Protein AF-0000000084555888 (afdb_homodimer)

Solvent-accessible surface area (backbone atoms only — not comparable to full-atom values): 38178 Å² total; per-residue (Å²): 131,58,67,51,56,47,34,50,51,24,46,54,48,18,47,55,52,11,61,70,43,24,68,82,37,37,65,60,33,55,64,67,35,32,46,52,11,50,36,43,52,18,56,45,27,31,39,35,52,58,37,50,40,25,27,26,23,37,15,44,48,68,60,73,43,70,67,58,49,53,52,51,50,52,51,48,53,52,50,43,54,51,50,20,42,51,25,16,49,45,11,38,53,44,27,65,72,70,41,27,40,60,88,46,86,73,80,77,51,69,63,66,90,68,68,81,79,62,54,67,67,52,45,59,54,58,31,56,56,92,45,62,67,59,32,42,36,67,59,36,61,58,22,37,50,50,52,22,49,53,50,15,52,50,38,56,69,65,37,68,69,67,24,50,53,50,50,51,50,30,44,32,50,25,51,22,42,49,44,34,51,51,59,56,53,71,46,37,32,60,22,44,22,26,43,36,20,50,54,34,13,70,55,38,67,84,66,42,58,86,47,37,57,50,50,48,37,43,49,51,33,42,48,47,44,45,58,54,50,39,27,43,40,21,39,75,51,24,75,30,55,48,66,57,47,49,61,39,41,40,54,36,32,52,44,6,33,50,66,43,29,39,56,50,20,39,50,52,41,46,44,29,39,35,76,58,63,63,26,48,59,43,47,34,35,48,44,35,59,49,22,37,34,38,38,37,27,22,46,27,16,40,41,26,29,50,50,48,22,40,25,37,45,69,66,44,87,77,48,71,68,46,52,51,46,38,40,54,50,40,46,55,44,30,58,44,50,43,66,44,83,66,34,58,60,39,51,40,51,52,42,33,54,74,64,69,45,69,59,28,46,48,40,65,50,58,75,49,37,72,65,51,35,18,50,16,26,20,36,18,50,48,46,27,52,29,50,33,35,24,52,39,42,66,49,58,90,107,131,57,67,53,55,49,32,50,50,24,47,54,48,18,48,55,52,11,61,70,43,23,68,84,38,38,67,60,34,56,69,67,36,33,54,52,11,52,51,41,50,48,60,44,42,69,39,36,53,58,38,50,38,25,28,25,23,38,15,44,49,67,60,72,41,71,65,57,50,52,52,52,49,53,51,50,52,51,50,42,53,51,50,21,43,50,26,18,50,45,12,36,51,44,27,66,72,71,40,27,39,59,90,46,86,75,80,76,49,69,62,67,88,67,68,80,78,62,54,67,61,54,44,60,36,59,32,42,34,46,37,54,55,34,31,45,73,67,59,36,61,59,22,38,48,48,52,21,50,44,50,14,52,10,32,56,69,62,34,68,70,47,24,51,53,50,50,53,50,30,45,53,49,25,51,50,42,50,50,52,51,53,59,55,54,70,46,38,33,60,23,44,22,26,42,36,21,50,54,34,11,71,54,38,68,83,67,41,56,89,47,37,55,52,49,49,38,45,47,51,34,40,48,46,44,46,58,54,50,38,26,45,39,19,38,76,49,24,74,29,55,47,68,58,48,50,61,40,41,41,53,36,31,53,44,7,33,50,65,44,28,39,59,51,20,40,51,52,40,47,46,30,39,35,75,58,64,62,28,48,59,45,46,34,34,47,43,35,59,50,22,39,33,39,38,39,29,22,47,27,16,40,41,26,29,51,50,48,22,40,26,37,46,71,66,44,86,76,48,71,68,47,51,50,46,39,40,53,50,42,47,56,43,31,58,45,50,43,70,46,84,64,34,57,59,42,51,41,52,52,43,33,54,74,63,68,44,72,57,27,47,50,41,64,49,58,76,49,38,71,64,53,34,18,51,17,25,20,37,19,49,48,46,26,52,28,49,32,35,24,51,38,41,67,48,59,90,107

pLDDT: mean 88.62, std 9.3, range [52.88, 97.88]

InterPro domains:
  IPR001991 Sodium:dicarboxylate symporter [PF00375] (3-393)
  IPR001991 Sodium:dicarboxylate symporter [PTHR42865] (2-395)
  IPR036458 Sodium:dicarboxylate symporter superfamily [G3DSA:1.10.3860.10] (1-397)
  IPR036458 Sodium:dicarboxylate symporter superfamily [SSF118215] (3-394)

Nearest PDB structures (foldseek):
  4ky0-assembly1_B  TM=9.168E-01  e=1.836E-24  Thermococcus kodakarensis KOD1
  8qrp-assembly1_B  TM=8.808E-01  e=3.502E-20  Homo sapiens
  8qrq-assembly1_B  TM=8.806E-01  e=8.377E-20  Homo sapiens
  8cuj-assembly1_A  TM=8.809E-01  e=2.696E-20  Homo sapiens
  8ctd-assembly1_A  TM=8.476E-01  e=1.319E-17  Homo sapiens

Foldseek 3Di:
DDLLVLQVVLLVVLLVVLQVCAPVCLVVLVVPQLVLLVVLLVLLLVLLLQLLLLLQLLLLLVVLDVVVVVVLVVLLLVVLLVLLLVLLVLLQVLCVVLVAQAPDADDLDDQDDFDDFDDPVVLVVVLDDPDLVVCSVVVPLSVSSVVSNVNSNVLSVVDDPSSVVVSVVSVVSNVVSLVSSVVSSVCSSSSLSSQCNSVSNHCDCVLCVSRVSLLVSLQVSLVCSLCPVLQCLCVVQLVDHSVLLCVLLSSLLSVCLRVLFLSSSLSVLLNSLCVRVNFDSSLSSNLSSLLQFQRQSSLSSSLSNLLSNLCNNVVNDDDPVLSVQLSVLSSSSSNRLTTDVVSSLSSNQVSCVRSVGDSSSSVSCVSCVSNSSSSRRSSSSSVSSSSSSSSRSVPVPD/DDLLVLQVVLLVVLLVVLQVCAPVCLVVLVVPQLVLLVVLLVLLLVLLLQLLLLLQLLLLLVVLDVVVVVVLVVLLLVVLLVLLLVLLVLLQVLCVVLVAQAPDADDQDDQDPFDDFDDPVVLVVVLDDPDLVVCSVVSPLSNSNVVSNVVSNVLSVVDDPSSVVVSVVSVVSNVVSLVSSVVSSVCSSSSLSSLCNSVSNHCDCVLCVSRVSLLVSLQVSLVCSLCPVLQCLCVVQLVDHSVLLCVLCSSLLSVCLRVLFLSSSLSVLLNSLCVRVNFDSSLSSNLSSLLQFQRQSSLSSSLSNLLSNLCNNVVNDDDPVLSVVLSVQLSSSSNRLTGDVVSSLSSNQVSCVRSVGDSSSSVSCVSCVSNSSSSRSSSSSSVSSSSSSSSRRVPVPD

Radius of gyration: 30.3 Å; Cα contacts (8 Å, |Δi|>4): 1364; chains: 2; bounding box: 68×84×68 Å

Sequence (796 aa):
MNLSVKIFISLVLSVVVGLIAGEAGLPFIKWWIAPIGTMFINLIKMMIVPVVFFSLVVGITSLGDTKKLGRIGLKTVGIYLFTTAIAITIGFVIAGIIGPGVGADFVAGAQPKVKEAPYIMQVLLDMIPSNPIDSMAKAAILPTIVFALFIGVGIVKVGGERAELLIKFFDAGAEVCYKVIAIVMDLAPIGVFCLLLPVVAANGPKVLLPLLTVIVCVAVGCIIHAVGVYSTMARVFGNHSPIDFFRGMSEQMMIAFTTCSSAAALPVNMKNCQEKLGVKREIASFVLPLGATLNMDGTALYMGVCTLFVANVYGVPLGFEQMMMVVLTGTLASIGTAGVPGAGLIMLAMVLQSVGLPLEGLALVAGIDRVLDMFRTCVNITGDGAVAVVVNASEEGKMNLSVKIFISLVLSVVVGLIAGEAGLPFIKWWIAPIGTMFINLIKMMIVPVVFFSLVVGITSLGDTKKLGRIGLKTVGIYLFTTAIAITIGFVIAGIIGPGVGADFVAGAQPKVKEAPYIMQVLLDMIPSNPIDSMAKAAILPTIVFALFIGVGIVKVGGERAELLIKFFDAGAEVCYKVIAIVMDLAPIGVFCLLLPVVAANGPKVLLPLLTVIVCVAVGCIIHAVGVYSTMARVFGNHSPIDFFRGMSEQMMIAFTTCSSAAALPVNMKNCQEKLGVKREIASFVLPLGATLNMDGTALYMGVCTLFVANVYGVPLGFEQMMMVVLTGTLASIGTAGVPGAGLIMLAMVLQSVGLPLEGLALVAGIDRVLDMFRTCVNITGDGAVAVVVNASEEGK

Secondary structure (DSSP, 8-state):
--HHHHHHHHHHHHHHHHHHHTGGGHHHIIIIIHHHHHHHHHHHHTTHHHHHHHHHHHHHHHH--HHHHHHHHHHHHHHHHHHHHHHHHHHHHHHHHH-TTTT----------PPPPPPHHHHHHHHS-S-HHHHHHTT-HHHHHHHHHHHHHHHHHH-HHHHHHHHHHHHHHHHHHHHHHHHHHTTHHHHHHHHHHHHHHHS-HHHHGGGHHHHHHHHHHHHHIIIIIIHHIIIIIS---HHHHHHHHHHHHHHHHHH--HHHHHHHHHHHHHHTT---HHHHHHHHHHHHHH--HHHHHHHHHHHHHHHHHTT-PPPHHHHHHHHHHHHHHHHHSTT-TTHHHHHHHHHHHHTT--THHHHHHHTTHHHHHHHHHHHHHHHHHHHHHHHHHHHTT-/--HHHHHHHHHHHHHHHHHHHTGGGHHHIIIIIHHHHHHHHHHHHTTHHHHHHHHHHHHHHHH--HHHHHHHHHHHHHHHHHHHHHHHHHHHHHHHHH-TTTT----------PPPPPPHHHHHHHHS-S-HHHHHHTT-HHHHHHHHHHHHHHHHHH-HHHHHHHHHHHHHHHHHHHHHHHHHHTTHHHHHHHHHHHHHHHS-HHHHGGGHHHHHHHHHHHHHIIIIIIHHIIIIIS---HHHHHHHHHHHHHHHHHH--HHHHHHHHHHHHHHTT---HHHHHHHHHHHHHH--HHHHHHHHHHHHHHHHHTT-PPPHHHHHHHHHHHHHHHHHSTT-TTHHHHHHHHHHHHTT--THHHHHHHTTHHHHHHHHHHHHHHHHHHHHHHHHHHHTT-

Structure (mmCIF, N/CA/C/O backbone):
data_AF-0000000084555888-model_v1
#
loop_
_entity.id
_entity.type
_entity.pdbx_description
1 polymer 'Sodium:dicarboxylate symporter'
#
loop_
_atom_site.group_PDB
_atom_site.id
_atom_site.type_symbol
_atom_site.label_atom_id
_atom_site.label_alt_id
_atom_site.label_comp_id
_atom_site.label_asym_id
_atom_site.label_entity_id
_atom_site.label_seq_id
_atom_site.pdbx_PDB_ins_code
_atom_site.Cartn_x
_atom_site.Cartn_y
_atom_site.Cartn_z
_atom_site.occupancy
_atom_site.B_iso_or_equiv
_atom_site.auth_seq_id
_atom_site.auth_comp_id
_atom_site.auth_asym_id
_atom_site.auth_atom_id
_atom_site.pdbx_PDB_model_num
ATOM 1 N N . MET A 1 1 ? 4.289 27.125 -14.703 1 72.19 1 MET A N 1
ATOM 2 C CA . MET A 1 1 ? 3.471 27.5 -13.555 1 72.19 1 MET A CA 1
ATOM 3 C C . MET A 1 1 ? 3.914 26.734 -12.305 1 72.19 1 MET A C 1
ATOM 5 O O . MET A 1 1 ? 4.277 25.562 -12.391 1 72.19 1 MET A O 1
ATOM 9 N N . ASN A 1 2 ? 3.963 27.422 -11.195 1 88.56 2 ASN A N 1
ATOM 10 C CA . ASN A 1 2 ? 4.332 26.844 -9.906 1 88.56 2 ASN A CA 1
ATOM 11 C C . ASN A 1 2 ? 3.314 25.812 -9.438 1 88.56 2 ASN A C 1
ATOM 13 O O . ASN A 1 2 ? 2.119 25.953 -9.703 1 88.56 2 ASN A O 1
ATOM 17 N N . LEU A 1 3 ? 3.844 24.719 -8.93 1 89 3 LEU A N 1
ATOM 18 C CA . LEU A 1 3 ? 3.002 23.609 -8.5 1 89 3 LEU A CA 1
ATOM 19 C C . LEU A 1 3 ? 1.915 24.078 -7.543 1 89 3 LEU A C 1
ATOM 21 O O . LEU A 1 3 ? 0.767 23.641 -7.629 1 89 3 LEU A O 1
ATOM 25 N N . SER A 1 4 ? 2.254 24.984 -6.695 1 88.5 4 SER A N 1
ATOM 26 C CA . SER A 1 4 ? 1.291 25.516 -5.734 1 88.5 4 SER A CA 1
ATOM 27 C C . SER A 1 4 ? 0.117 26.188 -6.445 1 88.5 4 SER A C 1
ATOM 29 O O . SER A 1 4 ? -1.034 26.031 -6.035 1 88.5 4 SER A O 1
ATOM 31 N N . VAL A 1 5 ? 0.346 26.891 -7.426 1 89.94 5 VAL A N 1
ATOM 32 C CA . VAL A 1 5 ? -0.693 27.594 -8.18 1 89.94 5 VAL A CA 1
ATOM 33 C C . VAL A 1 5 ? -1.584 26.578 -8.891 1 89.94 5 VAL A C 1
ATOM 35 O O . VAL A 1 5 ? -2.809 26.719 -8.898 1 89.94 5 VAL A O 1
ATOM 38 N N . LYS A 1 6 ? -0.956 25.594 -9.461 1 93.12 6 LYS A N 1
ATOM 39 C CA . LYS A 1 6 ? -1.717 24.547 -10.133 1 93.12 6 LYS A CA 1
ATOM 40 C C . LYS A 1 6 ? -2.674 23.859 -9.172 1 93.12 6 LYS A C 1
ATOM 42 O O . LYS A 1 6 ? -3.822 23.578 -9.516 1 93.12 6 LYS A O 1
ATOM 47 N N . ILE A 1 7 ? -2.137 23.578 -8.016 1 92.06 7 ILE A N 1
ATOM 48 C CA . ILE A 1 7 ? -2.961 22.906 -7.012 1 92.06 7 ILE A CA 1
ATOM 49 C C . ILE A 1 7 ? -4.109 23.828 -6.59 1 92.06 7 ILE A C 1
ATOM 51 O O . ILE A 1 7 ? -5.246 23.375 -6.434 1 92.06 7 ILE A O 1
ATOM 55 N N . PHE A 1 8 ? -3.818 25.062 -6.422 1 90.25 8 PHE A N 1
ATOM 56 C CA . PHE A 1 8 ? -4.84 26.031 -6.027 1 90.25 8 PHE A CA 1
ATOM 57 C C . PHE A 1 8 ? -5.934 26.125 -7.082 1 90.25 8 PHE A C 1
ATOM 59 O O . PHE A 1 8 ? -7.121 26.156 -6.754 1 90.25 8 PHE A O 1
ATOM 66 N N . ILE A 1 9 ? -5.555 26.188 -8.297 1 92.31 9 ILE A N 1
ATOM 67 C CA . ILE A 1 9 ? -6.508 26.234 -9.406 1 92.31 9 ILE A CA 1
ATOM 68 C C . ILE A 1 9 ? -7.383 24.984 -9.383 1 92.31 9 ILE A C 1
ATOM 70 O O . ILE A 1 9 ? -8.594 25.062 -9.57 1 92.31 9 ILE A O 1
ATOM 74 N N . SER A 1 10 ? -6.742 23.875 -9.156 1 93.12 10 SER A N 1
ATOM 75 C CA . SER A 1 10 ? -7.477 22.609 -9.078 1 93.12 10 SER A CA 1
ATOM 76 C C . SER A 1 10 ? -8.5 22.641 -7.949 1 93.12 10 SER A C 1
ATOM 78 O O . SER A 1 10 ? -9.609 22.109 -8.094 1 93.12 10 SER A O 1
ATOM 80 N N . LEU A 1 11 ? -8.102 23.203 -6.855 1 90.12 11 LEU A N 1
ATOM 81 C CA . LEU A 1 11 ? -9 23.344 -5.715 1 90.12 11 LEU A CA 1
ATOM 82 C C . LEU A 1 11 ? -10.227 24.172 -6.086 1 90.12 11 LEU A C 1
ATOM 84 O O . LEU A 1 11 ? -11.359 23.75 -5.832 1 90.12 11 LEU A O 1
ATOM 88 N N . VAL A 1 12 ? -9.984 25.281 -6.676 1 91.62 12 VAL A N 1
ATOM 89 C CA . VAL A 1 12 ? -11.07 26.188 -7.059 1 91.62 12 VAL A CA 1
ATOM 90 C C . VAL A 1 12 ? -11.961 25.5 -8.094 1 91.62 12 VAL A C 1
ATOM 92 O O . VAL A 1 12 ? -13.195 25.547 -7.984 1 91.62 12 VAL A O 1
ATOM 95 N N . LEU A 1 13 ? -11.367 24.844 -9.031 1 94 13 LEU A N 1
ATOM 96 C CA . LEU A 1 13 ? -12.109 24.141 -10.07 1 94 13 LEU A CA 1
ATOM 97 C C . LEU A 1 13 ? -12.969 23.047 -9.469 1 94 13 LEU A C 1
ATOM 99 O O . LEU A 1 13 ? -14.094 22.812 -9.914 1 94 13 LEU A O 1
ATOM 103 N N . SER A 1 14 ? -12.406 22.312 -8.539 1 92.94 14 SER A N 1
ATOM 104 C CA . SER A 1 14 ? -13.164 21.234 -7.895 1 92.94 14 SER A CA 1
ATOM 105 C C . SER A 1 14 ? -14.406 21.781 -7.195 1 92.94 14 SER A C 1
ATOM 107 O O . SER A 1 14 ? -15.461 21.156 -7.219 1 92.94 14 SER A O 1
ATOM 109 N N . VAL A 1 15 ? -14.281 22.922 -6.543 1 90.12 15 VAL A N 1
ATOM 110 C CA . VAL A 1 15 ? -15.406 23.547 -5.852 1 90.12 15 VAL A CA 1
ATOM 111 C C . VAL A 1 15 ? -16.469 23.969 -6.867 1 90.12 15 VAL A C 1
ATOM 113 O O . VAL A 1 15 ? -17.656 23.672 -6.688 1 90.12 15 VAL A O 1
ATOM 116 N N . VAL A 1 16 ? -16.078 24.594 -7.957 1 93.25 16 VAL A N 1
ATOM 117 C CA . VAL A 1 16 ? -17 25.078 -8.977 1 93.25 16 VAL A CA 1
ATOM 118 C C . VAL A 1 16 ? -17.719 23.891 -9.625 1 93.25 16 VAL A C 1
ATOM 120 O O . VAL A 1 16 ? -18.953 23.875 -9.695 1 93.25 16 VAL A O 1
ATOM 123 N N . VAL A 1 17 ? -17 22.891 -10.055 1 94.19 17 VAL A N 1
ATOM 124 C CA . VAL A 1 17 ? -17.578 21.734 -10.734 1 94.19 17 VAL A CA 1
ATOM 125 C C . VAL A 1 17 ? -18.453 20.953 -9.758 1 94.19 17 VAL A C 1
ATOM 127 O O . VAL A 1 17 ? -19.516 20.438 -10.141 1 94.19 17 VAL A O 1
ATOM 130 N N . GLY A 1 18 ? -17.984 20.797 -8.531 1 92.81 18 GLY A N 1
ATOM 131 C CA . GLY A 1 18 ? -18.766 20.094 -7.531 1 92.81 18 GLY A CA 1
ATOM 132 C C . GLY A 1 18 ? -20.125 20.734 -7.258 1 92.81 18 GLY A C 1
ATOM 133 O O . GLY A 1 18 ? -21.125 20.031 -7.109 1 92.81 18 GLY A O 1
ATOM 134 N N . LEU A 1 19 ? -20.109 22.094 -7.176 1 90.19 19 LEU A N 1
ATOM 135 C CA . LEU A 1 19 ? -21.344 22.812 -6.934 1 90.19 19 LEU A CA 1
ATOM 136 C C . LEU A 1 19 ? -22.297 22.688 -8.117 1 90.19 19 LEU A C 1
ATOM 138 O O . LEU A 1 19 ? -23.516 22.594 -7.938 1 90.19 19 LEU A O 1
ATOM 142 N N . ILE A 1 20 ? -21.766 22.656 -9.305 1 92.69 20 ILE A N 1
ATOM 143 C CA . ILE A 1 20 ? -22.578 22.516 -10.516 1 92.69 20 ILE A CA 1
ATOM 144 C C . ILE A 1 20 ? -23.125 21.094 -10.602 1 92.69 20 ILE A C 1
ATOM 146 O O . ILE A 1 20 ? -24.312 20.906 -10.906 1 92.69 20 ILE A O 1
ATOM 150 N N . ALA A 1 21 ? -22.328 20.094 -10.367 1 92.38 21 ALA A N 1
ATOM 151 C CA . ALA A 1 21 ? -22.766 18.688 -10.453 1 92.38 21 ALA A CA 1
ATOM 152 C C . ALA A 1 21 ? -23.766 18.359 -9.359 1 92.38 21 ALA A C 1
ATOM 154 O O . ALA A 1 21 ? -24.766 17.672 -9.602 1 92.38 21 ALA A O 1
ATOM 155 N N . GLY A 1 22 ? -23.516 18.797 -8.188 1 89 22 GLY A N 1
ATOM 156 C CA . GLY A 1 22 ? -24.391 18.562 -7.047 1 89 22 GLY A CA 1
ATOM 157 C C . GLY A 1 22 ? -24.656 17.094 -6.801 1 89 22 GLY A C 1
ATOM 158 O O . GLY A 1 22 ? -23.844 16.234 -7.152 1 89 22 GLY A O 1
ATOM 159 N N . GLU A 1 23 ? -25.719 16.812 -6.164 1 87.5 23 GLU A N 1
ATOM 160 C CA . GLU A 1 23 ? -26.109 15.469 -5.77 1 87.5 23 GLU A CA 1
ATOM 161 C C . GLU A 1 23 ? -26.406 14.594 -6.988 1 87.5 23 GLU A C 1
ATOM 163 O O . GLU A 1 23 ? -26.172 13.383 -6.961 1 87.5 23 GLU A O 1
ATOM 168 N N . ALA A 1 24 ? -26.828 15.18 -8.039 1 89.62 24 ALA A N 1
ATOM 169 C CA . ALA A 1 24 ? -27.172 14.445 -9.258 1 89.62 24 ALA A CA 1
ATOM 170 C C . ALA A 1 24 ? -25.953 13.789 -9.875 1 89.62 24 ALA A C 1
ATOM 172 O O . ALA A 1 24 ? -26.047 12.727 -10.492 1 89.62 24 ALA A O 1
ATOM 173 N N . GLY A 1 25 ? -24.844 14.383 -9.734 1 92.06 25 GLY A N 1
ATOM 174 C CA . GLY A 1 25 ? -23.609 13.875 -10.32 1 92.06 25 GLY A CA 1
ATOM 175 C C . GLY A 1 25 ? -22.844 12.945 -9.398 1 92.06 25 GLY A C 1
ATOM 176 O O . GLY A 1 25 ? -21.828 12.367 -9.789 1 92.06 25 GLY A O 1
ATOM 177 N N . LEU A 1 26 ? -23.297 12.742 -8.258 1 90.88 26 LEU A N 1
ATOM 178 C CA . LEU A 1 26 ? -22.562 12.078 -7.191 1 90.88 26 LEU A CA 1
ATOM 179 C C . LEU A 1 26 ? -22.297 10.617 -7.539 1 90.88 26 LEU A C 1
ATOM 181 O O . LEU A 1 26 ? -21.203 10.102 -7.309 1 90.88 26 LEU A O 1
ATOM 185 N N . PRO A 1 27 ? -23.297 9.938 -8.141 1 91.44 27 PRO A N 1
ATOM 186 C CA . PRO A 1 27 ? -23 8.539 -8.461 1 91.44 27 PRO A CA 1
ATOM 187 C C . PRO A 1 27 ? -21.828 8.375 -9.43 1 91.44 27 PRO A C 1
ATOM 189 O O . PRO A 1 27 ? -20.953 7.543 -9.203 1 91.44 27 PRO A O 1
ATOM 192 N N . PHE A 1 28 ? -21.797 9.156 -10.43 1 92.25 28 PHE A N 1
ATOM 193 C CA . PHE A 1 28 ? -20.688 9.125 -11.383 1 92.25 28 PHE A CA 1
ATOM 194 C C . PHE A 1 28 ? -19.391 9.516 -10.711 1 92.25 28 PHE A C 1
ATOM 196 O O . PHE A 1 28 ? -18.359 8.883 -10.93 1 92.25 28 PHE A O 1
ATOM 203 N N . ILE A 1 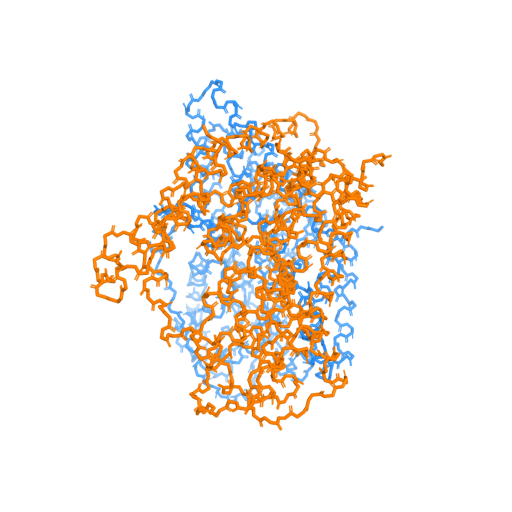29 ? -19.438 10.555 -9.945 1 93.19 29 ILE A N 1
ATOM 204 C CA . ILE A 1 29 ? -18.25 11.094 -9.281 1 93.19 29 ILE A CA 1
ATOM 205 C C . ILE A 1 29 ? -17.688 10.055 -8.305 1 93.19 29 ILE A C 1
ATOM 207 O O . ILE A 1 29 ? -16.484 9.828 -8.266 1 93.19 29 ILE A O 1
ATOM 211 N N . LYS A 1 30 ? -18.531 9.445 -7.578 1 90.75 30 LYS A N 1
ATOM 212 C CA . LYS A 1 30 ? -18.125 8.477 -6.574 1 90.75 30 LYS A CA 1
ATOM 213 C C . LYS A 1 30 ? -17.531 7.227 -7.227 1 90.75 30 LYS A C 1
ATOM 215 O O . LYS A 1 30 ? -16.578 6.641 -6.715 1 90.75 30 LYS A O 1
ATOM 220 N N . TRP A 1 31 ? -18.031 6.918 -8.367 1 89.06 31 TRP A N 1
ATOM 221 C CA . TRP A 1 31 ? -17.625 5.668 -9 1 89.06 31 TRP A CA 1
ATOM 222 C C . TRP A 1 31 ? -16.359 5.859 -9.828 1 89.06 31 TRP A C 1
ATOM 224 O O . TRP A 1 31 ? -15.461 5.012 -9.805 1 89.06 31 TRP A O 1
ATOM 234 N N . TRP A 1 32 ? -16.219 7.012 -10.477 1 90.25 32 TRP A N 1
ATOM 235 C CA . TRP A 1 32 ? -15.164 7.129 -11.477 1 90.25 32 TRP A CA 1
ATOM 236 C C . TRP A 1 32 ? -14.102 8.117 -11.023 1 90.25 32 TRP A C 1
ATOM 238 O O . TRP A 1 32 ? -12.93 8.008 -11.414 1 90.25 32 TRP A O 1
ATOM 248 N N . ILE A 1 33 ? -14.461 9.07 -10.25 1 92.88 33 ILE A N 1
ATOM 249 C CA . ILE A 1 33 ? -13.547 10.172 -9.961 1 92.88 33 ILE A CA 1
ATOM 250 C C . ILE A 1 33 ? -12.961 10 -8.555 1 92.88 33 ILE A C 1
ATOM 252 O O . ILE A 1 33 ? -11.742 10.094 -8.367 1 92.88 33 ILE A O 1
ATOM 256 N N . ALA A 1 34 ? -13.789 9.641 -7.594 1 91.62 34 ALA A N 1
ATOM 257 C CA . ALA A 1 34 ? -13.383 9.523 -6.195 1 91.62 34 ALA A CA 1
ATOM 258 C C . ALA A 1 34 ? -12.227 8.531 -6.043 1 91.62 34 ALA A C 1
ATOM 260 O O . ALA A 1 34 ? -11.273 8.789 -5.309 1 91.62 34 ALA A O 1
ATOM 261 N N . PRO A 1 35 ? -12.258 7.438 -6.785 1 91.19 35 PRO A N 1
ATOM 262 C CA . PRO A 1 35 ? -11.148 6.492 -6.645 1 91.19 35 PRO A CA 1
ATOM 263 C C . PRO A 1 35 ? -9.812 7.086 -7.082 1 91.19 35 PRO A C 1
ATOM 265 O O . PRO A 1 35 ? -8.766 6.738 -6.527 1 91.19 35 PRO A O 1
ATOM 268 N N . ILE A 1 36 ? -9.82 7.93 -7.988 1 92.38 36 ILE A N 1
ATOM 269 C CA . ILE A 1 36 ? -8.586 8.578 -8.438 1 92.38 36 ILE A CA 1
ATOM 270 C C . ILE A 1 36 ? -8.016 9.43 -7.309 1 92.38 36 ILE A C 1
ATOM 272 O O . ILE A 1 36 ? -6.801 9.453 -7.098 1 92.38 36 ILE A O 1
ATOM 276 N N . GLY A 1 37 ? -8.891 10.164 -6.625 1 92.31 37 GLY A N 1
ATOM 277 C CA . GLY A 1 37 ? -8.445 10.898 -5.449 1 92.31 37 GLY A CA 1
ATOM 278 C C . GLY A 1 37 ? -7.855 10.008 -4.375 1 92.31 37 GLY A C 1
ATOM 279 O O . GLY A 1 37 ? -6.824 10.336 -3.789 1 92.31 37 GLY A O 1
ATOM 280 N N . THR A 1 38 ? -8.477 8.922 -4.191 1 90.69 38 THR A N 1
ATOM 281 C CA . THR A 1 38 ? -8 7.973 -3.191 1 90.69 38 THR A CA 1
ATOM 282 C C . THR A 1 38 ? -6.648 7.391 -3.596 1 90.69 38 THR A C 1
ATOM 284 O O . THR A 1 38 ? -5.785 7.168 -2.746 1 90.69 38 THR A O 1
ATOM 287 N N . MET A 1 39 ? -6.539 7.113 -4.832 1 92.56 39 MET A N 1
ATOM 288 C CA . MET A 1 39 ? -5.246 6.641 -5.324 1 92.56 39 MET A CA 1
ATOM 289 C C . MET A 1 39 ? -4.145 7.652 -5.023 1 92.56 39 MET A C 1
ATOM 291 O O . MET A 1 39 ? -3.047 7.277 -4.613 1 92.56 39 MET A O 1
ATOM 295 N N . PHE A 1 40 ? -4.406 8.891 -5.246 1 92.12 40 PHE A N 1
ATOM 296 C CA . PHE A 1 40 ? -3.441 9.945 -4.98 1 92.12 40 PHE A CA 1
ATOM 297 C C . PHE A 1 40 ? -3.064 9.984 -3.504 1 92.12 40 PHE A C 1
ATOM 299 O O . PHE A 1 40 ? -1.881 10.031 -3.162 1 92.12 40 PHE A O 1
ATOM 306 N N . ILE A 1 41 ? -4.047 9.953 -2.646 1 89.81 41 ILE A N 1
ATOM 307 C CA . ILE A 1 41 ? -3.777 10 -1.214 1 89.81 41 ILE A CA 1
ATOM 308 C C . ILE A 1 41 ? -2.951 8.781 -0.807 1 89.81 41 ILE A C 1
ATOM 310 O O . ILE A 1 41 ? -2.066 8.875 0.046 1 89.81 41 ILE A O 1
ATOM 314 N N . ASN A 1 42 ? -3.242 7.633 -1.373 1 91.81 42 ASN A N 1
ATOM 315 C CA . ASN A 1 42 ? -2.492 6.418 -1.062 1 91.81 42 ASN A CA 1
ATOM 316 C C . ASN A 1 42 ? -1.032 6.535 -1.488 1 91.81 42 ASN A C 1
ATOM 318 O O . ASN A 1 42 ? -0.138 6.043 -0.798 1 91.81 42 ASN A O 1
ATOM 322 N N . LEU A 1 43 ? -0.82 7.156 -2.572 1 92.94 43 LEU A N 1
ATOM 323 C CA . LEU A 1 43 ? 0.544 7.363 -3.047 1 92.94 43 LEU A CA 1
ATOM 324 C C . LEU A 1 43 ? 1.343 8.203 -2.057 1 92.94 43 LEU A C 1
ATOM 326 O O . LEU A 1 43 ? 2.518 7.922 -1.804 1 92.94 43 LEU A O 1
ATOM 330 N N . ILE A 1 44 ? 0.72 9.211 -1.513 1 88.81 44 ILE A N 1
ATOM 331 C CA . ILE A 1 44 ? 1.403 10.055 -0.541 1 88.81 44 ILE A CA 1
ATOM 332 C C . ILE A 1 44 ? 1.623 9.273 0.755 1 88.81 44 ILE A C 1
ATOM 334 O O . ILE A 1 44 ? 2.715 9.312 1.329 1 88.81 44 ILE A O 1
ATOM 338 N N . LYS A 1 45 ? 0.563 8.609 1.162 1 90.44 45 LYS A N 1
ATOM 339 C CA . LYS A 1 45 ? 0.61 7.859 2.416 1 90.44 45 LYS A CA 1
ATOM 340 C C . LYS A 1 45 ? 1.674 6.77 2.365 1 90.44 45 LYS A C 1
ATOM 342 O O . LYS A 1 45 ? 2.293 6.449 3.383 1 90.44 45 LYS A O 1
ATOM 347 N N . MET A 1 46 ? 1.824 6.219 1.197 1 92.81 46 MET A N 1
ATOM 348 C CA . MET A 1 46 ? 2.787 5.133 1.029 1 92.81 46 MET A CA 1
ATOM 349 C C . MET A 1 46 ? 4.18 5.57 1.469 1 92.81 46 MET A C 1
ATOM 351 O O . MET A 1 46 ? 5.008 4.738 1.841 1 92.81 46 MET A O 1
ATOM 355 N N . MET A 1 47 ? 4.402 6.891 1.498 1 92.69 47 MET A N 1
ATOM 356 C CA . MET A 1 47 ? 5.742 7.406 1.77 1 92.69 47 MET A CA 1
ATOM 357 C C . MET A 1 47 ? 5.887 7.805 3.234 1 92.69 47 MET A C 1
ATOM 359 O O . MET A 1 47 ? 6.984 8.125 3.689 1 92.69 47 MET A O 1
ATOM 363 N N . ILE A 1 48 ? 4.863 7.711 4.047 1 89.25 48 ILE A N 1
ATOM 364 C CA . ILE A 1 48 ? 4.879 8.172 5.43 1 89.25 48 ILE A CA 1
ATOM 365 C C . ILE A 1 48 ? 5.922 7.383 6.219 1 89.25 48 ILE A C 1
ATOM 367 O O . ILE A 1 48 ? 6.867 7.965 6.766 1 89.25 48 ILE A O 1
ATOM 371 N N . VAL A 1 49 ? 5.836 6.043 6.203 1 91.44 49 VAL A N 1
ATOM 372 C CA . VAL A 1 49 ? 6.664 5.195 7.059 1 91.44 49 VAL A CA 1
ATOM 373 C C . VAL A 1 49 ? 8.117 5.262 6.602 1 91.44 49 VAL A C 1
ATOM 375 O O . VAL A 1 49 ? 9.016 5.531 7.402 1 91.44 49 VAL A O 1
ATOM 378 N N . PRO A 1 50 ? 8.375 5.16 5.293 1 93.62 50 PRO A N 1
ATOM 379 C CA . PRO A 1 50 ? 9.773 5.211 4.859 1 93.62 50 PRO A CA 1
ATOM 380 C C . PRO A 1 50 ? 10.422 6.562 5.137 1 93.62 50 PRO A C 1
ATOM 382 O O . PRO A 1 50 ? 11.562 6.617 5.621 1 93.62 50 PRO A O 1
ATOM 385 N N . VAL A 1 51 ? 9.758 7.629 4.863 1 93.25 51 VAL A N 1
ATOM 386 C CA . VAL A 1 51 ? 10.383 8.938 4.98 1 93.25 51 VAL A CA 1
ATOM 387 C C . VAL A 1 51 ? 10.633 9.266 6.449 1 93.25 51 VAL A C 1
ATOM 389 O O . VAL A 1 51 ? 11.672 9.836 6.801 1 93.25 51 VAL A O 1
ATOM 392 N N . VAL A 1 52 ? 9.695 8.922 7.324 1 91.75 52 VAL A N 1
ATOM 393 C CA . VAL A 1 52 ? 9.859 9.18 8.75 1 91.75 52 VAL A CA 1
ATOM 394 C C . VAL A 1 52 ? 11.023 8.359 9.297 1 91.75 52 VAL A C 1
ATOM 396 O O . VAL A 1 52 ? 11.891 8.883 9.992 1 91.75 52 VAL A O 1
ATOM 399 N N . PHE A 1 53 ? 11.086 7.059 8.938 1 94 53 PHE A N 1
ATOM 400 C CA . PHE A 1 53 ? 12.102 6.16 9.461 1 94 53 PHE A CA 1
ATOM 401 C C . PHE A 1 53 ? 13.484 6.547 8.953 1 94 53 PHE A C 1
ATOM 403 O O . PHE A 1 53 ? 14.414 6.742 9.75 1 94 53 PHE A O 1
ATOM 410 N N . PHE A 1 54 ? 13.656 6.754 7.684 1 94.81 54 PHE A N 1
ATOM 411 C CA . PHE A 1 54 ? 14.953 7.055 7.094 1 94.81 54 PHE A CA 1
ATOM 412 C C . PHE A 1 54 ? 15.414 8.453 7.48 1 94.81 54 PHE A C 1
ATOM 414 O O . PHE A 1 54 ? 16.562 8.648 7.867 1 94.81 54 PHE A O 1
ATOM 421 N N . SER A 1 55 ? 14.547 9.406 7.418 1 91.88 55 SER A N 1
ATOM 422 C CA . SER A 1 55 ? 14.914 10.789 7.68 1 91.88 55 SER A CA 1
ATOM 423 C C . SER A 1 55 ? 15.273 11.008 9.148 1 91.88 55 SER A C 1
ATOM 425 O O . SER A 1 55 ? 16.188 11.758 9.461 1 91.88 55 SER A O 1
ATOM 427 N N . LEU A 1 56 ? 14.539 10.383 10 1 91.69 56 LEU A N 1
ATOM 428 C CA . LEU A 1 56 ? 14.805 10.562 11.43 1 91.69 56 LEU A CA 1
ATOM 429 C C . LEU A 1 56 ? 16.156 9.953 11.805 1 91.69 56 LEU A C 1
ATOM 431 O O . LEU A 1 56 ? 16.891 10.531 12.594 1 91.69 56 LEU A O 1
ATOM 435 N N . VAL A 1 57 ? 16.406 8.797 11.281 1 93.75 57 VAL A N 1
ATOM 436 C CA . VAL A 1 57 ? 17.703 8.18 11.547 1 93.75 57 VAL A CA 1
ATOM 437 C C . VAL A 1 57 ? 18.828 9.102 11.055 1 93.75 57 VAL A C 1
ATOM 439 O O . VAL A 1 57 ? 19.812 9.328 11.773 1 93.75 57 VAL A O 1
ATOM 442 N N . VAL A 1 58 ? 18.672 9.641 9.891 1 93.12 58 VAL A N 1
ATOM 443 C CA . VAL A 1 58 ? 19.656 10.57 9.352 1 93.12 58 VAL A CA 1
ATOM 444 C C . VAL A 1 58 ? 19.75 11.805 10.242 1 93.12 58 VAL A C 1
ATOM 446 O O . VAL A 1 58 ? 20.844 12.305 10.508 1 93.12 58 VAL A O 1
ATOM 449 N N . GLY A 1 59 ? 18.609 12.297 10.625 1 89.25 59 GLY A N 1
ATOM 450 C CA . GLY A 1 59 ? 18.594 13.461 11.5 1 89.25 59 GLY A CA 1
ATOM 451 C C . GLY A 1 59 ? 19.359 13.25 12.797 1 89.25 59 GLY A C 1
ATOM 452 O O . GLY A 1 59 ? 20.156 14.102 13.195 1 89.25 59 GLY A O 1
ATOM 453 N N . ILE A 1 60 ? 19.188 12.156 13.398 1 89.44 60 ILE A N 1
ATOM 454 C CA . ILE A 1 60 ? 19.828 11.852 14.672 1 89.44 60 ILE A CA 1
ATOM 455 C C . ILE A 1 60 ? 21.328 11.664 14.461 1 89.44 60 ILE A C 1
ATOM 457 O O . ILE A 1 60 ? 22.141 12.148 15.258 1 89.44 60 ILE A O 1
ATOM 461 N N . THR A 1 61 ? 21.672 10.922 13.461 1 90.94 61 THR A N 1
ATOM 462 C CA . THR A 1 61 ? 23.078 10.648 13.211 1 90.94 61 THR A CA 1
ATOM 463 C C . THR A 1 61 ? 23.812 11.93 12.812 1 90.94 61 THR A C 1
ATOM 465 O O . THR A 1 61 ? 25.016 12.047 13.039 1 90.94 61 THR A O 1
ATOM 468 N N . SER A 1 62 ? 23.078 12.836 12.289 1 88.25 62 SER A N 1
ATOM 469 C CA . SER A 1 62 ? 23.672 14.117 11.938 1 88.25 62 SER A CA 1
ATOM 470 C C . SER A 1 62 ? 23.859 15 13.164 1 88.25 62 SER A C 1
ATOM 472 O O . SER A 1 62 ? 24.766 15.844 13.188 1 88.25 62 SER A O 1
ATOM 474 N N . LEU A 1 63 ? 23 14.914 14.07 1 83.25 63 LEU A N 1
ATOM 475 C CA . LEU A 1 63 ? 23.078 15.695 15.289 1 83.25 63 LEU A CA 1
ATOM 476 C C . LEU A 1 63 ? 24.219 15.211 16.172 1 83.25 63 LEU A C 1
ATOM 478 O O . LEU A 1 63 ? 24.938 16.016 16.781 1 83.25 63 LEU A O 1
ATOM 482 N N . GLY A 1 64 ? 24.516 13.938 16.234 1 74.88 64 GLY A N 1
ATOM 483 C CA . GLY A 1 64 ? 25.641 13.336 16.922 1 74.88 64 GLY A CA 1
ATOM 484 C C . GLY A 1 64 ? 25.531 13.438 18.438 1 74.88 64 GLY A C 1
ATOM 485 O O . GLY A 1 64 ? 26.281 12.789 19.172 1 74.88 64 GLY A O 1
ATOM 486 N N . ASP A 1 65 ? 24.688 14.422 18.922 1 79.31 65 ASP A N 1
ATOM 487 C CA . ASP A 1 65 ? 24.594 14.664 20.359 1 79.31 65 ASP A CA 1
ATOM 488 C C . ASP A 1 65 ? 23.172 14.414 20.875 1 79.31 65 ASP A C 1
ATOM 490 O O . ASP A 1 65 ? 22.25 15.148 20.531 1 79.31 65 ASP A O 1
ATOM 494 N N . THR A 1 66 ? 23 13.391 21.734 1 79.88 66 THR A N 1
ATOM 495 C CA . THR A 1 66 ? 21.703 13.023 22.297 1 79.88 66 THR A CA 1
ATOM 496 C C . THR A 1 66 ? 21.141 14.141 23.156 1 79.88 66 THR A C 1
ATOM 498 O O . THR A 1 66 ? 19.938 14.289 23.281 1 79.88 66 THR A O 1
ATOM 501 N N . LYS A 1 67 ? 21.953 14.922 23.766 1 83.75 67 LYS A N 1
ATOM 502 C CA . LYS A 1 67 ? 21.5 16.031 24.594 1 83.75 67 LYS A CA 1
ATOM 503 C C . LYS A 1 67 ? 20.797 17.094 23.734 1 83.75 67 LYS A C 1
ATOM 505 O O . LYS A 1 67 ? 19.797 17.688 24.172 1 83.75 67 LYS A O 1
ATOM 510 N N . LYS A 1 68 ? 21.312 17.281 22.641 1 87 68 LYS A N 1
ATOM 511 C CA . LYS A 1 68 ? 20.703 18.219 21.703 1 87 68 LYS A CA 1
ATOM 512 C C . LYS A 1 68 ? 19.312 17.75 21.281 1 87 68 LYS A C 1
ATOM 514 O O . LYS A 1 68 ? 18.391 18.562 21.172 1 87 68 LYS A O 1
ATOM 519 N N . LEU A 1 69 ? 19.188 16.547 21.141 1 84.31 69 LEU A N 1
ATOM 520 C CA . LEU A 1 69 ? 17.906 15.969 20.75 1 84.31 69 LEU A CA 1
ATOM 521 C C . LEU A 1 69 ? 16.859 16.172 21.844 1 84.31 69 LEU A C 1
ATOM 523 O O . LEU A 1 69 ? 15.695 16.484 21.547 1 84.31 69 LEU A O 1
ATOM 527 N N . GLY A 1 70 ? 17.219 15.852 23.031 1 87 70 GLY A N 1
ATOM 528 C CA . GLY A 1 70 ? 16.328 16.062 24.156 1 87 70 GLY A CA 1
ATOM 529 C C . GLY A 1 70 ? 15.852 17.516 24.266 1 87 70 GLY A C 1
ATOM 530 O O . GLY A 1 70 ? 14.672 17.766 24.516 1 87 70 GLY A O 1
ATOM 531 N N . ARG A 1 71 ? 16.719 18.422 24.078 1 90.62 71 ARG A N 1
ATOM 532 C CA . ARG A 1 71 ? 16.391 19.828 24.125 1 90.62 71 ARG A CA 1
ATOM 533 C C . ARG A 1 71 ? 15.422 20.219 23 1 90.62 71 ARG A C 1
ATOM 535 O O . ARG A 1 71 ? 14.43 20.922 23.234 1 90.62 71 ARG A O 1
ATOM 542 N N . ILE A 1 72 ? 15.703 19.719 21.859 1 91 72 ILE A N 1
ATOM 543 C CA . ILE A 1 72 ? 14.859 20 20.703 1 91 72 ILE A CA 1
ATOM 544 C C . ILE A 1 72 ? 13.461 19.422 20.953 1 91 72 ILE A C 1
ATOM 546 O O . ILE A 1 72 ? 12.453 20.094 20.656 1 91 72 ILE A O 1
ATOM 550 N N . GLY A 1 73 ? 13.422 18.219 21.438 1 90.31 73 GLY A N 1
ATOM 551 C CA . GLY A 1 73 ? 12.148 17.578 21.719 1 90.31 73 GLY A CA 1
ATOM 552 C C . GLY A 1 73 ? 11.312 18.344 22.734 1 90.31 73 GLY A C 1
ATOM 553 O O . GLY A 1 73 ? 10.125 18.578 22.516 1 90.31 73 GLY A O 1
ATOM 554 N N . LEU A 1 74 ? 11.898 18.672 23.797 1 91.19 74 LEU A N 1
ATOM 555 C CA . LEU A 1 74 ? 11.195 19.375 24.859 1 91.19 74 LEU A CA 1
ATOM 556 C C . LEU A 1 74 ? 10.727 20.75 24.375 1 91.19 74 LEU A C 1
ATOM 558 O O . LEU A 1 74 ? 9.617 21.188 24.703 1 91.19 74 LEU A O 1
ATOM 562 N N . LYS A 1 75 ? 11.57 21.406 23.688 1 93.94 75 LYS A N 1
ATOM 563 C CA . LYS A 1 75 ? 11.203 22.688 23.109 1 93.94 75 LYS A CA 1
ATOM 564 C C . LYS A 1 75 ? 10.016 22.547 22.156 1 93.94 75 LYS A C 1
ATOM 566 O O . LYS A 1 75 ? 9.086 23.359 22.203 1 93.94 75 LYS A O 1
ATOM 571 N N . THR A 1 76 ? 10.07 21.578 21.359 1 94.25 76 THR A N 1
ATOM 572 C CA . THR A 1 76 ? 9.023 21.328 20.375 1 94.25 76 THR A CA 1
ATOM 573 C C . THR A 1 76 ? 7.688 21.062 21.047 1 94.25 76 THR A C 1
ATOM 575 O O . THR A 1 76 ? 6.676 21.672 20.719 1 94.25 76 THR A O 1
ATOM 578 N N . VAL A 1 77 ? 7.66 20.172 22 1 90.88 77 VAL A N 1
ATOM 579 C CA . VAL A 1 77 ? 6.441 19.828 22.719 1 90.88 77 VAL A CA 1
ATOM 580 C C . VAL A 1 77 ? 5.895 21.047 23.453 1 90.88 77 VAL A C 1
ATOM 582 O O . VAL A 1 77 ? 4.688 21.297 23.438 1 90.88 77 VAL A O 1
ATOM 585 N N . GLY A 1 78 ? 6.77 21.734 24.062 1 92.94 78 GLY A N 1
ATOM 586 C CA . GLY A 1 78 ? 6.363 22.938 24.766 1 92.94 78 GLY A CA 1
ATOM 587 C C . GLY A 1 78 ? 5.684 23.953 23.859 1 92.94 78 GLY A C 1
ATOM 588 O O . GLY A 1 78 ? 4.648 24.516 24.219 1 92.94 78 GLY A O 1
ATOM 589 N N . ILE A 1 79 ? 6.234 24.188 22.719 1 94.69 79 ILE A N 1
ATOM 590 C CA . ILE A 1 79 ? 5.672 25.172 21.797 1 94.69 79 ILE A CA 1
ATOM 591 C C . ILE A 1 79 ? 4.316 24.688 21.297 1 94.69 79 ILE A C 1
ATOM 593 O O . ILE A 1 79 ? 3.361 25.453 21.188 1 94.69 79 ILE A O 1
ATOM 597 N N . TYR A 1 80 ? 4.227 23.406 20.953 1 92.94 80 TYR A N 1
ATOM 598 C CA . TYR A 1 80 ? 2.963 22.859 20.484 1 92.94 80 TYR A CA 1
ATOM 599 C C . TYR A 1 80 ? 1.867 23.031 21.531 1 92.94 80 TYR A C 1
ATOM 601 O O . TYR A 1 80 ? 0.748 23.438 21.203 1 92.94 80 TYR A O 1
ATOM 609 N N . LEU A 1 81 ? 2.17 22.703 22.766 1 89.94 81 LEU A N 1
ATOM 610 C CA . LEU A 1 81 ? 1.184 22.828 23.828 1 89.94 81 LEU A CA 1
ATOM 611 C C . LEU A 1 81 ? 0.769 24.281 24.016 1 89.94 81 LEU A C 1
ATOM 613 O O . LEU A 1 81 ? -0.408 24.578 24.234 1 89.94 81 LEU A O 1
ATOM 617 N N . PHE A 1 82 ? 1.704 25.125 23.922 1 93.5 82 PHE A N 1
ATOM 618 C CA . PHE A 1 82 ? 1.438 26.547 24.078 1 93.5 82 PHE A CA 1
ATOM 619 C C . PHE A 1 82 ? 0.54 27.047 22.953 1 93.5 82 PHE A C 1
ATOM 621 O O . PHE A 1 82 ? -0.442 27.75 23.203 1 93.5 82 PHE A O 1
ATOM 628 N N . THR A 1 83 ? 0.874 26.734 21.75 1 94.94 83 THR A N 1
ATOM 629 C CA . THR A 1 83 ? 0.079 27.203 20.625 1 94.94 83 THR A CA 1
ATOM 630 C C . THR A 1 83 ? -1.315 26.578 20.656 1 94.94 83 THR A C 1
ATOM 632 O O . THR A 1 83 ? -2.287 27.203 20.219 1 94.94 83 THR A O 1
ATOM 635 N N . THR A 1 84 ? -1.409 25.344 21.109 1 92.31 84 THR A N 1
ATOM 636 C CA . THR A 1 84 ? -2.705 24.672 21.234 1 92.31 84 THR A CA 1
ATOM 637 C C . THR A 1 84 ? -3.605 25.438 22.203 1 92.31 84 THR A C 1
ATOM 639 O O . THR A 1 84 ? -4.789 25.641 21.938 1 92.31 84 THR A O 1
ATOM 642 N N . ALA A 1 85 ? -3.076 25.812 23.312 1 91.81 85 ALA A N 1
ATOM 643 C CA . ALA A 1 85 ? -3.834 26.594 24.281 1 91.81 85 ALA A CA 1
ATOM 644 C C . ALA A 1 85 ? -4.32 27.906 23.688 1 91.81 85 ALA A C 1
ATOM 646 O O . ALA A 1 85 ? -5.465 28.312 23.906 1 91.81 85 ALA A O 1
ATOM 647 N N . ILE A 1 86 ? -3.477 28.531 22.969 1 95 86 ILE A N 1
ATOM 648 C CA . ILE A 1 86 ? -3.836 29.781 22.297 1 95 86 ILE A CA 1
ATOM 649 C C . ILE A 1 86 ? -4.953 29.516 21.297 1 95 86 ILE A C 1
ATOM 651 O O . ILE A 1 86 ? -5.883 30.328 21.172 1 95 86 ILE A O 1
ATOM 655 N N . ALA A 1 87 ? -4.863 28.469 20.609 1 96 87 ALA A N 1
ATOM 656 C CA . ALA A 1 87 ? -5.84 28.125 19.578 1 96 87 ALA A CA 1
ATOM 657 C C . ALA A 1 87 ? -7.234 27.953 20.172 1 96 87 ALA A C 1
ATOM 659 O O . ALA A 1 87 ? -8.219 28.469 19.625 1 96 87 ALA A O 1
ATOM 660 N N . ILE A 1 88 ? -7.34 27.203 21.219 1 93.31 88 ILE A N 1
ATOM 661 C CA . ILE A 1 88 ? -8.633 27 21.859 1 93.31 88 ILE A CA 1
ATOM 662 C C . ILE A 1 88 ? -9.203 28.344 22.312 1 93.31 88 ILE A C 1
ATOM 664 O O . ILE A 1 88 ? -10.406 28.594 22.172 1 93.31 88 ILE A O 1
ATOM 668 N N . THR A 1 89 ? -8.344 29.141 22.859 1 94.25 89 THR A N 1
ATOM 669 C CA . THR A 1 89 ? -8.758 30.469 23.328 1 94.25 89 THR A CA 1
ATOM 670 C C . THR A 1 89 ? -9.289 31.297 22.172 1 94.25 89 THR A C 1
ATOM 672 O O . THR A 1 89 ? -10.32 31.969 22.297 1 94.25 89 THR A O 1
ATOM 675 N N . ILE A 1 90 ? -8.594 31.297 21.078 1 96.12 90 ILE A N 1
ATOM 676 C CA . ILE A 1 90 ? -9.062 32 19.891 1 96.12 90 ILE A CA 1
ATOM 677 C C . ILE A 1 90 ? -10.422 31.453 19.469 1 96.12 90 ILE A C 1
ATOM 679 O O . ILE A 1 90 ? -11.312 32.219 19.078 1 96.12 90 ILE A O 1
ATOM 683 N N . GLY A 1 91 ? -10.602 30.141 19.531 1 95.81 91 GLY A N 1
ATOM 684 C CA . GLY A 1 91 ? -11.891 29.531 19.234 1 95.81 91 GLY A CA 1
ATOM 685 C C . GLY A 1 91 ? -13.023 30.078 20.094 1 95.81 91 GLY A C 1
ATOM 686 O O . GLY A 1 91 ? -14.078 30.438 19.578 1 95.81 91 GLY A O 1
ATOM 687 N N . PHE A 1 92 ? -12.758 30.219 21.359 1 94.94 92 PHE A N 1
ATOM 688 C CA . PHE A 1 92 ? -13.75 30.734 22.281 1 94.94 92 PHE A CA 1
ATOM 689 C C . PHE A 1 92 ? -14.062 32.188 21.984 1 94.94 92 PHE A C 1
ATOM 691 O O . PHE A 1 92 ? -15.227 32.625 22.016 1 94.94 92 PHE A O 1
ATOM 698 N N . VAL A 1 93 ? -13.039 32.938 21.734 1 95.69 93 VAL A N 1
ATOM 699 C CA . VAL A 1 93 ? -13.211 34.375 21.5 1 95.69 93 VAL A CA 1
ATOM 700 C C . VAL A 1 93 ? -14.055 34.594 20.25 1 95.69 93 VAL A C 1
ATOM 702 O O . VAL A 1 93 ? -15.016 35.375 20.266 1 95.69 93 VAL A O 1
ATOM 705 N N . ILE A 1 94 ? -13.719 33.938 19.188 1 96.06 94 ILE A N 1
ATOM 706 C CA . ILE A 1 94 ? -14.438 34.094 17.938 1 96.06 94 ILE A CA 1
ATOM 707 C C . ILE A 1 94 ? -15.883 33.625 18.094 1 96.06 94 ILE A C 1
ATOM 709 O O . ILE A 1 94 ? -16.812 34.281 17.625 1 96.06 94 ILE A O 1
ATOM 713 N N . ALA A 1 95 ? -16.047 32.438 18.703 1 94.94 95 ALA A N 1
ATOM 714 C CA . ALA A 1 95 ? -17.391 31.922 18.938 1 94.94 95 ALA A CA 1
ATOM 715 C C . ALA A 1 95 ? -18.203 32.844 19.844 1 94.94 95 ALA A C 1
ATOM 717 O O . ALA A 1 95 ? -19.422 32.969 19.688 1 94.94 95 ALA A O 1
ATOM 718 N N . GLY A 1 96 ? -17.547 33.438 20.781 1 93.25 96 GLY A N 1
ATOM 719 C CA . GLY A 1 96 ? -18.203 34.406 21.656 1 93.25 96 GLY A CA 1
ATOM 720 C C . GLY A 1 96 ? -18.688 35.625 20.938 1 93.25 96 GLY A C 1
ATOM 721 O O . GLY A 1 96 ? -19.734 36.188 21.266 1 93.25 96 GLY A O 1
ATOM 722 N N . ILE A 1 97 ? -17.969 36.031 19.938 1 94.5 97 ILE A N 1
ATOM 723 C CA . ILE A 1 97 ? -18.297 37.25 19.188 1 94.5 97 ILE A CA 1
ATOM 724 C C . ILE A 1 97 ? -19.406 36.938 18.188 1 94.5 97 ILE A C 1
ATOM 726 O O . ILE A 1 97 ? -20.406 37.656 18.094 1 94.5 97 ILE A O 1
ATOM 730 N N . ILE A 1 98 ? -19.344 35.781 17.516 1 93 98 ILE A N 1
ATOM 731 C CA . ILE A 1 98 ? -20.266 35.469 16.422 1 93 98 ILE A CA 1
ATOM 732 C C . ILE A 1 98 ? -21.5 34.781 17 1 93 98 ILE A C 1
ATOM 734 O O . ILE A 1 98 ? -22.609 35 16.5 1 93 98 ILE A O 1
ATOM 738 N N . GLY A 1 99 ? -21.328 34.031 18.016 1 91.12 99 GLY A N 1
ATOM 739 C CA . GLY A 1 99 ? -22.453 33.406 18.703 1 91.12 99 GLY A CA 1
ATOM 740 C C . GLY A 1 99 ? -23.078 32.281 17.891 1 91.12 99 GLY A C 1
ATOM 741 O O . GLY A 1 99 ? -24.297 32.281 17.672 1 91.12 99 GLY A O 1
ATOM 742 N N . PRO A 1 100 ? -22.297 31.328 17.438 1 91.62 100 PRO A N 1
ATOM 743 C CA . PRO A 1 100 ? -22.891 30.203 16.719 1 91.62 100 PRO A CA 1
ATOM 744 C C . PRO A 1 100 ? -23.906 29.438 17.562 1 91.62 100 PRO A C 1
ATOM 746 O O . PRO A 1 100 ? -23.672 29.219 18.75 1 91.62 100 PRO A O 1
ATOM 749 N N . GLY A 1 101 ? -25.062 29.062 16.891 1 85.69 101 GLY A N 1
ATOM 750 C CA . GLY A 1 101 ? -26.062 28.266 17.562 1 85.69 101 GLY A CA 1
ATOM 751 C C . GLY A 1 101 ? -27.094 29.109 18.297 1 85.69 101 GLY A C 1
ATOM 752 O O . GLY A 1 101 ? -28.125 28.594 18.75 1 85.69 101 GLY A O 1
ATOM 753 N N . VAL A 1 102 ? -26.812 30.344 18.469 1 85.12 102 VAL A N 1
ATOM 754 C CA . VAL A 1 102 ? -27.75 31.203 19.172 1 85.12 102 VAL A CA 1
ATOM 755 C C . VAL A 1 102 ? -29.062 31.297 18.375 1 85.12 102 VAL A C 1
ATOM 757 O O . VAL A 1 102 ? -29.047 31.594 17.172 1 85.12 102 VAL A O 1
ATOM 760 N N . GLY A 1 103 ? -30.094 31 19.031 1 75.12 103 GLY A N 1
ATOM 761 C CA . GLY A 1 103 ? -31.422 31.125 18.422 1 75.12 103 GLY A CA 1
ATOM 762 C C . GLY A 1 103 ? -31.797 29.922 17.562 1 75.12 103 GLY A C 1
ATOM 763 O O . GLY A 1 103 ? -32.875 29.906 16.969 1 75.12 103 GLY A O 1
ATOM 764 N N . ALA A 1 104 ? -30.938 28.953 17.422 1 72 104 ALA A N 1
ATOM 765 C CA . ALA A 1 104 ? -31.203 27.797 16.578 1 72 104 ALA A CA 1
ATOM 766 C C . ALA A 1 104 ? -32 26.734 17.328 1 72 104 ALA A C 1
ATOM 768 O O . ALA A 1 104 ? -31.828 26.547 18.531 1 72 104 ALA A O 1
ATOM 769 N N . ASP A 1 105 ? -33.031 26.328 16.672 1 67.62 105 ASP A N 1
ATOM 770 C CA . ASP A 1 105 ? -33.812 25.219 17.188 1 67.62 105 ASP A CA 1
ATOM 771 C C . ASP A 1 105 ? -33.469 23.906 16.484 1 67.62 105 ASP A C 1
ATOM 773 O O . ASP A 1 105 ? -33.938 23.641 15.383 1 67.62 105 ASP A O 1
ATOM 777 N N . PHE A 1 106 ? -32.406 23.297 17.031 1 67.38 106 PHE A N 1
ATOM 778 C CA . PHE A 1 106 ? -32.062 22.016 16.422 1 67.38 106 PHE A CA 1
ATOM 779 C C . PHE A 1 106 ? -32.688 20.859 17.172 1 67.38 106 PHE A C 1
ATOM 781 O O . PHE A 1 106 ? -32.844 20.906 18.391 1 67.38 106 PHE A O 1
ATOM 788 N N . VAL A 1 107 ? -33.25 19.953 16.484 1 57.28 107 VAL A N 1
ATOM 789 C CA . VAL A 1 107 ? -33.719 18.703 17.078 1 57.28 107 VAL A CA 1
ATOM 790 C C . VAL A 1 107 ? -32.531 17.797 17.391 1 57.28 107 VAL A C 1
ATOM 792 O O . VAL A 1 107 ? -31.625 17.625 16.562 1 57.28 107 VAL A O 1
ATOM 795 N N . ALA A 1 108 ? -32.469 17.531 18.703 1 54.44 108 ALA A N 1
ATOM 796 C CA . ALA A 1 108 ? -31.406 16.672 19.219 1 54.44 108 ALA A CA 1
ATOM 797 C C . ALA A 1 108 ? -31.375 15.336 18.469 1 54.44 108 ALA A C 1
ATOM 799 O O . ALA A 1 108 ? -32.406 14.688 18.297 1 54.44 108 ALA A O 1
ATOM 800 N N . GLY A 1 109 ? -30.438 15.039 17.594 1 55.34 109 GLY A N 1
ATOM 801 C CA . GLY A 1 109 ? -30.312 13.719 17 1 55.34 109 GLY A CA 1
ATOM 802 C C . GLY A 1 109 ? -29.719 12.695 17.953 1 55.34 109 GLY A C 1
ATOM 803 O O . GLY A 1 109 ? -29.562 12.961 19.141 1 55.34 109 GLY A O 1
ATOM 804 N N . ALA A 1 110 ? -29.484 11.414 17.453 1 56.03 110 ALA A N 1
ATOM 805 C CA . ALA A 1 110 ? -28.969 10.289 18.219 1 56.03 110 ALA A CA 1
ATOM 806 C C . ALA A 1 110 ? -27.547 10.562 18.703 1 56.03 110 ALA A C 1
ATOM 808 O O . ALA A 1 110 ? -26.766 11.211 18 1 56.03 110 ALA A O 1
ATOM 809 N N . GLN A 1 111 ? -27.312 10.18 19.984 1 59.53 111 GLN A N 1
ATOM 810 C CA . GLN A 1 111 ? -25.984 10.297 20.594 1 59.53 111 GLN A CA 1
ATOM 811 C C .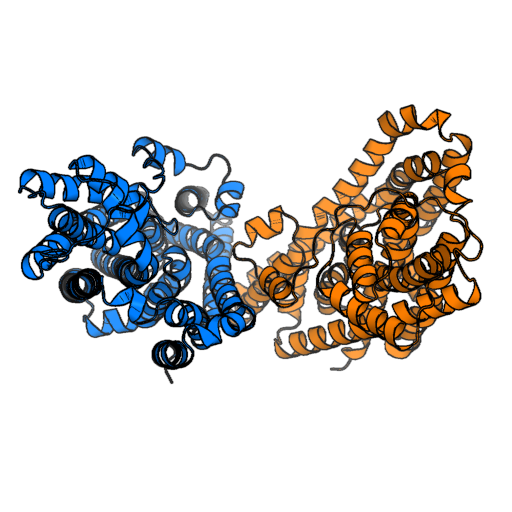 GLN A 1 111 ? -24.984 9.398 19.891 1 59.53 111 GLN A C 1
ATOM 813 O O . GLN A 1 111 ? -25.188 8.188 19.781 1 59.53 111 GLN A O 1
ATOM 818 N N . PRO A 1 112 ? -24.062 10.031 19.312 1 59.75 112 PRO A N 1
ATOM 819 C CA . PRO A 1 112 ? -23.047 9.164 18.688 1 59.75 112 PRO A CA 1
ATOM 820 C C . PRO A 1 112 ? -22.219 8.398 19.703 1 59.75 112 PRO A C 1
ATOM 822 O O . PRO A 1 112 ? -22.047 8.859 20.844 1 59.75 112 PRO A O 1
ATOM 825 N N . LYS A 1 113 ? -21.953 7.141 19.391 1 57.09 113 LYS A N 1
ATOM 826 C CA . LYS A 1 113 ? -21.062 6.336 20.219 1 57.09 113 LYS A CA 1
ATOM 827 C C . LYS A 1 113 ? -19.641 6.879 20.188 1 57.09 113 LYS A C 1
ATOM 829 O O . LYS A 1 113 ? -19.031 7 19.125 1 57.09 113 LYS A O 1
ATOM 834 N N . VAL A 1 114 ? -19.266 7.492 21.328 1 56 114 VAL A N 1
ATOM 835 C CA . VAL A 1 114 ? -17.938 8.117 21.375 1 56 114 VAL A CA 1
ATOM 836 C C . VAL A 1 114 ? -16.938 7.172 22.031 1 56 114 VAL A C 1
ATOM 838 O O . VAL A 1 114 ? -17.25 6.574 23.078 1 56 114 VAL A O 1
ATOM 841 N N . LYS A 1 115 ? -15.906 6.875 21.297 1 57.84 115 LYS A N 1
ATOM 842 C CA . LYS A 1 115 ? -14.82 6.105 21.922 1 57.84 115 LYS A CA 1
ATOM 843 C C . LYS A 1 115 ? -14.078 6.941 22.953 1 57.84 115 LYS A C 1
ATOM 845 O O . LYS A 1 115 ? -13.906 8.148 22.781 1 57.84 115 LYS A O 1
ATOM 850 N N . GLU A 1 116 ? -13.781 6.316 24.219 1 59.12 116 GLU A N 1
ATOM 851 C CA . GLU A 1 116 ? -13.047 7.008 25.281 1 59.12 116 GLU A CA 1
ATOM 852 C C . GLU A 1 116 ? -11.617 7.316 24.844 1 59.12 116 GLU A C 1
ATOM 854 O O . GLU A 1 116 ? -11 6.539 24.109 1 59.12 116 GLU A O 1
ATOM 859 N N . ALA A 1 117 ? -11.211 8.641 25.203 1 61.34 117 ALA A N 1
ATOM 860 C CA . ALA A 1 117 ? -9.812 9.008 24.984 1 61.34 117 ALA A CA 1
ATOM 861 C C . ALA A 1 117 ? -8.875 8.172 25.844 1 61.34 117 ALA A C 1
ATOM 863 O O . ALA A 1 117 ? -9.203 7.848 26.984 1 61.34 117 ALA A O 1
ATOM 864 N N . PRO A 1 118 ? -7.781 7.73 25.219 1 63.91 118 PRO A N 1
ATOM 865 C CA . PRO A 1 118 ? -6.816 7.02 26.062 1 63.91 118 PRO A CA 1
ATOM 866 C C . PRO A 1 118 ? -6.203 7.91 27.125 1 63.91 118 PRO A C 1
ATOM 868 O O . PRO A 1 118 ? -6.125 9.133 26.953 1 63.91 118 PRO A O 1
ATOM 871 N N . TYR A 1 119 ? -5.93 7.277 28.312 1 67.75 119 TYR A N 1
ATOM 872 C CA . TYR A 1 119 ? -5.18 7.945 29.359 1 67.75 119 TYR A CA 1
ATOM 873 C C . TYR A 1 119 ? -3.764 8.273 28.906 1 67.75 119 TYR A C 1
ATOM 875 O O . TYR A 1 119 ? -3.225 7.617 28.016 1 67.75 119 TYR A O 1
ATOM 883 N N . ILE A 1 120 ? -3.279 9.43 29.391 1 72.5 120 ILE A N 1
ATOM 884 C CA . ILE A 1 120 ? -1.965 9.93 29 1 72.5 120 ILE A CA 1
ATOM 885 C C . ILE A 1 120 ? -0.929 8.812 29.125 1 72.5 120 ILE A C 1
ATOM 887 O O . ILE A 1 120 ? -0.039 8.688 28.281 1 72.5 120 ILE A O 1
ATOM 891 N N . MET A 1 121 ? -1.006 8.031 30.219 1 77.38 121 MET A N 1
ATOM 892 C CA . MET A 1 121 ? -0.038 6.953 30.406 1 77.38 121 MET A CA 1
ATOM 893 C C . MET A 1 121 ? -0.135 5.93 29.281 1 77.38 121 MET A C 1
ATOM 895 O O . MET A 1 121 ? 0.868 5.324 28.891 1 77.38 121 MET A O 1
ATOM 899 N N . GLN A 1 122 ? -1.256 5.754 28.844 1 76.19 122 GLN A N 1
ATOM 900 C CA . GLN A 1 122 ? -1.431 4.82 27.734 1 76.19 122 GLN A CA 1
ATOM 901 C C . GLN A 1 122 ? -0.764 5.344 26.469 1 76.19 122 GLN A C 1
ATOM 903 O O . GLN A 1 122 ? -0.214 4.566 25.688 1 76.19 122 GLN A O 1
ATOM 908 N N . VAL A 1 123 ? -0.9 6.633 26.328 1 73.38 123 VAL A N 1
ATOM 909 C CA . VAL A 1 123 ? -0.244 7.242 25.172 1 73.38 123 VAL A CA 1
ATOM 910 C C . VAL A 1 123 ? 1.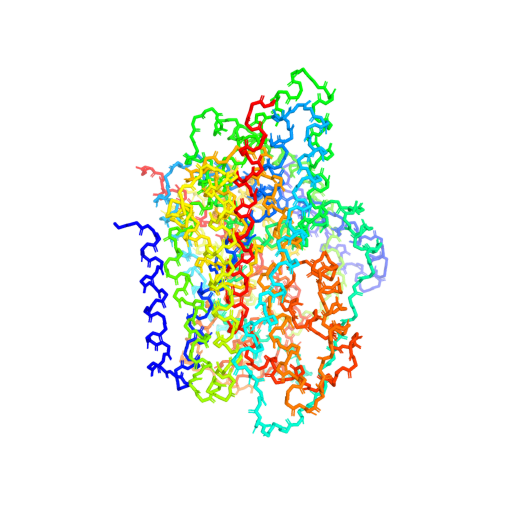264 7.016 25.266 1 73.38 123 VAL A C 1
ATOM 912 O O . VAL A 1 123 ? 1.896 6.641 24.266 1 73.38 123 VAL A O 1
ATOM 915 N N . LEU A 1 124 ? 1.771 7.211 26.391 1 80.69 124 LEU A N 1
ATOM 916 C CA . LEU A 1 124 ? 3.199 7.004 26.594 1 80.69 124 LEU A CA 1
ATOM 917 C C . LEU A 1 124 ? 3.572 5.539 26.391 1 80.69 124 LEU A C 1
ATOM 919 O O . LEU A 1 124 ? 4.617 5.238 25.812 1 80.69 124 LEU A O 1
ATOM 923 N N . LEU A 1 125 ? 2.832 4.641 26.875 1 81.44 125 LEU A N 1
ATOM 924 C CA . LEU A 1 125 ? 3.066 3.213 26.688 1 81.44 125 LEU A CA 1
ATOM 925 C C . LEU A 1 125 ? 3.025 2.84 25.219 1 81.44 125 LEU A C 1
ATOM 927 O O . LEU A 1 125 ? 3.84 2.041 24.75 1 81.44 125 LEU A O 1
ATOM 931 N N . ASP A 1 126 ? 2.146 3.449 24.562 1 81 126 ASP A N 1
ATOM 932 C CA . ASP A 1 126 ? 1.919 3.098 23.172 1 81 126 ASP A CA 1
ATOM 933 C C . ASP A 1 126 ? 3.025 3.654 22.281 1 81 126 ASP A C 1
ATOM 935 O O . ASP A 1 126 ? 3.186 3.221 21.141 1 81 126 ASP A O 1
ATOM 939 N N . MET A 1 127 ? 3.689 4.609 22.781 1 84.81 127 MET A N 1
ATOM 940 C CA . MET A 1 127 ? 4.766 5.211 22 1 84.81 127 MET A CA 1
ATOM 941 C C . MET A 1 127 ? 5.941 4.25 21.859 1 84.81 127 MET A C 1
ATOM 943 O O . MET A 1 127 ? 6.754 4.383 20.938 1 84.81 127 MET A O 1
ATOM 947 N N . ILE A 1 128 ? 6.027 3.264 22.812 1 86.88 128 ILE A N 1
ATOM 948 C CA . ILE A 1 128 ? 7.125 2.303 22.781 1 86.88 128 ILE A CA 1
ATOM 949 C C . ILE A 1 128 ? 6.691 1.044 22.031 1 86.88 128 ILE A C 1
ATOM 951 O O . ILE A 1 128 ? 5.891 0.258 22.547 1 86.88 128 ILE A O 1
ATOM 955 N N . PRO A 1 129 ? 7.234 0.785 20.938 1 86.94 129 PRO A N 1
ATOM 956 C CA . PRO A 1 129 ? 6.781 -0.379 20.172 1 86.94 129 PRO A CA 1
ATOM 957 C C . PRO A 1 129 ? 7.336 -1.694 20.703 1 86.94 129 PRO A C 1
ATOM 959 O O . PRO A 1 129 ? 8.531 -1.79 21 1 86.94 129 PRO A O 1
ATOM 962 N N . SER A 1 130 ? 6.535 -2.672 20.891 1 85.56 130 SER A N 1
ATOM 963 C CA . SER A 1 130 ? 6.984 -4.023 21.203 1 85.56 130 SER A CA 1
ATOM 964 C C . SER A 1 130 ? 7.527 -4.73 19.969 1 85.56 130 SER A C 1
ATOM 966 O O . SER A 1 130 ? 8.336 -5.652 20.078 1 85.56 130 SER A O 1
ATOM 968 N N . ASN A 1 131 ? 7.07 -4.352 18.828 1 88.81 131 ASN A N 1
ATOM 969 C CA . ASN A 1 131 ? 7.488 -4.828 17.516 1 88.81 131 ASN A CA 1
ATOM 970 C C . ASN A 1 131 ? 7.52 -3.697 16.5 1 88.81 131 ASN A C 1
ATOM 972 O O . ASN A 1 131 ? 6.477 -3.279 15.992 1 88.81 131 ASN A O 1
ATOM 976 N N . PRO A 1 132 ? 8.633 -3.23 16.203 1 89.94 132 PRO A N 1
ATOM 977 C CA . PRO A 1 132 ? 8.742 -2.07 15.32 1 89.94 132 PRO A CA 1
ATOM 978 C C . PRO A 1 132 ? 8.195 -2.338 13.922 1 89.94 132 PRO A C 1
ATOM 980 O O . PRO A 1 132 ? 7.656 -1.432 13.281 1 89.94 132 PRO A O 1
ATOM 983 N N . ILE A 1 133 ? 8.305 -3.494 13.453 1 89.69 133 ILE A N 1
ATOM 984 C CA . ILE A 1 133 ? 7.801 -3.83 12.125 1 89.69 133 ILE A CA 1
ATOM 985 C C . ILE A 1 133 ? 6.277 -3.756 12.117 1 89.69 133 ILE A C 1
ATOM 987 O O . ILE A 1 133 ? 5.68 -3.234 11.172 1 89.69 133 ILE A O 1
ATOM 991 N N . ASP A 1 134 ? 5.738 -4.289 13.125 1 90.38 134 ASP A N 1
ATOM 992 C CA . ASP A 1 134 ? 4.285 -4.207 13.258 1 90.38 134 ASP A CA 1
ATOM 993 C C . ASP A 1 134 ? 3.822 -2.756 13.352 1 90.38 134 ASP A C 1
ATOM 995 O O . ASP A 1 134 ? 2.809 -2.381 12.758 1 90.38 134 ASP A O 1
ATOM 999 N N . SER A 1 135 ? 4.477 -1.943 14.109 1 87.94 135 SER A N 1
ATOM 1000 C CA . SER A 1 135 ? 4.152 -0.525 14.219 1 87.94 135 SER A CA 1
ATOM 1001 C C . SER A 1 135 ? 4.234 0.167 12.859 1 87.94 135 SER A C 1
ATOM 1003 O O . SER A 1 135 ? 3.373 0.982 12.523 1 87.94 135 SER A O 1
ATOM 1005 N N . MET A 1 136 ? 5.203 -0.131 12.133 1 91.69 136 MET A N 1
ATOM 1006 C CA . MET A 1 136 ? 5.371 0.457 10.805 1 91.69 136 MET A CA 1
ATOM 1007 C C . MET A 1 136 ? 4.285 -0.029 9.852 1 91.69 136 MET A C 1
ATOM 1009 O O . MET A 1 136 ? 3.773 0.746 9.047 1 91.69 136 MET A O 1
ATOM 1013 N N . ALA A 1 137 ? 3.947 -1.269 9.977 1 91.44 137 ALA A N 1
ATOM 1014 C CA . ALA A 1 137 ? 2.891 -1.82 9.133 1 91.44 137 ALA A CA 1
ATOM 1015 C C . ALA A 1 137 ? 1.551 -1.154 9.422 1 91.44 137 ALA A C 1
ATOM 1017 O O . ALA A 1 137 ? 0.699 -1.041 8.539 1 91.44 137 ALA A O 1
ATOM 1018 N N . LYS A 1 138 ? 1.438 -0.706 10.609 1 89.19 138 LYS A N 1
ATOM 1019 C CA . LYS A 1 138 ? 0.209 -0.025 11.008 1 89.19 138 LYS A CA 1
ATOM 1020 C C . LYS A 1 138 ? 0.33 1.484 10.812 1 89.19 138 LYS A C 1
ATOM 1022 O O . LYS A 1 138 ? -0.584 2.234 11.156 1 89.19 138 LYS A O 1
ATOM 1027 N N . ALA A 1 139 ? 1.467 1.911 10.297 1 86.56 139 ALA A N 1
ATOM 1028 C CA . ALA A 1 139 ? 1.766 3.32 10.055 1 86.56 139 ALA A CA 1
ATOM 1029 C C . ALA A 1 139 ? 1.624 4.141 11.336 1 86.56 139 ALA A C 1
ATOM 1031 O O . ALA A 1 139 ? 1.123 5.266 11.305 1 86.56 139 ALA A O 1
ATOM 1032 N N . ALA A 1 140 ? 1.96 3.496 12.453 1 85.31 140 ALA A N 1
ATOM 1033 C CA . ALA A 1 140 ? 2.006 4.227 13.719 1 85.31 140 ALA A CA 1
ATOM 1034 C C . ALA A 1 140 ? 3.232 5.129 13.781 1 85.31 140 ALA A C 1
ATOM 1036 O O . ALA A 1 140 ? 4.352 4.652 14 1 85.31 140 ALA A O 1
ATOM 1037 N N . ILE A 1 141 ? 3.014 6.41 13.758 1 84.31 141 ILE A N 1
ATOM 1038 C CA . ILE A 1 141 ? 4.086 7.375 13.555 1 84.31 141 ILE A CA 1
ATOM 1039 C C . ILE A 1 141 ? 4.945 7.477 14.812 1 84.31 141 ILE A C 1
ATOM 1041 O O . ILE A 1 141 ? 6.172 7.383 14.742 1 84.31 141 ILE A O 1
ATOM 1045 N N . LEU A 1 142 ? 4.301 7.555 15.961 1 84.88 142 LEU A N 1
ATOM 1046 C CA . LEU A 1 142 ? 5.051 7.785 17.188 1 84.88 142 LEU A CA 1
ATOM 1047 C C . LEU A 1 142 ? 5.949 6.594 17.5 1 84.88 142 LEU A C 1
ATOM 1049 O O . LEU A 1 142 ? 7.156 6.762 17.719 1 84.88 142 LEU A O 1
ATOM 1053 N N . PRO A 1 143 ? 5.402 5.355 17.547 1 88.06 143 PRO A N 1
ATOM 1054 C CA . PRO A 1 143 ? 6.289 4.211 17.75 1 88.06 143 PRO A CA 1
ATOM 1055 C C . PRO A 1 143 ? 7.414 4.141 16.719 1 88.06 143 PRO A C 1
ATOM 1057 O O . PRO A 1 143 ? 8.531 3.73 17.047 1 88.06 143 PRO A O 1
ATOM 1060 N N . THR A 1 144 ? 7.16 4.496 15.531 1 90.44 144 THR A N 1
ATOM 1061 C CA . THR A 1 144 ? 8.18 4.516 14.484 1 90.44 144 THR A CA 1
ATOM 1062 C C . THR A 1 144 ? 9.273 5.527 14.82 1 90.44 144 THR A C 1
ATOM 1064 O O . THR A 1 144 ? 10.461 5.258 14.609 1 90.44 144 THR A O 1
ATOM 1067 N N . ILE A 1 145 ? 8.875 6.664 15.336 1 88.38 145 ILE A N 1
ATOM 1068 C CA . ILE A 1 145 ? 9.812 7.707 15.742 1 88.38 145 ILE A CA 1
ATOM 1069 C C . ILE A 1 145 ? 10.727 7.18 16.844 1 88.38 145 ILE A C 1
ATOM 1071 O O . ILE A 1 145 ? 11.945 7.316 16.766 1 88.38 145 ILE A O 1
ATOM 1075 N N . VAL A 1 146 ? 10.117 6.555 17.844 1 89 146 VAL A N 1
ATOM 1076 C CA . VAL A 1 146 ? 10.883 6.055 18.969 1 89 146 VAL A CA 1
ATOM 1077 C C . VAL A 1 146 ? 11.898 5.02 18.5 1 89 146 VAL A C 1
ATOM 1079 O O . VAL A 1 146 ? 13.07 5.062 18.875 1 89 146 VAL A O 1
ATOM 1082 N N . PHE A 1 147 ? 11.492 4.105 17.703 1 92.12 147 PHE A N 1
ATOM 1083 C CA . PHE A 1 147 ? 12.391 3.092 17.156 1 92.12 147 PHE A CA 1
ATOM 1084 C C . PHE A 1 147 ? 13.508 3.738 16.359 1 92.12 147 PHE A C 1
ATOM 1086 O O . PHE A 1 147 ? 14.68 3.369 16.5 1 92.12 147 PHE A O 1
ATOM 1093 N N . ALA A 1 148 ? 13.172 4.676 15.484 1 92.38 148 ALA A N 1
ATOM 1094 C CA . ALA A 1 148 ? 14.156 5.371 14.664 1 92.38 148 ALA A CA 1
ATOM 1095 C C . ALA A 1 148 ? 15.188 6.094 15.531 1 92.38 148 ALA A C 1
ATOM 1097 O O . ALA A 1 148 ? 16.375 6.113 15.203 1 92.38 148 ALA A O 1
ATOM 1098 N N . LEU A 1 149 ? 14.695 6.695 16.578 1 90.12 149 LEU A N 1
ATOM 1099 C CA . LEU A 1 149 ? 15.578 7.387 17.516 1 90.12 149 LEU A CA 1
ATOM 1100 C C . LEU A 1 149 ? 16.609 6.43 18.078 1 90.12 149 LEU A C 1
ATOM 1102 O O . LEU A 1 149 ? 17.812 6.742 18.109 1 90.12 149 LEU A O 1
ATOM 1106 N N . PHE A 1 150 ? 16.203 5.246 18.547 1 92.5 150 PHE A N 1
ATOM 1107 C CA . PHE A 1 150 ? 17.109 4.273 19.141 1 92.5 150 PHE A CA 1
ATOM 1108 C C . PHE A 1 150 ? 18.094 3.727 18.109 1 92.5 150 PHE A C 1
ATOM 1110 O O . PHE A 1 150 ? 19.266 3.51 18.406 1 92.5 150 PHE A O 1
ATOM 1117 N N . ILE A 1 151 ? 17.609 3.514 16.875 1 93.94 151 ILE A N 1
ATOM 1118 C CA . ILE A 1 151 ? 18.484 3.061 15.805 1 93.94 151 ILE A CA 1
ATOM 1119 C C . ILE A 1 151 ? 19.547 4.125 15.523 1 93.94 151 ILE A C 1
ATOM 1121 O O . ILE A 1 151 ? 20.734 3.816 15.391 1 93.94 151 ILE A O 1
ATOM 1125 N N . GLY A 1 152 ? 19.094 5.434 15.359 1 93.12 152 GLY A N 1
ATOM 1126 C CA . GLY A 1 152 ? 20.031 6.523 15.133 1 93.12 152 GLY A CA 1
ATOM 1127 C C . GLY A 1 152 ? 21.094 6.637 16.219 1 93.12 152 GLY A C 1
ATOM 1128 O O . GLY A 1 152 ? 22.281 6.742 15.906 1 93.12 152 GLY A O 1
ATOM 1129 N N . VAL A 1 153 ? 20.672 6.555 17.469 1 90.81 153 VAL A N 1
ATOM 1130 C CA . VAL A 1 153 ? 21.594 6.629 18.594 1 90.81 153 VAL A CA 1
ATOM 1131 C C . VAL A 1 153 ? 22.547 5.43 18.578 1 90.81 153 VAL A C 1
ATOM 1133 O O . VAL A 1 153 ? 23.734 5.57 18.844 1 90.81 153 VAL A O 1
ATOM 1136 N N . GLY A 1 154 ? 22.016 4.223 18.328 1 93.94 154 GLY A N 1
ATOM 1137 C CA . GLY A 1 154 ? 22.828 3.031 18.203 1 93.94 154 GLY A CA 1
ATOM 1138 C C . GLY A 1 154 ? 23.922 3.158 17.156 1 93.94 154 GLY A C 1
ATOM 1139 O O . GLY A 1 154 ? 25.062 2.736 17.375 1 93.94 154 GLY A O 1
ATOM 1140 N N . ILE A 1 155 ? 23.609 3.699 16 1 94.62 155 ILE A N 1
ATOM 1141 C CA . ILE A 1 155 ? 24.562 3.898 14.922 1 94.62 155 ILE A CA 1
ATOM 1142 C C . ILE A 1 155 ? 25.672 4.832 15.383 1 94.62 155 ILE A C 1
ATOM 1144 O O . ILE A 1 155 ? 26.859 4.562 15.156 1 94.62 155 ILE A O 1
ATOM 1148 N N . VAL A 1 156 ? 25.312 5.949 16.062 1 90.88 156 VAL A N 1
ATOM 1149 C CA . VAL A 1 156 ? 26.297 6.914 16.547 1 90.88 156 VAL A CA 1
ATOM 1150 C C . VAL A 1 156 ? 27.219 6.242 17.547 1 90.88 156 VAL A C 1
ATOM 1152 O O . VAL A 1 156 ? 28.438 6.465 17.531 1 90.88 156 VAL A O 1
ATOM 1155 N N . LYS A 1 157 ? 26.656 5.383 18.375 1 90.94 157 LYS A N 1
ATOM 1156 C CA . LYS A 1 157 ? 27.438 4.734 19.422 1 90.94 157 LYS A CA 1
ATOM 1157 C C . LYS A 1 157 ? 28.391 3.697 18.844 1 90.94 157 LYS A C 1
ATOM 1159 O O . LYS A 1 157 ? 29.484 3.475 19.391 1 90.94 157 LYS A O 1
ATOM 1164 N N . VAL A 1 158 ? 27.969 2.977 17.828 1 93.06 158 VAL A N 1
ATOM 1165 C CA . VAL A 1 158 ? 28.844 2.016 17.172 1 93.06 158 VAL A CA 1
ATOM 1166 C C . VAL A 1 158 ? 30.094 2.729 16.625 1 93.06 158 VAL A C 1
ATOM 1168 O O . VAL A 1 158 ? 31.219 2.258 16.828 1 93.06 158 VAL A O 1
ATOM 1171 N N . GLY A 1 159 ? 30.016 3.836 15.984 1 90.56 159 GLY A N 1
ATOM 1172 C CA . GLY A 1 159 ? 31.109 4.633 15.477 1 90.56 159 GLY A CA 1
ATOM 1173 C C . GLY A 1 159 ? 31.906 3.928 14.391 1 90.56 159 GLY A C 1
ATOM 1174 O O . GLY A 1 159 ? 31.594 2.795 14.023 1 90.56 159 GLY A O 1
ATOM 1175 N N . GLY A 1 160 ? 32.844 4.59 13.734 1 93.56 160 GLY A N 1
ATOM 1176 C CA . GLY A 1 160 ? 33.781 4.016 12.789 1 93.56 160 GLY A CA 1
ATOM 1177 C C . GLY A 1 160 ? 33.188 3.742 11.422 1 93.56 160 GLY A C 1
ATOM 1178 O O . GLY A 1 160 ? 32.312 4.473 10.977 1 93.56 160 GLY A O 1
ATOM 1179 N N . GLU A 1 161 ? 33.719 2.727 10.797 1 94.75 161 GLU A N 1
ATOM 1180 C CA . GLU A 1 161 ? 33.344 2.418 9.422 1 94.75 161 GLU A CA 1
ATOM 1181 C C . GLU A 1 161 ? 31.938 1.849 9.328 1 94.75 161 GLU A C 1
ATOM 1183 O O . GLU A 1 161 ? 31.219 2.1 8.359 1 94.75 161 GLU A O 1
ATOM 1188 N N . ARG A 1 162 ? 31.672 1.132 10.375 1 94.69 162 ARG A N 1
ATOM 1189 C CA . ARG A 1 162 ? 30.328 0.54 10.398 1 94.69 162 ARG A CA 1
ATOM 1190 C C . ARG A 1 162 ? 29.266 1.617 10.469 1 94.69 162 ARG A C 1
ATOM 1192 O O . ARG A 1 162 ? 28.234 1.531 9.781 1 94.69 162 ARG A O 1
ATOM 1199 N N . ALA A 1 163 ? 29.422 2.607 11.258 1 94.38 163 ALA A N 1
ATOM 1200 C CA . ALA A 1 163 ? 28.484 3.719 11.383 1 94.38 163 ALA A CA 1
ATOM 1201 C C . ALA A 1 163 ? 28.422 4.52 10.078 1 94.38 163 ALA A C 1
ATOM 1203 O O . ALA A 1 163 ? 27.344 4.918 9.648 1 94.38 163 ALA A O 1
ATOM 1204 N N . GLU A 1 164 ? 29.547 4.711 9.508 1 95.38 164 GLU A N 1
ATOM 1205 C CA . GLU A 1 164 ? 29.609 5.48 8.266 1 95.38 164 GLU A CA 1
ATOM 1206 C C . GLU A 1 164 ? 28.812 4.801 7.156 1 95.38 164 GLU A C 1
ATOM 1208 O O . GLU A 1 164 ? 28.125 5.469 6.387 1 95.38 164 GLU A O 1
ATOM 1213 N N . LEU A 1 165 ? 28.984 3.555 7.09 1 94.62 165 LEU A N 1
ATOM 1214 C CA . LEU A 1 165 ? 28.25 2.777 6.094 1 94.62 165 LEU A CA 1
ATOM 1215 C C . LEU A 1 165 ? 26.75 2.963 6.258 1 94.62 165 LEU A C 1
ATOM 1217 O O . LEU A 1 165 ? 26.031 3.23 5.285 1 94.62 165 LEU A O 1
ATOM 1221 N N . LEU A 1 166 ? 26.297 2.887 7.457 1 95.69 166 LEU A N 1
ATOM 1222 C CA . LEU A 1 166 ? 24.859 2.982 7.734 1 95.69 166 LEU A CA 1
ATOM 1223 C C . LEU A 1 166 ? 24.359 4.41 7.535 1 95.69 166 LEU A C 1
ATOM 1225 O O . LEU A 1 166 ? 23.25 4.621 7.051 1 95.69 166 LEU A O 1
ATOM 1229 N N . ILE A 1 167 ? 25.156 5.336 7.922 1 95.38 167 ILE A N 1
ATOM 1230 C CA . ILE A 1 167 ? 24.781 6.734 7.734 1 95.38 167 ILE A CA 1
ATOM 1231 C C . ILE A 1 167 ? 24.594 7.023 6.246 1 95.38 167 ILE A C 1
ATOM 1233 O O . ILE A 1 167 ? 23.609 7.648 5.852 1 95.38 167 ILE A O 1
ATOM 1237 N N . LYS A 1 168 ? 25.484 6.52 5.43 1 95.88 168 LYS A N 1
ATOM 1238 C CA . LYS A 1 168 ? 25.375 6.715 3.984 1 95.88 168 LYS A CA 1
ATOM 1239 C C . LYS A 1 168 ? 24.141 6.023 3.424 1 95.88 168 LYS A C 1
ATOM 1241 O O . LYS A 1 168 ? 23.469 6.551 2.529 1 95.88 168 LYS A O 1
ATOM 1246 N N . PHE A 1 169 ? 23.891 4.902 3.936 1 96.06 169 PHE A N 1
ATOM 1247 C CA . PHE A 1 169 ? 22.734 4.137 3.488 1 96.06 169 PHE A CA 1
ATOM 1248 C C . PHE A 1 169 ? 21.438 4.871 3.811 1 96.06 169 PHE A C 1
ATOM 1250 O O . PHE A 1 169 ? 20.578 5.027 2.943 1 96.06 169 PHE A O 1
ATOM 1257 N N . PHE A 1 170 ? 21.266 5.297 5.055 1 96.38 170 PHE A N 1
ATOM 1258 C CA . PHE A 1 170 ? 20.047 5.977 5.48 1 96.38 170 PHE A CA 1
ATOM 1259 C C . PHE A 1 170 ? 19.922 7.332 4.797 1 96.38 170 PHE A C 1
ATOM 1261 O O . PHE A 1 170 ? 18.812 7.766 4.473 1 96.38 170 PHE A O 1
ATOM 1268 N N . ASP A 1 171 ? 21.031 7.984 4.605 1 95.75 171 ASP A N 1
ATOM 1269 C CA . ASP A 1 171 ? 21.031 9.258 3.891 1 95.75 171 ASP A CA 1
ATOM 1270 C C . ASP A 1 171 ? 20.531 9.078 2.455 1 95.75 171 ASP A C 1
ATOM 1272 O O . ASP A 1 171 ? 19.703 9.844 1.979 1 95.75 171 ASP A O 1
ATOM 1276 N N . ALA A 1 172 ? 21.062 8.102 1.775 1 96.38 172 ALA A N 1
ATOM 1277 C CA . ALA A 1 172 ? 20.641 7.801 0.412 1 96.38 172 ALA A CA 1
ATOM 1278 C C . ALA A 1 172 ? 19.156 7.43 0.371 1 96.38 172 ALA A C 1
ATOM 1280 O O . ALA A 1 172 ? 18.438 7.871 -0.521 1 96.38 172 ALA A O 1
ATOM 1281 N N . GLY A 1 173 ? 18.781 6.656 1.31 1 96.56 173 GLY A N 1
ATOM 1282 C CA . GLY A 1 173 ? 17.391 6.266 1.396 1 96.56 173 GLY A CA 1
ATOM 1283 C C . GLY A 1 173 ? 16.453 7.441 1.6 1 96.56 173 GLY A C 1
ATOM 1284 O O . GLY A 1 173 ? 15.383 7.508 0.978 1 96.56 173 GLY A O 1
ATOM 1285 N N . ALA A 1 174 ? 16.797 8.312 2.488 1 94.75 174 ALA A N 1
ATOM 1286 C CA . ALA A 1 174 ? 15.984 9.508 2.736 1 94.75 174 ALA A CA 1
ATOM 1287 C C . ALA A 1 174 ? 15.844 10.344 1.472 1 94.75 174 ALA A C 1
ATOM 1289 O O . ALA A 1 174 ? 14.758 10.828 1.158 1 94.75 174 ALA A O 1
ATOM 1290 N N . GLU A 1 175 ? 16.922 10.508 0.78 1 95.19 175 GLU A N 1
ATOM 1291 C CA . GLU A 1 175 ? 16.891 11.289 -0.451 1 95.19 175 GLU A CA 1
ATOM 1292 C C . GLU A 1 175 ? 15.977 10.656 -1.491 1 95.19 175 GLU A C 1
ATOM 1294 O O . GLU A 1 175 ? 15.281 11.359 -2.225 1 95.19 175 GLU A O 1
ATOM 1299 N N . VAL A 1 176 ? 16.062 9.367 -1.605 1 96 176 VAL A N 1
ATOM 1300 C CA . VAL A 1 176 ? 15.172 8.656 -2.516 1 96 176 VAL A CA 1
ATOM 1301 C C . VAL A 1 176 ? 13.719 8.93 -2.141 1 96 176 VAL A C 1
ATOM 1303 O O . VAL A 1 176 ? 12.875 9.156 -3.014 1 96 176 VAL A O 1
ATOM 1306 N N . CYS A 1 177 ? 13.383 8.859 -0.85 1 95.31 177 CYS A N 1
ATOM 1307 C CA . CYS A 1 177 ? 12.023 9.141 -0.395 1 95.31 177 CYS A CA 1
ATOM 1308 C C . CYS A 1 177 ? 11.562 10.516 -0.849 1 95.31 177 CYS A C 1
ATOM 1310 O O . CYS A 1 177 ? 10.453 10.672 -1.349 1 95.31 177 CYS A O 1
ATOM 1312 N N . TYR A 1 178 ? 12.406 11.484 -0.727 1 93 178 TYR A N 1
ATOM 1313 C CA . TYR A 1 178 ? 12.031 12.844 -1.086 1 93 178 TYR A CA 1
ATOM 1314 C C . TYR A 1 178 ? 11.82 12.977 -2.59 1 93 178 TYR A C 1
ATOM 1316 O O . TYR A 1 178 ? 10.945 13.711 -3.039 1 93 178 TYR A O 1
ATOM 1324 N N . LYS A 1 179 ? 12.609 12.281 -3.352 1 94.69 179 LYS A N 1
ATOM 1325 C CA . LYS A 1 179 ? 12.406 12.289 -4.797 1 94.69 179 LYS A CA 1
ATOM 1326 C C . LYS A 1 179 ? 11.07 11.648 -5.168 1 94.69 179 LYS A C 1
ATOM 1328 O O . LYS A 1 179 ? 10.367 12.141 -6.062 1 94.69 179 LYS A O 1
ATOM 1333 N N . VAL A 1 180 ? 10.828 10.562 -4.559 1 95.25 180 VAL A N 1
ATOM 1334 C CA . VAL A 1 180 ? 9.562 9.891 -4.824 1 95.25 180 VAL A CA 1
ATOM 1335 C C . VAL A 1 180 ? 8.398 10.812 -4.465 1 95.25 180 VAL A C 1
ATOM 1337 O O . VAL A 1 180 ? 7.426 10.914 -5.211 1 95.25 180 VAL A O 1
ATOM 1340 N N . ILE A 1 181 ? 8.477 11.445 -3.334 1 92.94 181 ILE A N 1
ATOM 1341 C CA . ILE A 1 181 ? 7.441 12.391 -2.922 1 92.94 181 ILE A CA 1
ATOM 1342 C C . ILE A 1 181 ? 7.277 13.477 -3.984 1 92.94 181 ILE A C 1
ATOM 1344 O O . ILE A 1 181 ? 6.156 13.859 -4.32 1 92.94 181 ILE A O 1
ATOM 1348 N N . ALA A 1 182 ? 8.336 13.93 -4.512 1 92.94 182 ALA A N 1
ATOM 1349 C CA . ALA A 1 182 ? 8.289 14.945 -5.555 1 92.94 182 ALA A CA 1
ATOM 1350 C C . ALA A 1 182 ? 7.547 14.438 -6.789 1 92.94 182 ALA A C 1
ATOM 1352 O O . ALA A 1 182 ? 6.746 15.164 -7.383 1 92.94 182 ALA A O 1
ATOM 1353 N N . ILE A 1 183 ? 7.781 13.242 -7.164 1 92.81 183 ILE A N 1
ATOM 1354 C CA . ILE A 1 183 ? 7.105 12.633 -8.305 1 92.81 183 ILE A CA 1
ATOM 1355 C C . ILE A 1 183 ? 5.602 12.562 -8.039 1 92.81 183 ILE A C 1
ATOM 1357 O O . ILE A 1 183 ? 4.797 12.914 -8.906 1 92.81 183 ILE A O 1
ATOM 1361 N N . VAL A 1 184 ? 5.273 12.125 -6.883 1 93.31 184 VAL A N 1
ATOM 1362 C CA . VAL A 1 184 ? 3.867 11.992 -6.52 1 93.31 184 VAL A CA 1
ATOM 1363 C C . VAL A 1 184 ? 3.195 13.367 -6.535 1 93.31 184 VAL A C 1
ATOM 1365 O O . VAL A 1 184 ? 2.053 13.5 -6.98 1 93.31 184 VAL A O 1
ATOM 1368 N N . MET A 1 185 ? 3.9 14.391 -6.094 1 91.44 185 MET A N 1
ATOM 1369 C CA . MET A 1 185 ? 3.334 15.727 -5.98 1 91.44 185 MET A CA 1
ATOM 1370 C C . MET A 1 185 ? 3.055 16.328 -7.359 1 91.44 185 MET A C 1
ATOM 1372 O O . MET A 1 185 ? 2.244 17.234 -7.492 1 91.44 185 MET A O 1
ATOM 1376 N N . ASP A 1 186 ? 3.695 15.82 -8.367 1 92.81 186 ASP A N 1
ATOM 1377 C CA . ASP A 1 186 ? 3.391 16.25 -9.727 1 92.81 186 ASP A CA 1
ATOM 1378 C C . ASP A 1 186 ? 1.956 15.898 -10.109 1 92.81 186 ASP A C 1
ATOM 1380 O O . ASP A 1 186 ? 1.37 16.531 -11 1 92.81 186 ASP A O 1
ATOM 1384 N N . LEU A 1 187 ? 1.422 14.953 -9.438 1 93.44 187 LEU A N 1
ATOM 1385 C CA . LEU A 1 187 ? 0.056 14.508 -9.695 1 93.44 187 LEU A CA 1
ATOM 1386 C C . LEU A 1 187 ? -0.93 15.227 -8.781 1 93.44 187 LEU A C 1
ATOM 1388 O O . LEU A 1 187 ? -2.143 15.031 -8.891 1 93.44 187 LEU A O 1
ATOM 1392 N N . ALA A 1 188 ? -0.442 16.094 -7.902 1 91.5 188 ALA A N 1
ATOM 1393 C CA . ALA A 1 188 ? -1.238 16.703 -6.836 1 91.5 188 ALA A CA 1
ATOM 1394 C C . ALA A 1 188 ? -2.418 17.484 -7.402 1 91.5 188 ALA A C 1
ATOM 1396 O O . ALA A 1 188 ? -3.533 17.406 -6.883 1 91.5 188 ALA A O 1
ATOM 1397 N N . PRO A 1 189 ? -2.229 18.25 -8.539 1 93.56 189 PRO A N 1
ATOM 1398 C CA . PRO A 1 189 ? -3.371 19 -9.047 1 93.56 189 PRO A CA 1
ATOM 1399 C C . PRO A 1 189 ? -4.555 18.109 -9.422 1 93.56 189 PRO A C 1
ATOM 1401 O O . PRO A 1 189 ? -5.695 18.422 -9.07 1 93.56 189 PRO A O 1
ATOM 1404 N N . ILE A 1 190 ? -4.297 17.016 -9.984 1 94.62 190 ILE A N 1
ATOM 1405 C CA . ILE A 1 190 ? -5.352 16.078 -10.344 1 94.62 190 ILE A CA 1
ATOM 1406 C C . ILE A 1 190 ? -5.902 15.406 -9.086 1 94.62 190 ILE A C 1
ATOM 1408 O O . ILE A 1 190 ? -7.117 15.242 -8.938 1 94.62 190 ILE A O 1
ATOM 1412 N N . GLY A 1 191 ? -5.004 14.969 -8.234 1 93.06 191 GLY A N 1
ATOM 1413 C CA . GLY A 1 191 ? -5.406 14.32 -6.992 1 93.06 191 GLY A CA 1
ATOM 1414 C C . GLY A 1 191 ? -6.309 15.18 -6.133 1 93.06 191 GLY A C 1
ATOM 1415 O O . GLY A 1 191 ? -7.352 14.719 -5.66 1 93.06 191 GLY A O 1
ATOM 1416 N N . VAL A 1 192 ? -5.91 16.406 -5.973 1 90.94 192 VAL A N 1
ATOM 1417 C CA . VAL A 1 192 ? -6.656 17.344 -5.141 1 90.94 192 VAL A CA 1
ATOM 1418 C C . VAL A 1 192 ? -8.039 17.578 -5.742 1 90.94 192 VAL A C 1
ATOM 1420 O O . VAL A 1 192 ? -9.039 17.609 -5.02 1 90.94 192 VAL A O 1
ATOM 1423 N N . PHE A 1 193 ? -8.102 17.719 -7.055 1 93.94 193 PHE A N 1
ATOM 1424 C CA . PHE A 1 193 ? -9.383 17.891 -7.738 1 93.94 193 PHE A CA 1
ATOM 1425 C C . PHE A 1 193 ? -10.305 16.703 -7.453 1 93.94 193 PHE A C 1
ATOM 1427 O O . PHE A 1 193 ? -11.461 16.891 -7.066 1 93.94 193 PHE A O 1
ATOM 1434 N N . CYS A 1 194 ? -9.781 15.547 -7.605 1 93.75 194 CYS A N 1
ATOM 1435 C CA . CYS A 1 194 ? -10.594 14.328 -7.504 1 93.75 194 CYS A CA 1
ATOM 1436 C C . CYS A 1 194 ? -10.961 14.047 -6.055 1 93.75 194 CYS A C 1
ATOM 1438 O O . CYS A 1 194 ? -11.984 13.406 -5.789 1 93.75 194 CYS A O 1
ATOM 1440 N N . LEU A 1 195 ? -10.203 14.484 -5.117 1 89.81 195 LEU A N 1
ATOM 1441 C CA . LEU A 1 195 ? -10.477 14.273 -3.701 1 89.81 195 LEU A CA 1
ATOM 1442 C C . LEU A 1 195 ? -11.57 15.219 -3.211 1 89.81 195 LEU A C 1
ATOM 1444 O O . LEU A 1 195 ? -12.422 14.828 -2.406 1 89.81 195 LEU A O 1
ATOM 1448 N N . LEU A 1 196 ? -11.531 16.406 -3.654 1 89.81 196 LEU A N 1
ATOM 1449 C CA . LEU A 1 196 ? -12.414 17.438 -3.117 1 89.81 196 LEU A CA 1
ATOM 1450 C C . LEU A 1 196 ? -13.766 17.406 -3.822 1 89.81 196 LEU A C 1
ATOM 1452 O O . LEU A 1 196 ? -14.789 17.734 -3.223 1 89.81 196 LEU A O 1
ATOM 1456 N N . LEU A 1 197 ? -13.789 16.969 -5.043 1 91.38 197 LEU A N 1
ATOM 1457 C CA . LEU A 1 197 ? -14.984 17.016 -5.871 1 91.38 197 LEU A CA 1
ATOM 1458 C C . LEU A 1 197 ? -16.141 16.25 -5.207 1 91.38 197 LEU A C 1
ATOM 1460 O O . LEU A 1 197 ? -17.234 16.797 -5.047 1 91.38 197 LEU A O 1
ATOM 1464 N N . PRO A 1 198 ? -15.906 15.047 -4.844 1 91.31 198 PRO A N 1
ATOM 1465 C CA . PRO A 1 198 ? -17.016 14.328 -4.215 1 91.31 198 PRO A CA 1
ATOM 1466 C C . PRO A 1 198 ? -17.484 14.992 -2.92 1 91.31 198 PRO A C 1
ATOM 1468 O O . PRO A 1 198 ? -18.672 14.93 -2.586 1 91.31 198 PRO A O 1
ATOM 1471 N N . VAL A 1 199 ? -16.625 15.586 -2.129 1 86.25 199 VAL A N 1
ATOM 1472 C CA . VAL A 1 199 ? -16.953 16.25 -0.873 1 86.25 199 VAL A CA 1
ATOM 1473 C C . VAL A 1 199 ? -17.875 17.438 -1.146 1 86.25 199 VAL A C 1
ATOM 1475 O O . VAL A 1 199 ? -18.906 17.609 -0.486 1 86.25 199 VAL A O 1
ATOM 1478 N N . VAL A 1 200 ? -17.484 18.25 -2.137 1 86.81 200 VAL A N 1
ATOM 1479 C CA . VAL A 1 200 ? -18.266 19.438 -2.465 1 86.81 200 VAL A CA 1
ATOM 1480 C C . VAL A 1 200 ? -19.625 19.031 -3.021 1 86.81 200 VAL A C 1
ATOM 1482 O O . VAL A 1 200 ? -20.656 19.594 -2.648 1 86.81 200 VAL A O 1
ATOM 1485 N N . ALA A 1 201 ? -19.594 18.047 -3.842 1 89.44 201 ALA A N 1
ATOM 1486 C CA . ALA A 1 201 ? -20.844 17.578 -4.465 1 89.44 201 ALA A CA 1
ATOM 1487 C C . ALA A 1 201 ? -21.797 17.016 -3.424 1 89.44 201 ALA A C 1
ATOM 1489 O O . ALA A 1 201 ? -23.016 17.156 -3.539 1 89.44 201 ALA A O 1
ATOM 1490 N N . ALA A 1 202 ? -21.234 16.344 -2.471 1 86.75 202 ALA A N 1
ATOM 1491 C CA . ALA A 1 202 ? -22.062 15.672 -1.458 1 86.75 202 ALA A CA 1
ATOM 1492 C C . ALA A 1 202 ? -22.547 16.672 -0.41 1 86.75 202 ALA A C 1
ATOM 1494 O O . ALA A 1 202 ? -23.547 16.422 0.271 1 86.75 202 ALA A O 1
ATOM 1495 N N . ASN A 1 203 ? -21.75 17.688 -0.122 1 80.88 203 ASN A N 1
ATOM 1496 C CA . ASN A 1 203 ? -22.062 18.672 0.913 1 80.88 203 ASN A CA 1
ATOM 1497 C C . ASN A 1 203 ? -22.453 20.016 0.309 1 80.88 203 ASN A C 1
ATOM 1499 O O . ASN A 1 203 ? -21.812 21.031 0.579 1 80.88 203 ASN A O 1
ATOM 1503 N N . GLY A 1 204 ? -23.469 20.078 -0.41 1 75 204 GLY A N 1
ATOM 1504 C CA . GLY A 1 204 ? -23.938 21.281 -1.061 1 75 204 GLY A CA 1
ATOM 1505 C C . GLY A 1 204 ? -24.516 22.297 -0.087 1 75 204 GLY A C 1
ATOM 1506 O O . GLY A 1 204 ? -24.453 22.109 1.128 1 75 204 GLY A O 1
ATOM 1507 N N . PRO A 1 205 ? -24.922 23.453 -0.517 1 77 205 PRO A N 1
ATOM 1508 C CA . PRO A 1 205 ? -25.422 24.562 0.297 1 77 205 PRO A CA 1
ATOM 1509 C C . PRO A 1 205 ? -26.547 24.125 1.24 1 77 205 PRO A C 1
ATOM 1511 O O . PRO A 1 205 ? -26.656 24.656 2.352 1 77 205 PRO A O 1
ATOM 1514 N N . LYS A 1 206 ? -27.344 23.219 0.897 1 73.12 206 LYS A N 1
ATOM 1515 C CA . LYS A 1 206 ? -28.453 22.766 1.735 1 73.12 206 LYS A CA 1
ATOM 1516 C C . LYS A 1 206 ? -27.938 22.203 3.057 1 73.12 206 LYS A C 1
ATOM 1518 O O . LYS A 1 206 ? -28.562 22.391 4.102 1 73.12 206 LYS A O 1
ATOM 1523 N N . VAL A 1 207 ? -26.859 21.625 3.043 1 68.88 207 VAL A N 1
ATOM 1524 C CA . VAL A 1 207 ? -26.297 20.984 4.227 1 68.88 207 VAL A CA 1
ATOM 1525 C C . VAL A 1 207 ? -25.516 22 5.055 1 68.88 207 VAL A C 1
ATOM 1527 O O . VAL A 1 207 ? -25.562 21.969 6.289 1 68.88 207 VAL A O 1
ATOM 1530 N N . LEU A 1 208 ? -24.969 22.922 4.383 1 77.12 208 LEU A N 1
ATOM 1531 C CA . LEU A 1 208 ? -24 23.797 5.031 1 77.12 208 LEU A CA 1
ATOM 1532 C C . LEU A 1 208 ? -24.672 25.031 5.594 1 77.12 208 LEU A C 1
ATOM 1534 O O . LEU A 1 208 ? -24.234 25.578 6.605 1 77.12 208 LEU A O 1
ATOM 1538 N N . LEU A 1 209 ? -25.719 25.406 5.109 1 77.19 209 LEU A N 1
ATOM 1539 C CA . LEU A 1 209 ? -26.312 26.688 5.445 1 77.19 209 LEU A CA 1
ATOM 1540 C C . LEU A 1 209 ? -26.797 26.703 6.891 1 77.19 209 LEU A C 1
ATOM 1542 O O . LEU A 1 209 ? -26.562 27.672 7.617 1 77.19 209 LEU A O 1
ATOM 1546 N N . PRO A 1 210 ? -27.422 25.672 7.383 1 73.69 210 PRO A N 1
ATOM 1547 C CA . PRO A 1 210 ? -27.875 25.688 8.773 1 73.69 210 PRO A CA 1
ATOM 1548 C C . PRO A 1 210 ? -26.719 25.797 9.766 1 73.69 210 PRO A C 1
ATOM 1550 O O . PRO A 1 210 ? -26.906 26.266 10.891 1 73.69 210 PRO A O 1
ATOM 1553 N N . LEU A 1 211 ? -25.609 25.359 9.352 1 83.62 211 LEU A N 1
ATOM 1554 C CA . LEU A 1 211 ? -24.453 25.312 10.242 1 83.62 211 LEU A CA 1
ATOM 1555 C C . LEU A 1 211 ? -23.375 26.281 9.773 1 83.62 211 LEU A C 1
ATOM 1557 O O . LEU A 1 211 ? -22.203 26.156 10.164 1 83.62 211 LEU A O 1
ATOM 1561 N N . LEU A 1 212 ? -23.75 27.188 8.969 1 87.44 212 LEU A N 1
ATOM 1562 C CA . LEU A 1 212 ? -22.828 28.109 8.344 1 87.44 212 LEU A CA 1
ATOM 1563 C C . LEU A 1 212 ? -22.078 28.938 9.391 1 87.44 212 LEU A C 1
ATOM 1565 O O . LEU A 1 212 ? -20.906 29.234 9.219 1 87.44 212 LEU A O 1
ATOM 1569 N N . THR A 1 213 ? -22.812 29.312 10.461 1 89.5 213 THR A N 1
ATOM 1570 C CA . THR A 1 213 ? -22.203 30.156 11.477 1 89.5 213 THR A CA 1
ATOM 1571 C C . THR A 1 213 ? -21.031 29.422 12.148 1 89.5 213 THR A C 1
ATOM 1573 O O . THR A 1 213 ? -20 30.031 12.445 1 89.5 213 THR A O 1
ATOM 1576 N N . VAL A 1 214 ? -21.203 28.141 12.391 1 91.44 214 VAL A N 1
ATOM 1577 C CA . VAL A 1 214 ? -20.125 27.359 12.992 1 91.44 214 VAL A CA 1
ATOM 1578 C C . VAL A 1 214 ? -18.969 27.234 12.023 1 91.44 214 VAL A C 1
ATOM 1580 O O . VAL A 1 214 ? -17.797 27.375 12.422 1 91.44 214 VAL A O 1
ATOM 1583 N N . ILE A 1 215 ? -19.266 27.016 10.789 1 92.88 215 ILE A N 1
ATOM 1584 C CA . ILE A 1 215 ? -18.234 26.859 9.766 1 92.88 215 ILE A CA 1
ATOM 1585 C C . ILE A 1 215 ? -17.438 28.156 9.641 1 92.88 215 ILE A C 1
ATOM 1587 O O . ILE A 1 215 ? -16.203 28.125 9.602 1 92.88 215 ILE A O 1
ATOM 1591 N N . VAL A 1 216 ? -18.125 29.219 9.609 1 94 216 VAL A N 1
ATOM 1592 C CA . VAL A 1 216 ? -17.469 30.516 9.492 1 94 216 VAL A CA 1
ATOM 1593 C C . VAL A 1 216 ? -16.609 30.781 10.727 1 94 216 VAL A C 1
ATOM 1595 O O . VAL A 1 216 ? -15.5 31.297 10.609 1 94 216 VAL A O 1
ATOM 1598 N N . CYS A 1 217 ? -17.094 30.469 11.922 1 95.44 217 CYS A N 1
ATOM 1599 C CA . CYS A 1 217 ? -16.328 30.641 13.148 1 95.44 217 CYS A CA 1
ATOM 1600 C C . CYS A 1 217 ? -15.016 29.875 13.086 1 95.44 217 CYS A C 1
ATOM 1602 O O . CYS A 1 217 ? -13.953 30.438 13.398 1 95.44 217 CYS A O 1
ATOM 1604 N N . VAL A 1 218 ? -15.109 28.625 12.68 1 95 218 VAL A N 1
ATOM 1605 C CA . VAL A 1 218 ? -13.914 27.797 12.625 1 95 218 VAL A CA 1
ATOM 1606 C C . VAL A 1 218 ? -12.969 28.328 11.555 1 95 218 VAL A C 1
ATOM 1608 O O . VAL A 1 218 ? -11.766 28.453 11.789 1 95 218 VAL A O 1
ATOM 1611 N N . ALA A 1 219 ? -13.5 28.625 10.383 1 95.81 219 ALA A N 1
ATOM 1612 C CA . ALA A 1 219 ? -12.68 29.125 9.281 1 95.81 219 ALA A CA 1
ATOM 1613 C C . ALA A 1 219 ? -11.961 30.406 9.664 1 95.81 219 ALA A C 1
ATOM 1615 O O . ALA A 1 219 ? -10.75 30.531 9.484 1 95.81 219 ALA A O 1
ATOM 1616 N N . VAL A 1 220 ? -12.719 31.359 10.188 1 96.31 220 VAL A N 1
ATOM 1617 C CA . VAL A 1 220 ? -12.148 32.656 10.578 1 96.31 220 VAL A CA 1
ATOM 1618 C C . VAL A 1 220 ? -11.148 32.438 11.711 1 96.31 220 VAL A C 1
ATOM 1620 O O . VAL A 1 220 ? -10.07 33.062 11.711 1 96.31 220 VAL A O 1
ATOM 1623 N N . GLY A 1 221 ? -11.531 31.656 12.703 1 96.69 221 GLY A N 1
ATOM 1624 C CA . GLY A 1 221 ? -10.594 31.344 13.773 1 96.69 221 GLY A CA 1
ATOM 1625 C C . GLY A 1 221 ? -9.297 30.75 13.273 1 96.69 221 GLY A C 1
ATOM 1626 O O . GLY A 1 221 ? -8.211 31.141 13.719 1 96.69 221 GLY A O 1
ATOM 1627 N N . CYS A 1 222 ? -9.414 29.797 12.406 1 96.56 222 CYS A N 1
ATOM 1628 C CA . CYS A 1 222 ? -8.242 29.156 11.828 1 96.56 222 CYS A CA 1
ATOM 1629 C C . CYS A 1 222 ? -7.367 30.156 11.094 1 96.56 222 CYS A C 1
ATOM 1631 O O . CYS A 1 222 ? -6.141 30.125 11.195 1 96.56 222 CYS A O 1
ATOM 1633 N N . ILE A 1 223 ? -8 31.047 10.336 1 96.38 223 ILE A N 1
ATOM 1634 C CA . ILE A 1 223 ? -7.262 32.062 9.602 1 96.38 223 ILE A CA 1
ATOM 1635 C C . ILE A 1 223 ? -6.547 33 10.578 1 96.38 223 ILE A C 1
ATOM 1637 O O . ILE A 1 223 ? -5.371 33.312 10.391 1 96.38 223 ILE A O 1
ATOM 1641 N N . ILE A 1 224 ? -7.211 33.406 11.586 1 96.38 224 ILE A N 1
ATOM 1642 C CA . ILE A 1 224 ? -6.625 34.281 12.586 1 96.38 224 ILE A CA 1
ATOM 1643 C C . ILE A 1 224 ? -5.445 33.594 13.266 1 96.38 224 ILE A C 1
ATOM 1645 O O . ILE A 1 224 ? -4.395 34.188 13.477 1 96.38 224 ILE A O 1
ATOM 1649 N N . HIS A 1 225 ? -5.625 32.375 13.633 1 96.81 225 HIS A N 1
ATOM 1650 C CA . HIS A 1 225 ? -4.543 31.641 14.266 1 96.81 225 HIS A CA 1
ATOM 1651 C C . HIS A 1 225 ? -3.346 31.5 13.336 1 96.81 225 HIS A C 1
ATOM 1653 O O . HIS A 1 225 ? -2.201 31.688 13.75 1 96.81 225 HIS A O 1
ATOM 1659 N N . ALA A 1 226 ? -3.609 31.156 12.102 1 96 226 ALA A N 1
ATOM 1660 C CA . ALA A 1 226 ? -2.537 30.984 11.125 1 96 226 ALA A CA 1
ATOM 1661 C C . ALA A 1 226 ? -1.814 32.312 10.859 1 96 226 ALA A C 1
ATOM 1663 O O . ALA A 1 226 ? -0.583 32.375 10.898 1 96 226 ALA A O 1
ATOM 1664 N N . VAL A 1 227 ? -2.566 33.344 10.625 1 94.5 227 VAL A N 1
ATOM 1665 C CA . VAL A 1 227 ? -1.984 34.625 10.258 1 94.5 227 VAL A CA 1
ATOM 1666 C C . VAL A 1 227 ? -1.47 35.344 11.508 1 94.5 227 VAL A C 1
ATOM 1668 O O . VAL A 1 227 ? -0.432 36 11.469 1 94.5 227 VAL A O 1
ATOM 1671 N N . GLY A 1 228 ? -2.102 35.281 12.539 1 95.38 228 GLY A N 1
ATOM 1672 C CA . GLY A 1 228 ? -1.711 35.969 13.758 1 95.38 228 GLY A CA 1
ATOM 1673 C C . GLY A 1 228 ? -0.628 35.25 14.531 1 95.38 228 GLY A C 1
ATOM 1674 O O . GLY A 1 228 ? 0.429 35.812 14.812 1 95.38 228 GLY A O 1
ATOM 1675 N N . VAL A 1 229 ? -0.871 34 14.828 1 95.81 229 VAL A N 1
ATOM 1676 C CA . VAL A 1 229 ? 0.025 33.281 15.711 1 95.81 229 VAL A CA 1
ATOM 1677 C C . VAL A 1 229 ? 1.204 32.719 14.914 1 95.81 229 VAL A C 1
ATOM 1679 O O . VAL A 1 229 ? 2.361 33 15.219 1 95.81 229 VAL A O 1
ATOM 1682 N N . TYR A 1 230 ? 0.931 31.984 13.891 1 96.44 230 TYR A N 1
ATOM 1683 C CA . TYR A 1 230 ? 2.012 31.312 13.172 1 96.44 230 TYR A CA 1
ATOM 1684 C C . TYR A 1 230 ? 2.869 32.312 12.422 1 96.44 230 TYR A C 1
ATOM 1686 O O . TYR A 1 230 ? 4.086 32.156 12.305 1 96.44 230 TYR A O 1
ATOM 1694 N N . SER A 1 231 ? 2.258 33.344 11.828 1 95.12 231 SER A N 1
ATOM 1695 C CA . SER A 1 231 ? 3.049 34.406 11.195 1 95.12 231 SER A CA 1
ATOM 1696 C C . SER A 1 231 ? 3.977 35.094 12.203 1 95.12 231 SER A C 1
ATOM 1698 O O . SER A 1 231 ? 5.129 35.375 11.883 1 95.12 231 SER A O 1
ATOM 1700 N N . THR A 1 232 ? 3.424 35.344 13.328 1 95.31 232 THR A N 1
ATOM 1701 C CA . THR A 1 232 ? 4.242 35.969 14.367 1 95.31 232 THR A CA 1
ATOM 1702 C C . THR A 1 232 ? 5.387 35.031 14.766 1 95.31 232 THR A C 1
ATOM 1704 O O . THR A 1 232 ? 6.527 35.469 14.922 1 95.31 232 THR A O 1
ATOM 1707 N N . MET A 1 233 ? 5.098 33.812 14.93 1 95.81 233 MET A N 1
ATOM 1708 C CA . MET A 1 233 ? 6.129 32.844 15.266 1 95.81 233 MET A CA 1
ATOM 1709 C C . MET A 1 233 ? 7.203 32.781 14.18 1 95.81 233 MET A C 1
ATOM 1711 O O . MET A 1 233 ? 8.398 32.812 14.484 1 95.81 233 MET A O 1
ATOM 1715 N N . ALA A 1 234 ? 6.785 32.719 12.977 1 94.12 234 ALA A N 1
ATOM 1716 C CA . ALA A 1 234 ? 7.711 32.594 11.852 1 94.12 234 ALA A CA 1
ATOM 1717 C C . ALA A 1 234 ? 8.578 33.844 11.734 1 94.12 234 ALA A C 1
ATOM 1719 O O . ALA A 1 234 ? 9.781 33.75 11.484 1 94.12 234 ALA A O 1
ATOM 1720 N N . ARG A 1 235 ? 7.938 35 11.945 1 94.5 235 ARG A N 1
ATOM 1721 C CA . ARG A 1 235 ? 8.641 36.281 11.758 1 94.5 235 ARG A CA 1
ATOM 1722 C C . ARG A 1 235 ? 9.531 36.594 12.961 1 94.5 235 ARG A C 1
ATOM 1724 O O . ARG A 1 235 ? 10.703 36.938 12.797 1 94.5 235 ARG A O 1
ATOM 1731 N N . VAL A 1 236 ? 9.055 36.469 14.086 1 94.12 236 VAL A N 1
ATOM 1732 C CA . VAL A 1 236 ? 9.727 36.938 15.289 1 94.12 236 VAL A CA 1
ATOM 1733 C C . VAL A 1 236 ? 10.734 35.875 15.758 1 94.12 236 VAL A C 1
ATOM 1735 O O . VAL A 1 236 ? 11.852 36.219 16.156 1 94.12 236 VAL A O 1
ATOM 1738 N N . PHE A 1 237 ? 10.375 34.656 15.641 1 93.38 237 PHE A N 1
ATOM 1739 C CA . PHE A 1 237 ? 11.227 33.656 16.25 1 93.38 237 PHE A CA 1
ATOM 1740 C C . PHE A 1 237 ? 11.875 32.781 15.18 1 93.38 237 PHE A C 1
ATOM 1742 O O . PHE A 1 237 ? 12.852 32.062 15.445 1 93.38 237 PHE A O 1
ATOM 1749 N N . GLY A 1 238 ? 11.391 32.75 14.008 1 93.38 238 GLY A N 1
ATOM 1750 C CA . GLY A 1 238 ? 11.859 31.828 12.984 1 93.38 238 GLY A CA 1
ATOM 1751 C C . GLY A 1 238 ? 12.656 32.5 11.891 1 93.38 238 GLY A C 1
ATOM 1752 O O . GLY A 1 238 ? 13.195 31.828 11 1 93.38 238 GLY A O 1
ATOM 1753 N N . ASN A 1 239 ? 12.641 33.844 11.859 1 92 239 ASN A N 1
ATOM 1754 C CA . ASN A 1 239 ? 13.406 34.625 10.906 1 92 239 ASN A CA 1
ATOM 1755 C C . ASN A 1 239 ? 12.883 34.438 9.484 1 92 239 ASN A C 1
ATOM 1757 O O . ASN A 1 239 ? 13.664 34.312 8.539 1 92 239 ASN A O 1
ATOM 1761 N N . HIS A 1 240 ? 11.648 34.25 9.312 1 94.25 240 HIS A N 1
ATOM 1762 C CA . HIS A 1 240 ? 10.992 34.188 8.016 1 94.25 240 HIS A CA 1
ATOM 1763 C C . HIS A 1 240 ? 9.914 35.25 7.887 1 94.25 240 HIS A C 1
ATOM 1765 O O . HIS A 1 240 ? 9.211 35.562 8.852 1 94.25 240 HIS A O 1
ATOM 1771 N N . SER A 1 241 ? 9.898 35.906 6.754 1 95.75 241 SER A N 1
ATOM 1772 C CA . SER A 1 241 ? 8.719 36.719 6.504 1 95.75 241 SER A CA 1
ATOM 1773 C C . SER A 1 241 ? 7.461 35.844 6.418 1 95.75 241 SER A C 1
ATOM 1775 O O . SER A 1 241 ? 7.512 34.719 5.961 1 95.75 241 SER A O 1
ATOM 1777 N N . PRO A 1 242 ? 6.367 36.375 6.898 1 95.94 242 PRO A N 1
ATOM 1778 C CA . PRO A 1 242 ? 5.125 35.594 6.82 1 95.94 242 PRO A CA 1
ATOM 1779 C C . PRO A 1 242 ? 4.793 35.156 5.398 1 95.94 242 PRO A C 1
ATOM 1781 O O . PRO A 1 242 ? 4.328 34.031 5.191 1 95.94 242 PRO A O 1
ATOM 1784 N N . ILE A 1 243 ? 5.031 35.938 4.438 1 95.75 243 ILE A N 1
ATOM 1785 C CA . ILE A 1 243 ? 4.727 35.625 3.049 1 95.75 243 ILE A CA 1
ATOM 1786 C C . ILE A 1 243 ? 5.574 34.438 2.594 1 95.75 243 ILE A C 1
ATOM 1788 O O . ILE A 1 243 ? 5.066 33.5 1.958 1 95.75 243 ILE A O 1
ATOM 1792 N N . ASP A 1 244 ? 6.836 34.5 2.93 1 95.56 244 ASP A N 1
ATOM 1793 C CA . ASP A 1 244 ? 7.734 33.406 2.555 1 95.56 244 ASP A CA 1
ATOM 1794 C C . ASP A 1 244 ? 7.352 32.094 3.262 1 95.56 244 ASP A C 1
ATOM 1796 O O . ASP A 1 244 ? 7.438 31.016 2.676 1 95.56 244 ASP A O 1
ATOM 1800 N N . PHE A 1 245 ? 7.023 32.344 4.457 1 97.06 245 PHE A N 1
ATOM 1801 C CA . PHE A 1 245 ? 6.617 31.172 5.23 1 97.06 245 PHE A CA 1
ATOM 1802 C C . PHE A 1 245 ? 5.406 30.484 4.598 1 97.06 245 PHE A C 1
ATOM 1804 O O . PHE A 1 245 ? 5.43 29.281 4.324 1 97.06 245 PHE A O 1
ATOM 1811 N N . PHE A 1 246 ? 4.371 31.234 4.301 1 96.62 246 PHE A N 1
ATOM 1812 C CA . PHE A 1 246 ? 3.145 30.656 3.766 1 96.62 246 PHE A CA 1
ATOM 1813 C C . PHE A 1 246 ? 3.352 30.172 2.336 1 96.62 246 PHE A C 1
ATOM 1815 O O . PHE A 1 246 ? 2.748 29.172 1.916 1 96.62 246 PHE A O 1
ATOM 1822 N N . ARG A 1 247 ? 4.18 30.797 1.602 1 95.12 247 ARG A N 1
ATOM 1823 C CA . ARG A 1 247 ? 4.516 30.328 0.265 1 95.12 247 ARG A CA 1
ATOM 1824 C C . ARG A 1 247 ? 5.195 28.953 0.328 1 95.12 247 ARG A C 1
ATOM 1826 O O . ARG A 1 247 ? 4.914 28.078 -0.489 1 95.12 247 ARG A O 1
ATOM 1833 N N . GLY A 1 248 ? 6.098 28.844 1.263 1 95.62 248 GLY A N 1
ATOM 1834 C CA . GLY A 1 248 ? 6.789 27.578 1.446 1 95.62 248 GLY A CA 1
ATOM 1835 C C . GLY A 1 248 ? 5.875 26.469 1.939 1 95.62 248 GLY A C 1
ATOM 1836 O O . GLY A 1 248 ? 6.113 25.281 1.66 1 95.62 248 GLY A O 1
ATOM 1837 N N . MET A 1 249 ? 4.82 26.906 2.611 1 96.56 249 MET A N 1
ATOM 1838 C CA . MET A 1 249 ? 3.896 25.953 3.215 1 96.56 249 MET A CA 1
ATOM 1839 C C . MET A 1 249 ? 2.717 25.672 2.291 1 96.56 249 MET A C 1
ATOM 1841 O O . MET A 1 249 ? 1.907 24.781 2.557 1 96.56 249 MET A O 1
ATOM 1845 N N . SER A 1 250 ? 2.57 26.297 1.209 1 95.94 250 SER A N 1
ATOM 1846 C CA . SER A 1 250 ? 1.354 26.359 0.406 1 95.94 250 SER A CA 1
ATOM 1847 C C . SER A 1 250 ? 0.952 24.969 -0.084 1 95.94 250 SER A C 1
ATOM 1849 O O . SER A 1 250 ? -0.205 24.562 0.056 1 95.94 250 SER A O 1
ATOM 1851 N N . GLU A 1 251 ? 1.858 24.188 -0.605 1 94.88 251 GLU A N 1
ATOM 1852 C CA . GLU A 1 251 ? 1.529 22.875 -1.173 1 94.88 251 GLU A CA 1
ATOM 1853 C C . GLU A 1 251 ? 0.979 21.938 -0.107 1 94.88 251 GLU A C 1
ATOM 1855 O O . GLU A 1 251 ? -0.088 21.344 -0.285 1 94.88 251 GLU A O 1
ATOM 1860 N N . GLN A 1 252 ? 1.755 21.781 0.973 1 94.88 252 GLN A N 1
ATOM 1861 C CA . GLN A 1 252 ? 1.322 20.844 2.008 1 94.88 252 GLN A CA 1
ATOM 1862 C C . GLN A 1 252 ? 0.056 21.344 2.701 1 94.88 252 GLN A C 1
ATOM 1864 O O . GLN A 1 252 ? -0.748 20.547 3.182 1 94.88 252 GLN A O 1
ATOM 1869 N N . MET A 1 253 ? -0.164 22.641 2.75 1 95.88 253 MET A N 1
ATOM 1870 C CA . MET A 1 253 ? -1.413 23.172 3.285 1 95.88 253 MET A CA 1
ATOM 1871 C C . MET A 1 253 ? -2.602 22.734 2.438 1 95.88 253 MET A C 1
ATOM 1873 O O . MET A 1 253 ? -3.627 22.297 2.975 1 95.88 253 MET A O 1
ATOM 1877 N N . MET A 1 254 ? -2.449 22.812 1.194 1 94.19 254 MET A N 1
ATOM 1878 C CA . MET A 1 254 ? -3.535 22.438 0.295 1 94.19 254 MET A CA 1
ATOM 1879 C C . MET A 1 254 ? -3.773 20.938 0.335 1 94.19 254 MET A C 1
ATOM 1881 O O . MET A 1 254 ? -4.918 20.484 0.263 1 94.19 254 MET A O 1
ATOM 1885 N N . ILE A 1 255 ? -2.709 20.188 0.464 1 92.44 255 ILE A N 1
ATOM 1886 C CA . ILE A 1 255 ? -2.842 18.734 0.608 1 92.44 255 ILE A CA 1
ATOM 1887 C C . ILE A 1 255 ? -3.586 18.422 1.901 1 92.44 255 ILE A C 1
ATOM 1889 O O . ILE A 1 255 ? -4.488 17.578 1.912 1 92.44 255 ILE A O 1
ATOM 1893 N N . ALA A 1 256 ? -3.191 19.078 2.928 1 93.19 256 ALA A N 1
ATOM 1894 C CA . ALA A 1 256 ? -3.85 18.875 4.215 1 93.19 256 ALA A CA 1
ATOM 1895 C C . ALA A 1 256 ? -5.324 19.25 4.145 1 93.19 256 ALA A C 1
ATOM 1897 O O . ALA A 1 256 ? -6.184 18.547 4.668 1 93.19 256 ALA A O 1
ATOM 1898 N N . PHE A 1 257 ? -5.594 20.328 3.484 1 92.5 257 PHE A N 1
ATOM 1899 C CA . PHE A 1 257 ? -6.961 20.812 3.336 1 92.5 257 PHE A CA 1
ATOM 1900 C C . PHE A 1 257 ? -7.82 19.781 2.598 1 92.5 257 PHE A C 1
ATOM 1902 O O . PHE A 1 257 ? -8.969 19.562 2.969 1 92.5 257 PHE A O 1
ATOM 1909 N N . THR A 1 258 ? -7.262 19.203 1.675 1 90.12 258 THR A N 1
ATOM 1910 C CA . THR A 1 258 ? -8.039 18.328 0.795 1 90.12 258 THR A CA 1
ATOM 1911 C C . THR A 1 258 ? -8.109 16.922 1.357 1 90.12 258 THR A C 1
ATOM 1913 O O . THR A 1 258 ? -9.133 16.234 1.219 1 90.12 258 THR A O 1
ATOM 1916 N N . THR A 1 259 ? -7.059 16.484 1.994 1 87.06 259 THR A N 1
ATOM 1917 C CA . THR A 1 259 ? -7.023 15.117 2.484 1 87.06 259 THR A CA 1
ATOM 1918 C C . THR A 1 259 ? -7.57 15.039 3.906 1 87.06 259 THR A C 1
ATOM 1920 O O . THR A 1 259 ? -7.918 13.953 4.383 1 87.06 259 THR A O 1
ATOM 1923 N N . CYS A 1 260 ? -7.496 16.109 4.66 1 88.94 260 CYS A N 1
ATOM 1924 C CA . CYS A 1 260 ? -7.863 16.172 6.07 1 88.94 260 CYS A CA 1
ATOM 1925 C C . CYS A 1 260 ? -7.043 15.18 6.891 1 88.94 260 CYS A C 1
ATOM 1927 O O . CYS A 1 260 ? -7.57 14.516 7.785 1 88.94 260 CYS A O 1
ATOM 1929 N N . SER A 1 261 ? -5.785 15.062 6.547 1 87.25 261 SER A N 1
ATOM 1930 C CA . SER A 1 261 ? -4.863 14.156 7.234 1 87.25 261 SER A CA 1
ATOM 1931 C C . SER A 1 261 ? -3.484 14.789 7.387 1 87.25 261 SER A C 1
ATOM 1933 O O . SER A 1 261 ? -2.787 15.016 6.395 1 87.25 261 SER A O 1
ATOM 1935 N N . SER A 1 262 ? -3.166 14.977 8.664 1 90.56 262 SER A N 1
ATOM 1936 C CA . SER A 1 262 ? -1.823 15.484 8.93 1 90.56 262 SER A CA 1
ATOM 1937 C C . SER A 1 262 ? -0.759 14.469 8.516 1 90.56 262 SER A C 1
ATOM 1939 O O . SER A 1 262 ? 0.308 14.852 8.031 1 90.56 262 SER A O 1
ATOM 1941 N N . ALA A 1 263 ? -1.146 13.25 8.734 1 88.31 263 ALA A N 1
ATOM 1942 C CA . ALA A 1 263 ? -0.218 12.188 8.367 1 88.31 263 ALA A CA 1
ATOM 1943 C C . ALA A 1 263 ? 0.031 12.18 6.859 1 88.31 263 ALA A C 1
ATOM 1945 O O . ALA A 1 263 ? 1.169 12.016 6.414 1 88.31 263 ALA A O 1
ATOM 1946 N N . ALA A 1 264 ? -1.019 12.352 6.125 1 88.5 264 ALA A N 1
ATOM 1947 C CA . ALA A 1 264 ? -0.904 12.328 4.668 1 88.5 264 ALA A CA 1
ATOM 1948 C C . ALA A 1 264 ? -0.09 13.516 4.164 1 88.5 264 ALA A C 1
ATOM 1950 O O . ALA A 1 264 ? 0.596 13.414 3.143 1 88.5 264 ALA A O 1
ATOM 1951 N N . ALA A 1 265 ? -0.07 14.586 4.855 1 93.44 265 ALA A N 1
ATOM 1952 C CA . ALA A 1 265 ? 0.645 15.781 4.422 1 93.44 265 ALA A CA 1
ATOM 1953 C C . ALA A 1 265 ? 2.092 15.766 4.902 1 93.44 265 ALA A C 1
ATOM 1955 O O . ALA A 1 265 ? 2.916 16.562 4.445 1 93.44 265 ALA A O 1
ATOM 1956 N N . LEU A 1 266 ? 2.385 14.859 5.797 1 93.69 266 LEU A N 1
ATOM 1957 C CA . LEU A 1 266 ? 3.654 14.852 6.516 1 93.69 266 LEU A CA 1
ATOM 1958 C C . LEU A 1 266 ? 4.828 14.727 5.551 1 93.69 266 LEU A C 1
ATOM 1960 O O . LEU A 1 266 ? 5.785 15.5 5.621 1 93.69 266 LEU A O 1
ATOM 1964 N N . PRO A 1 267 ? 4.746 13.781 4.582 1 94.44 267 PRO A N 1
ATOM 1965 C CA . PRO A 1 267 ? 5.898 13.633 3.689 1 94.44 267 PRO A CA 1
ATOM 1966 C C . PRO A 1 267 ? 6.203 14.906 2.906 1 94.44 267 PRO A C 1
ATOM 1968 O O . PRO A 1 267 ? 7.367 15.297 2.785 1 94.44 267 PRO A O 1
ATOM 1971 N N . VAL A 1 268 ? 5.203 15.57 2.459 1 95.06 268 VAL A N 1
ATOM 1972 C CA . VAL A 1 268 ? 5.375 16.797 1.689 1 95.06 268 VAL A CA 1
ATOM 1973 C C . VAL A 1 268 ? 5.863 17.922 2.605 1 95.06 268 VAL A C 1
ATOM 1975 O O . VAL A 1 268 ? 6.68 18.75 2.199 1 95.06 268 VAL A O 1
ATOM 1978 N N . ASN A 1 269 ? 5.34 17.906 3.775 1 96.62 269 ASN A N 1
ATOM 1979 C CA . ASN A 1 269 ? 5.777 18.891 4.75 1 96.62 269 ASN A CA 1
ATOM 1980 C C . ASN A 1 269 ? 7.262 18.75 5.074 1 96.62 269 ASN A C 1
ATOM 1982 O O . ASN A 1 269 ? 7.992 19.734 5.125 1 96.62 269 ASN A O 1
ATOM 1986 N N . MET A 1 270 ? 7.664 17.547 5.27 1 95.81 270 MET A N 1
ATOM 1987 C CA . MET A 1 270 ? 9.062 17.281 5.57 1 95.81 270 MET A CA 1
ATOM 1988 C C . MET A 1 270 ? 9.961 17.703 4.414 1 95.81 270 MET A C 1
ATOM 1990 O O . MET A 1 270 ? 11.008 18.312 4.629 1 95.81 270 MET A O 1
ATOM 1994 N N . LYS A 1 271 ? 9.562 17.438 3.271 1 94.62 271 LYS A N 1
ATOM 1995 C CA . LYS A 1 271 ? 10.328 17.812 2.088 1 94.62 271 LYS A CA 1
ATOM 1996 C C . LYS A 1 271 ? 10.383 19.328 1.937 1 94.62 271 LYS A C 1
ATOM 1998 O O . LYS A 1 271 ? 11.469 19.906 1.813 1 94.62 271 LYS A O 1
ATOM 2003 N N . ASN A 1 272 ? 9.281 20 1.974 1 96.31 272 ASN A N 1
ATOM 2004 C CA . ASN A 1 272 ? 9.195 21.422 1.654 1 96.31 272 ASN A CA 1
ATOM 2005 C C . ASN A 1 272 ? 9.805 22.281 2.756 1 96.31 272 ASN A C 1
ATOM 2007 O O . ASN A 1 272 ? 10.375 23.328 2.48 1 96.31 272 ASN A O 1
ATOM 2011 N N . CYS A 1 273 ? 9.672 21.891 4.004 1 96.81 273 CYS A N 1
ATOM 2012 C CA . CYS A 1 273 ? 10.305 22.656 5.074 1 96.81 273 CYS A CA 1
ATOM 2013 C C . CYS A 1 273 ? 11.82 22.672 4.902 1 96.81 273 CYS A C 1
ATOM 2015 O O . CYS A 1 273 ? 12.469 23.688 5.199 1 96.81 273 CYS A O 1
ATOM 2017 N N . GLN A 1 274 ? 12.312 21.578 4.465 1 95.38 274 GLN A N 1
ATOM 2018 C CA . GLN A 1 274 ? 13.75 21.516 4.219 1 95.38 274 GLN A CA 1
ATOM 2019 C C . GLN A 1 274 ? 14.125 22.312 2.967 1 95.38 274 GLN A C 1
ATOM 2021 O O . GLN A 1 274 ? 15.008 23.172 3.008 1 95.38 274 GLN A O 1
ATOM 2026 N N . GLU A 1 275 ? 13.414 22.094 1.907 1 95.38 275 GLU A N 1
ATOM 2027 C CA . GLU A 1 275 ? 13.82 22.594 0.598 1 95.38 275 GLU A CA 1
ATOM 2028 C C . GLU A 1 275 ? 13.367 24.047 0.396 1 95.38 275 GLU A C 1
ATOM 2030 O O . GLU A 1 275 ? 14.055 24.828 -0.265 1 95.38 275 GLU A O 1
ATOM 2035 N N . LYS A 1 276 ? 12.234 24.406 0.952 1 95.88 276 LYS A N 1
ATOM 2036 C CA . LYS A 1 276 ? 11.656 25.703 0.648 1 95.88 276 LYS A CA 1
ATOM 2037 C C . LYS A 1 276 ? 11.812 26.672 1.827 1 95.88 276 LYS A C 1
ATOM 2039 O O . LYS A 1 276 ? 11.844 27.891 1.644 1 95.88 276 LYS A O 1
ATOM 2044 N N . LEU A 1 277 ? 11.953 26.141 3.041 1 96.31 277 LEU A N 1
ATOM 2045 C CA . LEU A 1 277 ? 12 27.016 4.207 1 96.31 277 LEU A CA 1
ATOM 2046 C C . LEU A 1 277 ? 13.359 26.938 4.895 1 96.31 277 LEU A C 1
ATOM 2048 O O . LEU A 1 277 ? 13.617 27.641 5.871 1 96.31 277 LEU A O 1
ATOM 2052 N N . GLY A 1 278 ? 14.156 25.984 4.449 1 95.31 278 GLY A N 1
ATOM 2053 C CA . GLY A 1 278 ? 15.539 25.938 4.906 1 95.31 278 GLY A CA 1
ATOM 2054 C C . GLY A 1 278 ? 15.695 25.312 6.273 1 95.31 278 GLY A C 1
ATOM 2055 O O . GLY A 1 278 ? 16.688 25.547 6.961 1 95.31 278 GLY A O 1
ATOM 2056 N N . VAL A 1 279 ? 14.805 24.578 6.672 1 95.94 279 VAL A N 1
ATOM 2057 C CA . VAL A 1 279 ? 14.914 23.891 7.953 1 95.94 279 VAL A CA 1
ATOM 2058 C C . VAL A 1 279 ? 15.906 22.734 7.836 1 95.94 279 VAL A C 1
ATOM 2060 O O . VAL A 1 279 ? 15.859 21.953 6.875 1 95.94 279 VAL A O 1
ATOM 2063 N N . LYS A 1 280 ? 16.766 22.641 8.781 1 95 280 LYS A N 1
ATOM 2064 C CA . LYS A 1 280 ? 17.766 21.578 8.781 1 95 280 LYS A CA 1
ATOM 2065 C C . LYS A 1 280 ? 17.094 20.203 8.859 1 95 280 LYS A C 1
ATOM 2067 O O . LYS A 1 280 ? 16.062 20.047 9.508 1 95 280 LYS A O 1
ATOM 2072 N N . ARG A 1 281 ? 17.703 19.297 8.273 1 91.56 281 ARG A N 1
ATOM 2073 C CA . ARG A 1 281 ? 17.172 17.938 8.164 1 91.56 281 ARG A CA 1
ATOM 2074 C C . ARG A 1 281 ? 16.906 17.344 9.539 1 91.56 281 ARG A C 1
ATOM 2076 O O . ARG A 1 281 ? 15.891 16.688 9.758 1 91.56 281 ARG A O 1
ATOM 2083 N N . GLU A 1 282 ? 17.812 17.562 10.461 1 91.62 282 GLU A N 1
ATOM 2084 C CA . GLU A 1 282 ? 17.688 16.984 11.789 1 91.62 282 GLU A CA 1
ATOM 2085 C C . GLU A 1 282 ? 16.484 17.531 12.531 1 91.62 282 GLU A C 1
ATOM 2087 O O . GLU A 1 282 ? 15.82 16.812 13.281 1 91.62 282 GLU A O 1
ATOM 2092 N N . ILE A 1 283 ? 16.219 18.766 12.266 1 94.25 283 ILE A N 1
ATOM 2093 C CA . ILE A 1 283 ? 15.094 19.422 12.93 1 94.25 283 ILE A CA 1
ATOM 2094 C C . ILE A 1 283 ? 13.789 19 12.25 1 94.25 283 ILE A C 1
ATOM 2096 O O . ILE A 1 283 ? 12.836 18.594 12.922 1 94.25 283 ILE A O 1
ATOM 2100 N N . ALA A 1 284 ? 13.742 19.062 10.922 1 95.62 284 ALA A N 1
ATOM 2101 C CA . ALA A 1 284 ? 12.547 18.688 10.164 1 95.62 284 ALA A CA 1
ATOM 2102 C C . ALA A 1 284 ? 12.156 17.234 10.43 1 95.62 284 ALA A C 1
ATOM 2104 O O . ALA A 1 284 ? 10.969 16.922 10.562 1 95.62 284 ALA A O 1
ATOM 2105 N N . SER A 1 285 ? 13.102 16.359 10.516 1 92.62 285 SER A N 1
ATOM 2106 C CA . SER A 1 285 ? 12.844 14.93 10.648 1 92.62 285 SER A CA 1
ATOM 2107 C C . SER A 1 285 ? 12.289 14.594 12.023 1 92.62 285 SER A C 1
ATOM 2109 O O . SER A 1 285 ? 11.633 13.562 12.195 1 92.62 285 SER A O 1
ATOM 2111 N N . PHE A 1 286 ? 12.586 15.445 12.961 1 90.81 286 PHE A N 1
ATOM 2112 C CA . PHE A 1 286 ? 12.117 15.172 14.312 1 90.81 286 PHE A CA 1
ATOM 2113 C C . PHE A 1 286 ? 10.859 15.969 14.625 1 90.81 286 PHE A C 1
ATOM 2115 O O . PHE A 1 286 ? 9.859 15.406 15.07 1 90.81 286 PHE A O 1
ATOM 2122 N N . VAL A 1 287 ? 10.852 17.219 14.398 1 94.69 287 VAL A N 1
ATOM 2123 C CA . VAL A 1 287 ? 9.812 18.156 14.812 1 94.69 287 VAL A CA 1
ATOM 2124 C C . VAL A 1 287 ? 8.523 17.875 14.047 1 94.69 287 VAL A C 1
ATOM 2126 O O . VAL A 1 287 ? 7.438 17.844 14.633 1 94.69 287 VAL A O 1
ATOM 2129 N N . LEU A 1 288 ? 8.625 17.641 12.75 1 95.69 288 LEU A N 1
ATOM 2130 C CA . LEU A 1 288 ? 7.445 17.562 11.898 1 95.69 288 LEU A CA 1
ATOM 2131 C C . LEU A 1 288 ? 6.684 16.266 12.133 1 95.69 288 LEU A C 1
ATOM 2133 O O . LEU A 1 288 ? 5.457 16.281 12.281 1 95.69 288 LEU A O 1
ATOM 2137 N N . PRO A 1 289 ? 7.355 15.117 12.25 1 92.12 289 PRO A N 1
ATOM 2138 C CA . PRO A 1 289 ? 6.605 13.914 12.594 1 92.12 289 PRO A CA 1
ATOM 2139 C C . PRO A 1 289 ? 5.961 13.992 13.977 1 92.12 289 PRO A C 1
ATOM 2141 O O . PRO A 1 289 ? 4.832 13.531 14.156 1 92.12 289 PRO A O 1
ATOM 2144 N N . LEU A 1 290 ? 6.656 14.516 14.883 1 89.25 290 LEU A N 1
ATOM 2145 C CA . LEU A 1 290 ? 6.094 14.719 16.203 1 89.25 290 LEU A CA 1
ATOM 2146 C C . LEU A 1 290 ? 4.871 15.633 16.141 1 89.25 290 LEU A C 1
ATOM 2148 O O . LEU A 1 290 ? 3.859 15.359 16.797 1 89.25 290 LEU A O 1
ATOM 2152 N N . GLY A 1 291 ? 4.992 16.641 15.445 1 92.19 291 GLY A N 1
ATOM 2153 C CA . GLY A 1 291 ? 3.881 17.562 15.266 1 92.19 291 GLY A CA 1
ATOM 2154 C C . GLY A 1 291 ? 2.666 16.922 14.625 1 92.19 291 GLY A C 1
ATOM 2155 O O . GLY A 1 291 ? 1.533 17.156 15.047 1 92.19 291 GLY A O 1
ATOM 2156 N N . ALA A 1 292 ? 2.91 16.141 13.602 1 89.94 292 ALA A N 1
ATOM 2157 C CA . ALA A 1 292 ? 1.815 15.484 12.891 1 89.94 292 ALA A CA 1
ATOM 2158 C C . ALA A 1 292 ? 0.998 14.617 13.844 1 89.94 292 ALA A C 1
ATOM 2160 O O . ALA A 1 292 ? -0.17 14.32 13.578 1 89.94 292 ALA A O 1
ATOM 2161 N N . THR A 1 293 ? 1.581 14.312 14.93 1 83.38 293 THR A N 1
ATOM 2162 C CA . THR A 1 293 ? 0.914 13.438 15.891 1 83.38 293 THR A CA 1
ATOM 2163 C C . THR A 1 293 ? 0.382 14.242 17.078 1 83.38 293 THR A C 1
ATOM 2165 O O . THR A 1 293 ? -0.723 13.992 17.562 1 83.38 293 THR A O 1
ATOM 2168 N N . LEU A 1 294 ? 1.082 15.227 17.469 1 84.69 294 LEU A N 1
ATOM 2169 C CA . LEU A 1 294 ? 0.774 15.891 18.734 1 84.69 294 LEU A CA 1
ATOM 2170 C C . LEU A 1 294 ? 0.078 17.219 18.484 1 84.69 294 LEU A C 1
ATOM 2172 O O . LEU A 1 294 ? -0.754 17.656 19.297 1 84.69 294 LEU A O 1
ATOM 2176 N N . ASN A 1 295 ? 0.464 17.875 17.469 1 89.5 295 ASN A N 1
ATOM 2177 C CA . ASN A 1 295 ? -0.057 19.219 17.25 1 89.5 295 ASN A CA 1
ATOM 2178 C C . ASN A 1 295 ? -1.444 19.188 16.609 1 89.5 295 ASN A C 1
ATOM 2180 O O . ASN A 1 295 ? -1.601 18.75 15.469 1 89.5 295 ASN A O 1
ATOM 2184 N N . MET A 1 296 ? -2.373 19.734 17.344 1 89.62 296 MET A N 1
ATOM 2185 C CA . MET A 1 296 ? -3.75 19.797 16.859 1 89.62 296 MET A CA 1
ATOM 2186 C C . MET A 1 296 ? -4.352 21.172 17.109 1 89.62 296 MET A C 1
ATOM 2188 O O . MET A 1 296 ? -5.457 21.281 17.641 1 89.62 296 MET A O 1
ATOM 2192 N N . ASP A 1 297 ? -3.621 22.156 16.734 1 94.06 297 ASP A N 1
ATOM 2193 C CA . ASP A 1 297 ? -4.074 23.516 16.984 1 94.06 297 ASP A CA 1
ATOM 2194 C C . ASP A 1 297 ? -5.426 23.781 16.328 1 94.06 297 ASP A C 1
ATOM 2196 O O . ASP A 1 297 ? -6.32 24.359 16.938 1 94.06 297 ASP A O 1
ATOM 2200 N N . GLY A 1 298 ? -5.516 23.391 15.078 1 93.12 298 GLY A N 1
ATOM 2201 C CA . GLY A 1 298 ? -6.793 23.562 14.406 1 93.12 298 GLY A CA 1
ATOM 2202 C C . GLY A 1 298 ? -7.934 22.828 15.094 1 93.12 298 GLY A C 1
ATOM 2203 O O . GLY A 1 298 ? -9.023 23.391 15.25 1 93.12 298 GLY A O 1
ATOM 2204 N N . THR A 1 299 ? -7.703 21.688 15.461 1 89.88 299 THR A N 1
ATOM 2205 C CA . THR A 1 299 ? -8.711 20.891 16.156 1 89.88 299 THR A CA 1
ATOM 2206 C C . THR A 1 299 ? -9.047 21.484 17.516 1 89.88 299 THR A C 1
ATOM 2208 O O . THR A 1 299 ? -10.203 21.469 17.938 1 89.88 299 THR A O 1
ATOM 2211 N N . ALA A 1 300 ? -8.039 21.953 18.156 1 91 300 ALA A N 1
ATOM 2212 C CA . ALA A 1 300 ? -8.258 22.609 19.438 1 91 300 ALA A CA 1
ATOM 2213 C C . ALA A 1 300 ? -9.141 23.844 19.281 1 91 300 ALA A C 1
ATOM 2215 O O . ALA A 1 300 ? -10.039 24.078 20.094 1 91 300 ALA A O 1
ATOM 2216 N N . LEU A 1 301 ? -8.82 24.609 18.328 1 93.69 301 LEU A N 1
ATOM 2217 C CA . LEU A 1 301 ? -9.641 25.781 18.016 1 93.69 301 LEU A CA 1
ATOM 2218 C C . LEU A 1 301 ? -11.086 25.375 17.766 1 93.69 301 LEU A C 1
ATOM 2220 O O . LEU A 1 301 ? -12.016 26.016 18.266 1 93.69 301 LEU A O 1
ATOM 2224 N N . TYR A 1 302 ? -11.203 24.375 17.016 1 93.12 302 TYR A N 1
ATOM 2225 C CA . TYR A 1 302 ? -12.492 23.766 16.719 1 93.12 302 TYR A CA 1
ATOM 2226 C C . TYR A 1 302 ? -13.227 23.391 18 1 93.12 302 TYR A C 1
ATOM 2228 O O . TYR A 1 302 ? -14.445 23.547 18.094 1 93.12 302 TYR A O 1
ATOM 2236 N N . MET A 1 303 ? -12.602 22.953 18.953 1 91.06 303 MET A N 1
ATOM 2237 C CA . MET A 1 303 ? -13.195 22.578 20.234 1 91.06 303 MET A CA 1
ATOM 2238 C C . MET A 1 303 ? -13.805 23.797 20.922 1 91.06 303 MET A C 1
ATOM 2240 O O . MET A 1 303 ? -14.891 23.719 21.5 1 91.06 303 MET A O 1
ATOM 2244 N N . GLY A 1 304 ? -13.062 24.812 20.891 1 92.19 304 GLY A N 1
ATOM 2245 C CA . GLY A 1 304 ? -13.594 26.031 21.484 1 92.19 304 GLY A CA 1
ATOM 2246 C C . GLY A 1 304 ? -14.867 26.516 20.812 1 92.19 304 GLY A C 1
ATOM 2247 O O . GLY A 1 304 ? -15.844 26.844 21.484 1 92.19 304 GLY A O 1
ATOM 2248 N N . VAL A 1 305 ? -14.883 26.453 19.531 1 94.44 305 VAL A N 1
ATOM 2249 C CA . VAL A 1 305 ? -16.016 26.938 18.766 1 94.44 305 VAL A CA 1
ATOM 2250 C C . VAL A 1 305 ? -17.219 26.016 18.984 1 94.44 305 VAL A C 1
ATOM 2252 O O . VAL A 1 305 ? -18.328 26.469 19.266 1 94.44 305 VAL A O 1
ATOM 2255 N N . CYS A 1 306 ? -17.016 24.75 18.859 1 92.62 306 CYS A N 1
ATOM 2256 C CA . CYS A 1 306 ? -18.109 23.781 18.875 1 92.62 306 CYS A CA 1
ATOM 2257 C C . CYS A 1 306 ? -18.688 23.641 20.281 1 92.62 306 CYS A C 1
ATOM 2259 O O . CYS A 1 306 ? -19.891 23.406 20.453 1 92.62 306 CYS A O 1
ATOM 2261 N N . THR A 1 307 ? -17.844 23.766 21.25 1 92.75 307 THR A N 1
ATOM 2262 C CA . THR A 1 307 ? -18.328 23.719 22.625 1 92.75 307 THR A CA 1
ATOM 2263 C C . THR A 1 307 ? -19.312 24.859 22.891 1 92.75 307 THR A C 1
ATOM 2265 O O . THR A 1 307 ? -20.391 24.656 23.438 1 92.75 307 THR A O 1
ATOM 2268 N N . LEU A 1 308 ? -18.953 26 22.484 1 93.06 308 LEU A N 1
ATOM 2269 C CA . LEU A 1 308 ? -19.844 27.141 22.672 1 93.06 308 LEU A CA 1
ATOM 2270 C C . LEU A 1 308 ? -21.078 27.016 21.812 1 93.06 308 LEU A C 1
ATOM 2272 O O . LEU A 1 308 ? -22.172 27.422 22.219 1 93.06 308 LEU A O 1
ATOM 2276 N N . PHE A 1 309 ? -20.953 26.531 20.641 1 92.75 309 PHE A N 1
ATOM 2277 C CA . PHE A 1 309 ? -22.078 26.266 19.75 1 92.75 309 PHE A CA 1
ATOM 2278 C C . PHE A 1 309 ? -23.094 25.359 20.422 1 92.75 309 PHE A C 1
ATOM 2280 O O . PHE A 1 309 ? -24.281 25.672 20.469 1 92.75 309 PHE A O 1
ATOM 2287 N N . VAL A 1 310 ? -22.594 24.297 20.953 1 89.38 310 VAL A N 1
ATOM 2288 C CA . VAL A 1 310 ? -23.484 23.344 21.609 1 89.38 310 VAL A CA 1
ATOM 2289 C C . VAL A 1 310 ? -24.125 23.969 22.844 1 89.38 310 VAL A C 1
ATOM 2291 O O . VAL A 1 310 ? -25.312 23.797 23.094 1 89.38 310 VAL A O 1
ATOM 2294 N N . ALA A 1 311 ? -23.359 24.656 23.594 1 91 311 ALA A N 1
ATOM 2295 C CA . ALA A 1 311 ? -23.891 25.359 24.75 1 91 311 ALA A CA 1
ATOM 2296 C C . ALA A 1 311 ? -25.016 26.297 24.359 1 91 311 ALA A C 1
ATOM 2298 O O . ALA A 1 311 ? -26.062 26.344 25.016 1 91 311 ALA A O 1
ATOM 2299 N N . ASN A 1 312 ? -24.812 27 23.297 1 90.75 312 ASN A N 1
ATOM 2300 C CA . ASN A 1 312 ? -25.812 27.953 22.812 1 90.75 312 ASN A CA 1
ATOM 2301 C C . ASN A 1 312 ? -27.062 27.25 22.328 1 90.75 312 ASN A C 1
ATOM 2303 O O . ASN A 1 312 ? -28.172 27.703 22.578 1 90.75 312 ASN A O 1
ATOM 2307 N N . VAL A 1 313 ? -26.891 26.219 21.609 1 87.56 313 VAL A N 1
ATOM 2308 C CA . VAL A 1 313 ? -28 25.484 21.047 1 87.56 313 VAL A CA 1
ATOM 2309 C C . VAL A 1 313 ? -28.891 24.938 22.156 1 87.56 313 VAL A C 1
ATOM 2311 O O . VAL A 1 313 ? -30.125 24.938 22.047 1 87.56 313 VAL A O 1
ATOM 2314 N N . TYR A 1 314 ? -28.266 24.531 23.156 1 87.38 314 TYR A N 1
ATOM 2315 C CA . TYR A 1 314 ? -29.016 23.875 24.234 1 87.38 314 TYR A CA 1
ATOM 2316 C C . TYR A 1 314 ? -29.297 24.859 25.359 1 87.38 314 TYR A C 1
ATOM 2318 O O . TYR A 1 314 ? -29.844 24.484 26.391 1 87.38 314 TYR A O 1
ATOM 2326 N N . GLY A 1 315 ? -28.797 25.984 25.25 1 86.94 315 GLY A N 1
ATOM 2327 C CA . GLY A 1 315 ? -29.094 27.031 26.203 1 86.94 315 GLY A CA 1
ATOM 2328 C C . GLY A 1 315 ? -28.375 26.859 27.531 1 86.94 315 GLY A C 1
ATOM 2329 O O . GLY A 1 315 ? -28.922 27.172 28.594 1 86.94 315 GLY A O 1
ATOM 2330 N N . VAL A 1 316 ? -27.281 26.312 27.5 1 88.19 316 VAL A N 1
ATOM 2331 C CA . VAL A 1 316 ? -26.484 26.109 28.703 1 88.19 316 VAL A CA 1
ATOM 2332 C C . VAL A 1 316 ? -25.344 27.109 28.75 1 88.19 316 VAL A C 1
ATOM 2334 O O . VAL A 1 316 ? -24.422 27.047 27.938 1 88.19 316 VAL A O 1
ATOM 2337 N N . PRO A 1 317 ? -25.453 28.016 29.656 1 88.5 317 PRO A N 1
ATOM 2338 C CA . PRO A 1 317 ? -24.359 28.984 29.734 1 88.5 317 PRO A CA 1
ATOM 2339 C C . PRO A 1 317 ? -23.047 28.359 30.188 1 88.5 317 PRO A C 1
ATOM 2341 O O . PRO A 1 317 ? -23.031 27.5 31.078 1 88.5 317 PRO A O 1
ATOM 2344 N N . LEU A 1 318 ? -21.969 28.734 29.547 1 90.31 318 LEU A N 1
ATOM 2345 C CA . LEU A 1 318 ? -20.641 28.281 29.922 1 90.31 318 LEU A CA 1
ATOM 2346 C C . LEU A 1 318 ? -19.891 29.359 30.688 1 90.31 318 LEU A C 1
ATOM 2348 O O . LEU A 1 318 ? -19.641 30.453 30.172 1 90.31 318 LEU A O 1
ATOM 2352 N N . GLY A 1 319 ? -19.531 28.969 31.875 1 90.25 319 GLY A N 1
ATOM 2353 C CA . GLY A 1 319 ? -18.75 29.891 32.688 1 90.25 319 GLY A CA 1
ATOM 2354 C C . GLY A 1 319 ? -17.266 29.859 32.375 1 90.25 319 GLY A C 1
ATOM 2355 O O . GLY A 1 319 ? -16.828 29.062 31.547 1 90.25 319 GLY A O 1
ATOM 2356 N N . PHE A 1 320 ? -16.625 30.844 32.938 1 91.12 320 PHE A N 1
ATOM 2357 C CA . PHE A 1 320 ? -15.18 30.984 32.75 1 91.12 320 PHE A CA 1
ATOM 2358 C C . PHE A 1 320 ? -14.445 29.719 33.188 1 91.12 320 PHE A C 1
ATOM 2360 O O . PHE A 1 320 ? -13.5 29.281 32.531 1 91.12 320 PHE A O 1
ATOM 2367 N N . GLU A 1 321 ? -14.883 29.172 34.25 1 89 321 GLU A N 1
ATOM 2368 C CA . GLU A 1 321 ? -14.258 27.969 34.781 1 89 321 GLU A CA 1
ATOM 2369 C C . GLU A 1 321 ? -14.422 26.797 33.812 1 89 321 GLU A C 1
ATOM 2371 O O . GLU A 1 321 ? -13.484 26.016 33.625 1 89 321 GLU A O 1
ATOM 2376 N N . GLN A 1 322 ? -15.594 26.672 33.312 1 89.5 322 GLN A N 1
ATOM 2377 C CA . GLN A 1 322 ? -15.844 25.609 32.344 1 89.5 322 GLN A CA 1
ATOM 2378 C C . GLN A 1 322 ? -15.023 25.812 31.078 1 89.5 322 GLN A C 1
ATOM 2380 O O . GLN A 1 322 ? -14.508 24.844 30.5 1 89.5 322 GLN A O 1
ATOM 2385 N N . MET A 1 323 ? -14.906 27.016 30.672 1 91.44 323 MET A N 1
ATOM 2386 C CA . MET A 1 323 ? -14.102 27.312 29.484 1 91.44 323 MET A CA 1
ATOM 2387 C C . MET A 1 323 ? -12.633 26.984 29.734 1 91.44 323 MET A C 1
ATOM 2389 O O . MET A 1 323 ? -11.969 26.453 28.844 1 91.44 323 MET A O 1
ATOM 2393 N N . MET A 1 324 ? -12.211 27.297 30.875 1 90.81 324 MET A N 1
ATOM 2394 C CA . MET A 1 324 ? -10.828 26.969 31.234 1 90.81 324 MET A CA 1
ATOM 2395 C C . MET A 1 324 ? -10.625 25.453 31.25 1 90.81 324 MET A C 1
ATOM 2397 O O . MET A 1 324 ? -9.555 24.969 30.906 1 90.81 324 MET A O 1
ATOM 2401 N N . MET A 1 325 ? -11.609 24.812 31.703 1 87.31 325 MET A N 1
ATOM 2402 C CA . MET A 1 325 ? -11.555 23.359 31.719 1 87.31 325 MET A CA 1
ATOM 2403 C C . MET A 1 325 ? -11.469 22.812 30.297 1 87.31 325 MET A C 1
ATOM 2405 O O . MET A 1 325 ? -10.75 21.844 30.047 1 87.31 325 MET A O 1
ATOM 2409 N N . VAL A 1 326 ? -12.172 23.406 29.469 1 88.5 326 VAL A N 1
ATOM 2410 C CA . VAL A 1 326 ? -12.141 23 28.062 1 88.5 326 VAL A CA 1
ATOM 2411 C C . VAL A 1 326 ? -10.742 23.234 27.5 1 88.5 326 VAL A C 1
ATOM 2413 O O . VAL A 1 326 ? -10.211 22.391 26.766 1 88.5 326 VAL A O 1
ATOM 2416 N N . VAL A 1 327 ? -10.164 24.312 27.812 1 89.19 327 VAL A N 1
ATOM 2417 C CA . VAL A 1 327 ? -8.828 24.625 27.328 1 89.19 327 VAL A CA 1
ATOM 2418 C C . VAL A 1 327 ? -7.828 23.609 27.859 1 89.19 327 VAL A C 1
ATOM 2420 O O . VAL A 1 327 ? -7 23.094 27.109 1 89.19 327 VAL A O 1
ATOM 2423 N N . LEU A 1 328 ? -7.949 23.281 29.094 1 84.62 328 LEU A N 1
ATOM 2424 C CA . LEU A 1 328 ? -7.02 22.344 29.719 1 84.62 328 LEU A CA 1
ATOM 2425 C C . LEU A 1 328 ? -7.211 20.938 29.172 1 84.62 328 LEU A C 1
ATOM 2427 O O . LEU A 1 328 ? -6.246 20.297 28.766 1 84.62 328 LEU A O 1
ATOM 2431 N N . THR A 1 329 ? -8.453 20.547 29.156 1 80.75 329 THR A N 1
ATOM 2432 C CA . THR A 1 329 ? -8.75 19.203 28.688 1 80.75 329 THR A CA 1
ATOM 2433 C C . THR A 1 329 ? -8.453 19.062 27.188 1 80.75 329 THR A C 1
ATOM 2435 O O . THR A 1 329 ? -7.961 18.031 26.75 1 80.75 329 THR A O 1
ATOM 2438 N N . GLY A 1 330 ? -8.82 20.094 26.484 1 81.31 330 GLY A N 1
ATOM 2439 C CA . GLY A 1 330 ? -8.539 20.078 25.047 1 81.31 330 GLY A CA 1
ATOM 2440 C C . GLY A 1 330 ? -7.059 20.016 24.734 1 81.31 330 GLY A C 1
ATOM 2441 O O . GLY A 1 330 ? -6.641 19.281 23.828 1 81.31 330 GLY A O 1
ATOM 2442 N N . THR A 1 331 ? -6.289 20.719 25.406 1 82.12 331 THR A N 1
ATOM 2443 C CA . THR A 1 331 ? -4.844 20.75 25.203 1 82.12 331 THR A CA 1
ATOM 2444 C C . THR A 1 331 ? -4.227 19.391 25.531 1 82.12 331 THR A C 1
ATOM 2446 O O . THR A 1 331 ? -3.408 18.875 24.766 1 82.12 331 THR A O 1
ATOM 2449 N N . LEU A 1 332 ? -4.699 18.797 26.547 1 75.56 332 LEU A N 1
ATOM 2450 C CA . LEU A 1 332 ? -4.168 17.5 26.953 1 75.56 332 LEU A CA 1
ATOM 2451 C C . LEU A 1 332 ? -4.66 16.406 26.016 1 75.56 332 LEU A C 1
ATOM 2453 O O . LEU A 1 332 ? -3.912 15.477 25.688 1 75.56 332 LEU A O 1
ATOM 2457 N N . ALA A 1 333 ? -5.902 16.562 25.656 1 72.25 333 ALA A N 1
ATOM 2458 C CA . ALA A 1 333 ? -6.496 15.57 24.75 1 72.25 333 ALA A CA 1
ATOM 2459 C C . ALA A 1 333 ? -5.793 15.555 23.406 1 72.25 333 ALA A C 1
ATOM 2461 O O . ALA A 1 333 ? -5.746 14.523 22.719 1 72.25 333 ALA A O 1
ATOM 2462 N N . SER A 1 334 ? -5.262 16.656 23 1 73.25 334 SER A N 1
ATOM 2463 C CA . SER A 1 334 ? -4.582 16.766 21.719 1 73.25 334 SER A CA 1
ATOM 2464 C C . SER A 1 334 ? -3.354 15.852 21.672 1 73.25 334 SER A C 1
ATOM 2466 O O . SER A 1 334 ? -2.971 15.375 20.594 1 73.25 334 SER A O 1
ATOM 2468 N N . ILE A 1 335 ? -2.775 15.602 22.75 1 69.38 335 ILE A N 1
ATOM 2469 C CA . ILE A 1 335 ? -1.614 14.727 22.828 1 69.38 335 ILE A CA 1
ATOM 2470 C C . ILE A 1 335 ? -2.055 13.273 22.672 1 69.38 335 ILE A C 1
ATOM 2472 O O . ILE A 1 335 ? -1.352 12.469 22.047 1 69.38 335 ILE A O 1
ATOM 2476 N N . GLY A 1 336 ? -3.246 12.984 23.156 1 61.34 336 GLY A N 1
ATOM 2477 C CA . GLY A 1 336 ? -3.691 11.602 23.219 1 61.34 336 GLY A CA 1
ATOM 2478 C C . GLY A 1 336 ? -4.438 11.156 21.969 1 61.34 336 GLY A C 1
ATOM 2479 O O . GLY A 1 336 ? -4.586 9.961 21.719 1 61.34 336 GLY A O 1
ATOM 2480 N N . THR A 1 337 ? -5.062 11.906 21.266 1 58.25 337 THR A N 1
ATOM 2481 C CA . THR A 1 337 ? -5.898 11.516 20.141 1 58.25 337 THR A CA 1
ATOM 2482 C C . THR A 1 337 ? -5.164 11.719 18.812 1 58.25 337 THR A C 1
ATOM 2484 O O . THR A 1 337 ? -5.789 11.812 17.75 1 58.25 337 THR A O 1
ATOM 2487 N N . ALA A 1 338 ? -3.943 11.609 18.766 1 53.66 338 ALA A N 1
ATOM 2488 C CA . ALA A 1 338 ? -3.045 12.055 17.703 1 53.66 338 ALA A CA 1
ATOM 2489 C C . ALA A 1 338 ? -3.191 11.188 16.469 1 53.66 338 ALA A C 1
ATOM 2491 O O . ALA A 1 338 ? -3.168 9.961 16.547 1 53.66 338 ALA A O 1
ATOM 2492 N N . GLY A 1 339 ? -3.549 11.883 15.297 1 53.78 339 GLY A N 1
ATOM 2493 C CA . GLY A 1 339 ? -3.25 11.398 13.961 1 53.78 339 GLY A CA 1
ATOM 2494 C C . GLY A 1 339 ? -4.359 10.555 13.367 1 53.78 339 GLY A C 1
ATOM 2495 O O . GLY A 1 339 ? -4.18 9.922 12.32 1 53.78 339 GLY A O 1
ATOM 2496 N N . VAL A 1 340 ? -5.449 10.297 14.062 1 52.88 340 VAL A N 1
ATOM 2497 C CA . VAL A 1 340 ? -6.449 9.406 13.469 1 52.88 340 VAL A CA 1
ATOM 2498 C C . VAL A 1 340 ? -7.543 10.234 12.805 1 52.88 340 VAL A C 1
ATOM 2500 O O . VAL A 1 340 ? -7.918 11.297 13.297 1 52.88 340 VAL A O 1
ATOM 2503 N N . PRO A 1 341 ? -7.848 9.891 11.531 1 54.88 341 PRO A N 1
ATOM 2504 C CA . PRO A 1 341 ? -9.016 10.555 10.945 1 54.88 341 PRO A CA 1
ATOM 2505 C C . PRO A 1 341 ? -10.227 10.539 11.875 1 54.88 341 PRO A C 1
ATOM 2507 O O . PRO A 1 341 ? -10.508 9.516 12.516 1 54.88 341 PRO A O 1
ATOM 2510 N N . GLY A 1 342 ? -10.883 11.617 12.07 1 62.28 342 GLY A N 1
ATOM 2511 C CA . GLY A 1 342 ? -12.055 11.688 12.922 1 62.28 342 GLY A CA 1
ATOM 2512 C C . GLY A 1 342 ? -11.719 12 14.375 1 62.28 342 GLY A C 1
ATOM 2513 O O . GLY A 1 342 ? -12.594 11.992 15.234 1 62.28 342 GLY A O 1
ATOM 2514 N N . ALA A 1 343 ? -10.445 12.203 14.594 1 70.5 343 ALA A N 1
ATOM 2515 C CA . ALA A 1 343 ? -9.984 12.484 15.953 1 70.5 343 ALA A CA 1
ATOM 2516 C C . ALA A 1 343 ? -10.719 13.695 16.531 1 70.5 343 ALA A C 1
ATOM 2518 O O . ALA A 1 343 ? -10.969 13.75 17.734 1 70.5 343 ALA A O 1
ATOM 2519 N N . GLY A 1 344 ? -11.102 14.484 15.711 1 77.19 344 GLY A N 1
ATOM 2520 C CA . GLY A 1 344 ? -11.75 15.703 16.172 1 77.19 344 GLY A CA 1
ATOM 2521 C C . GLY A 1 344 ? -13.062 15.453 16.891 1 77.19 344 GLY A C 1
ATOM 2522 O O . GLY A 1 344 ? -13.305 16 17.969 1 77.19 344 GLY A O 1
ATOM 2523 N N . LEU A 1 345 ? -13.836 14.562 16.344 1 77.56 345 LEU A N 1
ATOM 2524 C CA . LEU A 1 345 ? -15.133 14.273 16.938 1 77.56 345 LEU A CA 1
ATOM 2525 C C . LEU A 1 345 ? -14.969 13.555 18.266 1 77.56 345 LEU A C 1
ATOM 2527 O O . LEU A 1 345 ? -15.734 13.797 19.219 1 77.56 345 LEU A O 1
ATOM 2531 N N . ILE A 1 346 ? -14.031 12.742 18.281 1 74.75 346 ILE A N 1
ATOM 2532 C CA . ILE A 1 346 ? -13.758 12.016 19.516 1 74.75 346 ILE A CA 1
ATOM 2533 C C . ILE A 1 346 ? -13.328 12.992 20.609 1 74.75 346 ILE A C 1
ATOM 2535 O O . ILE A 1 346 ? -13.812 12.922 21.734 1 74.75 346 ILE A O 1
ATOM 2539 N N . MET A 1 347 ? -12.516 13.867 20.234 1 79.44 347 MET A N 1
ATOM 2540 C CA . MET A 1 347 ? -12.031 14.867 21.172 1 79.44 347 MET A CA 1
ATOM 2541 C C . MET A 1 347 ? -13.164 15.781 21.625 1 79.44 347 MET A C 1
ATOM 2543 O O . MET A 1 347 ? -13.227 16.172 22.797 1 79.44 347 MET A O 1
ATOM 2547 N N . LEU A 1 348 ? -13.953 16.094 20.75 1 85.62 348 LEU A N 1
ATOM 2548 C CA . LEU A 1 348 ? -15.07 16.953 21.094 1 85.62 348 LEU A CA 1
ATOM 2549 C C . LEU A 1 348 ? -16 16.281 22.094 1 85.62 348 LEU A C 1
ATOM 2551 O O . LEU A 1 348 ? -16.484 16.938 23.016 1 85.62 348 LEU A O 1
ATOM 2555 N N . ALA A 1 349 ? -16.234 15.07 21.891 1 82.5 349 ALA A N 1
ATOM 2556 C CA . ALA A 1 349 ? -17.078 14.32 22.828 1 82.5 349 ALA A CA 1
ATOM 2557 C C . ALA A 1 349 ? -16.5 14.383 24.234 1 82.5 349 ALA A C 1
ATOM 2559 O O . ALA A 1 349 ? -17.234 14.578 25.203 1 82.5 349 ALA A O 1
ATOM 2560 N N . MET A 1 350 ? -15.25 14.273 24.328 1 78.5 350 MET A N 1
ATOM 2561 C CA . MET A 1 350 ? -14.578 14.312 25.625 1 78.5 350 MET A CA 1
ATOM 2562 C C . MET A 1 350 ? -14.719 15.688 26.266 1 78.5 350 MET A C 1
ATOM 2564 O O . MET A 1 350 ? -14.977 15.797 27.469 1 78.5 350 MET A O 1
ATOM 2568 N N . VAL A 1 351 ? -14.547 16.656 25.5 1 83.69 351 VAL A N 1
ATOM 2569 C CA . VAL A 1 351 ? -14.586 18.031 26 1 83.69 351 VAL A CA 1
ATOM 2570 C C . VAL A 1 351 ? -16.016 18.375 26.422 1 83.69 351 VAL A C 1
ATOM 2572 O O . VAL A 1 351 ? -16.219 19 27.469 1 83.69 351 VAL A O 1
ATOM 2575 N N . LEU A 1 352 ? -16.984 18 25.641 1 85.94 352 LEU A N 1
ATOM 2576 C CA . LEU A 1 352 ? -18.375 18.266 26 1 85.94 352 LEU A CA 1
ATOM 2577 C C . LEU A 1 352 ? -18.75 17.578 27.312 1 85.94 352 LEU A C 1
ATOM 2579 O O . LEU A 1 352 ? -19.391 18.172 28.172 1 85.94 352 LEU A O 1
ATOM 2583 N N . GLN A 1 353 ? -18.297 16.391 27.375 1 82.12 353 GLN A N 1
ATOM 2584 C CA . GLN A 1 353 ? -18.578 15.625 28.594 1 82.12 353 GLN A CA 1
ATOM 2585 C C . GLN A 1 353 ? -17.922 16.281 29.812 1 82.12 353 GLN A C 1
ATOM 2587 O O . GLN A 1 353 ? -18.5 16.297 30.891 1 82.12 353 GLN A O 1
ATOM 2592 N N . SER A 1 354 ? -16.812 16.781 29.688 1 83.5 354 SER A N 1
ATOM 2593 C CA . SER A 1 354 ? -16.047 17.375 30.781 1 83.5 354 SER A CA 1
ATOM 2594 C C . SER A 1 354 ? -16.75 18.609 31.344 1 83.5 354 SER A C 1
ATOM 2596 O O . SER A 1 354 ? -16.547 18.953 32.5 1 83.5 354 SER A O 1
ATOM 2598 N N . VAL A 1 355 ? -17.5 19.234 30.578 1 88.5 355 VAL A N 1
ATOM 2599 C CA . VAL A 1 355 ? -18.141 20.469 31.062 1 88.5 355 VAL A CA 1
ATOM 2600 C C . VAL A 1 355 ? -19.641 20.266 31.172 1 88.5 355 VAL A C 1
ATOM 2602 O O . VAL A 1 355 ? -20.391 21.219 31.328 1 88.5 355 VAL A O 1
ATOM 2605 N N . GLY A 1 356 ? -20.109 19 30.922 1 83.31 356 GLY A N 1
ATOM 2606 C CA . GLY A 1 356 ? -21.484 18.641 31.188 1 83.31 356 GLY A CA 1
ATOM 2607 C C . GLY A 1 356 ? -22.422 19.047 30.062 1 83.31 356 GLY A C 1
ATOM 2608 O O . GLY A 1 356 ? -23.625 19.266 30.312 1 83.31 356 GLY A O 1
ATOM 2609 N N . LEU A 1 357 ? -21.953 19.281 28.969 1 87.56 357 LEU A N 1
ATOM 2610 C CA . LEU A 1 357 ? -22.812 19.609 27.844 1 87.56 357 LEU A CA 1
ATOM 2611 C C . LEU A 1 357 ? -23.391 18.359 27.203 1 87.56 357 LEU A C 1
ATOM 2613 O O . LEU A 1 357 ? -22.75 17.297 27.219 1 87.56 357 LEU A O 1
ATOM 2617 N N . PRO A 1 358 ? -24.562 18.438 26.672 1 83.88 358 PRO A N 1
ATOM 2618 C CA . PRO A 1 358 ? -25.203 17.266 26.062 1 83.88 358 PRO A CA 1
ATOM 2619 C C . PRO A 1 358 ? -24.422 16.75 24.859 1 83.88 358 PRO A C 1
ATOM 2621 O O . PRO A 1 358 ? -24.047 17.516 23.969 1 83.88 358 PRO A O 1
ATOM 2624 N N . LEU A 1 359 ? -24.328 15.453 24.719 1 84.69 359 LEU A N 1
ATOM 2625 C CA . LEU A 1 359 ? -23.578 14.797 23.641 1 84.69 359 LEU A CA 1
ATOM 2626 C C . LEU A 1 359 ? -24.391 14.758 22.359 1 84.69 359 LEU A C 1
ATOM 2628 O O . LEU A 1 359 ? -23.844 14.508 21.281 1 84.69 359 LEU A O 1
ATOM 2632 N N . GLU A 1 360 ? -25.656 14.984 22.453 1 80 360 GLU A N 1
ATOM 2633 C CA . GLU A 1 360 ? -26.5 15.078 21.266 1 80 360 GLU A CA 1
ATOM 2634 C C . GLU A 1 360 ? -26 16.156 20.312 1 80 360 GLU A C 1
ATOM 2636 O O . GLU A 1 360 ? -26.203 16.062 19.109 1 80 360 GLU A O 1
ATOM 2641 N N . GLY A 1 361 ? -25.406 17.156 20.984 1 82.12 361 GLY A N 1
ATOM 2642 C CA . GLY A 1 361 ? -24.844 18.219 20.172 1 82.12 361 GLY A CA 1
ATOM 2643 C C . GLY A 1 361 ? -23.766 17.734 19.219 1 82.12 361 GLY A C 1
ATOM 2644 O O . GLY A 1 361 ? -23.531 18.359 18.188 1 82.12 361 GLY A O 1
ATOM 2645 N N . LEU A 1 362 ? -23.156 16.656 19.5 1 83.69 362 LEU A N 1
ATOM 2646 C CA . LEU A 1 362 ? -22.109 16.078 18.672 1 83.69 362 LEU A CA 1
ATOM 2647 C C . LEU A 1 362 ? -22.656 15.688 17.297 1 83.69 362 LEU A C 1
ATOM 2649 O O . LEU A 1 362 ? -21.953 15.781 16.297 1 83.69 362 LEU A O 1
ATOM 2653 N N . ALA A 1 363 ? -23.859 15.188 17.281 1 78.25 363 ALA A N 1
ATOM 2654 C CA . ALA A 1 363 ? -24.484 14.75 16.031 1 78.25 363 ALA A CA 1
ATOM 2655 C C . ALA A 1 363 ? -24.625 15.906 15.055 1 78.25 363 ALA A C 1
ATOM 2657 O O . ALA A 1 363 ? -24.5 15.719 13.844 1 78.25 363 ALA A O 1
ATOM 2658 N N . LEU A 1 364 ? -24.891 17.047 15.57 1 79.25 364 LEU A N 1
ATOM 2659 C CA . LEU A 1 364 ? -25.031 18.234 14.727 1 79.25 364 LEU A CA 1
ATOM 2660 C C . LEU A 1 364 ? -23.703 18.578 14.055 1 79.25 364 LEU A C 1
ATOM 2662 O O . LEU A 1 364 ? -23.672 18.875 12.859 1 79.25 364 LEU A O 1
ATOM 2666 N N . VAL A 1 365 ? -22.703 18.484 14.812 1 84.31 365 VAL A N 1
ATOM 2667 C CA . VAL A 1 365 ? -21.391 18.844 14.32 1 84.31 365 VAL A CA 1
ATOM 2668 C C . VAL A 1 365 ? -20.859 17.766 13.375 1 84.31 365 VAL A C 1
ATOM 2670 O O . VAL A 1 365 ? -20.188 18.062 12.398 1 84.31 365 VAL A O 1
ATOM 2673 N N . ALA A 1 366 ? -21.219 16.516 13.688 1 81.75 366 ALA A N 1
ATOM 2674 C CA . ALA A 1 366 ? -20.75 15.383 12.906 1 81.75 366 ALA A CA 1
ATOM 2675 C C . ALA A 1 366 ? -21.172 15.508 11.445 1 81.75 366 ALA A C 1
ATOM 2677 O O . ALA A 1 366 ? -20.438 15.086 10.539 1 81.75 366 ALA A O 1
ATOM 2678 N N . GLY A 1 367 ? -22.281 16.094 11.203 1 76.75 367 GLY A N 1
ATOM 2679 C CA . GLY A 1 367 ? -22.797 16.25 9.852 1 76.75 367 GLY A CA 1
ATOM 2680 C C . GLY A 1 367 ? -21.906 17.109 8.969 1 76.75 367 GLY A C 1
ATOM 2681 O O . GLY A 1 367 ? -21.875 16.938 7.75 1 76.75 367 GLY A O 1
ATOM 2682 N N . ILE A 1 368 ? -21.188 18.047 9.555 1 84.88 368 ILE A N 1
ATOM 2683 C CA . ILE A 1 368 ? -20.359 18.953 8.766 1 84.88 368 ILE A CA 1
ATOM 2684 C C . ILE A 1 368 ? -18.891 18.797 9.148 1 84.88 368 ILE A C 1
ATOM 2686 O O . ILE A 1 368 ? -18.062 19.656 8.844 1 84.88 368 ILE A O 1
ATOM 2690 N N . ASP A 1 369 ? -18.578 17.766 9.789 1 87.12 369 ASP A N 1
ATOM 2691 C CA . ASP A 1 369 ? -17.25 17.594 10.344 1 87.12 369 ASP A CA 1
ATOM 2692 C C . ASP A 1 369 ? -16.203 17.531 9.234 1 87.12 369 ASP A C 1
ATOM 2694 O O . ASP A 1 369 ? -15.078 18 9.398 1 87.12 369 ASP A O 1
ATOM 2698 N N . ARG A 1 370 ? -16.578 16.938 8.195 1 84.69 370 ARG A N 1
ATOM 2699 C CA . ARG A 1 370 ? -15.648 16.828 7.082 1 84.69 370 ARG A CA 1
ATOM 2700 C C . ARG A 1 370 ? -15.18 18.188 6.609 1 84.69 370 ARG A C 1
ATOM 2702 O O . ARG A 1 370 ? -14 18.391 6.305 1 84.69 370 ARG A O 1
ATOM 2709 N N . VAL A 1 371 ? -16.047 19.125 6.527 1 87.88 371 VAL A N 1
ATOM 2710 C CA . VAL A 1 371 ? -15.734 20.469 6.07 1 87.88 371 VAL A CA 1
ATOM 2711 C C . VAL A 1 371 ? -14.891 21.188 7.121 1 87.88 371 VAL A C 1
ATOM 2713 O O . VAL A 1 371 ? -13.906 21.859 6.789 1 87.88 371 VAL A O 1
ATOM 2716 N N . LEU A 1 372 ? -15.258 21.031 8.352 1 91.62 372 LEU A N 1
ATOM 2717 C CA . LEU A 1 372 ? -14.508 21.656 9.438 1 91.62 372 LEU A CA 1
ATOM 2718 C C . LEU A 1 372 ? -13.086 21.109 9.508 1 91.62 372 LEU A C 1
ATOM 2720 O O . LEU A 1 372 ? -12.148 21.859 9.805 1 91.62 372 LEU A O 1
ATOM 2724 N N . ASP A 1 373 ? -13.008 19.844 9.234 1 90.75 373 ASP A N 1
ATOM 2725 C CA . ASP A 1 373 ? -11.719 19.172 9.312 1 90.75 373 ASP A CA 1
ATOM 2726 C C . ASP A 1 373 ? -10.734 19.734 8.289 1 90.75 373 ASP A C 1
ATOM 2728 O O . ASP A 1 373 ? -9.531 19.766 8.539 1 90.75 373 ASP A O 1
ATOM 2732 N N . MET A 1 374 ? -11.25 20.141 7.156 1 92.06 374 MET A N 1
ATOM 2733 C CA . MET A 1 374 ? -10.391 20.719 6.129 1 92.06 374 MET A CA 1
ATOM 2734 C C . MET A 1 374 ? -9.609 21.906 6.672 1 92.06 374 MET A C 1
ATOM 2736 O O . MET A 1 374 ? -8.383 21.984 6.531 1 92.06 374 MET A O 1
ATOM 2740 N N . PHE A 1 375 ? -10.273 22.766 7.391 1 93.81 375 PHE A N 1
ATOM 2741 C CA . PHE A 1 375 ? -9.641 23.938 7.961 1 93.81 375 PHE A CA 1
ATOM 2742 C C . PHE A 1 375 ? -8.727 23.562 9.117 1 93.81 375 PHE A C 1
ATOM 2744 O O . PHE A 1 375 ? -7.598 24.047 9.211 1 93.81 375 PHE A O 1
ATOM 2751 N N . ARG A 1 376 ? -9.172 22.672 9.938 1 93.62 376 ARG A N 1
ATOM 2752 C CA . ARG A 1 376 ? -8.422 22.281 11.133 1 93.62 376 ARG A CA 1
ATOM 2753 C C . ARG A 1 376 ? -7.086 21.656 10.758 1 93.62 376 ARG A C 1
ATOM 2755 O O . ARG A 1 376 ? -6.047 22.031 11.297 1 93.62 376 ARG A O 1
ATOM 2762 N N . THR A 1 377 ? -7.176 20.703 9.875 1 92.25 377 THR A N 1
ATOM 2763 C CA . THR A 1 377 ? -5.973 19.969 9.492 1 92.25 377 THR A CA 1
ATOM 2764 C C . THR A 1 377 ? -4.977 20.875 8.789 1 92.25 377 THR A C 1
ATOM 2766 O O . THR A 1 377 ? -3.768 20.766 8.984 1 92.25 377 THR A O 1
ATOM 2769 N N . CYS A 1 378 ? -5.52 21.781 7.992 1 95.25 378 CYS A N 1
ATOM 2770 C CA . CYS A 1 378 ? -4.656 22.75 7.332 1 95.25 378 CYS A CA 1
ATOM 2771 C C . CYS A 1 378 ? -3.875 23.578 8.352 1 95.25 378 CYS A C 1
ATOM 2773 O O . CYS A 1 378 ? -2.668 23.766 8.203 1 95.25 378 CYS A O 1
ATOM 2775 N N . VAL A 1 379 ? -4.508 23.984 9.359 1 95.88 379 VAL A N 1
ATOM 2776 C CA . VAL A 1 379 ? -3.877 24.797 10.406 1 95.88 379 VAL A CA 1
ATOM 2777 C C . VAL A 1 379 ? -2.889 23.922 11.188 1 95.88 379 VAL A C 1
ATOM 2779 O O . VAL A 1 379 ? -1.806 24.391 11.555 1 95.88 379 VAL A O 1
ATOM 2782 N N . ASN A 1 380 ? -3.27 22.719 11.5 1 93.75 380 ASN A N 1
ATOM 2783 C CA . ASN A 1 380 ? -2.363 21.812 12.195 1 93.75 380 ASN A CA 1
ATOM 2784 C C . ASN A 1 380 ? -1.025 21.688 11.469 1 93.75 380 ASN A C 1
ATOM 2786 O O . ASN A 1 380 ? 0.033 21.859 12.078 1 93.75 380 ASN A O 1
ATOM 2790 N N . ILE A 1 381 ? -1.116 21.391 10.188 1 95.44 381 ILE A N 1
ATOM 2791 C CA . ILE A 1 381 ? 0.09 21.156 9.406 1 95.44 381 ILE A CA 1
ATOM 2792 C C . ILE A 1 381 ? 0.889 22.453 9.289 1 95.44 381 ILE A C 1
ATOM 2794 O O . ILE A 1 381 ? 2.121 22.422 9.281 1 95.44 381 ILE A O 1
ATOM 2798 N N . THR A 1 382 ? 0.189 23.578 9.156 1 97.12 382 THR A N 1
ATOM 2799 C CA . THR A 1 382 ? 0.857 24.875 9.133 1 97.12 382 THR A CA 1
ATOM 2800 C C . THR A 1 382 ? 1.611 25.125 10.438 1 97.12 382 THR A C 1
ATOM 2802 O O . THR A 1 382 ? 2.73 25.641 10.422 1 97.12 382 THR A O 1
ATOM 2805 N N . GLY A 1 383 ? 0.968 24.781 11.469 1 97 383 GLY A N 1
ATOM 2806 C CA . GLY A 1 383 ? 1.612 24.891 12.766 1 97 383 GLY A CA 1
ATOM 2807 C C . GLY A 1 383 ? 2.863 24.047 12.883 1 97 383 GLY A C 1
ATOM 2808 O O . GLY A 1 383 ? 3.846 24.453 13.5 1 97 383 GLY A O 1
ATOM 2809 N N . ASP A 1 384 ? 2.795 22.828 12.375 1 96.56 384 ASP A N 1
ATOM 2810 C CA . ASP A 1 384 ? 3.977 21.969 12.367 1 96.56 384 ASP A CA 1
ATOM 2811 C C . ASP A 1 384 ? 5.16 22.672 11.703 1 96.56 384 ASP A C 1
ATOM 2813 O O . ASP A 1 384 ? 6.281 22.641 12.219 1 96.56 384 ASP A O 1
ATOM 2817 N N . GLY A 1 385 ? 4.883 23.281 10.586 1 97.56 385 GLY A N 1
ATOM 2818 C CA . GLY A 1 385 ? 5.922 24.016 9.883 1 97.56 385 GLY A CA 1
ATOM 2819 C C . GLY A 1 385 ? 6.438 25.203 10.656 1 97.56 385 GLY A C 1
ATOM 2820 O O . GLY A 1 385 ? 7.641 25.469 10.688 1 97.56 385 GLY A O 1
ATOM 2821 N N . ALA A 1 386 ? 5.555 25.922 11.234 1 97.62 386 ALA A N 1
ATOM 2822 C CA . ALA A 1 386 ? 5.926 27.109 12.016 1 97.62 386 ALA A CA 1
ATOM 2823 C C . ALA A 1 386 ? 6.844 26.734 13.172 1 97.62 386 ALA A C 1
ATOM 2825 O O . ALA A 1 386 ? 7.855 27.406 13.414 1 97.62 386 ALA A O 1
ATOM 2826 N N . VAL A 1 387 ? 6.48 25.703 13.82 1 97.06 387 VAL A N 1
ATOM 2827 C CA . VAL A 1 387 ? 7.293 25.281 14.945 1 97.06 387 VAL A CA 1
ATOM 2828 C C . VAL A 1 387 ? 8.648 24.781 14.453 1 97.06 387 VAL A C 1
ATOM 2830 O O . VAL A 1 387 ? 9.68 25.016 15.094 1 97.06 387 VAL A O 1
ATOM 2833 N N . ALA A 1 388 ? 8.648 24.078 13.383 1 97.12 388 ALA A N 1
ATOM 2834 C CA . ALA A 1 388 ? 9.914 23.609 12.812 1 97.12 388 ALA A CA 1
ATOM 2835 C C . ALA A 1 388 ? 10.852 24.781 12.516 1 97.12 388 ALA A C 1
ATOM 2837 O O . ALA A 1 388 ? 12.039 24.719 12.828 1 97.12 388 ALA A O 1
ATOM 2838 N N . VAL A 1 389 ? 10.312 25.844 11.922 1 97.12 389 VAL A N 1
ATOM 2839 C CA . VAL A 1 389 ? 11.125 27.016 11.578 1 97.12 389 VAL A CA 1
ATOM 2840 C C . VAL A 1 389 ? 11.625 27.688 12.852 1 97.12 389 VAL A C 1
ATOM 2842 O O . VAL A 1 389 ? 12.766 28.156 12.914 1 97.12 389 VAL A O 1
ATOM 2845 N N . VAL A 1 390 ? 10.828 27.781 13.844 1 96.88 390 VAL A N 1
ATOM 2846 C CA . VAL A 1 390 ? 11.18 28.422 15.109 1 96.88 390 VAL A CA 1
ATOM 2847 C C . VAL A 1 390 ? 12.273 27.609 15.805 1 96.88 390 VAL A C 1
ATOM 2849 O O . VAL A 1 390 ? 13.266 28.172 16.266 1 96.88 390 VAL A O 1
ATOM 2852 N N . VAL A 1 391 ? 12.039 26.328 15.852 1 96.06 391 VAL A N 1
ATOM 2853 C CA . VAL A 1 391 ? 13.023 25.484 16.5 1 96.06 391 VAL A CA 1
ATOM 2854 C C . VAL A 1 391 ? 14.336 25.516 15.719 1 96.06 391 VAL A C 1
ATOM 2856 O O . VAL A 1 391 ? 15.414 25.531 16.312 1 96.06 391 VAL A O 1
ATOM 2859 N N . ASN A 1 392 ? 14.234 25.484 14.445 1 96.06 392 ASN A N 1
ATOM 2860 C CA . ASN A 1 392 ? 15.414 25.594 13.594 1 96.06 392 ASN A CA 1
ATOM 2861 C C . ASN A 1 392 ? 16.219 26.859 13.898 1 96.06 392 ASN A C 1
ATOM 2863 O O . ASN A 1 392 ? 17.438 26.797 14.062 1 96.06 392 ASN A O 1
ATOM 2867 N N . ALA A 1 393 ? 15.57 27.969 14 1 95.62 393 ALA A N 1
ATOM 2868 C CA . ALA A 1 393 ? 16.219 29.25 14.289 1 95.62 393 ALA A CA 1
ATOM 2869 C C . ALA A 1 393 ? 16.812 29.266 15.688 1 95.62 393 ALA A C 1
ATOM 2871 O O . ALA A 1 393 ? 17.891 29.844 15.906 1 95.62 393 ALA A O 1
ATOM 2872 N N . SER A 1 394 ? 16.125 28.656 16.562 1 94.12 394 SER A N 1
ATOM 2873 C CA . SER A 1 394 ? 16.578 28.641 17.938 1 94.12 394 SER A CA 1
ATOM 2874 C C . SER A 1 394 ? 17.844 27.797 18.094 1 94.12 394 SER A C 1
ATOM 2876 O O . SER A 1 394 ? 18.641 28.031 19.031 1 94.12 394 SER A O 1
ATOM 2878 N N . GLU A 1 395 ? 17.953 26.875 17.281 1 90.44 395 GLU A N 1
ATOM 2879 C CA . GLU A 1 395 ? 19.109 25.984 17.375 1 90.44 395 GLU A CA 1
ATOM 2880 C C . GLU A 1 395 ? 20.266 26.484 16.516 1 90.44 395 GLU A C 1
ATOM 2882 O O . GLU A 1 395 ? 21.375 25.969 16.609 1 90.44 395 GLU A O 1
ATOM 2887 N N . GLU A 1 396 ? 19.891 27.438 15.633 1 80.69 396 GLU A N 1
ATOM 2888 C CA . GLU A 1 396 ? 20.938 28.062 14.828 1 80.69 396 GLU A CA 1
ATOM 2889 C C . GLU A 1 396 ? 21.906 28.859 15.703 1 80.69 396 GLU A C 1
ATOM 2891 O O . GLU A 1 396 ? 21.469 29.688 16.516 1 80.69 396 GLU A O 1
ATOM 2896 N N . GLY A 1 397 ? 23.141 28.453 15.984 1 65.5 397 GLY A N 1
ATOM 2897 C CA . GLY A 1 397 ? 24.172 29.125 16.75 1 65.5 397 GLY A CA 1
ATOM 2898 C C . GLY A 1 397 ? 24.594 28.359 18 1 65.5 397 GLY A C 1
ATOM 2899 O O . GLY A 1 397 ? 25.5 28.781 18.719 1 65.5 397 GLY A O 1
ATOM 2900 N N . LYS A 1 398 ? 23.828 27.328 18.141 1 61.62 398 LYS A N 1
ATOM 2901 C CA . LYS A 1 398 ? 24.203 26.531 19.312 1 61.62 398 LYS A CA 1
ATOM 2902 C C . LYS A 1 398 ? 24.984 25.297 18.891 1 61.62 398 LYS A C 1
ATOM 2904 O O . LYS A 1 398 ? 24.75 24.734 17.828 1 61.62 398 LYS A O 1
ATOM 2909 N N . MET B 1 1 ? 21.484 -36.25 -11.898 1 72.5 1 MET B N 1
ATOM 2910 C CA . MET B 1 1 ? 20.156 -36.094 -12.5 1 72.5 1 MET B CA 1
ATOM 2911 C C . MET B 1 1 ? 19.672 -34.656 -12.398 1 72.5 1 MET B C 1
ATOM 2913 O O . MET B 1 1 ? 19.922 -33.969 -11.391 1 72.5 1 MET B O 1
ATOM 2917 N N . ASN B 1 2 ? 19.125 -34.188 -13.477 1 88.69 2 ASN B N 1
ATOM 2918 C CA . ASN B 1 2 ? 18.578 -32.844 -13.547 1 88.69 2 ASN B CA 1
ATOM 2919 C C . ASN B 1 2 ? 17.391 -32.656 -12.594 1 88.69 2 ASN B C 1
ATOM 2921 O O . ASN B 1 2 ? 16.625 -33.594 -12.367 1 88.69 2 ASN B O 1
ATOM 2925 N N . LEU B 1 3 ? 17.438 -31.547 -11.867 1 88.69 3 LEU B N 1
ATOM 2926 C CA . LEU B 1 3 ? 16.422 -31.266 -10.867 1 88.69 3 LEU B CA 1
ATOM 2927 C C . LEU B 1 3 ? 15.023 -31.453 -11.453 1 88.69 3 LEU B C 1
ATOM 2929 O O . LEU B 1 3 ? 14.133 -32 -10.789 1 88.69 3 LEU B O 1
ATOM 2933 N N . SER B 1 4 ? 14.836 -31.047 -12.648 1 88.31 4 SER B N 1
ATOM 2934 C CA . SER B 1 4 ? 13.539 -31.172 -13.305 1 88.31 4 SER B CA 1
ATOM 2935 C C . SER B 1 4 ? 13.109 -32.625 -13.383 1 88.31 4 SER B C 1
ATOM 2937 O O . SER B 1 4 ? 11.938 -32.969 -13.164 1 88.31 4 SER B O 1
ATOM 2939 N N . VAL B 1 5 ? 13.961 -33.5 -13.672 1 89.88 5 VAL B N 1
ATOM 2940 C CA . VAL B 1 5 ? 13.664 -34.906 -13.789 1 89.88 5 VAL B CA 1
ATOM 2941 C C . VAL B 1 5 ? 13.312 -35.5 -12.414 1 89.88 5 VAL B C 1
ATOM 2943 O O . VAL B 1 5 ? 12.375 -36.281 -12.281 1 89.88 5 VAL B O 1
ATOM 2946 N N . LYS B 1 6 ? 14.062 -35.094 -11.453 1 92.38 6 LYS B N 1
ATOM 2947 C CA . LYS B 1 6 ? 13.789 -35.562 -10.094 1 92.38 6 LYS B CA 1
ATOM 2948 C C . LYS B 1 6 ? 12.391 -35.156 -9.648 1 92.38 6 LYS B C 1
ATOM 2950 O O . LYS B 1 6 ? 11.672 -35.938 -9.031 1 92.38 6 LYS B O 1
ATOM 2955 N N . ILE B 1 7 ? 12.07 -33.938 -9.961 1 92.25 7 ILE B N 1
ATOM 2956 C CA . ILE B 1 7 ? 10.758 -33.438 -9.578 1 92.25 7 ILE B CA 1
ATOM 2957 C C . ILE B 1 7 ? 9.672 -34.219 -10.328 1 92.25 7 ILE B C 1
ATOM 2959 O O . ILE B 1 7 ? 8.648 -34.594 -9.75 1 92.25 7 ILE B O 1
ATOM 2963 N N . PHE B 1 8 ? 9.898 -34.469 -11.562 1 90.69 8 PHE B N 1
ATOM 2964 C CA . PHE B 1 8 ? 8.938 -35.188 -12.375 1 90.69 8 PHE B CA 1
ATOM 2965 C C . PHE B 1 8 ? 8.734 -36.594 -11.82 1 90.69 8 PHE B C 1
ATOM 2967 O O . PHE B 1 8 ? 7.602 -37.094 -11.727 1 90.69 8 PHE B O 1
ATOM 2974 N N . ILE B 1 9 ? 9.773 -37.25 -11.516 1 92.25 9 ILE B N 1
ATOM 2975 C CA . ILE B 1 9 ? 9.703 -38.594 -10.93 1 92.25 9 ILE B CA 1
ATOM 2976 C C . ILE B 1 9 ? 8.898 -38.531 -9.633 1 92.25 9 ILE B C 1
ATOM 2978 O O . ILE B 1 9 ? 8.062 -39.406 -9.383 1 92.25 9 ILE B O 1
ATOM 2982 N N . SER B 1 10 ? 9.18 -37.562 -8.828 1 93.06 10 SER B N 1
ATOM 2983 C CA . SER B 1 10 ? 8.445 -37.375 -7.578 1 93.06 10 SER B CA 1
ATOM 2984 C C . SER B 1 10 ? 6.953 -37.219 -7.832 1 93.06 10 SER B C 1
ATOM 2986 O O . SER B 1 10 ? 6.129 -37.719 -7.078 1 93.06 10 SER B O 1
ATOM 2988 N N . LEU B 1 11 ? 6.625 -36.469 -8.852 1 90.94 11 LEU B N 1
ATOM 2989 C CA . LEU B 1 11 ? 5.23 -36.281 -9.227 1 90.94 11 LEU B CA 1
ATOM 2990 C C . LEU B 1 11 ? 4.566 -37.594 -9.578 1 90.94 11 LEU B C 1
ATOM 2992 O O . LEU B 1 11 ? 3.486 -37.906 -9.07 1 90.94 11 LEU B O 1
ATOM 2996 N N . VAL B 1 12 ? 5.227 -38.375 -10.398 1 91.88 12 VAL B N 1
ATOM 2997 C CA . VAL B 1 12 ? 4.688 -39.656 -10.836 1 91.88 12 VAL B CA 1
ATOM 2998 C C . VAL B 1 12 ? 4.555 -40.594 -9.633 1 91.88 12 VAL B C 1
ATOM 3000 O O . VAL B 1 12 ? 3.529 -41.25 -9.469 1 91.88 12 VAL B O 1
ATOM 3003 N N . LEU B 1 13 ? 5.559 -40.594 -8.836 1 93.75 13 LEU B N 1
ATOM 3004 C CA . LEU B 1 13 ? 5.551 -41.438 -7.645 1 93.75 13 LEU B CA 1
ATOM 3005 C C . LEU B 1 13 ? 4.402 -41.062 -6.715 1 93.75 13 LEU B C 1
ATOM 3007 O O . LEU B 1 13 ? 3.777 -41.938 -6.102 1 93.75 13 LEU B O 1
ATOM 3011 N N . SER B 1 14 ? 4.219 -39.781 -6.52 1 93.19 14 SER B N 1
ATOM 3012 C CA . SER B 1 14 ? 3.135 -39.312 -5.66 1 93.19 14 SER B CA 1
ATOM 3013 C C . SER B 1 14 ? 1.778 -39.781 -6.172 1 93.19 14 SER B C 1
ATOM 3015 O O . SER B 1 14 ? 0.901 -40.156 -5.383 1 93.19 14 SER B O 1
ATOM 3017 N N . VAL B 1 15 ? 1.569 -39.75 -7.477 1 90.38 15 VAL B N 1
ATOM 3018 C CA . VAL B 1 15 ? 0.32 -40.188 -8.078 1 90.38 15 VAL B CA 1
ATOM 3019 C C . VAL B 1 15 ? 0.136 -41.688 -7.844 1 90.38 15 VAL B C 1
ATOM 3021 O O . VAL B 1 15 ? -0.931 -42.125 -7.41 1 90.38 15 VAL B O 1
ATOM 3024 N N . VAL B 1 16 ? 1.166 -42.5 -8.055 1 93.31 16 VAL B N 1
ATOM 3025 C CA . VAL B 1 16 ? 1.105 -43.938 -7.902 1 93.31 16 VAL B CA 1
ATOM 3026 C C . VAL B 1 16 ? 0.832 -44.312 -6.445 1 93.31 16 VAL B C 1
ATOM 3028 O O . VAL B 1 16 ? -0.096 -45.062 -6.148 1 93.31 16 VAL B O 1
ATOM 3031 N N . VAL B 1 17 ? 1.595 -43.75 -5.547 1 93.88 17 VAL B N 1
ATOM 3032 C CA . VAL B 1 17 ? 1.459 -44.062 -4.125 1 93.88 17 VAL B CA 1
ATOM 3033 C C . VAL B 1 17 ? 0.1 -43.562 -3.625 1 93.88 17 VAL B C 1
ATOM 3035 O O . VAL B 1 17 ? -0.538 -44.219 -2.803 1 93.88 17 VAL B O 1
ATOM 3038 N N . GLY B 1 18 ? -0.306 -42.406 -4.07 1 93.06 18 GLY B N 1
ATOM 3039 C CA . GLY B 1 18 ? -1.595 -41.875 -3.664 1 93.06 18 GLY B CA 1
ATOM 3040 C C . GLY B 1 18 ? -2.764 -42.75 -4.078 1 93.06 18 GLY B C 1
ATOM 3041 O O . GLY B 1 18 ? -3.707 -42.938 -3.305 1 93.06 18 GLY B O 1
ATOM 3042 N N . LEU B 1 19 ? -2.686 -43.25 -5.316 1 90.12 19 LEU B N 1
ATOM 3043 C CA . LEU B 1 19 ? -3.74 -44.125 -5.816 1 90.12 19 LEU B CA 1
ATOM 3044 C C . LEU B 1 19 ? -3.775 -45.438 -5.039 1 90.12 19 LEU B C 1
ATOM 3046 O O . LEU B 1 19 ? -4.848 -46 -4.797 1 90.12 19 LEU B O 1
ATOM 3050 N N . ILE B 1 20 ? -2.652 -45.938 -4.68 1 92.81 20 ILE B N 1
ATOM 3051 C CA . ILE B 1 20 ? -2.555 -47.188 -3.924 1 92.81 20 ILE B CA 1
ATOM 3052 C C . ILE B 1 20 ? -3.07 -46.969 -2.504 1 92.81 20 ILE B C 1
ATOM 3054 O O . ILE B 1 20 ? -3.838 -47.781 -1.982 1 92.81 20 ILE B O 1
ATOM 3058 N N . ALA B 1 21 ? -2.648 -45.906 -1.851 1 92.38 21 ALA B N 1
ATOM 3059 C CA . ALA B 1 21 ? -3.061 -45.625 -0.48 1 92.38 21 ALA B CA 1
ATOM 3060 C C . ALA B 1 21 ? -4.551 -45.312 -0.412 1 92.38 21 ALA B C 1
ATOM 3062 O O . ALA B 1 21 ? -5.25 -45.75 0.5 1 92.38 21 ALA B O 1
ATOM 3063 N N . GLY B 1 22 ? -5.027 -44.5 -1.299 1 89.19 22 GLY B N 1
ATOM 3064 C CA . GLY B 1 22 ? -6.43 -44.125 -1.365 1 89.19 22 GLY B CA 1
ATOM 3065 C C . GLY B 1 22 ? -6.934 -43.5 -0.086 1 89.19 22 GLY B C 1
ATOM 3066 O O . GLY B 1 22 ? -6.16 -42.906 0.668 1 89.19 22 GLY B O 1
ATOM 3067 N N . GLU B 1 23 ? -8.211 -43.562 0.064 1 88.06 23 GLU B N 1
ATOM 3068 C CA . GLU B 1 23 ? -8.883 -42.938 1.201 1 88.06 23 GLU B CA 1
ATOM 3069 C C . GLU B 1 23 ? -8.445 -43.562 2.518 1 88.06 23 GLU B C 1
ATOM 3071 O O . GLU B 1 23 ? -8.391 -42.906 3.551 1 88.06 23 GLU B O 1
ATOM 3076 N N . ALA B 1 24 ? -8.078 -44.844 2.486 1 90.06 24 ALA B N 1
ATOM 3077 C CA . ALA B 1 24 ? -7.68 -45.562 3.688 1 90.06 24 ALA B CA 1
ATOM 3078 C C . ALA B 1 24 ? -6.395 -44.969 4.273 1 90.06 24 ALA B C 1
ATOM 3080 O O . ALA B 1 24 ? -6.195 -45 5.492 1 90.06 24 ALA B O 1
ATOM 3081 N N . GLY B 1 25 ? -5.551 -44.469 3.475 1 92.62 25 GLY B N 1
ATOM 3082 C CA . GLY B 1 25 ? -4.273 -43.938 3.914 1 92.62 25 GLY B CA 1
ATOM 3083 C C . GLY B 1 25 ? -4.316 -42.438 4.23 1 92.62 25 GLY B C 1
ATOM 3084 O O . GLY B 1 25 ? -3.334 -41.875 4.707 1 92.62 25 GLY B O 1
ATOM 3085 N N . LEU B 1 26 ? -5.414 -41.844 4.016 1 91.69 26 LEU B N 1
ATOM 3086 C CA . LEU B 1 26 ? -5.543 -40.375 4.035 1 91.69 26 LEU B CA 1
ATOM 3087 C C . LEU B 1 26 ? -5.262 -39.812 5.426 1 91.69 26 LEU B C 1
ATOM 3089 O O . LEU B 1 26 ? -4.586 -38.812 5.57 1 91.69 26 LEU B O 1
ATOM 3093 N N . PRO B 1 27 ? -5.746 -40.5 6.531 1 93.44 27 PRO B N 1
ATOM 3094 C CA . PRO B 1 27 ? -5.457 -39.938 7.855 1 93.44 27 PRO B CA 1
ATOM 3095 C C . PRO B 1 27 ? -3.959 -39.844 8.141 1 93.44 27 PRO B C 1
ATOM 3097 O O . PRO B 1 27 ? -3.48 -38.812 8.625 1 93.44 27 PRO B O 1
ATOM 3100 N N . PHE B 1 28 ? -3.209 -40.875 7.797 1 94.44 28 PHE B N 1
ATOM 3101 C CA . PHE B 1 28 ? -1.762 -40.875 7.98 1 94.44 28 PHE B CA 1
ATOM 3102 C C . PHE B 1 28 ? -1.11 -39.812 7.094 1 94.44 28 PHE B C 1
ATOM 3104 O O . PHE B 1 28 ? -0.227 -39.094 7.539 1 94.44 28 PHE B O 1
ATOM 3111 N N . ILE B 1 29 ? -1.501 -39.75 5.902 1 94.62 29 ILE B N 1
ATOM 3112 C CA . ILE B 1 29 ? -0.938 -38.844 4.918 1 94.62 29 ILE B CA 1
ATOM 3113 C C . ILE B 1 29 ? -1.185 -37.406 5.352 1 94.62 29 ILE B C 1
ATOM 3115 O O . ILE B 1 29 ? -0.274 -36.562 5.312 1 94.62 29 ILE B O 1
ATOM 3119 N N . LYS B 1 30 ? -2.387 -37.094 5.793 1 92.88 30 LYS B N 1
ATOM 3120 C CA . LYS B 1 30 ? -2.762 -35.719 6.188 1 92.88 30 LYS B CA 1
ATOM 3121 C C . LYS B 1 30 ? -2.021 -35.312 7.453 1 92.88 30 LYS B C 1
ATOM 3123 O O . LYS B 1 30 ? -1.639 -34.156 7.59 1 92.88 30 LYS B O 1
ATOM 3128 N N . TRP B 1 31 ? -1.744 -36.25 8.336 1 92.44 31 TRP B N 1
ATOM 3129 C CA . TRP B 1 31 ? -1.149 -35.938 9.625 1 92.44 31 TRP B CA 1
ATOM 3130 C C . TRP B 1 31 ? 0.37 -35.844 9.516 1 92.44 31 TRP B C 1
ATOM 3132 O O . TRP B 1 31 ? 0.993 -34.969 10.094 1 92.44 31 TRP B O 1
ATOM 3142 N N . TRP B 1 32 ? 0.976 -36.719 8.688 1 93 32 TRP B N 1
ATOM 3143 C CA . TRP B 1 32 ? 2.426 -36.844 8.781 1 93 32 TRP B CA 1
ATOM 3144 C C . TRP B 1 32 ? 3.096 -36.375 7.496 1 93 32 TRP B C 1
ATOM 3146 O O . TRP B 1 32 ? 4.25 -35.938 7.52 1 93 32 TRP B O 1
ATOM 3156 N N . ILE B 1 33 ? 2.467 -36.438 6.387 1 93.88 33 ILE B N 1
ATOM 3157 C CA . ILE B 1 33 ? 3.107 -36.156 5.105 1 93.88 33 ILE B CA 1
ATOM 3158 C C . ILE B 1 33 ? 2.697 -34.781 4.594 1 93.88 33 ILE B C 1
ATOM 3160 O O . ILE B 1 33 ? 3.547 -34 4.195 1 93.88 33 ILE B O 1
ATOM 3164 N N . ALA B 1 34 ? 1.426 -34.438 4.719 1 91.75 34 ALA B N 1
ATOM 3165 C CA . ALA B 1 34 ? 0.885 -33.188 4.195 1 91.75 34 ALA B CA 1
ATOM 3166 C C . ALA B 1 34 ? 1.603 -31.984 4.801 1 91.75 34 ALA B C 1
ATOM 3168 O O . ALA B 1 34 ? 1.933 -31.031 4.09 1 91.75 34 ALA B O 1
ATOM 3169 N N . PRO B 1 35 ? 1.954 -32.031 6.109 1 92.5 35 PRO B N 1
ATOM 3170 C CA . PRO B 1 35 ? 2.65 -30.891 6.688 1 92.5 35 PRO B CA 1
ATOM 3171 C C . PRO B 1 35 ? 4.027 -30.672 6.07 1 92.5 35 PRO B C 1
ATOM 3173 O O . PRO B 1 35 ? 4.484 -29.531 5.969 1 92.5 35 PRO B O 1
ATOM 3176 N N . ILE B 1 36 ? 4.672 -31.672 5.625 1 92.12 36 ILE B N 1
ATOM 3177 C CA . ILE B 1 36 ? 5.973 -31.547 4.977 1 92.12 36 ILE B CA 1
ATOM 3178 C C . ILE B 1 36 ? 5.812 -30.812 3.65 1 92.12 36 ILE B C 1
ATOM 3180 O O . ILE B 1 36 ? 6.641 -29.953 3.303 1 92.12 36 ILE B O 1
ATOM 3184 N N . GLY B 1 37 ? 4.77 -31.141 2.914 1 91.56 37 GLY B N 1
ATOM 3185 C CA . GLY B 1 37 ? 4.461 -30.391 1.705 1 91.56 37 GLY B CA 1
ATOM 3186 C C . GLY B 1 37 ? 4.188 -28.922 1.964 1 91.56 37 GLY B C 1
ATOM 3187 O O . GLY B 1 37 ? 4.676 -28.062 1.235 1 91.56 37 GLY B O 1
ATOM 3188 N N . THR B 1 38 ? 3.455 -28.688 3.033 1 88.88 38 THR B N 1
ATOM 3189 C CA . THR B 1 38 ? 3.129 -27.328 3.408 1 88.88 38 THR B CA 1
ATOM 3190 C C . THR B 1 38 ? 4.387 -26.562 3.803 1 88.88 38 THR B C 1
ATOM 3192 O O . THR B 1 38 ? 4.531 -25.375 3.48 1 88.88 38 THR B O 1
ATOM 3195 N N . MET B 1 39 ? 5.281 -27.219 4.516 1 91.62 39 MET B N 1
ATOM 3196 C CA . MET B 1 39 ? 6.555 -26.594 4.867 1 91.62 39 MET B CA 1
ATOM 3197 C C . MET B 1 39 ? 7.324 -26.188 3.617 1 91.62 39 MET B C 1
ATOM 3199 O O . MET B 1 39 ? 7.906 -25.109 3.57 1 91.62 39 MET B O 1
ATOM 3203 N N . PHE B 1 40 ? 7.336 -27.031 2.635 1 90.31 40 PHE B N 1
ATOM 3204 C CA . PHE B 1 40 ? 8.031 -26.734 1.383 1 90.31 40 PHE B CA 1
ATOM 3205 C C . PHE B 1 40 ? 7.426 -25.516 0.702 1 90.31 40 PHE B C 1
ATOM 3207 O O . PHE B 1 40 ? 8.156 -24.609 0.278 1 90.31 40 PHE B O 1
ATOM 3214 N N . ILE B 1 41 ? 6.117 -25.453 0.619 1 88.12 41 ILE B N 1
ATOM 3215 C CA . ILE B 1 41 ? 5.449 -24.312 -0.02 1 88.12 41 ILE B CA 1
ATOM 3216 C C . ILE B 1 41 ? 5.758 -23.031 0.743 1 88.12 41 ILE B C 1
ATOM 3218 O O . ILE B 1 41 ? 5.945 -21.969 0.138 1 88.12 41 ILE B O 1
ATOM 3222 N N . ASN B 1 42 ? 5.801 -23.172 2.078 1 89.12 42 ASN B N 1
ATOM 3223 C CA . ASN B 1 42 ? 6.109 -22 2.895 1 89.12 42 ASN B CA 1
ATOM 3224 C C . ASN B 1 42 ? 7.527 -21.5 2.648 1 89.12 42 ASN B C 1
ATOM 3226 O O . ASN B 1 42 ? 7.773 -20.297 2.643 1 89.12 42 ASN B O 1
ATOM 3230 N N . LEU B 1 43 ? 8.414 -22.406 2.416 1 89.25 43 LEU B N 1
ATOM 3231 C CA . LEU B 1 43 ? 9.797 -22.047 2.117 1 89.25 43 LEU B CA 1
ATOM 3232 C C . LEU B 1 43 ? 9.875 -21.25 0.812 1 89.25 43 LEU B C 1
ATOM 3234 O O . LEU B 1 43 ? 10.625 -20.281 0.717 1 89.25 43 LEU B O 1
ATOM 3238 N N . ILE B 1 44 ? 9.148 -21.625 -0.189 1 86.5 44 ILE B N 1
ATOM 3239 C CA . ILE B 1 44 ? 9.172 -20.922 -1.469 1 86.5 44 ILE B CA 1
ATOM 3240 C C . ILE B 1 44 ? 8.484 -19.562 -1.324 1 86.5 44 ILE B C 1
ATOM 3242 O O . ILE B 1 44 ? 8.992 -18.547 -1.816 1 86.5 44 ILE B O 1
ATOM 3246 N N . LYS B 1 45 ? 7.332 -19.594 -0.619 1 87.81 45 LYS B N 1
ATOM 3247 C CA . LYS B 1 45 ? 6.523 -18.391 -0.463 1 87.81 45 LYS B CA 1
ATOM 3248 C C . LYS B 1 45 ? 7.277 -17.328 0.333 1 87.81 45 LYS B C 1
ATOM 3250 O O . LYS B 1 45 ? 7.082 -16.125 0.116 1 87.81 45 LYS B O 1
ATOM 3255 N N . MET B 1 46 ? 8.117 -17.75 1.251 1 90.88 46 MET B 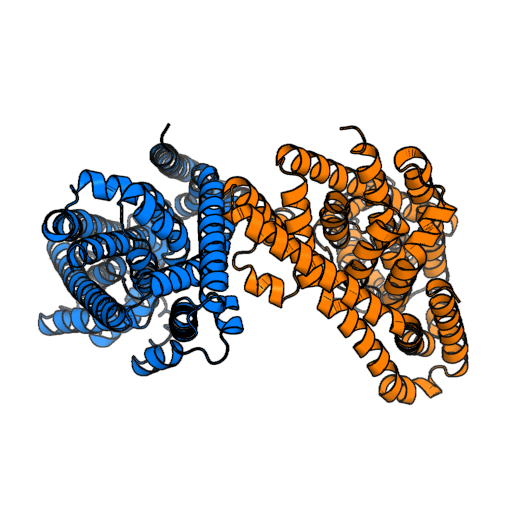N 1
ATOM 3256 C CA . MET B 1 46 ? 8.883 -16.828 2.074 1 90.88 46 MET B CA 1
ATOM 3257 C C . MET B 1 46 ? 9.758 -15.922 1.208 1 90.88 46 MET B C 1
ATOM 3259 O O . MET B 1 46 ? 10.125 -14.82 1.626 1 90.88 46 MET B O 1
ATOM 3263 N N . MET B 1 47 ? 9.992 -16.344 -0.045 1 90.69 47 MET B N 1
ATOM 3264 C CA . MET B 1 47 ? 10.906 -15.594 -0.905 1 90.69 47 MET B CA 1
ATOM 3265 C C . MET B 1 47 ? 10.141 -14.68 -1.855 1 90.69 47 MET B C 1
ATOM 3267 O O . MET B 1 47 ? 10.742 -13.867 -2.559 1 90.69 47 MET B O 1
ATOM 3271 N N . ILE B 1 48 ? 8.867 -14.695 -1.883 1 88.94 48 ILE B N 1
ATOM 3272 C CA . ILE B 1 48 ? 8.062 -13.945 -2.84 1 88.94 48 ILE B CA 1
ATOM 3273 C C . ILE B 1 48 ? 8.328 -12.453 -2.678 1 88.94 48 ILE B C 1
ATOM 3275 O O . ILE B 1 48 ? 8.789 -11.789 -3.613 1 88.94 48 ILE B O 1
ATOM 3279 N N . VAL B 1 49 ? 8.156 -11.898 -1.438 1 91.75 49 VAL B N 1
ATOM 3280 C CA . VAL B 1 49 ? 8.211 -10.461 -1.195 1 91.75 49 VAL B CA 1
ATOM 3281 C C . VAL B 1 49 ? 9.633 -9.953 -1.403 1 91.75 49 VAL B C 1
ATOM 3283 O O . VAL B 1 49 ? 9.859 -9.008 -2.166 1 91.75 49 VAL B O 1
ATOM 3286 N N . PRO B 1 50 ? 10.648 -10.617 -0.845 1 93.25 50 PRO B N 1
ATOM 3287 C CA . PRO B 1 50 ? 12.016 -10.117 -1.029 1 93.25 50 PRO B CA 1
ATOM 3288 C C . PRO B 1 50 ? 12.469 -10.156 -2.486 1 93.25 50 PRO B C 1
ATOM 3290 O O . PRO B 1 50 ? 13.07 -9.203 -2.979 1 93.25 50 PRO B O 1
ATOM 3293 N N . VAL B 1 51 ? 12.195 -11.211 -3.145 1 93.31 51 VAL B N 1
ATOM 3294 C CA . VAL B 1 51 ? 12.719 -11.344 -4.5 1 93.31 51 VAL B CA 1
ATOM 3295 C C . VAL B 1 51 ? 12.016 -10.344 -5.422 1 93.31 51 VAL B C 1
ATOM 3297 O O . VAL B 1 51 ? 12.648 -9.742 -6.293 1 93.31 51 VAL B O 1
ATOM 3300 N N . VAL B 1 52 ? 10.703 -10.172 -5.273 1 92.38 52 VAL B N 1
ATOM 3301 C CA . VAL B 1 52 ? 9.961 -9.219 -6.086 1 92.38 52 VAL B CA 1
ATOM 3302 C C . VAL B 1 52 ? 10.469 -7.805 -5.82 1 92.38 52 VAL B C 1
ATOM 3304 O O . VAL B 1 52 ? 10.734 -7.043 -6.754 1 92.38 52 VAL B O 1
ATOM 3307 N N . PHE B 1 53 ? 10.664 -7.441 -4.523 1 95.06 53 PHE B N 1
ATOM 3308 C CA . PHE B 1 53 ? 11.07 -6.09 -4.145 1 95.06 53 PHE B CA 1
ATOM 3309 C C . PHE B 1 53 ? 12.492 -5.797 -4.605 1 95.06 53 PHE B C 1
ATOM 3311 O O . PHE B 1 53 ? 12.734 -4.816 -5.312 1 95.06 53 PHE B O 1
ATOM 3318 N N . PHE B 1 54 ? 13.461 -6.629 -4.312 1 95.06 54 PHE B N 1
ATOM 3319 C CA . PHE B 1 54 ? 14.859 -6.402 -4.648 1 95.06 54 PHE B CA 1
ATOM 3320 C C . PHE B 1 54 ? 15.078 -6.48 -6.156 1 95.06 54 PHE B C 1
ATOM 3322 O O . PHE B 1 54 ? 15.742 -5.621 -6.734 1 95.06 54 PHE B O 1
ATOM 3329 N N . SER B 1 55 ? 14.484 -7.426 -6.762 1 92.69 55 SER B N 1
ATOM 3330 C CA . SER B 1 55 ? 14.727 -7.641 -8.188 1 92.69 55 SER B CA 1
ATOM 3331 C C . SER B 1 55 ? 14.102 -6.523 -9.023 1 92.69 55 SER B C 1
ATOM 3333 O O . SER B 1 55 ? 14.68 -6.102 -10.023 1 92.69 55 SER B O 1
ATOM 3335 N N . LEU B 1 56 ? 12.906 -6.129 -8.656 1 92.5 56 LEU B N 1
ATOM 3336 C CA . LEU B 1 56 ? 12.242 -5.082 -9.422 1 92.5 56 LEU B CA 1
ATOM 3337 C C . LEU B 1 56 ? 13 -3.764 -9.312 1 92.5 56 LEU B C 1
ATOM 3339 O O . LEU B 1 56 ? 13.133 -3.039 -10.305 1 92.5 56 LEU B O 1
ATOM 3343 N N . VAL B 1 57 ? 13.453 -3.432 -8.102 1 94.81 57 VAL B N 1
ATOM 3344 C CA . VAL B 1 57 ? 14.234 -2.215 -7.934 1 94.81 57 VAL B CA 1
ATOM 3345 C C . VAL B 1 57 ? 15.484 -2.277 -8.812 1 94.81 57 VAL B C 1
ATOM 3347 O O . VAL B 1 57 ? 15.812 -1.311 -9.508 1 94.81 57 VAL B O 1
ATOM 3350 N N . VAL B 1 58 ? 16.141 -3.408 -8.836 1 93.31 58 VAL B N 1
ATOM 3351 C CA . VAL B 1 58 ? 17.312 -3.59 -9.68 1 93.31 58 VAL B CA 1
ATOM 3352 C C . VAL B 1 58 ? 16.922 -3.469 -11.148 1 93.31 58 VAL B C 1
ATOM 3354 O O . VAL B 1 58 ? 17.641 -2.852 -11.938 1 93.31 58 VAL B O 1
ATOM 3357 N N . GLY B 1 59 ? 15.852 -4.086 -11.492 1 89.88 59 GLY B N 1
ATOM 3358 C CA . GLY B 1 59 ? 15.375 -4.004 -12.859 1 89.88 59 GLY B CA 1
ATOM 3359 C C . GLY B 1 59 ? 15.141 -2.58 -13.328 1 89.88 59 GLY B C 1
ATOM 3360 O O . GLY B 1 59 ? 15.555 -2.203 -14.422 1 89.88 59 GLY B O 1
ATOM 3361 N N . ILE B 1 60 ? 14.531 -1.791 -12.508 1 90.75 60 ILE B N 1
ATOM 3362 C CA . ILE B 1 60 ? 14.203 -0.413 -12.859 1 90.75 60 ILE B CA 1
ATOM 3363 C C . ILE B 1 60 ? 15.484 0.418 -12.938 1 90.75 60 ILE B C 1
ATOM 3365 O O . ILE B 1 60 ? 15.656 1.22 -13.859 1 90.75 60 ILE B O 1
ATOM 3369 N N . THR B 1 61 ? 16.312 0.268 -11.961 1 92.06 61 THR B N 1
ATOM 3370 C CA . THR B 1 61 ? 17.547 1.052 -11.922 1 92.06 61 THR B CA 1
ATOM 3371 C C . THR B 1 61 ? 18.469 0.666 -13.078 1 92.06 61 THR B C 1
ATOM 3373 O O . THR B 1 61 ? 19.266 1.48 -13.539 1 92.06 61 THR B O 1
ATOM 3376 N N . SER B 1 62 ? 18.297 -0.507 -13.578 1 88.88 62 SER B N 1
ATOM 3377 C CA . SER B 1 62 ? 19.094 -0.953 -14.719 1 88.88 62 SER B CA 1
ATOM 3378 C C . SER B 1 62 ? 18.562 -0.38 -16.016 1 88.88 62 SER B C 1
ATOM 3380 O O . SER B 1 62 ? 19.312 -0.176 -16.969 1 88.88 62 SER B O 1
ATOM 3382 N N . LEU B 1 63 ? 17.297 -0.218 -16.109 1 83.69 63 LEU B N 1
ATOM 3383 C CA . LEU B 1 63 ? 16.656 0.325 -17.312 1 83.69 63 LEU B CA 1
ATOM 3384 C C . LEU B 1 63 ? 16.953 1.813 -17.453 1 83.69 63 LEU B C 1
ATOM 3386 O O . LEU B 1 63 ? 17.219 2.295 -18.562 1 83.69 63 LEU B O 1
ATOM 3390 N N . GLY B 1 64 ? 17.016 2.537 -16.359 1 74.56 64 GLY B N 1
ATOM 3391 C CA . GLY B 1 64 ? 17.391 3.941 -16.312 1 74.56 64 GLY B CA 1
ATOM 3392 C C . GLY B 1 64 ? 16.391 4.852 -16.984 1 74.56 64 GLY B C 1
ATOM 3393 O O . GLY B 1 64 ? 16.453 6.074 -16.844 1 74.56 64 GLY B O 1
ATOM 3394 N N . ASP B 1 65 ? 15.516 4.285 -17.859 1 80.06 65 ASP B N 1
ATOM 3395 C CA . ASP B 1 65 ? 14.578 5.102 -18.625 1 80.06 65 ASP B CA 1
ATOM 3396 C C . ASP B 1 65 ? 13.133 4.73 -18.281 1 80.06 65 ASP B C 1
ATOM 3398 O O . ASP B 1 65 ? 12.672 3.633 -18.609 1 80.06 65 ASP B O 1
ATOM 3402 N N . THR B 1 66 ? 12.422 5.672 -17.766 1 79.81 66 THR B N 1
ATOM 3403 C CA . THR B 1 66 ? 11.031 5.453 -17.359 1 79.81 66 THR B CA 1
ATOM 3404 C C . THR B 1 66 ? 10.148 5.211 -18.578 1 79.81 66 THR B C 1
ATOM 3406 O O . THR B 1 66 ? 9.133 4.523 -18.484 1 79.81 66 THR B O 1
ATOM 3409 N N . LYS B 1 67 ? 10.5 5.758 -19.688 1 83.75 67 LYS B N 1
ATOM 3410 C CA . LYS B 1 67 ? 9.727 5.555 -20.906 1 83.75 67 LYS B CA 1
ATOM 3411 C C . LYS B 1 67 ? 9.797 4.102 -21.375 1 83.75 67 LYS B C 1
ATOM 3413 O O . LYS B 1 67 ? 8.805 3.545 -21.844 1 83.75 67 LYS B O 1
ATOM 3418 N N . LYS B 1 68 ? 10.914 3.562 -21.234 1 87.25 68 LYS B N 1
ATOM 3419 C CA . LYS B 1 68 ? 11.094 2.156 -21.578 1 87.25 68 LYS B CA 1
ATOM 3420 C C . LYS B 1 68 ? 10.242 1.255 -20.688 1 87.25 68 LYS B C 1
ATOM 3422 O O . LYS B 1 68 ? 9.656 0.279 -21.156 1 87.25 68 LYS B O 1
ATOM 3427 N N . LEU B 1 69 ? 10.188 1.608 -19.484 1 84.75 69 LEU B N 1
ATOM 3428 C CA . LEU B 1 69 ? 9.383 0.843 -18.531 1 84.75 69 LEU B CA 1
ATOM 3429 C C . LEU B 1 69 ? 7.902 0.882 -18.922 1 84.75 69 LEU B C 1
ATOM 3431 O O . LEU B 1 69 ? 7.211 -0.134 -18.844 1 84.75 69 LEU B O 1
ATOM 3435 N N . GLY B 1 70 ? 7.438 2.037 -19.25 1 87.38 70 GLY B N 1
ATOM 3436 C CA . GLY B 1 70 ? 6.059 2.174 -19.703 1 87.38 70 GLY B CA 1
ATOM 3437 C C . GLY B 1 70 ? 5.734 1.336 -20.922 1 87.38 70 GLY B C 1
ATOM 3438 O O . GLY B 1 70 ? 4.684 0.699 -20.984 1 87.38 70 GLY B O 1
ATOM 3439 N N . ARG B 1 71 ? 6.594 1.347 -21.812 1 90.81 71 ARG B N 1
ATOM 3440 C CA . ARG B 1 71 ? 6.41 0.564 -23.031 1 90.81 71 ARG B CA 1
ATOM 3441 C C . ARG B 1 71 ? 6.375 -0.929 -22.719 1 90.81 71 ARG B C 1
ATOM 3443 O O . ARG B 1 71 ? 5.512 -1.651 -23.234 1 90.81 71 ARG B O 1
ATOM 3450 N N . ILE B 1 72 ? 7.273 -1.362 -21.906 1 91.19 72 ILE B N 1
ATOM 3451 C CA . ILE B 1 72 ? 7.344 -2.768 -21.516 1 91.19 72 ILE B CA 1
ATOM 3452 C C . ILE B 1 72 ? 6.062 -3.17 -20.797 1 91.19 72 ILE B C 1
ATOM 3454 O O . ILE B 1 72 ? 5.504 -4.238 -21.062 1 91.19 72 ILE B O 1
ATOM 3458 N N . GLY B 1 73 ? 5.656 -2.33 -19.891 1 90.62 73 GLY B N 1
ATOM 3459 C CA . GLY B 1 73 ? 4.43 -2.596 -19.156 1 90.62 73 GLY B CA 1
ATOM 3460 C C . GLY B 1 73 ? 3.215 -2.723 -20.062 1 90.62 73 GLY B C 1
ATOM 3461 O O . GLY B 1 73 ? 2.445 -3.678 -19.938 1 90.62 73 GLY B O 1
ATOM 3462 N N . LEU B 1 74 ? 3.041 -1.807 -20.938 1 91.62 74 LEU B N 1
ATOM 3463 C CA . LEU B 1 74 ? 1.886 -1.808 -21.828 1 91.62 74 LEU B CA 1
ATOM 3464 C C . LEU B 1 74 ? 1.923 -3.012 -22.766 1 91.62 74 LEU B C 1
ATOM 3466 O O . LEU B 1 74 ? 0.888 -3.627 -23.031 1 91.62 74 LEU B O 1
ATOM 3470 N N . LYS B 1 75 ? 3.059 -3.281 -23.234 1 94.06 75 LYS B N 1
ATOM 3471 C CA . LYS B 1 75 ? 3.229 -4.457 -24.078 1 94.06 75 LYS B CA 1
ATOM 3472 C C . LYS B 1 75 ? 2.863 -5.734 -23.328 1 94.06 75 LYS B C 1
ATOM 3474 O O . LYS B 1 75 ? 2.17 -6.598 -23.875 1 94.06 75 LYS B O 1
ATOM 3479 N N . THR B 1 76 ? 3.332 -5.828 -22.141 1 94.5 76 THR B N 1
ATOM 3480 C CA . THR B 1 76 ? 3.104 -7.008 -21.328 1 94.5 76 THR B CA 1
ATOM 3481 C C . THR B 1 76 ? 1.614 -7.195 -21.047 1 94.5 76 THR B C 1
ATOM 3483 O O . THR B 1 76 ? 1.071 -8.281 -21.266 1 94.5 76 THR B O 1
ATOM 3486 N N . VAL B 1 77 ? 0.96 -6.176 -20.656 1 91.19 77 VAL B N 1
ATOM 3487 C CA . VAL B 1 77 ? -0.466 -6.238 -20.344 1 91.19 77 VAL B CA 1
ATOM 3488 C C . VAL B 1 77 ? -1.247 -6.586 -21.609 1 91.19 77 VAL B C 1
ATOM 3490 O O . VAL B 1 77 ? -2.166 -7.41 -21.578 1 91.19 77 VAL B O 1
ATOM 3493 N N . GLY B 1 78 ? -0.893 -5.949 -22.641 1 93.12 78 GLY B N 1
ATOM 3494 C CA . GLY B 1 78 ? -1.547 -6.23 -23.922 1 93.12 78 GLY B CA 1
ATOM 3495 C C . GLY B 1 78 ? -1.445 -7.688 -24.328 1 93.12 78 GLY B C 1
ATOM 3496 O O . GLY B 1 78 ? -2.438 -8.289 -24.75 1 93.12 78 GLY B O 1
ATOM 3497 N N . ILE B 1 79 ? -0.307 -8.273 -24.203 1 94.94 79 ILE B N 1
ATOM 3498 C CA . ILE B 1 79 ? -0.101 -9.664 -24.594 1 94.94 79 ILE B CA 1
ATOM 3499 C C . ILE B 1 79 ? -0.891 -10.586 -23.672 1 94.94 79 ILE B C 1
ATOM 3501 O O . ILE B 1 79 ? -1.522 -11.539 -24.125 1 94.94 79 ILE B O 1
ATOM 3505 N N . TYR B 1 80 ? -0.83 -10.297 -22.375 1 93 80 TYR B N 1
ATOM 3506 C CA . TYR B 1 80 ? -1.582 -11.109 -21.422 1 93 80 TYR B CA 1
ATOM 3507 C C . TYR B 1 80 ? -3.068 -11.102 -21.766 1 93 80 TYR B C 1
ATOM 3509 O O . TYR B 1 80 ? -3.717 -12.156 -21.75 1 93 80 TYR B O 1
ATOM 3517 N N . LEU B 1 81 ? -3.613 -9.922 -22.031 1 90.31 81 LEU B N 1
ATOM 3518 C CA . LEU B 1 81 ? -5.031 -9.828 -22.344 1 90.31 81 LEU B CA 1
ATOM 3519 C C . LEU B 1 81 ? -5.352 -10.578 -23.641 1 90.31 81 LEU B C 1
ATOM 3521 O O . LEU B 1 81 ? -6.391 -11.234 -23.734 1 90.31 81 LEU B O 1
ATOM 3525 N N . PHE B 1 82 ? -4.52 -10.469 -24.547 1 93.56 82 PHE B N 1
ATOM 3526 C CA . PHE B 1 82 ? -4.703 -11.141 -25.828 1 93.56 82 PHE B CA 1
ATOM 3527 C C . PHE B 1 82 ? -4.672 -12.656 -25.656 1 93.56 82 PHE B C 1
ATOM 3529 O O . PHE B 1 82 ? -5.543 -13.359 -26.172 1 93.56 82 PHE B O 1
ATOM 3536 N N . THR B 1 83 ? -3.689 -13.156 -24.969 1 95.12 83 THR B N 1
ATOM 3537 C CA . THR B 1 83 ? -3.58 -14.594 -24.781 1 95.12 83 THR B CA 1
ATOM 3538 C C . THR B 1 83 ? -4.742 -15.117 -23.938 1 95.12 83 THR B C 1
ATOM 3540 O O . THR B 1 83 ? -5.188 -16.25 -24.125 1 95.12 83 THR B O 1
ATOM 3543 N N . THR B 1 84 ? -5.184 -14.312 -22.984 1 92.38 84 THR B N 1
ATOM 3544 C CA . THR B 1 84 ? -6.332 -14.688 -22.156 1 92.38 84 THR B CA 1
ATOM 3545 C C . THR B 1 84 ? -7.574 -14.867 -23.031 1 92.38 84 THR B C 1
ATOM 3547 O O . THR B 1 84 ? -8.312 -15.844 -22.875 1 92.38 84 THR B O 1
ATOM 3550 N N . ALA B 1 85 ? -7.812 -13.953 -23.906 1 92.12 85 ALA B N 1
ATOM 3551 C CA . ALA B 1 85 ? -8.945 -14.062 -24.812 1 92.12 85 ALA B CA 1
ATOM 3552 C C . ALA B 1 85 ? -8.852 -15.336 -25.656 1 92.12 85 ALA B C 1
ATOM 3554 O O . ALA B 1 85 ? -9.852 -16.031 -25.859 1 92.12 85 ALA B O 1
ATOM 3555 N N . ILE B 1 86 ? -7.707 -15.641 -26.109 1 95.12 86 ILE B N 1
ATOM 3556 C CA . ILE B 1 86 ? -7.484 -16.844 -26.891 1 95.12 86 ILE B CA 1
ATOM 3557 C C . ILE B 1 86 ? -7.758 -18.078 -26.031 1 95.12 86 ILE B C 1
ATOM 3559 O O . ILE B 1 86 ? -8.359 -19.047 -26.5 1 95.12 86 ILE B O 1
ATOM 3563 N N . ALA B 1 87 ? -7.336 -18.031 -24.828 1 96.25 87 ALA B N 1
ATOM 3564 C CA . ALA B 1 87 ? -7.5 -19.156 -23.922 1 96.25 87 ALA B CA 1
ATOM 3565 C C . ALA B 1 87 ? -8.977 -19.484 -23.719 1 96.25 87 ALA B C 1
ATOM 3567 O O . ALA B 1 87 ? -9.375 -20.656 -23.766 1 96.25 87 ALA B O 1
ATOM 3568 N N . ILE B 1 88 ? -9.758 -18.484 -23.438 1 93.5 88 ILE B N 1
ATOM 3569 C CA . ILE B 1 88 ? -11.18 -18.719 -23.234 1 93.5 88 ILE B CA 1
ATOM 3570 C C . ILE B 1 88 ? -11.797 -19.312 -24.484 1 93.5 88 ILE B C 1
ATOM 3572 O O . ILE B 1 88 ? -12.641 -20.219 -24.406 1 93.5 88 ILE B O 1
ATOM 3576 N N . THR B 1 89 ? -11.406 -18.797 -25.625 1 94.31 89 THR B N 1
ATOM 3577 C CA . THR B 1 89 ? -11.906 -19.297 -26.891 1 94.31 89 THR B CA 1
ATOM 3578 C C . THR B 1 89 ? -11.547 -20.766 -27.078 1 94.31 89 THR B C 1
ATOM 3580 O O . THR B 1 89 ? -12.383 -21.562 -27.516 1 94.31 89 THR B O 1
ATOM 3583 N N . ILE B 1 90 ? -10.328 -21.109 -26.797 1 96.19 90 ILE B N 1
ATOM 3584 C CA . ILE B 1 90 ? -9.898 -22.5 -26.859 1 96.19 90 ILE B CA 1
ATOM 3585 C C . ILE B 1 90 ? -10.766 -23.359 -25.922 1 96.19 90 ILE B C 1
ATOM 3587 O O . ILE B 1 90 ? -11.172 -24.469 -26.281 1 96.19 90 ILE B O 1
ATOM 3591 N N . GLY B 1 91 ? -11.055 -22.828 -24.734 1 95.88 91 GLY B N 1
ATOM 3592 C CA . GLY B 1 91 ? -11.938 -23.516 -23.797 1 95.88 91 GLY B CA 1
ATOM 3593 C C . GLY B 1 91 ? -13.305 -23.812 -24.391 1 95.88 91 GLY B C 1
ATOM 3594 O O . GLY B 1 91 ? -13.797 -24.938 -24.281 1 95.88 91 GLY B O 1
ATOM 3595 N N . PHE B 1 92 ? -13.859 -22.859 -25.062 1 95 92 PHE B N 1
ATOM 3596 C CA . PHE B 1 92 ? -15.172 -23.016 -25.672 1 95 92 PHE B CA 1
ATOM 3597 C C . PHE B 1 92 ? -15.109 -24.047 -26.812 1 95 92 PHE B C 1
ATOM 3599 O O . PHE B 1 92 ? -16.016 -24.875 -26.953 1 95 92 PHE B O 1
ATOM 3606 N N . VAL B 1 93 ? -14.086 -23.953 -27.594 1 95.75 93 VAL B N 1
ATOM 3607 C CA . VAL B 1 93 ? -13.961 -24.828 -28.734 1 95.75 93 VAL B CA 1
ATOM 3608 C C . VAL B 1 93 ? -13.836 -26.281 -28.266 1 95.75 93 VAL B C 1
ATOM 3610 O O . VAL B 1 93 ? -14.547 -27.156 -28.766 1 95.75 93 VAL B O 1
ATOM 3613 N N . ILE B 1 94 ? -12.977 -26.516 -27.344 1 96.19 94 ILE B N 1
ATOM 3614 C CA . ILE B 1 94 ? -12.758 -27.875 -26.844 1 96.19 94 ILE B CA 1
ATOM 3615 C C . ILE B 1 94 ? -14.031 -28.391 -26.172 1 96.19 94 ILE B C 1
ATOM 3617 O O . ILE B 1 94 ? -14.422 -29.547 -26.391 1 96.19 94 ILE B O 1
ATOM 3621 N N . ALA B 1 95 ? -14.656 -27.547 -25.328 1 95.12 95 ALA B N 1
ATOM 3622 C CA . ALA B 1 95 ? -15.891 -27.938 -24.656 1 95.12 95 ALA B CA 1
ATOM 3623 C C . ALA B 1 95 ? -17 -28.188 -25.672 1 95.12 95 ALA B C 1
ATOM 3625 O O . ALA B 1 95 ? -17.859 -29.062 -25.469 1 95.12 95 ALA B O 1
ATOM 3626 N N . GLY B 1 96 ? -17.016 -27.391 -26.703 1 93.38 96 GLY B N 1
ATOM 3627 C CA . GLY B 1 96 ? -17.984 -27.594 -27.766 1 93.38 96 GLY B CA 1
ATOM 3628 C C . GLY B 1 96 ? -17.828 -28.906 -28.484 1 93.38 96 GLY B C 1
ATOM 3629 O O . GLY B 1 96 ? -18.812 -29.531 -28.891 1 93.38 96 GLY B O 1
ATOM 3630 N N . ILE B 1 97 ? -16.625 -29.375 -28.641 1 94.69 97 ILE B N 1
ATOM 3631 C CA . ILE B 1 97 ? -16.328 -30.609 -29.359 1 94.69 97 ILE B CA 1
ATOM 3632 C C . ILE B 1 97 ? -16.609 -31.812 -28.453 1 94.69 97 ILE B C 1
ATOM 3634 O O . ILE B 1 97 ? -17.281 -32.75 -28.875 1 94.69 97 ILE B O 1
ATOM 3638 N N . ILE B 1 98 ? -16.219 -31.75 -27.172 1 93.06 98 ILE B N 1
ATOM 3639 C CA . ILE B 1 98 ? -16.297 -32.875 -26.281 1 93.06 98 ILE B CA 1
ATOM 3640 C C . ILE B 1 98 ? -17.688 -32.938 -25.625 1 93.06 98 ILE B C 1
ATOM 3642 O O . ILE B 1 98 ? -18.219 -34 -25.391 1 93.06 98 ILE B O 1
ATOM 3646 N N . GLY B 1 99 ? -18.25 -31.75 -25.359 1 91.44 99 GLY B N 1
ATOM 3647 C CA . GLY B 1 99 ? -19.594 -31.656 -24.828 1 91.44 99 GLY B CA 1
ATOM 3648 C C . GLY B 1 99 ? -19.688 -32.094 -23.375 1 91.44 99 GLY B C 1
ATOM 3649 O O . GLY B 1 99 ? -20.516 -32.938 -23.016 1 91.44 99 GLY B O 1
ATOM 3650 N N . PRO B 1 100 ? -18.844 -31.578 -22.516 1 91.88 100 PRO B N 1
ATOM 3651 C CA . PRO B 1 100 ? -18.969 -31.922 -21.109 1 91.88 100 PRO B CA 1
ATOM 3652 C C . PRO B 1 100 ? -20.344 -31.594 -20.531 1 91.88 100 PRO B C 1
ATOM 3654 O O . PRO B 1 100 ? -20.906 -30.547 -20.844 1 91.88 100 PRO B O 1
ATOM 3657 N N . GLY B 1 101 ? -20.891 -32.562 -19.688 1 86.12 101 GLY B N 1
ATOM 3658 C CA . GLY B 1 101 ? -22.156 -32.344 -19.031 1 86.12 101 GLY B CA 1
ATOM 3659 C C . GLY B 1 101 ? -23.344 -32.781 -19.844 1 86.12 101 GLY B C 1
ATOM 3660 O O . GLY B 1 101 ? -24.469 -32.844 -19.344 1 86.12 101 GLY B O 1
ATOM 3661 N N . VAL B 1 102 ? -23.125 -33.031 -21.109 1 85.44 102 VAL B N 1
ATOM 3662 C CA . VAL B 1 102 ? -24.234 -33.469 -21.953 1 85.44 102 VAL B CA 1
ATOM 3663 C C . VAL B 1 102 ? -24.766 -34.812 -21.453 1 85.44 102 VAL B C 1
ATOM 3665 O O . VAL B 1 102 ? -24 -35.75 -21.266 1 85.44 102 VAL B O 1
ATOM 3668 N N . GLY B 1 103 ? -26.016 -34.812 -21.219 1 76.25 103 GLY B N 1
ATOM 3669 C CA . GLY B 1 103 ? -26.656 -36.062 -20.828 1 76.25 103 GLY B CA 1
ATOM 3670 C C . GLY B 1 103 ? -26.531 -36.375 -19.359 1 76.25 103 GLY B C 1
ATOM 3671 O O . GLY B 1 103 ? -27.016 -37.406 -18.875 1 76.25 103 GLY B O 1
ATOM 3672 N N . ALA B 1 104 ? -25.828 -35.562 -18.578 1 73.25 104 ALA B N 1
ATOM 3673 C CA . ALA B 1 104 ? -25.609 -35.812 -17.156 1 73.25 104 ALA B CA 1
ATOM 3674 C C . ALA B 1 104 ? -26.781 -35.281 -16.328 1 73.25 104 ALA B C 1
ATOM 3676 O O . ALA B 1 104 ? -27.391 -34.281 -16.672 1 73.25 104 ALA B O 1
ATOM 3677 N N . ASP B 1 105 ? -27.266 -36.094 -15.5 1 69 105 ASP B N 1
ATOM 3678 C CA . ASP B 1 105 ? -28.297 -35.688 -14.547 1 69 105 ASP B CA 1
ATOM 3679 C C . ASP B 1 105 ? -27.703 -35.406 -13.18 1 69 105 ASP B C 1
ATOM 3681 O O . ASP B 1 105 ? -27.422 -36.312 -12.398 1 69 105 ASP B O 1
ATOM 3685 N N . PHE B 1 106 ? -27.219 -34.188 -13.055 1 68.75 106 PHE B N 1
ATOM 3686 C CA . PHE B 1 106 ? -26.656 -33.844 -11.766 1 68.75 106 PHE B CA 1
ATOM 3687 C C . PHE B 1 106 ? -27.719 -33.188 -10.875 1 68.75 106 PHE B C 1
ATOM 3689 O O . PHE B 1 106 ? -28.594 -32.469 -11.375 1 68.75 106 PHE B O 1
ATOM 3696 N N . VAL B 1 107 ? -27.844 -33.531 -9.656 1 58 107 VAL B N 1
ATOM 3697 C CA . VAL B 1 107 ? -28.688 -32.844 -8.68 1 58 107 VAL B CA 1
ATOM 3698 C C . VAL B 1 107 ? -28.031 -31.547 -8.242 1 58 107 VAL B C 1
ATOM 3700 O O . VAL B 1 107 ? -26.828 -31.516 -7.957 1 58 107 VAL B O 1
ATOM 3703 N N . ALA B 1 108 ? -28.781 -30.438 -8.516 1 56.19 108 ALA B N 1
ATOM 3704 C CA . ALA B 1 108 ? -28.344 -29.078 -8.188 1 56.19 108 ALA B CA 1
ATOM 3705 C C . ALA B 1 108 ? -27.969 -28.969 -6.715 1 56.19 108 ALA B C 1
ATOM 3707 O O . ALA B 1 108 ? -28.734 -29.406 -5.844 1 56.19 108 ALA B O 1
ATOM 3708 N N . GLY B 1 109 ? -26.703 -28.859 -6.336 1 57.16 109 GLY B N 1
ATOM 3709 C CA . GLY B 1 109 ? -26.359 -28.594 -4.945 1 57.16 109 GLY B CA 1
ATOM 3710 C C . GLY B 1 109 ? -26.562 -27.141 -4.551 1 57.16 109 GLY B C 1
ATOM 3711 O O . GLY B 1 109 ? -27.172 -26.375 -5.289 1 57.16 109 GLY B O 1
ATOM 3712 N N . ALA B 1 110 ? -26.188 -26.766 -3.213 1 56.56 110 ALA B N 1
ATOM 3713 C CA . ALA B 1 110 ? -26.375 -25.438 -2.613 1 56.56 110 ALA B CA 1
ATOM 3714 C C . ALA B 1 110 ? -25.531 -24.391 -3.346 1 56.56 110 ALA B C 1
ATOM 3716 O O . ALA B 1 110 ? -24.453 -24.688 -3.855 1 56.56 110 ALA B O 1
ATOM 3717 N N . GLN B 1 111 ? -26.156 -23.297 -3.502 1 60.81 111 GLN B N 1
ATOM 3718 C CA . GLN B 1 111 ? -25.516 -22.141 -4.117 1 60.81 111 GLN B CA 1
ATOM 3719 C C . GLN B 1 111 ? -24.344 -21.656 -3.268 1 60.81 111 GLN B C 1
ATOM 3721 O O . GLN B 1 111 ? -24.531 -21.312 -2.096 1 60.81 111 GLN B O 1
ATOM 3726 N N . PRO B 1 112 ? -23.25 -21.828 -3.787 1 59.72 112 PRO B N 1
ATOM 3727 C CA . PRO B 1 112 ? -22.156 -21.281 -2.992 1 59.72 112 PRO B CA 1
ATOM 3728 C C . PRO B 1 112 ? -22.188 -19.766 -2.896 1 59.72 112 PRO B C 1
ATOM 3730 O O . PRO B 1 112 ? -22.719 -19.094 -3.793 1 59.72 112 PRO B O 1
ATOM 3733 N N . LYS B 1 113 ? -21.984 -19.141 -1.705 1 59.12 113 LYS B N 1
ATOM 3734 C CA . LYS B 1 113 ? -21.875 -17.688 -1.517 1 59.12 113 LYS B CA 1
ATOM 3735 C C . LYS B 1 113 ? -20.672 -17.125 -2.27 1 59.12 113 LYS B C 1
ATOM 3737 O O . LYS B 1 113 ? -19.547 -17.578 -2.057 1 59.12 113 LYS B O 1
ATOM 3742 N N . VAL B 1 114 ? -20.984 -16.578 -3.379 1 57 114 VAL B N 1
ATOM 3743 C CA . VAL B 1 114 ? -19.891 -16.062 -4.207 1 57 114 VAL B CA 1
ATOM 3744 C C . VAL B 1 114 ? -19.656 -14.594 -3.865 1 57 114 VAL B C 1
ATOM 3746 O O . VAL B 1 114 ? -20.594 -13.812 -3.721 1 57 114 VAL B O 1
ATOM 3749 N N . LYS B 1 115 ? -18.391 -14.266 -3.531 1 58.47 115 LYS B N 1
ATOM 3750 C CA . LYS B 1 115 ? -18.016 -12.867 -3.336 1 58.47 115 LYS B CA 1
ATOM 3751 C C . LYS B 1 115 ? -18.031 -12.109 -4.66 1 58.47 115 LYS B C 1
ATOM 3753 O O . LYS B 1 115 ? -17.719 -12.672 -5.711 1 58.47 115 LYS B O 1
ATOM 3758 N N . GLU B 1 116 ? -18.656 -10.891 -4.652 1 60.09 116 GLU B N 1
ATOM 3759 C CA . GLU B 1 116 ? -18.703 -10.047 -5.844 1 60.09 116 GLU B CA 1
ATOM 3760 C C . GLU B 1 116 ? -17.297 -9.633 -6.27 1 60.09 116 GLU B C 1
ATOM 3762 O O . GLU B 1 116 ? -16.406 -9.453 -5.43 1 60.09 116 GLU B O 1
ATOM 3767 N N . ALA B 1 117 ? -17.094 -9.734 -7.648 1 61.31 117 ALA B N 1
ATOM 3768 C CA . ALA B 1 117 ? -15.82 -9.25 -8.188 1 61.31 117 ALA B CA 1
ATOM 3769 C C . ALA B 1 117 ? -15.656 -7.754 -7.934 1 61.31 117 ALA B C 1
ATOM 3771 O O . ALA B 1 117 ? -16.625 -6.996 -8.008 1 61.31 117 ALA B O 1
ATOM 3772 N N . PRO B 1 118 ? -14.414 -7.43 -7.562 1 64.69 118 PRO B N 1
ATOM 3773 C CA . PRO B 1 118 ? -14.211 -5.984 -7.43 1 64.69 118 PRO B CA 1
ATOM 3774 C C . PRO B 1 118 ? -14.32 -5.25 -8.766 1 64.69 118 PRO B C 1
ATOM 3776 O O . PRO B 1 118 ? -14.039 -5.828 -9.82 1 64.69 118 PRO B O 1
ATOM 3779 N N . TYR B 1 119 ? -14.914 -4.051 -8.734 1 71.56 119 TYR B N 1
ATOM 3780 C CA . TYR B 1 119 ? -14.953 -3.172 -9.891 1 71.56 119 TYR B CA 1
ATOM 3781 C C . TYR B 1 119 ? -13.555 -2.727 -10.297 1 71.56 119 TYR B C 1
ATOM 3783 O O . TYR B 1 119 ? -12.633 -2.75 -9.477 1 71.56 119 TYR B O 1
ATOM 3791 N N . ILE B 1 120 ? -13.32 -2.551 -11.547 1 74.88 120 ILE B N 1
ATOM 3792 C CA . ILE B 1 120 ? -12.023 -2.268 -12.141 1 74.88 120 ILE B CA 1
ATOM 3793 C C . ILE B 1 120 ? -11.344 -1.136 -11.375 1 74.88 120 ILE B C 1
ATOM 3795 O O . ILE B 1 120 ? -10.133 -1.178 -11.141 1 74.88 120 ILE B O 1
ATOM 3799 N N . MET B 1 121 ? -12.094 -0.104 -11 1 79.06 121 MET B N 1
ATOM 3800 C CA . MET B 1 121 ? -11.492 1.021 -10.289 1 79.06 121 MET B CA 1
ATOM 3801 C C . MET B 1 121 ? -10.961 0.582 -8.93 1 79.06 121 MET B C 1
ATOM 3803 O O . MET B 1 121 ? -9.961 1.117 -8.445 1 79.06 121 MET B O 1
ATOM 3807 N N . GLN B 1 122 ? -11.562 -0.379 -8.383 1 80.19 122 GLN B N 1
ATOM 3808 C CA . GLN B 1 122 ? -11.094 -0.897 -7.102 1 80.19 122 GLN B CA 1
ATOM 3809 C C . GLN B 1 122 ? -9.766 -1.632 -7.262 1 80.19 122 GLN B C 1
ATOM 3811 O O . GLN B 1 122 ? -8.898 -1.564 -6.383 1 80.19 122 GLN B O 1
ATOM 3816 N N . VAL B 1 123 ? -9.68 -2.277 -8.359 1 76.06 123 VAL B N 1
ATOM 3817 C CA . VAL B 1 123 ? -8.43 -2.98 -8.625 1 76.06 123 VAL B CA 1
ATOM 3818 C C . VAL B 1 123 ? -7.289 -1.973 -8.75 1 76.06 123 VAL B C 1
ATOM 3820 O O . VAL B 1 123 ? -6.215 -2.162 -8.172 1 76.06 123 VAL B O 1
ATOM 3823 N N . LEU B 1 124 ? -7.508 -1 -9.477 1 84.25 124 LEU B N 1
ATOM 3824 C CA . LEU B 1 124 ? -6.504 0.043 -9.656 1 84.25 124 LEU B CA 1
ATOM 3825 C C . LEU B 1 124 ? -6.156 0.696 -8.32 1 84.25 124 LEU B C 1
ATOM 3827 O O . LEU B 1 124 ? -4.988 0.969 -8.039 1 84.25 124 LEU B O 1
ATOM 3831 N N . LEU B 1 125 ? -7.18 0.934 -7.59 1 87.38 125 LEU B N 1
ATOM 3832 C CA . LEU B 1 125 ? -6.984 1.53 -6.273 1 87.38 125 LEU B CA 1
ATOM 3833 C C . LEU B 1 125 ? -6.148 0.617 -5.383 1 87.38 125 LEU B C 1
ATOM 3835 O O . LEU B 1 125 ? -5.254 1.085 -4.672 1 87.38 125 LEU B O 1
ATOM 3839 N N . ASP B 1 126 ? -6.379 -0.568 -5.457 1 84.62 126 ASP B N 1
ATOM 3840 C CA . ASP B 1 126 ? -5.723 -1.531 -4.578 1 84.62 126 ASP B CA 1
ATOM 3841 C C . ASP B 1 126 ? -4.27 -1.744 -4.984 1 84.62 126 ASP B C 1
ATOM 3843 O O . ASP B 1 126 ? -3.471 -2.275 -4.207 1 84.62 126 ASP B O 1
ATOM 3847 N N . MET B 1 127 ? -3.963 -1.383 -6.145 1 87.25 127 MET B N 1
ATOM 3848 C CA . MET B 1 127 ? -2.588 -1.522 -6.613 1 87.25 127 MET B CA 1
ATOM 3849 C C . MET B 1 127 ? -1.674 -0.509 -5.934 1 87.25 127 MET B C 1
ATOM 3851 O O . MET B 1 127 ? -0.462 -0.715 -5.852 1 87.25 127 MET B O 1
ATOM 3855 N N . ILE B 1 128 ? -2.25 0.535 -5.527 1 90.75 128 ILE B N 1
ATOM 3856 C CA . ILE B 1 128 ? -1.468 1.589 -4.891 1 90.75 128 ILE B CA 1
ATOM 3857 C C . ILE B 1 128 ? -1.47 1.39 -3.377 1 90.75 128 ILE B C 1
ATOM 3859 O O . ILE B 1 128 ? -2.498 1.576 -2.721 1 90.75 128 ILE B O 1
ATOM 3863 N N . PRO B 1 129 ? -0.329 1.059 -2.85 1 90.69 129 PRO B N 1
ATOM 3864 C CA . PRO B 1 129 ? -0.311 0.829 -1.402 1 90.69 129 PRO B CA 1
ATOM 3865 C C . PRO B 1 129 ? -0.32 2.127 -0.599 1 90.69 129 PRO B C 1
ATOM 3867 O O . PRO B 1 129 ? 0.404 3.068 -0.932 1 90.69 129 PRO B O 1
ATOM 3870 N N . SER B 1 130 ? -1.104 2.211 0.444 1 90.56 130 SER B N 1
ATOM 3871 C CA . SER B 1 130 ? -1.036 3.314 1.396 1 90.56 130 SER B CA 1
ATOM 3872 C C . SER B 1 130 ? 0.066 3.09 2.426 1 90.56 130 SER B C 1
ATOM 3874 O O . SER B 1 130 ? 0.496 4.031 3.098 1 90.56 130 SER B O 1
ATOM 3876 N N . ASN B 1 131 ? 0.445 1.882 2.559 1 92 131 ASN B N 1
ATOM 3877 C CA . ASN B 1 131 ? 1.528 1.466 3.443 1 92 131 ASN B CA 1
ATOM 3878 C C . ASN B 1 131 ? 2.271 0.255 2.887 1 92 131 ASN B C 1
ATOM 3880 O O . ASN B 1 131 ? 1.797 -0.876 3 1 92 131 ASN B O 1
ATOM 3884 N N . PRO B 1 132 ? 3.4 0.495 2.35 1 93.31 132 PRO B N 1
ATOM 3885 C CA . PRO B 1 132 ? 4.125 -0.592 1.688 1 93.31 132 PRO B CA 1
ATOM 3886 C C . PRO B 1 132 ? 4.527 -1.708 2.65 1 93.31 132 PRO B C 1
ATOM 3888 O O . PRO B 1 132 ? 4.582 -2.877 2.26 1 93.31 132 PRO B O 1
ATOM 3891 N N . ILE B 1 133 ? 4.801 -1.442 3.881 1 91.94 133 ILE B N 1
ATOM 3892 C CA . ILE B 1 133 ? 5.184 -2.453 4.863 1 91.94 133 ILE B CA 1
ATOM 3893 C C . ILE B 1 133 ? 4.012 -3.398 5.113 1 91.94 133 ILE B C 1
ATOM 3895 O O . ILE B 1 133 ? 4.191 -4.617 5.184 1 91.94 133 ILE B O 1
ATOM 3899 N N . ASP B 1 134 ? 2.906 -2.799 5.273 1 92.25 134 ASP B N 1
ATOM 3900 C CA . ASP B 1 134 ? 1.701 -3.605 5.441 1 92.25 134 ASP B CA 1
ATOM 3901 C C . ASP B 1 134 ? 1.45 -4.477 4.211 1 92.25 134 ASP B C 1
ATOM 3903 O O . ASP B 1 134 ? 1.087 -5.648 4.336 1 92.25 134 ASP B O 1
ATOM 3907 N N . SER B 1 135 ? 1.569 -3.922 2.998 1 91.44 135 SER B N 1
ATOM 3908 C CA . SER B 1 135 ? 1.384 -4.664 1.755 1 91.44 135 SER B CA 1
ATOM 3909 C C . SER B 1 135 ? 2.348 -5.844 1.665 1 91.44 135 SER B C 1
ATOM 3911 O O . SER B 1 135 ? 1.956 -6.941 1.267 1 91.44 135 SER B O 1
ATOM 3913 N N . MET B 1 136 ? 3.557 -5.617 2.055 1 91.88 136 MET B N 1
ATOM 3914 C CA . MET B 1 136 ? 4.562 -6.676 2.018 1 91.88 136 MET B CA 1
ATOM 3915 C C . MET B 1 136 ? 4.273 -7.738 3.07 1 91.88 136 MET B C 1
ATOM 3917 O O . MET B 1 136 ? 4.438 -8.93 2.814 1 91.88 136 MET B O 1
ATOM 3921 N N . ALA B 1 137 ? 3.795 -7.273 4.203 1 89.31 137 ALA B N 1
ATOM 3922 C CA . ALA B 1 137 ? 3.439 -8.219 5.266 1 89.31 137 ALA B CA 1
ATOM 3923 C C . ALA B 1 137 ? 2.312 -9.141 4.82 1 89.31 137 ALA B C 1
ATOM 3925 O O . ALA B 1 137 ? 2.277 -10.312 5.203 1 89.31 137 ALA B O 1
ATOM 3926 N N . LYS B 1 138 ? 1.529 -8.648 3.99 1 89.25 138 LYS B N 1
ATOM 3927 C CA . LYS B 1 138 ? 0.394 -9.43 3.51 1 89.25 138 LYS B CA 1
ATOM 3928 C C . LYS B 1 138 ? 0.727 -10.125 2.193 1 89.25 138 LYS B C 1
ATOM 3930 O O . LYS B 1 138 ? -0.136 -10.766 1.589 1 89.25 138 LYS B O 1
ATOM 3935 N N . ALA B 1 139 ? 1.913 -9.945 1.692 1 86 139 ALA B N 1
ATOM 3936 C CA . ALA B 1 139 ? 2.416 -10.539 0.455 1 86 139 ALA B CA 1
ATOM 3937 C C . ALA B 1 139 ? 1.565 -10.109 -0.74 1 86 139 ALA B C 1
ATOM 3939 O O . ALA B 1 139 ? 1.288 -10.922 -1.63 1 86 139 ALA B O 1
ATOM 3940 N N . ALA B 1 140 ? 1.094 -8.891 -0.645 1 86.75 140 ALA B N 1
ATOM 3941 C CA . ALA B 1 140 ? 0.39 -8.336 -1.798 1 86.75 140 ALA B CA 1
ATOM 3942 C C . ALA B 1 140 ? 1.367 -7.965 -2.91 1 86.75 140 ALA B C 1
ATOM 3944 O O . ALA B 1 140 ? 2.092 -6.973 -2.801 1 86.75 140 ALA B O 1
ATOM 3945 N N . ILE B 1 141 ? 1.284 -8.664 -4.008 1 85.06 141 ILE B N 1
ATOM 3946 C CA . ILE B 1 141 ? 2.324 -8.594 -5.031 1 85.06 141 ILE B CA 1
ATOM 3947 C C . ILE B 1 141 ? 2.209 -7.277 -5.797 1 85.06 141 ILE B C 1
ATOM 3949 O O . ILE B 1 141 ? 3.197 -6.559 -5.961 1 85.06 141 ILE B O 1
ATOM 3953 N N . LEU B 1 142 ? 0.999 -6.957 -6.203 1 86.06 142 LEU B N 1
ATOM 3954 C CA . LEU B 1 142 ? 0.829 -5.785 -7.051 1 86.06 142 LEU B CA 1
ATOM 3955 C C . LEU B 1 142 ? 1.242 -4.516 -6.316 1 86.06 142 LEU B C 1
ATOM 3957 O O . LEU B 1 142 ? 2.053 -3.734 -6.82 1 86.06 142 LEU B O 1
ATOM 3961 N N . PRO B 1 143 ? 0.715 -4.254 -5.059 1 91.06 143 PRO B N 1
ATOM 3962 C CA . PRO B 1 143 ? 1.183 -3.084 -4.312 1 91.06 143 PRO B CA 1
ATOM 3963 C C . PRO B 1 143 ? 2.697 -3.082 -4.109 1 91.06 143 PRO B C 1
ATOM 3965 O O . PRO B 1 143 ? 3.324 -2.02 -4.121 1 91.06 143 PRO B O 1
ATOM 3968 N N . THR B 1 144 ? 3.289 -4.227 -3.943 1 91.88 144 THR B N 1
ATOM 3969 C CA . THR B 1 144 ? 4.734 -4.336 -3.783 1 91.88 144 THR B CA 1
ATOM 3970 C C . THR B 1 144 ? 5.457 -3.904 -5.059 1 91.88 144 THR B C 1
ATOM 3972 O O . THR B 1 144 ? 6.484 -3.229 -4.996 1 91.88 144 THR B O 1
ATOM 3975 N N . ILE B 1 145 ? 4.883 -4.262 -6.148 1 90.5 145 ILE B N 1
ATOM 3976 C CA . ILE B 1 145 ? 5.441 -3.885 -7.441 1 90.5 145 ILE B CA 1
ATOM 3977 C C . ILE B 1 145 ? 5.414 -2.367 -7.594 1 90.5 145 ILE B C 1
ATOM 3979 O O . ILE B 1 145 ? 6.422 -1.755 -7.953 1 90.5 145 ILE B O 1
ATOM 3983 N N . VAL B 1 146 ? 4.305 -1.769 -7.297 1 91.69 146 VAL B N 1
ATOM 3984 C CA . VAL B 1 146 ? 4.141 -0.327 -7.457 1 91.69 146 VAL B CA 1
ATOM 3985 C C . VAL B 1 146 ? 5.145 0.406 -6.566 1 91.69 146 VAL B C 1
ATOM 3987 O O . VAL B 1 146 ? 5.805 1.347 -7.008 1 91.69 146 VAL B O 1
ATOM 3990 N N . PHE B 1 147 ? 5.242 -0.007 -5.344 1 94.56 147 PHE B N 1
ATOM 3991 C CA . PHE B 1 147 ? 6.195 0.608 -4.426 1 94.56 147 PHE B CA 1
ATOM 3992 C C . PHE B 1 147 ? 7.621 0.456 -4.941 1 94.56 147 PHE B C 1
ATOM 3994 O O . PHE B 1 147 ? 8.398 1.41 -4.914 1 94.56 147 PHE B O 1
ATOM 4001 N N . ALA B 1 148 ? 7.977 -0.75 -5.383 1 94.06 148 ALA B N 1
ATOM 4002 C CA . ALA B 1 148 ? 9.312 -1.014 -5.914 1 94.06 148 ALA B CA 1
ATOM 4003 C C . ALA B 1 148 ? 9.609 -0.119 -7.113 1 94.06 148 ALA B C 1
ATOM 4005 O O . ALA B 1 148 ? 10.734 0.354 -7.281 1 94.06 148 ALA B O 1
ATOM 4006 N N . LEU B 1 149 ? 8.602 0.062 -7.926 1 92.56 149 LEU B N 1
ATOM 4007 C CA . LEU B 1 149 ? 8.758 0.925 -9.094 1 92.56 149 LEU B CA 1
ATOM 4008 C C . LEU B 1 149 ? 9.117 2.346 -8.672 1 92.56 149 LEU B C 1
ATOM 4010 O O . LEU B 1 149 ? 10.055 2.938 -9.219 1 92.56 149 LEU B O 1
ATOM 4014 N N . PHE B 1 150 ? 8.453 2.871 -7.699 1 94.25 150 PHE B N 1
ATOM 4015 C CA . PHE B 1 150 ? 8.703 4.234 -7.246 1 94.25 150 PHE B CA 1
ATOM 4016 C C . PHE B 1 150 ? 10.078 4.344 -6.602 1 94.25 150 PHE B C 1
ATOM 4018 O O . PHE B 1 150 ? 10.789 5.332 -6.809 1 94.25 150 PHE B O 1
ATOM 4025 N N . ILE B 1 151 ? 10.438 3.35 -5.797 1 95.56 151 ILE B N 1
ATOM 4026 C CA . ILE B 1 151 ? 11.758 3.35 -5.176 1 95.56 151 ILE B CA 1
ATOM 4027 C C . ILE B 1 151 ? 12.836 3.303 -6.25 1 95.56 151 ILE B C 1
ATOM 4029 O O . ILE B 1 151 ? 13.82 4.047 -6.188 1 95.56 151 ILE B O 1
ATOM 4033 N N . GLY B 1 152 ? 12.672 2.396 -7.25 1 94.94 152 GLY B N 1
ATOM 4034 C CA . GLY B 1 152 ? 13.625 2.322 -8.344 1 94.94 152 GLY B CA 1
ATOM 4035 C C . GLY B 1 152 ? 13.781 3.635 -9.094 1 94.94 152 GLY B C 1
ATOM 4036 O O . GLY B 1 152 ? 14.898 4.094 -9.328 1 94.94 152 GLY B O 1
ATOM 4037 N N . VAL B 1 153 ? 12.656 4.258 -9.438 1 93.38 153 VAL B N 1
ATOM 4038 C CA . VAL B 1 153 ? 12.68 5.539 -10.133 1 93.38 153 VAL B CA 1
ATOM 4039 C C . VAL B 1 153 ? 13.312 6.605 -9.242 1 93.38 153 VAL B C 1
ATOM 4041 O O . VAL B 1 153 ? 14.078 7.445 -9.711 1 93.38 153 VAL B O 1
ATOM 4044 N N . GLY B 1 154 ? 12.969 6.594 -7.93 1 94.88 154 GLY B N 1
ATOM 4045 C CA . GLY B 1 154 ? 13.578 7.512 -6.98 1 94.88 154 GLY B CA 1
ATOM 4046 C C . GLY B 1 154 ? 15.094 7.402 -6.922 1 94.88 154 GLY B C 1
ATOM 4047 O O . GLY B 1 154 ? 15.789 8.414 -6.871 1 94.88 154 GLY B O 1
ATOM 4048 N N . ILE B 1 155 ? 15.602 6.207 -6.938 1 95.69 155 ILE B N 1
ATOM 4049 C CA . ILE B 1 155 ? 17.031 5.965 -6.906 1 95.69 155 ILE B CA 1
ATOM 4050 C C . ILE B 1 155 ? 17.688 6.559 -8.148 1 95.69 155 ILE B C 1
ATOM 4052 O O . ILE B 1 155 ? 18.719 7.238 -8.062 1 95.69 155 ILE B O 1
ATOM 4056 N N . VAL B 1 156 ? 17.062 6.312 -9.281 1 92.75 156 VAL B N 1
ATOM 4057 C CA . VAL B 1 156 ? 17.594 6.824 -10.539 1 92.75 156 VAL B CA 1
ATOM 4058 C C . VAL B 1 156 ? 17.609 8.352 -10.516 1 92.75 156 VAL B C 1
ATOM 4060 O O . VAL B 1 156 ? 18.578 8.977 -10.953 1 92.75 156 VAL B O 1
ATOM 4063 N N . LYS B 1 157 ? 16.625 8.977 -9.969 1 93.06 157 LYS B N 1
ATOM 4064 C CA . LYS B 1 157 ? 16.5 10.438 -9.961 1 93.06 157 LYS B CA 1
ATOM 4065 C C . LYS B 1 157 ? 17.484 11.062 -8.984 1 93.06 157 LYS B C 1
ATOM 4067 O O . LYS B 1 157 ? 17.969 12.172 -9.219 1 93.06 157 LYS B O 1
ATOM 4072 N N . VAL B 1 158 ? 17.703 10.406 -7.867 1 93.62 158 VAL B N 1
ATOM 4073 C CA . VAL B 1 158 ? 18.703 10.914 -6.922 1 93.62 158 VAL B CA 1
ATOM 4074 C C . VAL B 1 158 ? 20.062 10.977 -7.59 1 93.62 158 VAL B C 1
ATOM 4076 O O . VAL B 1 158 ? 20.781 11.977 -7.473 1 93.62 158 VAL B O 1
ATOM 4079 N N . GLY B 1 159 ? 20.453 10 -8.297 1 92.19 159 GLY B N 1
ATOM 4080 C CA . GLY B 1 159 ? 21.703 9.953 -9.047 1 92.19 159 GLY B CA 1
ATOM 4081 C C . GLY B 1 159 ? 22.922 10.023 -8.156 1 92.19 159 GLY B C 1
ATOM 4082 O O . GLY B 1 159 ? 22.812 10.055 -6.93 1 92.19 159 GLY B O 1
ATOM 4083 N N . GLY B 1 160 ? 24.094 9.844 -8.742 1 93.94 160 GLY B N 1
ATOM 4084 C CA . GLY B 1 160 ? 25.375 10.039 -8.07 1 93.94 160 GLY B CA 1
ATOM 4085 C C . GLY B 1 160 ? 25.766 8.875 -7.176 1 93.94 160 GLY B C 1
ATOM 4086 O O . GLY B 1 160 ? 25.422 7.723 -7.461 1 93.94 160 GLY B O 1
ATOM 4087 N N . GLU B 1 161 ? 26.516 9.234 -6.16 1 94.81 161 GLU B N 1
ATOM 4088 C CA . GLU B 1 161 ? 27.062 8.227 -5.258 1 94.81 161 GLU B CA 1
ATOM 4089 C C . GLU B 1 161 ? 25.953 7.582 -4.422 1 94.81 161 GLU B C 1
ATOM 4091 O O . GLU B 1 161 ? 26.031 6.391 -4.105 1 94.81 161 GLU B O 1
ATOM 4096 N N . ARG B 1 162 ? 25.031 8.367 -4.102 1 95.38 162 ARG B N 1
ATOM 4097 C CA . ARG B 1 162 ? 23.906 7.852 -3.318 1 95.38 162 ARG B CA 1
ATOM 4098 C C . ARG B 1 162 ? 23.172 6.758 -4.078 1 95.38 162 ARG B C 1
ATOM 4100 O O . ARG B 1 162 ? 22.859 5.707 -3.516 1 95.38 162 ARG B O 1
ATOM 4107 N N . ALA B 1 163 ? 22.906 6.984 -5.301 1 95.5 163 ALA B N 1
ATOM 4108 C CA . ALA B 1 163 ? 22.203 6.008 -6.137 1 95.5 163 ALA B CA 1
ATOM 4109 C C . ALA B 1 163 ? 23.047 4.75 -6.324 1 95.5 163 ALA B C 1
ATOM 4111 O O . ALA B 1 163 ? 22.531 3.633 -6.27 1 95.5 163 ALA B O 1
ATOM 4112 N N . GLU B 1 164 ? 24.312 4.984 -6.566 1 95.94 164 GLU B N 1
ATOM 4113 C CA . GLU B 1 164 ? 25.219 3.854 -6.789 1 95.94 164 GLU B CA 1
ATOM 4114 C C . GLU B 1 164 ? 25.25 2.926 -5.578 1 95.94 164 GLU B C 1
ATOM 4116 O O . GLU B 1 164 ? 25.25 1.702 -5.727 1 95.94 164 GLU B O 1
ATOM 4121 N N . LEU B 1 165 ? 25.297 3.486 -4.453 1 96.19 165 LEU B N 1
ATOM 4122 C CA . LEU B 1 165 ? 25.297 2.705 -3.221 1 96.19 165 LEU B CA 1
ATOM 4123 C C . LEU B 1 165 ? 24.047 1.839 -3.127 1 96.19 165 LEU B C 1
ATOM 4125 O O . LEU B 1 165 ? 24.125 0.647 -2.822 1 96.19 165 LEU B O 1
ATOM 4129 N N . LEU B 1 166 ? 22.953 2.432 -3.387 1 96.81 166 LEU B N 1
ATOM 4130 C CA . LEU B 1 166 ? 21.688 1.717 -3.27 1 96.81 166 LEU B CA 1
ATOM 4131 C C . LEU B 1 166 ? 21.562 0.664 -4.367 1 96.81 166 LEU B C 1
ATOM 4133 O O . LEU B 1 166 ? 21.031 -0.425 -4.125 1 96.81 166 LEU B O 1
ATOM 4137 N N . ILE B 1 167 ? 22 1.007 -5.551 1 95.69 167 ILE B N 1
ATOM 4138 C CA . ILE B 1 167 ? 21.953 0.054 -6.656 1 95.69 167 ILE B CA 1
ATOM 4139 C C . ILE B 1 167 ? 22.766 -1.188 -6.301 1 95.69 167 ILE B C 1
ATOM 4141 O O . ILE B 1 167 ? 22.312 -2.316 -6.5 1 95.69 167 ILE B O 1
ATOM 4145 N N . LYS B 1 168 ? 23.953 -0.992 -5.758 1 96.38 168 LYS B N 1
ATOM 4146 C CA . LYS B 1 168 ? 24.797 -2.109 -5.348 1 96.38 168 LYS B CA 1
ATOM 4147 C C . LYS B 1 168 ? 24.125 -2.926 -4.242 1 96.38 168 LYS B C 1
ATOM 4149 O O . LYS B 1 168 ? 24.219 -4.156 -4.238 1 96.38 168 LYS B O 1
ATOM 4154 N N . PHE B 1 169 ? 23.547 -2.242 -3.377 1 96.38 169 PHE B N 1
ATOM 4155 C CA . PHE B 1 169 ? 22.859 -2.902 -2.268 1 96.38 169 PHE B CA 1
ATOM 4156 C C . PHE B 1 169 ? 21.719 -3.779 -2.775 1 96.38 169 PHE B C 1
ATOM 4158 O O . PHE B 1 169 ? 21.609 -4.945 -2.389 1 96.38 169 PHE B O 1
ATOM 4165 N N . PHE B 1 170 ? 20.859 -3.238 -3.605 1 96.69 170 PHE B N 1
ATOM 4166 C CA . PHE B 1 170 ? 19.703 -3.971 -4.105 1 96.69 170 PHE B CA 1
ATOM 4167 C C . PHE B 1 170 ? 20.125 -5.105 -5.027 1 96.69 170 PHE B C 1
ATOM 4169 O O . PHE B 1 170 ? 19.516 -6.172 -5.035 1 96.69 170 PHE B O 1
ATOM 4176 N N . ASP B 1 171 ? 21.172 -4.895 -5.789 1 95.5 171 ASP B N 1
ATOM 4177 C CA . ASP B 1 171 ? 21.719 -5.945 -6.652 1 95.5 171 ASP B CA 1
ATOM 4178 C C . ASP B 1 171 ? 22.203 -7.133 -5.828 1 95.5 171 ASP B C 1
ATOM 4180 O O . ASP B 1 171 ? 21.891 -8.281 -6.145 1 95.5 171 ASP B O 1
ATOM 4184 N N . ALA B 1 172 ? 22.969 -6.84 -4.805 1 96.62 172 ALA B N 1
ATOM 4185 C CA . ALA B 1 172 ? 23.453 -7.887 -3.91 1 96.62 172 ALA B CA 1
ATOM 4186 C C . ALA B 1 172 ? 22.297 -8.625 -3.244 1 96.62 172 ALA B C 1
ATOM 4188 O O . ALA B 1 172 ? 22.328 -9.852 -3.115 1 96.62 172 ALA B O 1
ATOM 4189 N N . GLY B 1 173 ? 21.344 -7.883 -2.854 1 96.38 173 GLY B N 1
ATOM 4190 C CA . GLY B 1 173 ? 20.172 -8.477 -2.229 1 96.38 173 GLY B CA 1
ATOM 4191 C C . GLY B 1 173 ? 19.406 -9.398 -3.156 1 96.38 173 GLY B C 1
ATOM 4192 O O . GLY B 1 173 ? 18.969 -10.484 -2.748 1 96.38 173 GLY B O 1
ATOM 4193 N N . ALA B 1 174 ? 19.203 -8.969 -4.387 1 94.19 174 ALA B N 1
ATOM 4194 C CA . ALA B 1 174 ? 18.5 -9.797 -5.367 1 94.19 174 ALA B CA 1
ATOM 4195 C C . ALA B 1 174 ? 19.234 -11.117 -5.598 1 94.19 174 ALA B C 1
ATOM 4197 O O . ALA B 1 174 ? 18.609 -12.18 -5.656 1 94.19 174 ALA B O 1
ATOM 4198 N N . GLU B 1 175 ? 20.531 -11.062 -5.668 1 94.5 175 GLU B N 1
ATOM 4199 C CA . GLU B 1 175 ? 21.344 -12.258 -5.875 1 94.5 175 GLU B CA 1
ATOM 4200 C C . GLU B 1 175 ? 21.219 -13.227 -4.699 1 94.5 175 GLU B C 1
ATOM 4202 O O . GLU B 1 175 ? 21.172 -14.438 -4.891 1 94.5 175 GLU B O 1
ATOM 4207 N N . VAL B 1 176 ? 21.234 -12.688 -3.512 1 95.62 176 VAL B N 1
ATOM 4208 C CA . VAL B 1 176 ? 21.047 -13.516 -2.322 1 95.62 176 VAL B CA 1
ATOM 4209 C C . VAL B 1 176 ? 19.703 -14.234 -2.4 1 95.62 176 VAL B C 1
ATOM 4211 O O . VAL B 1 176 ? 19.609 -15.422 -2.074 1 95.62 176 VAL B O 1
ATOM 4214 N N . CYS B 1 177 ? 18.688 -13.523 -2.826 1 94.06 177 CYS B N 1
ATOM 4215 C CA . CYS B 1 177 ? 17.375 -14.117 -2.953 1 94.06 177 CYS B CA 1
ATOM 4216 C C . CYS B 1 177 ? 17.391 -15.305 -3.916 1 94.06 177 CYS B C 1
ATOM 4218 O O . CYS B 1 177 ? 16.844 -16.359 -3.617 1 94.06 177 CYS B O 1
ATOM 4220 N N . TYR B 1 178 ? 18.016 -15.156 -5.035 1 91.88 178 TYR B N 1
ATOM 4221 C CA . TYR B 1 178 ? 18.047 -16.219 -6.035 1 91.88 178 TYR B CA 1
ATOM 4222 C C . TYR B 1 178 ? 18.812 -17.438 -5.52 1 91.88 178 TYR B C 1
ATOM 4224 O O . TYR B 1 178 ? 18.469 -18.578 -5.816 1 91.88 178 TYR B O 1
ATOM 4232 N N . LYS B 1 179 ? 19.844 -17.188 -4.723 1 94.69 179 LYS B N 1
ATOM 4233 C CA . LYS B 1 179 ? 20.594 -18.297 -4.129 1 94.69 179 LYS B CA 1
ATOM 4234 C C . LYS B 1 179 ? 19.75 -19.031 -3.105 1 94.69 179 LYS B C 1
ATOM 4236 O O . LYS B 1 179 ? 19.812 -20.266 -3.02 1 94.69 179 LYS B O 1
ATOM 4241 N N . VAL B 1 180 ? 19.047 -18.328 -2.355 1 95 180 VAL B N 1
ATOM 4242 C CA . VAL B 1 180 ? 18.172 -18.953 -1.376 1 95 180 VAL B CA 1
ATOM 4243 C C . VAL B 1 180 ? 17.109 -19.797 -2.094 1 95 180 VAL B C 1
ATOM 4245 O O . VAL B 1 180 ? 16.812 -20.922 -1.679 1 95 180 VAL B O 1
ATOM 4248 N N . ILE B 1 181 ? 16.547 -19.281 -3.15 1 91.44 181 ILE B N 1
ATOM 4249 C CA . ILE B 1 181 ? 15.555 -20.016 -3.934 1 91.44 181 ILE B CA 1
ATOM 4250 C C . ILE B 1 181 ? 16.172 -21.312 -4.461 1 91.44 181 ILE B C 1
ATOM 4252 O O . ILE B 1 181 ? 15.531 -22.359 -4.426 1 91.44 181 ILE B O 1
ATOM 4256 N N . ALA B 1 182 ? 17.359 -21.234 -4.887 1 92 182 ALA B N 1
ATOM 4257 C CA . ALA B 1 182 ? 18.062 -22.422 -5.383 1 92 182 ALA B CA 1
ATOM 4258 C C . ALA B 1 182 ? 18.188 -23.469 -4.289 1 92 182 ALA B C 1
ATOM 4260 O O . ALA B 1 182 ? 18 -24.672 -4.539 1 92 182 ALA B O 1
ATOM 4261 N N . ILE B 1 183 ? 18.516 -23.047 -3.121 1 93.25 183 ILE B N 1
ATOM 4262 C CA . ILE B 1 183 ? 18.656 -23.953 -1.986 1 93.25 183 ILE B CA 1
ATOM 4263 C C . ILE B 1 183 ? 17.312 -24.625 -1.701 1 93.25 183 ILE B C 1
ATOM 4265 O O . ILE B 1 183 ? 17.25 -25.844 -1.497 1 93.25 183 ILE B O 1
ATOM 4269 N N . VAL B 1 184 ? 16.297 -23.859 -1.737 1 92.69 184 VAL B N 1
ATOM 4270 C CA . VAL B 1 184 ? 14.953 -24.375 -1.459 1 92.69 184 VAL B CA 1
ATOM 4271 C C . VAL B 1 184 ? 14.555 -25.375 -2.535 1 92.69 184 VAL B C 1
ATOM 4273 O O . VAL B 1 184 ? 13.938 -26.406 -2.236 1 92.69 184 VAL B O 1
ATOM 4276 N N . MET B 1 185 ? 14.891 -25.109 -3.758 1 90.88 185 MET B N 1
ATOM 4277 C CA . MET B 1 185 ? 14.477 -25.938 -4.883 1 90.88 185 MET B CA 1
ATOM 4278 C C . MET B 1 185 ? 15.164 -27.297 -4.828 1 90.88 185 MET B C 1
ATOM 4280 O O . MET B 1 185 ? 14.688 -28.266 -5.434 1 90.88 185 MET B O 1
ATOM 4284 N N . ASP B 1 186 ? 16.219 -27.391 -4.094 1 92.69 186 ASP B N 1
ATOM 4285 C CA . ASP B 1 186 ? 16.844 -28.688 -3.898 1 92.69 186 ASP B CA 1
ATOM 4286 C C . ASP B 1 186 ? 15.93 -29.641 -3.131 1 92.69 186 ASP B C 1
ATOM 4288 O O . ASP B 1 186 ? 16.062 -30.859 -3.242 1 92.69 186 ASP B O 1
ATOM 4292 N N . LEU B 1 187 ? 15.023 -29.109 -2.447 1 93.25 187 LEU B N 1
ATOM 4293 C CA . LEU B 1 187 ? 14.07 -29.906 -1.673 1 93.25 187 LEU B CA 1
ATOM 4294 C C . LEU B 1 187 ? 12.797 -30.172 -2.473 1 93.25 187 LEU B C 1
ATOM 4296 O O . LEU B 1 187 ? 11.906 -30.875 -2.01 1 93.25 187 LEU B O 1
ATOM 4300 N N . ALA B 1 188 ? 12.719 -29.672 -3.684 1 91.56 188 ALA B N 1
ATOM 4301 C CA . ALA B 1 188 ? 11.492 -29.656 -4.469 1 91.56 188 ALA B CA 1
ATOM 4302 C C . ALA B 1 188 ? 10.977 -31.062 -4.711 1 91.56 188 ALA B C 1
ATOM 4304 O O . ALA B 1 188 ? 9.773 -31.312 -4.617 1 91.56 188 ALA B O 1
ATOM 4305 N N . PRO B 1 189 ? 11.883 -32.062 -4.969 1 93.38 189 PRO B N 1
ATOM 4306 C CA . PRO B 1 189 ? 11.359 -33.406 -5.219 1 93.38 189 PRO B CA 1
ATOM 4307 C C . PRO B 1 189 ? 10.578 -33.969 -4.031 1 93.38 189 PRO B C 1
ATOM 4309 O O . PRO B 1 189 ? 9.492 -34.531 -4.211 1 93.38 189 PRO B O 1
ATOM 4312 N N . ILE B 1 190 ? 11.031 -33.719 -2.9 1 93.81 190 ILE B N 1
ATOM 4313 C CA . ILE B 1 190 ? 10.336 -34.188 -1.701 1 93.81 190 ILE B CA 1
ATOM 4314 C C . ILE B 1 190 ? 9.086 -33.344 -1.473 1 93.81 190 ILE B C 1
ATOM 4316 O O . ILE B 1 190 ? 8.023 -33.875 -1.134 1 93.81 190 ILE B O 1
ATOM 4320 N N . GLY B 1 191 ? 9.234 -32.062 -1.58 1 92.5 191 GLY B N 1
ATOM 4321 C CA . GLY B 1 191 ? 8.109 -31.156 -1.396 1 92.5 191 GLY B CA 1
ATOM 4322 C C . GLY B 1 191 ? 6.941 -31.469 -2.316 1 92.5 191 GLY B C 1
ATOM 4323 O O . GLY B 1 191 ? 5.793 -31.547 -1.871 1 92.5 191 GLY B O 1
ATOM 4324 N N . VAL B 1 192 ? 7.223 -31.656 -3.549 1 91.19 192 VAL B N 1
ATOM 4325 C CA . VAL B 1 192 ? 6.211 -31.906 -4.562 1 91.19 192 VAL B CA 1
ATOM 4326 C C . VAL B 1 192 ? 5.508 -33.25 -4.262 1 91.19 192 VAL B C 1
ATOM 4328 O O . VAL B 1 192 ? 4.281 -33.344 -4.363 1 91.19 192 VAL B O 1
ATOM 4331 N N . PHE B 1 193 ? 6.281 -34.219 -3.871 1 93.75 193 PHE B N 1
ATOM 4332 C CA . PHE B 1 193 ? 5.703 -35.531 -3.498 1 93.75 193 PHE B CA 1
ATOM 4333 C C . PHE B 1 193 ? 4.703 -35.344 -2.361 1 93.75 193 PHE B C 1
ATOM 4335 O O . PHE B 1 193 ? 3.57 -35.844 -2.451 1 93.75 193 PHE B O 1
ATOM 4342 N N . CYS B 1 194 ? 5.105 -34.688 -1.363 1 93.5 194 CYS B N 1
ATOM 4343 C CA . CYS B 1 194 ? 4.305 -34.562 -0.15 1 93.5 194 CYS B CA 1
ATOM 4344 C C . CYS B 1 194 ? 3.098 -33.656 -0.381 1 93.5 194 CYS B C 1
ATOM 4346 O O . CYS B 1 194 ? 2.076 -33.781 0.295 1 93.5 194 CYS B O 1
ATOM 4348 N N . LEU B 1 195 ? 3.172 -32.75 -1.292 1 90.12 195 LEU B N 1
ATOM 4349 C CA . LEU B 1 195 ? 2.072 -31.828 -1.592 1 90.12 195 LEU B CA 1
ATOM 4350 C C . LEU B 1 195 ? 0.996 -32.531 -2.416 1 90.12 195 LEU B C 1
ATOM 4352 O O . LEU B 1 195 ? -0.198 -32.312 -2.205 1 90.12 195 LEU B O 1
ATOM 4356 N N . LEU B 1 196 ? 1.412 -33.344 -3.328 1 89.94 196 LEU B N 1
ATOM 4357 C CA . LEU B 1 196 ? 0.478 -33.938 -4.281 1 89.94 196 LEU B CA 1
ATOM 4358 C C . LEU B 1 196 ? -0.162 -35.188 -3.711 1 89.94 196 LEU B C 1
ATOM 4360 O O . LEU B 1 196 ? -1.305 -35.5 -4.039 1 89.94 196 LEU B O 1
ATOM 4364 N N . LEU B 1 197 ? 0.51 -35.875 -2.85 1 90.94 197 LEU B N 1
ATOM 4365 C CA . LEU B 1 197 ? 0.068 -37.156 -2.33 1 90.94 197 LEU B CA 1
ATOM 4366 C C . LEU B 1 197 ? -1.308 -37.031 -1.685 1 90.94 197 LEU B C 1
ATOM 4368 O O . LEU B 1 197 ? -2.219 -37.812 -2.014 1 90.94 197 LEU B O 1
ATOM 4372 N N . PRO B 1 198 ? -1.475 -36.125 -0.768 1 91.06 198 PRO B N 1
ATOM 4373 C CA . PRO B 1 198 ? -2.801 -36.031 -0.151 1 91.06 198 PRO B CA 1
ATOM 4374 C C . PRO B 1 198 ? -3.898 -35.688 -1.159 1 91.06 198 PRO B C 1
ATOM 4376 O O . PRO B 1 198 ? -5.043 -36.125 -0.997 1 91.06 198 PRO B O 1
ATOM 4379 N N . VAL B 1 199 ? -3.625 -34.906 -2.162 1 86.56 199 VAL B N 1
ATOM 4380 C CA . VAL B 1 199 ? -4.598 -34.531 -3.182 1 86.56 199 VAL B CA 1
ATOM 4381 C C . VAL B 1 199 ? -5.043 -35.781 -3.959 1 86.56 199 VAL B C 1
ATOM 4383 O O . VAL B 1 199 ? -6.242 -36 -4.152 1 86.56 199 VAL B O 1
ATOM 4386 N N . VAL B 1 200 ? -4.066 -36.594 -4.395 1 87.06 200 VAL B N 1
ATOM 4387 C CA . VAL B 1 200 ? -4.375 -37.812 -5.176 1 87.06 200 VAL B CA 1
ATOM 4388 C C . VAL B 1 200 ? -5.141 -38.812 -4.309 1 87.06 200 VAL B C 1
ATOM 4390 O O . VAL B 1 200 ? -6.125 -39.406 -4.754 1 87.06 200 VAL B O 1
ATOM 4393 N N . ALA B 1 201 ? -4.695 -38.906 -3.109 1 89.12 201 ALA B N 1
ATOM 4394 C CA . ALA B 1 201 ? -5.328 -39.875 -2.203 1 89.12 201 ALA B CA 1
ATOM 4395 C C . ALA B 1 201 ? -6.766 -39.469 -1.897 1 89.12 201 ALA B C 1
ATOM 4397 O O . ALA B 1 201 ? -7.637 -40.312 -1.737 1 89.12 201 ALA B O 1
ATOM 4398 N N . ALA B 1 202 ? -6.992 -38.188 -1.771 1 87.06 202 ALA B N 1
ATOM 4399 C CA . ALA B 1 202 ? -8.312 -37.688 -1.405 1 87.06 202 ALA B CA 1
ATOM 4400 C C . ALA B 1 202 ? -9.258 -37.688 -2.607 1 87.06 202 ALA B C 1
ATOM 4402 O O . ALA B 1 202 ? -10.477 -37.688 -2.445 1 87.06 202 ALA B O 1
ATOM 4403 N N . ASN B 1 203 ? -8.719 -37.469 -3.777 1 81.56 203 ASN B N 1
ATOM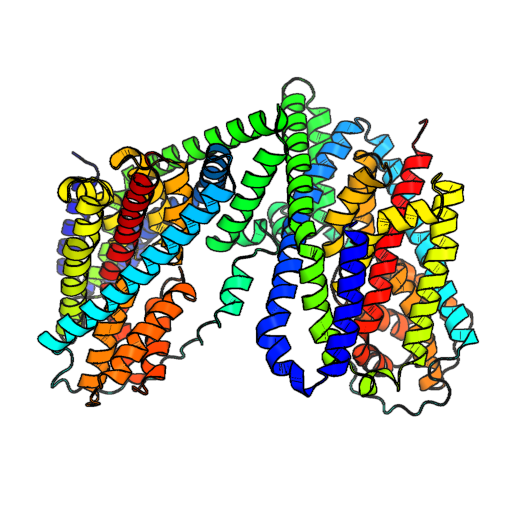 4404 C CA . ASN B 1 203 ? -9.508 -37.375 -5 1 81.56 203 ASN B CA 1
ATOM 4405 C C . ASN B 1 203 ? -9.328 -38.594 -5.883 1 81.56 203 ASN B C 1
ATOM 4407 O O . ASN B 1 203 ? -8.883 -38.469 -7.027 1 81.56 203 ASN B O 1
ATOM 4411 N N . GLY B 1 204 ? -9.703 -39.656 -5.441 1 74.62 204 GLY B N 1
ATOM 4412 C CA . GLY B 1 204 ? -9.578 -40.906 -6.168 1 74.62 204 GLY B CA 1
ATOM 4413 C C . GLY B 1 204 ? -10.539 -41.031 -7.336 1 74.62 204 GLY B C 1
ATOM 4414 O O . GLY B 1 204 ? -11.258 -40.094 -7.645 1 74.62 204 GLY B O 1
ATOM 4415 N N . PRO B 1 205 ? -10.516 -42.062 -8.078 1 77.19 205 PRO 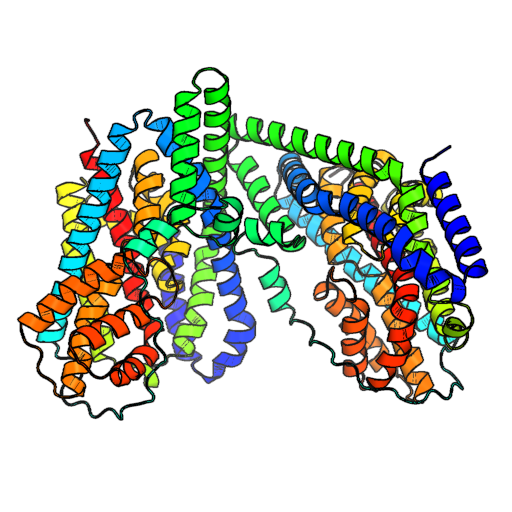B N 1
ATOM 4416 C CA . PRO B 1 205 ? -11.32 -42.281 -9.289 1 77.19 205 PRO B CA 1
ATOM 4417 C C . PRO B 1 205 ? -12.82 -42.094 -9.039 1 77.19 205 PRO B C 1
ATOM 4419 O O . PRO B 1 205 ? -13.547 -41.625 -9.914 1 77.19 205 PRO B O 1
ATOM 4422 N N . LYS B 1 206 ? -13.32 -42.406 -7.906 1 73 206 LYS B N 1
ATOM 4423 C CA . LYS B 1 206 ? -14.742 -42.312 -7.598 1 73 206 LYS B CA 1
ATOM 4424 C C . LYS B 1 206 ? -15.203 -40.844 -7.684 1 73 206 LYS B C 1
ATOM 4426 O O . LYS B 1 206 ? -16.328 -40.562 -8.125 1 73 206 LYS B O 1
ATOM 4431 N N . VAL B 1 207 ? -14.391 -39.969 -7.355 1 69.12 207 VAL B N 1
ATOM 4432 C CA . VAL B 1 207 ? -14.742 -38.562 -7.34 1 69.12 207 VAL B CA 1
ATOM 4433 C C . VAL B 1 207 ? -14.562 -37.969 -8.734 1 69.12 207 VAL B C 1
ATOM 4435 O O . VAL B 1 207 ? -15.359 -37.125 -9.172 1 69.12 207 VAL B O 1
ATOM 4438 N N . LEU B 1 208 ? -13.648 -38.469 -9.406 1 77.62 208 LEU B N 1
ATOM 4439 C CA . LEU B 1 208 ? -13.219 -37.844 -10.648 1 77.62 208 LEU B CA 1
ATOM 4440 C C . LEU B 1 208 ? -13.992 -38.375 -11.844 1 77.62 208 LEU B C 1
ATOM 4442 O O . LEU B 1 208 ? -14.227 -37.656 -12.812 1 77.62 208 LEU B O 1
ATOM 4446 N N . LEU B 1 209 ? -14.461 -39.469 -11.758 1 77.69 209 LEU B N 1
ATOM 4447 C CA . LEU B 1 209 ? -15.039 -40.125 -12.914 1 77.69 209 LEU B CA 1
ATOM 4448 C C . LEU B 1 209 ? -16.297 -39.438 -13.391 1 77.69 209 LEU B C 1
ATOM 4450 O O . LEU B 1 209 ? -16.484 -39.219 -14.586 1 77.69 209 LEU B O 1
ATOM 4454 N N . PRO B 1 210 ? -17.188 -39.031 -12.492 1 74.62 210 PRO B N 1
ATOM 4455 C CA . PRO B 1 210 ? -18.391 -38.344 -12.953 1 74.62 210 PRO B CA 1
ATOM 4456 C C . PRO B 1 210 ? -18.094 -37.031 -13.68 1 74.62 210 PRO B C 1
ATOM 4458 O O . PRO B 1 210 ? -18.891 -36.562 -14.5 1 74.62 210 PRO B O 1
ATOM 4461 N N . LEU B 1 211 ? -16.984 -36.469 -13.344 1 84.81 211 LEU B N 1
ATOM 4462 C CA . LEU B 1 211 ? -16.641 -35.188 -13.898 1 84.81 211 LEU B CA 1
ATOM 4463 C C . LEU B 1 211 ? -15.422 -35.281 -14.812 1 84.81 211 LEU B C 1
ATOM 4465 O O . LEU B 1 211 ? -14.766 -34.281 -15.109 1 84.81 211 LEU B O 1
ATOM 4469 N N . LEU B 1 212 ? -15.164 -36.469 -15.242 1 87.81 212 LEU B N 1
ATOM 4470 C CA . LEU B 1 212 ? -13.969 -36.75 -16.031 1 87.81 212 LEU B CA 1
ATOM 4471 C C . LEU B 1 212 ? -13.961 -35.938 -17.328 1 87.81 212 LEU B C 1
ATOM 4473 O O . LEU B 1 212 ? -12.906 -35.5 -17.781 1 87.81 212 LEU B O 1
ATOM 4477 N N . THR B 1 213 ? -15.148 -35.781 -17.922 1 90.12 213 THR B N 1
ATOM 4478 C CA . THR B 1 213 ? -15.219 -35.094 -19.203 1 90.12 213 THR B CA 1
ATOM 4479 C C . THR B 1 213 ? -14.773 -33.625 -19.047 1 90.12 213 THR B C 1
ATOM 4481 O O . THR B 1 213 ? -14.094 -33.094 -19.922 1 90.12 213 THR B O 1
ATOM 4484 N N . VAL B 1 214 ? -15.141 -33 -17.938 1 92 214 VAL B N 1
ATOM 4485 C CA . VAL B 1 214 ? -14.742 -31.625 -17.688 1 92 214 VAL B CA 1
ATOM 4486 C C . VAL B 1 214 ? -13.234 -31.562 -17.453 1 92 214 VAL B C 1
ATOM 4488 O O . VAL B 1 214 ? -12.562 -30.672 -17.969 1 92 214 VAL B O 1
ATOM 4491 N N . ILE B 1 215 ? -12.734 -32.5 -16.719 1 93.31 215 ILE B N 1
ATOM 4492 C CA . ILE B 1 215 ? -11.312 -32.531 -16.391 1 93.31 215 ILE B CA 1
ATOM 4493 C C . ILE B 1 215 ? -10.5 -32.719 -17.672 1 93.31 215 ILE B C 1
ATOM 4495 O O . ILE B 1 215 ? -9.508 -32 -17.891 1 93.31 215 ILE B O 1
ATOM 4499 N N . VAL B 1 216 ? -10.938 -33.594 -18.469 1 94.25 216 VAL B N 1
ATOM 4500 C CA . VAL B 1 216 ? -10.25 -33.875 -19.719 1 94.25 216 VAL B CA 1
ATOM 4501 C C . VAL B 1 216 ? -10.312 -32.625 -20.625 1 94.25 216 VAL B C 1
ATOM 4503 O O . VAL B 1 216 ? -9.32 -32.281 -21.281 1 94.25 216 VAL B O 1
ATOM 4506 N N . CYS B 1 217 ? -11.469 -31.969 -20.688 1 95.88 217 CYS B N 1
ATOM 4507 C CA . CYS B 1 217 ? -11.602 -30.75 -21.5 1 95.88 217 CYS B CA 1
ATOM 4508 C C . CYS B 1 217 ? -10.594 -29.703 -21.078 1 95.88 217 CYS B C 1
ATOM 4510 O O . CYS B 1 217 ? -9.906 -29.109 -21.906 1 95.88 217 CYS B O 1
ATOM 4512 N N . VAL B 1 218 ? -10.5 -29.484 -19.766 1 95.5 218 VAL B N 1
ATOM 4513 C CA . VAL B 1 218 ? -9.594 -28.469 -19.25 1 95.5 218 VAL B CA 1
ATOM 4514 C C . VAL B 1 218 ? -8.148 -28.875 -19.516 1 95.5 218 VAL B C 1
ATOM 4516 O O . VAL B 1 218 ? -7.34 -28.078 -19.969 1 95.5 218 VAL B O 1
ATOM 4519 N N . ALA B 1 219 ? -7.832 -30.125 -19.219 1 96.06 219 ALA B N 1
ATOM 4520 C CA . ALA B 1 219 ? -6.469 -30.625 -19.406 1 96.06 219 ALA B CA 1
ATOM 4521 C C . ALA B 1 219 ? -6.039 -30.516 -20.859 1 96.06 219 ALA B C 1
ATOM 4523 O O . ALA B 1 219 ? -4.965 -29.969 -21.156 1 96.06 219 ALA B O 1
ATOM 4524 N N . VAL B 1 220 ? -6.867 -31.016 -21.734 1 96.62 220 VAL B N 1
ATOM 4525 C CA . VAL B 1 220 ? -6.559 -30.969 -23.172 1 96.62 220 VAL B CA 1
ATOM 4526 C C . VAL B 1 220 ? -6.484 -29.531 -23.641 1 96.62 220 VAL B C 1
ATOM 4528 O O . VAL B 1 220 ? -5.594 -29.172 -24.422 1 96.62 220 VAL B O 1
ATOM 4531 N N . GLY B 1 221 ? -7.445 -28.734 -23.25 1 97.12 221 GLY B N 1
ATOM 4532 C CA . GLY B 1 221 ? -7.398 -27.312 -23.578 1 97.12 221 GLY B CA 1
ATOM 4533 C C . GLY B 1 221 ? -6.121 -26.641 -23.125 1 97.12 221 GLY B C 1
ATOM 4534 O O . GLY B 1 221 ? -5.52 -25.875 -23.891 1 97.12 221 GLY B O 1
ATOM 4535 N N . CYS B 1 222 ? -5.738 -26.891 -21.906 1 96.94 222 CYS B N 1
ATOM 4536 C CA . CYS B 1 222 ? -4.516 -26.328 -21.359 1 96.94 222 CYS B CA 1
ATOM 4537 C C . CYS B 1 222 ? -3.297 -26.75 -22.156 1 96.94 222 CYS B C 1
ATOM 4539 O O . CYS B 1 222 ? -2.404 -25.953 -22.422 1 96.94 222 CYS B O 1
ATOM 4541 N N . ILE B 1 223 ? -3.277 -28.016 -22.531 1 96.56 223 ILE B N 1
ATOM 4542 C CA . ILE B 1 223 ? -2.164 -28.531 -23.312 1 96.56 223 ILE B CA 1
ATOM 4543 C C . ILE B 1 223 ? -2.133 -27.844 -24.672 1 96.56 223 ILE B C 1
ATOM 4545 O O . ILE B 1 223 ? -1.07 -27.422 -25.141 1 96.56 223 ILE B O 1
ATOM 4549 N N . ILE B 1 224 ? -3.24 -27.734 -25.281 1 96.75 224 ILE B N 1
ATOM 4550 C CA . ILE B 1 224 ? -3.33 -27.094 -26.594 1 96.75 224 ILE B CA 1
ATOM 4551 C C . ILE B 1 224 ? -2.871 -25.641 -26.469 1 96.75 224 ILE B C 1
ATOM 4553 O O . ILE B 1 224 ? -2.129 -25.141 -27.328 1 96.75 224 ILE B O 1
ATOM 4557 N N . HIS B 1 225 ? -3.324 -24.969 -25.484 1 97.19 225 HIS B N 1
ATOM 4558 C CA . HIS B 1 225 ? -2.926 -23.578 -25.297 1 97.19 225 HIS B CA 1
ATOM 4559 C C . HIS B 1 225 ? -1.422 -23.469 -25.062 1 97.19 225 HIS B C 1
ATOM 4561 O O . HIS B 1 225 ? -0.767 -22.594 -25.641 1 97.19 225 HIS B O 1
ATOM 4567 N N . ALA B 1 226 ? -0.879 -24.312 -24.234 1 96.38 226 ALA B N 1
ATOM 4568 C CA . ALA B 1 226 ? 0.549 -24.281 -23.922 1 96.38 226 ALA B CA 1
ATOM 4569 C C . ALA B 1 226 ? 1.383 -24.609 -25.156 1 96.38 226 ALA B C 1
ATOM 4571 O O . ALA B 1 226 ? 2.326 -23.891 -25.484 1 96.38 226 ALA B O 1
ATOM 4572 N N . VAL B 1 227 ? 1.007 -25.656 -25.812 1 94.81 227 VAL B N 1
ATOM 4573 C CA . VAL B 1 227 ? 1.793 -26.125 -26.953 1 94.81 227 VAL B CA 1
ATOM 4574 C C . VAL B 1 227 ? 1.483 -25.281 -28.188 1 94.81 227 VAL B C 1
ATOM 4576 O O . VAL B 1 227 ? 2.375 -24.984 -28.984 1 94.81 227 VAL B O 1
ATOM 4579 N N . GLY B 1 228 ? 0.332 -24.953 -28.391 1 95.75 228 GLY B N 1
ATOM 4580 C CA . GLY B 1 228 ? -0.056 -24.188 -29.562 1 95.75 228 GLY B CA 1
ATOM 4581 C C . GLY B 1 228 ? 0.263 -22.703 -29.453 1 95.75 228 GLY B C 1
ATOM 4582 O O . GLY B 1 228 ? 0.98 -22.156 -30.281 1 95.75 228 GLY B O 1
ATOM 4583 N N . VAL B 1 229 ? -0.202 -22.109 -28.406 1 96.25 229 VAL B N 1
ATOM 4584 C CA . VAL B 1 229 ? -0.103 -20.656 -28.281 1 96.25 229 VAL B CA 1
ATOM 4585 C C . VAL B 1 229 ? 1.27 -20.281 -27.734 1 96.25 229 VAL B C 1
ATOM 4587 O O . VAL B 1 229 ? 2.014 -19.516 -28.359 1 96.25 229 VAL B O 1
ATOM 4590 N N . TYR B 1 230 ? 1.652 -20.828 -26.625 1 96.75 230 TYR B N 1
ATOM 4591 C CA . TYR B 1 230 ? 2.887 -20.391 -25.969 1 96.75 230 TYR B CA 1
ATOM 4592 C C . TYR B 1 230 ? 4.105 -20.844 -26.766 1 96.75 230 TYR B C 1
ATOM 4594 O O . TYR B 1 230 ? 5.113 -20.141 -26.828 1 96.75 230 TYR B O 1
ATOM 4602 N N . SER B 1 231 ? 4.047 -22.031 -27.328 1 95.44 231 SER B N 1
ATOM 4603 C CA . SER B 1 231 ? 5.141 -22.469 -28.203 1 95.44 231 SER B CA 1
ATOM 4604 C C . SER B 1 231 ? 5.301 -21.531 -29.391 1 95.44 231 SER B C 1
ATOM 4606 O O . SER B 1 231 ? 6.426 -21.203 -29.781 1 95.44 231 SER B O 1
ATOM 4608 N N . THR B 1 232 ? 4.184 -21.234 -29.969 1 95.75 232 THR B N 1
ATOM 4609 C CA . THR B 1 232 ? 4.23 -20.297 -31.094 1 95.75 232 THR B CA 1
ATOM 4610 C C . THR B 1 232 ? 4.812 -18.953 -30.656 1 95.75 232 THR B C 1
ATOM 4612 O O . THR B 1 232 ? 5.648 -18.375 -31.359 1 95.75 232 THR B O 1
ATOM 4615 N N . MET B 1 233 ? 4.41 -18.484 -29.531 1 96 233 MET B N 1
ATOM 4616 C CA . MET B 1 233 ? 4.934 -17.234 -29.016 1 96 233 MET B CA 1
ATOM 4617 C C . MET B 1 233 ? 6.438 -17.328 -28.781 1 96 233 MET B C 1
ATOM 4619 O O . MET B 1 233 ? 7.188 -16.422 -29.172 1 96 233 MET B O 1
ATOM 4623 N N . ALA B 1 234 ? 6.855 -18.359 -28.156 1 94.25 234 ALA B N 1
ATOM 4624 C CA . ALA B 1 234 ? 8.266 -18.531 -27.828 1 94.25 234 ALA B CA 1
ATOM 4625 C C . ALA B 1 234 ? 9.117 -18.656 -29.094 1 94.25 234 ALA B C 1
ATOM 4627 O O . ALA B 1 234 ? 10.203 -18.078 -29.172 1 94.25 234 ALA B O 1
ATOM 4628 N N . ARG B 1 235 ? 8.562 -19.359 -30.047 1 94.69 235 ARG B N 1
ATOM 4629 C CA . ARG B 1 235 ? 9.336 -19.625 -31.266 1 94.69 235 ARG B CA 1
ATOM 4630 C C . ARG B 1 235 ? 9.312 -18.422 -32.188 1 94.69 235 ARG B C 1
ATOM 4632 O O . ARG B 1 235 ? 10.359 -18 -32.688 1 94.69 235 ARG B O 1
ATOM 4639 N N . VAL B 1 236 ? 8.211 -17.891 -32.438 1 94.38 236 VAL B N 1
ATOM 4640 C CA . VAL B 1 236 ? 8.039 -16.875 -33.469 1 94.38 236 VAL B CA 1
ATOM 4641 C C . VAL B 1 236 ? 8.445 -15.5 -32.938 1 94.38 236 VAL B C 1
ATOM 4643 O O . VAL B 1 236 ? 9.102 -14.719 -33.625 1 94.38 236 VAL B O 1
ATOM 4646 N N . PHE B 1 237 ? 8.148 -15.258 -31.703 1 93.56 237 PHE B N 1
ATOM 4647 C CA . PHE B 1 237 ? 8.359 -13.906 -31.203 1 93.56 237 PHE B CA 1
ATOM 4648 C C . PHE B 1 237 ? 9.461 -13.875 -30.156 1 93.56 237 PHE B C 1
ATOM 4650 O O . PHE B 1 237 ? 10.008 -12.812 -29.844 1 93.56 237 PHE B O 1
ATOM 4657 N N . GLY B 1 238 ? 9.828 -14.953 -29.562 1 93.38 238 GLY B N 1
ATOM 4658 C CA . GLY B 1 238 ? 10.75 -14.984 -28.438 1 93.38 238 GLY B CA 1
ATOM 4659 C C . GLY B 1 238 ? 12.109 -15.555 -28.781 1 93.38 238 GLY B C 1
ATOM 4660 O O . GLY B 1 238 ? 13.023 -15.555 -27.969 1 93.38 238 GLY B O 1
ATOM 4661 N N . ASN B 1 239 ? 12.211 -16.125 -29.953 1 92 239 ASN B N 1
ATOM 4662 C CA . ASN B 1 239 ? 13.469 -16.672 -30.469 1 92 239 ASN B CA 1
ATOM 4663 C C . ASN B 1 239 ? 13.922 -17.891 -29.641 1 92 239 ASN B C 1
ATOM 4665 O O . ASN B 1 239 ? 15.102 -18.016 -29.328 1 92 239 ASN B O 1
ATOM 4669 N N . HIS B 1 240 ? 13.062 -18.625 -29.125 1 94.38 240 HIS B N 1
ATOM 4670 C CA . HIS B 1 240 ? 13.344 -19.875 -28.438 1 94.38 240 HIS B CA 1
ATOM 4671 C C . HIS B 1 240 ? 12.672 -21.062 -29.125 1 94.38 240 HIS B C 1
ATOM 4673 O O . HIS B 1 240 ? 11.547 -20.938 -29.609 1 94.38 240 HIS B O 1
ATOM 4679 N N . SER B 1 241 ? 13.391 -22.109 -29.234 1 95.94 241 SER B N 1
ATOM 4680 C CA . SER B 1 241 ? 12.695 -23.328 -29.625 1 95.94 241 SER B CA 1
ATOM 4681 C C . SER B 1 241 ? 11.695 -23.766 -28.547 1 95.94 241 SER B C 1
ATOM 4683 O O . SER B 1 241 ? 11.922 -23.547 -27.359 1 95.94 241 SER B O 1
ATOM 4685 N N . PRO B 1 242 ? 10.578 -24.312 -28.984 1 96.25 242 PRO B N 1
ATOM 4686 C CA . PRO B 1 242 ? 9.594 -24.75 -28 1 96.25 242 PRO B CA 1
ATOM 4687 C C . PRO B 1 242 ? 10.188 -25.734 -26.984 1 96.25 242 PRO B C 1
ATOM 4689 O O . PRO B 1 242 ? 9.859 -25.656 -25.797 1 96.25 242 PRO B O 1
ATOM 4692 N N . ILE B 1 243 ? 11.031 -26.609 -27.375 1 95.88 243 ILE B N 1
ATOM 4693 C CA . ILE B 1 243 ? 11.625 -27.594 -26.484 1 95.88 243 ILE B CA 1
ATOM 4694 C C . ILE B 1 243 ? 12.477 -26.891 -25.422 1 95.88 243 ILE B C 1
ATOM 4696 O O . ILE B 1 243 ? 12.391 -27.219 -24.234 1 95.88 243 ILE B O 1
ATOM 4700 N N . ASP B 1 244 ? 13.258 -25.938 -25.859 1 95.56 244 ASP B N 1
ATOM 4701 C CA . ASP B 1 244 ? 14.102 -25.188 -24.922 1 95.56 244 ASP B CA 1
ATOM 4702 C C . ASP B 1 244 ? 13.25 -24.375 -23.953 1 95.56 244 ASP B C 1
ATOM 4704 O O . ASP B 1 244 ? 13.594 -24.25 -22.781 1 95.56 244 ASP B O 1
ATOM 4708 N N . PHE B 1 245 ? 12.25 -23.828 -24.547 1 97.44 245 PHE B N 1
ATOM 4709 C CA . PHE B 1 245 ? 11.352 -23.047 -23.703 1 97.44 245 PHE B CA 1
ATOM 4710 C C . PHE B 1 245 ? 10.742 -23.891 -22.609 1 97.44 245 PHE B C 1
ATOM 4712 O O . PHE B 1 245 ? 10.828 -23.547 -21.422 1 97.44 245 PHE B O 1
ATOM 4719 N N . PHE B 1 246 ? 10.172 -25.047 -22.922 1 96.75 246 PHE B N 1
ATOM 4720 C CA . PHE B 1 246 ? 9.5 -25.875 -21.938 1 96.75 246 PHE B CA 1
ATOM 4721 C C . PHE B 1 246 ? 10.508 -26.516 -20.984 1 96.75 246 PHE B C 1
ATOM 4723 O O . PHE B 1 246 ? 10.211 -26.734 -19.812 1 96.75 246 PHE B O 1
ATOM 4730 N N . ARG B 1 247 ? 11.68 -26.797 -21.453 1 95.25 247 ARG B N 1
ATOM 4731 C CA . ARG B 1 247 ? 12.734 -27.297 -20.578 1 95.25 247 ARG B CA 1
ATOM 4732 C C . ARG B 1 247 ? 13.109 -26.266 -19.516 1 95.25 247 ARG B C 1
ATOM 4734 O O . ARG B 1 247 ? 13.32 -26.594 -18.359 1 95.25 247 ARG B O 1
ATOM 4741 N N . GLY B 1 248 ? 13.219 -25.047 -20 1 95.75 248 GLY B N 1
ATOM 4742 C CA . GLY B 1 248 ? 13.539 -23.969 -19.078 1 95.75 248 GLY B CA 1
ATOM 4743 C C . GLY B 1 248 ? 12.43 -23.672 -18.078 1 95.75 248 GLY B C 1
ATOM 4744 O O . GLY B 1 248 ? 12.695 -23.219 -16.969 1 95.75 248 GLY B O 1
ATOM 4745 N N . MET B 1 249 ? 11.227 -24.016 -18.484 1 96.94 249 MET B N 1
ATOM 4746 C CA . MET B 1 249 ? 10.055 -23.734 -17.672 1 96.94 249 MET B CA 1
ATOM 4747 C C . MET B 1 249 ? 9.68 -24.938 -16.812 1 96.94 249 MET B C 1
ATOM 4749 O O . MET B 1 249 ? 8.812 -24.844 -15.938 1 96.94 249 MET B O 1
ATOM 4753 N N . SER B 1 250 ? 10.273 -26.062 -16.953 1 96.12 250 SER B N 1
ATOM 4754 C CA . SER B 1 250 ? 9.82 -27.359 -16.422 1 96.12 250 SER B CA 1
ATOM 4755 C C . SER B 1 250 ? 9.688 -27.328 -14.906 1 96.12 250 SER B C 1
ATOM 4757 O O . SER B 1 250 ? 8.664 -27.734 -14.359 1 96.12 250 SER B O 1
ATOM 4759 N N . GLU B 1 251 ? 10.68 -26.797 -14.188 1 95.06 251 GLU B N 1
ATOM 4760 C CA . GLU B 1 251 ? 10.664 -26.812 -12.727 1 95.06 251 GLU B CA 1
ATOM 4761 C C . GLU B 1 251 ? 9.5 -26 -12.18 1 95.06 251 GLU B C 1
ATOM 4763 O O . GLU B 1 251 ? 8.727 -26.484 -11.352 1 95.06 251 GLU B O 1
ATOM 4768 N N . GLN B 1 252 ? 9.438 -24.734 -12.648 1 95 252 GLN B N 1
ATOM 4769 C CA . GLN B 1 252 ? 8.383 -23.875 -12.117 1 95 252 GLN B CA 1
ATOM 4770 C C . GLN B 1 252 ? 7.004 -24.359 -12.57 1 95 252 GLN B C 1
ATOM 4772 O O . GLN B 1 252 ? 6.012 -24.141 -11.867 1 95 252 GLN B O 1
ATOM 4777 N N . MET B 1 253 ? 6.891 -25.016 -13.68 1 96.19 253 MET B N 1
ATOM 4778 C CA . MET B 1 253 ? 5.625 -25.609 -14.109 1 96.19 253 MET B CA 1
ATOM 4779 C C . MET B 1 253 ? 5.18 -26.703 -13.133 1 96.19 253 MET B C 1
ATOM 4781 O O . MET B 1 253 ? 4.012 -26.75 -12.742 1 96.19 253 MET B O 1
ATOM 4785 N N . MET B 1 254 ? 6.07 -27.516 -12.758 1 94.06 254 MET B N 1
ATOM 4786 C CA . MET B 1 254 ? 5.742 -28.594 -11.836 1 94.06 254 MET B CA 1
ATOM 4787 C C . MET B 1 254 ? 5.406 -28.047 -10.453 1 94.06 254 MET B C 1
ATOM 4789 O O . MET B 1 254 ? 4.508 -28.562 -9.781 1 94.06 254 MET B O 1
ATOM 4793 N N . ILE B 1 255 ? 6.086 -27.016 -10.062 1 92.12 255 ILE B N 1
ATOM 4794 C CA . ILE B 1 255 ? 5.777 -26.359 -8.797 1 92.12 255 ILE B CA 1
ATOM 4795 C C . ILE B 1 255 ? 4.371 -25.766 -8.852 1 92.12 255 ILE B C 1
ATOM 4797 O O . ILE B 1 255 ? 3.586 -25.938 -7.91 1 92.12 255 ILE B O 1
ATOM 4801 N N . ALA B 1 256 ? 4.098 -25.109 -9.93 1 93.25 256 ALA B N 1
ATOM 4802 C CA . ALA B 1 256 ? 2.771 -24.531 -10.109 1 93.25 256 ALA B CA 1
ATOM 4803 C C . ALA B 1 256 ? 1.691 -25.609 -10.117 1 93.25 256 ALA B C 1
ATOM 4805 O O . ALA B 1 256 ? 0.638 -25.438 -9.5 1 93.25 256 ALA B O 1
ATOM 4806 N N . PHE B 1 257 ? 1.968 -26.688 -10.758 1 92.75 257 PHE B N 1
ATOM 4807 C CA . PHE B 1 257 ? 1.027 -27.797 -10.852 1 92.75 257 PHE B CA 1
ATOM 4808 C C . PHE B 1 257 ? 0.722 -28.359 -9.469 1 92.75 257 PHE B C 1
ATOM 4810 O O . PHE B 1 257 ? -0.429 -28.672 -9.164 1 92.75 257 PHE B O 1
ATOM 4817 N N . THR B 1 258 ? 1.688 -28.406 -8.719 1 90.25 258 THR B N 1
ATOM 4818 C CA . THR B 1 258 ? 1.546 -29.094 -7.438 1 90.25 258 THR B CA 1
ATOM 4819 C C . THR B 1 258 ? 1.029 -28.141 -6.367 1 90.25 258 THR B C 1
ATOM 4821 O O . THR B 1 258 ? 0.258 -28.531 -5.492 1 90.25 258 THR B O 1
ATOM 4824 N N . THR B 1 259 ? 1.425 -26.891 -6.449 1 86.75 259 THR B N 1
ATOM 4825 C CA . THR B 1 259 ? 1.043 -25.938 -5.414 1 86.75 259 THR B CA 1
ATOM 4826 C C . THR B 1 259 ? -0.268 -25.234 -5.773 1 86.75 259 THR B C 1
ATOM 4828 O O . THR B 1 259 ? -0.921 -24.656 -4.91 1 86.75 259 THR B O 1
ATOM 4831 N N . CYS B 1 260 ? -0.589 -25.156 -7.039 1 88.62 260 CYS B N 1
ATOM 4832 C CA . CYS B 1 260 ? -1.74 -24.422 -7.555 1 88.62 260 CYS B CA 1
ATOM 4833 C C . CYS B 1 260 ? -1.68 -22.953 -7.152 1 88.62 260 CYS B C 1
ATOM 4835 O O . CYS B 1 260 ? -2.697 -22.359 -6.789 1 88.62 260 CYS B O 1
ATOM 4837 N N . SER B 1 261 ? -0.484 -22.406 -7.195 1 87.06 261 SER B N 1
ATOM 4838 C CA . SER B 1 261 ? -0.254 -21.016 -6.844 1 87.06 261 SER B CA 1
ATOM 4839 C C . SER B 1 261 ? 0.782 -20.375 -7.762 1 87.06 261 SER B C 1
ATOM 4841 O O . SER B 1 261 ? 1.959 -20.75 -7.727 1 87.06 261 SER B O 1
ATOM 4843 N N . SER B 1 262 ? 0.27 -19.391 -8.484 1 90.19 262 SER B N 1
ATOM 4844 C CA . SER B 1 262 ? 1.197 -18.641 -9.32 1 90.19 262 SER B CA 1
ATOM 4845 C C . SER B 1 262 ? 2.209 -17.875 -8.484 1 90.19 262 SER B C 1
ATOM 4847 O O . SER B 1 262 ? 3.373 -17.734 -8.867 1 90.19 262 SER B O 1
ATOM 4849 N N . ALA B 1 263 ? 1.711 -17.438 -7.355 1 88.12 263 ALA B N 1
ATOM 4850 C CA . ALA B 1 263 ? 2.584 -16.688 -6.453 1 88.12 263 ALA B CA 1
ATOM 4851 C C . ALA B 1 263 ? 3.707 -17.578 -5.922 1 88.12 263 ALA B C 1
ATOM 4853 O O . ALA B 1 263 ? 4.859 -17.141 -5.828 1 88.12 263 ALA B O 1
ATOM 4854 N N . ALA B 1 264 ? 3.35 -18.781 -5.59 1 88.12 264 ALA B N 1
ATOM 4855 C CA . ALA B 1 264 ? 4.34 -19.703 -5.031 1 88.12 264 ALA B CA 1
ATOM 4856 C C . ALA B 1 264 ? 5.387 -20.078 -6.074 1 88.12 264 ALA B C 1
ATOM 4858 O O . ALA B 1 264 ? 6.551 -20.312 -5.738 1 88.12 264 ALA B O 1
ATOM 4859 N N . ALA B 1 265 ? 5.031 -20.031 -7.285 1 93.44 265 ALA B N 1
ATOM 4860 C CA . ALA B 1 265 ? 5.953 -20.438 -8.344 1 93.44 265 ALA B CA 1
ATOM 4861 C C . ALA B 1 265 ? 6.789 -19.25 -8.82 1 93.44 265 ALA B C 1
ATOM 4863 O O . ALA B 1 265 ? 7.781 -19.422 -9.531 1 93.44 265 ALA B O 1
ATOM 4864 N N . LEU B 1 266 ? 6.414 -18.078 -8.438 1 93.88 266 LEU B N 1
ATOM 4865 C CA . LEU B 1 266 ? 6.957 -16.844 -8.984 1 93.88 266 LEU B CA 1
ATOM 4866 C C . LEU B 1 266 ? 8.461 -16.75 -8.742 1 93.88 266 LEU B C 1
ATOM 4868 O O . LEU B 1 266 ? 9.227 -16.484 -9.672 1 93.88 266 LEU B O 1
ATOM 4872 N N . PRO B 1 267 ? 8.953 -17.047 -7.5 1 94.31 267 PRO B N 1
ATOM 4873 C CA . PRO B 1 267 ? 10.391 -16.906 -7.266 1 94.31 267 PRO B CA 1
ATOM 4874 C C . PRO B 1 267 ? 11.219 -17.828 -8.164 1 94.31 267 PRO B C 1
ATOM 4876 O O . PRO B 1 267 ? 12.234 -17.391 -8.719 1 94.31 267 PRO B O 1
ATOM 4879 N N . VAL B 1 268 ? 10.742 -19 -8.352 1 94.94 268 VAL B N 1
ATOM 4880 C CA . VAL B 1 268 ? 11.453 -19.953 -9.195 1 94.94 268 VAL B CA 1
ATOM 4881 C C . VAL B 1 268 ? 11.359 -19.531 -10.656 1 94.94 268 VAL B C 1
ATOM 4883 O O . VAL B 1 268 ? 12.312 -19.688 -11.422 1 94.94 268 VAL B O 1
ATOM 4886 N N . ASN B 1 269 ? 10.203 -19.047 -11.008 1 96.81 269 ASN B N 1
ATOM 4887 C CA . ASN B 1 269 ? 10.023 -18.562 -12.367 1 96.81 269 ASN B CA 1
ATOM 4888 C C . ASN B 1 269 ? 10.969 -17.406 -12.68 1 96.81 269 ASN B C 1
ATOM 4890 O O . ASN B 1 269 ? 11.586 -17.375 -13.742 1 96.81 269 ASN B O 1
ATOM 4894 N N . MET B 1 270 ? 11.094 -16.516 -11.773 1 96.06 270 MET B N 1
ATOM 4895 C CA . MET B 1 270 ? 11.977 -15.359 -11.953 1 96.06 270 MET B CA 1
ATOM 4896 C C . MET B 1 270 ? 13.43 -15.805 -12.086 1 96.06 270 MET B C 1
ATOM 4898 O O . MET B 1 270 ? 14.156 -15.32 -12.953 1 96.06 270 MET B O 1
ATOM 4902 N N . LYS B 1 271 ? 13.805 -16.688 -11.297 1 94.75 271 LYS B N 1
ATOM 4903 C CA . LYS B 1 271 ? 15.164 -17.203 -11.344 1 94.75 271 LYS B CA 1
ATOM 4904 C C . LYS B 1 271 ? 15.43 -17.938 -12.656 1 94.75 271 LYS B C 1
ATOM 4906 O O . LYS B 1 271 ? 16.391 -17.625 -13.359 1 94.75 271 LYS B O 1
ATOM 4911 N N . ASN B 1 272 ? 14.594 -18.859 -13.016 1 96.5 272 ASN B N 1
ATOM 4912 C CA . ASN B 1 272 ? 14.836 -19.75 -14.148 1 96.5 272 ASN B CA 1
ATOM 4913 C C . ASN B 1 272 ? 14.695 -19.016 -15.477 1 96.5 272 ASN B C 1
ATOM 4915 O O . ASN B 1 272 ? 15.398 -19.328 -16.438 1 96.5 272 ASN B O 1
ATOM 4919 N N . CYS B 1 273 ? 13.773 -18.078 -15.586 1 97.06 273 CYS B N 1
ATOM 4920 C CA . CYS B 1 273 ? 13.664 -17.312 -16.828 1 97.06 273 CYS B CA 1
ATOM 4921 C C . CYS B 1 273 ? 14.953 -16.547 -17.109 1 97.06 273 CYS B C 1
ATOM 4923 O O . CYS B 1 273 ? 15.352 -16.406 -18.266 1 97.06 273 CYS B O 1
ATOM 4925 N N . GLN B 1 274 ? 15.531 -16.078 -16.047 1 95.62 274 GLN B N 1
ATOM 4926 C CA . GLN B 1 274 ? 16.797 -15.367 -16.219 1 95.62 274 GLN B CA 1
ATOM 4927 C C . GLN B 1 274 ? 17.938 -16.344 -16.516 1 95.62 274 GLN B C 1
ATOM 4929 O O . GLN B 1 274 ? 18.656 -16.172 -17.5 1 95.62 274 GLN B O 1
ATOM 4934 N N . GLU B 1 275 ? 18.031 -17.375 -15.773 1 95.56 275 GLU B N 1
ATOM 4935 C CA . GLU B 1 275 ? 19.203 -18.25 -15.812 1 95.56 275 GLU B CA 1
ATOM 4936 C C . GLU B 1 275 ? 19.094 -19.266 -16.938 1 95.56 275 GLU B C 1
ATOM 4938 O O . GLU B 1 275 ? 20.094 -19.641 -17.547 1 95.56 275 GLU B O 1
ATOM 4943 N N . LYS B 1 276 ? 17.891 -19.734 -17.172 1 96.12 276 LYS B N 1
ATOM 4944 C CA . LYS B 1 276 ? 17.734 -20.844 -18.109 1 96.12 276 LYS B CA 1
ATOM 4945 C C . LYS B 1 276 ? 17.203 -20.375 -19.453 1 96.12 276 LYS B C 1
ATOM 4947 O O . LYS B 1 276 ? 17.453 -21 -20.484 1 96.12 276 LYS B O 1
ATOM 4952 N N . LEU B 1 277 ? 16.5 -19.266 -19.5 1 96.62 277 LEU B N 1
ATOM 4953 C CA . LEU B 1 277 ? 15.891 -18.828 -20.734 1 96.62 277 LEU B CA 1
ATOM 4954 C C . LEU B 1 277 ? 16.516 -17.516 -21.219 1 96.62 277 LEU B C 1
ATOM 4956 O O . LEU B 1 277 ? 16.172 -17.016 -22.281 1 96.62 277 LEU B O 1
ATOM 4960 N N . GLY B 1 278 ? 17.328 -16.922 -20.391 1 95.56 278 GLY B N 1
ATOM 4961 C CA . GLY B 1 278 ? 18.125 -15.781 -20.828 1 95.56 278 GLY B CA 1
ATOM 4962 C C . GLY B 1 278 ? 17.344 -14.484 -20.828 1 95.56 278 GLY B C 1
ATOM 4963 O O . GLY B 1 278 ? 17.719 -13.531 -21.516 1 95.56 278 GLY B O 1
ATOM 4964 N N . VAL B 1 279 ? 16.359 -14.406 -20.141 1 96.25 279 VAL B N 1
ATOM 4965 C CA . VAL B 1 279 ? 15.594 -13.172 -20.047 1 96.25 279 VAL B CA 1
ATOM 4966 C C . VAL B 1 279 ? 16.344 -12.164 -19.172 1 96.25 279 VAL B C 1
ATOM 4968 O O . VAL B 1 279 ? 16.844 -12.508 -18.094 1 96.25 279 VAL B O 1
ATOM 4971 N N . LYS B 1 280 ? 16.438 -10.977 -19.672 1 95.12 280 LYS B N 1
ATOM 4972 C CA . LYS B 1 280 ? 17.125 -9.922 -18.922 1 95.12 280 LYS B CA 1
ATOM 4973 C C . LYS B 1 280 ? 16.438 -9.664 -17.578 1 95.12 280 LYS B C 1
ATOM 4975 O O . LYS B 1 280 ? 15.211 -9.75 -17.469 1 95.12 280 LYS B O 1
ATOM 4980 N N . ARG B 1 281 ? 17.188 -9.312 -16.672 1 91.81 281 ARG B N 1
ATOM 4981 C CA . ARG B 1 281 ? 16.719 -9.117 -15.312 1 91.81 281 ARG B CA 1
ATOM 4982 C C . ARG B 1 281 ? 15.617 -8.062 -15.258 1 91.81 281 ARG B C 1
ATOM 4984 O O . ARG B 1 281 ? 14.633 -8.227 -14.531 1 91.81 281 ARG B O 1
ATOM 4991 N N . GLU B 1 282 ? 15.797 -6.973 -15.984 1 91.81 282 GLU B N 1
ATOM 4992 C CA . GLU B 1 282 ? 14.828 -5.883 -15.953 1 91.81 282 GLU B CA 1
ATOM 4993 C C . GLU B 1 282 ? 13.477 -6.336 -16.484 1 91.81 282 GLU B C 1
ATOM 4995 O O . GLU B 1 282 ? 12.43 -5.898 -15.992 1 91.81 282 GLU B O 1
ATOM 5000 N N . ILE B 1 283 ? 13.539 -7.211 -17.406 1 94.56 283 ILE B N 1
ATOM 5001 C CA . ILE B 1 283 ? 12.297 -7.703 -18.016 1 94.56 283 ILE B CA 1
ATOM 5002 C C . ILE B 1 283 ? 11.664 -8.75 -17.094 1 94.56 283 ILE B C 1
ATOM 5004 O O . ILE B 1 283 ? 10.477 -8.672 -16.797 1 94.56 283 ILE B O 1
ATOM 5008 N N . ALA B 1 284 ? 12.469 -9.711 -16.609 1 96 284 ALA B N 1
ATOM 5009 C CA . ALA B 1 284 ? 11.969 -10.773 -15.734 1 96 284 ALA B CA 1
ATOM 5010 C C . ALA B 1 284 ? 11.383 -10.188 -14.453 1 96 284 ALA B C 1
ATOM 5012 O O . ALA B 1 284 ? 10.344 -10.656 -13.969 1 96 284 ALA B O 1
ATOM 5013 N N . SER B 1 285 ? 12.008 -9.18 -13.922 1 92.88 285 SER B N 1
ATOM 5014 C CA . SER B 1 285 ? 11.617 -8.609 -12.633 1 92.88 285 SER B CA 1
ATOM 5015 C C . SER B 1 285 ? 10.297 -7.848 -12.742 1 92.88 285 SER B C 1
ATOM 5017 O O . SER B 1 285 ? 9.594 -7.66 -11.75 1 92.88 285 SER B O 1
ATOM 5019 N N . PHE B 1 286 ? 9.992 -7.43 -13.914 1 91.06 286 PHE B N 1
ATOM 5020 C CA . PHE B 1 286 ? 8.773 -6.656 -14.086 1 91.06 286 PHE B CA 1
ATOM 5021 C C . PHE B 1 286 ? 7.66 -7.527 -14.664 1 91.06 286 PHE B C 1
ATOM 5023 O O . PHE B 1 286 ? 6.559 -7.582 -14.117 1 91.06 286 PHE B O 1
ATOM 5030 N N . VAL B 1 287 ? 7.906 -8.25 -15.68 1 95.19 287 VAL B N 1
ATOM 5031 C CA . VAL B 1 287 ? 6.914 -8.977 -16.469 1 95.19 287 VAL B CA 1
ATOM 5032 C C . VAL B 1 287 ? 6.355 -10.141 -15.648 1 95.19 287 VAL B C 1
ATOM 5034 O O . VAL B 1 287 ? 5.145 -10.367 -15.617 1 95.19 287 VAL B O 1
ATOM 5037 N N . LEU B 1 288 ? 7.207 -10.852 -14.945 1 96.25 288 LEU B N 1
ATOM 5038 C CA . LEU B 1 288 ? 6.801 -12.102 -14.305 1 96.25 288 LEU B CA 1
ATOM 5039 C C . LEU B 1 288 ? 5.949 -11.82 -13.07 1 96.25 288 LEU B C 1
ATOM 5041 O O . LEU B 1 288 ? 4.895 -12.43 -12.883 1 96.25 288 LEU B O 1
ATOM 5045 N N . PRO B 1 289 ? 6.332 -10.867 -12.227 1 92.69 289 PRO B N 1
ATOM 5046 C CA . PRO B 1 289 ? 5.426 -10.539 -11.125 1 92.69 289 PRO B CA 1
ATOM 5047 C C . PRO B 1 289 ? 4.078 -10.008 -11.602 1 92.69 289 PRO B C 1
ATOM 5049 O O . PRO B 1 289 ? 3.037 -10.344 -11.031 1 92.69 289 PRO B O 1
ATOM 5052 N N . LEU B 1 290 ? 4.105 -9.188 -12.57 1 90.06 290 LEU B N 1
ATOM 5053 C CA . LEU B 1 290 ? 2.863 -8.695 -13.156 1 90.06 290 LEU B CA 1
ATOM 5054 C C . LEU B 1 290 ? 2.016 -9.844 -13.695 1 90.06 290 LEU B C 1
ATOM 5056 O O . LEU B 1 290 ? 0.8 -9.875 -13.492 1 90.06 290 LEU B O 1
ATOM 5060 N N . GLY B 1 291 ? 2.639 -10.727 -14.32 1 92.62 291 GLY B N 1
ATOM 5061 C CA . GLY B 1 291 ? 1.953 -11.898 -14.844 1 92.62 291 GLY B CA 1
ATOM 5062 C C . GLY B 1 291 ? 1.339 -12.766 -13.758 1 92.62 291 GLY B C 1
ATOM 5063 O O . GLY B 1 291 ? 0.207 -13.234 -13.898 1 92.62 291 GLY B O 1
ATOM 5064 N N . ALA B 1 292 ? 2.088 -12.977 -12.711 1 90.38 292 ALA B N 1
ATOM 5065 C CA . ALA B 1 292 ? 1.604 -13.805 -11.609 1 90.38 292 ALA B CA 1
ATOM 5066 C C . ALA B 1 292 ? 0.307 -13.242 -11.031 1 90.38 292 ALA B C 1
ATOM 5068 O O . ALA B 1 292 ? -0.471 -13.977 -10.414 1 90.38 292 ALA B O 1
ATOM 5069 N N . THR B 1 293 ? 0.077 -12.023 -11.352 1 84.06 293 THR B N 1
ATOM 5070 C CA . THR B 1 293 ? -1.104 -11.367 -10.805 1 84.06 293 THR B CA 1
ATOM 5071 C C . THR B 1 293 ? -2.182 -11.211 -11.867 1 84.06 293 THR B C 1
ATOM 5073 O O . THR B 1 293 ? -3.369 -11.391 -11.594 1 84.06 293 THR B O 1
ATOM 5076 N N . LEU B 1 294 ? -1.807 -10.953 -13.062 1 85.5 294 LEU B N 1
ATOM 5077 C CA . LEU B 1 294 ? -2.768 -10.547 -14.086 1 85.5 294 LEU B CA 1
ATOM 5078 C C . LEU B 1 294 ? -3.059 -11.703 -15.039 1 85.5 294 LEU B C 1
ATOM 5080 O O . LEU B 1 294 ? -4.172 -11.82 -15.555 1 85.5 294 LEU B O 1
ATOM 5084 N N . ASN B 1 295 ? -2.09 -12.469 -15.258 1 90.12 295 ASN B N 1
ATOM 5085 C CA . ASN B 1 295 ? -2.252 -13.516 -16.266 1 90.12 295 ASN B CA 1
ATOM 5086 C C . ASN B 1 295 ? -2.955 -14.742 -15.688 1 90.12 295 ASN B C 1
ATOM 5088 O O . ASN B 1 295 ? -2.414 -15.422 -14.812 1 90.12 295 ASN B O 1
ATOM 5092 N N . MET B 1 296 ? -4.09 -14.992 -16.297 1 89.75 296 MET B N 1
ATOM 5093 C CA . MET B 1 296 ? -4.859 -16.156 -15.875 1 89.75 296 MET B CA 1
ATOM 5094 C C . MET B 1 296 ? -5.379 -16.938 -17.078 1 89.75 296 MET B C 1
ATOM 5096 O O . MET B 1 296 ? -6.562 -17.266 -17.156 1 89.75 296 MET B O 1
ATOM 5100 N N . ASP B 1 297 ? -4.496 -17.203 -17.953 1 94.12 297 ASP B N 1
ATOM 5101 C CA . ASP B 1 297 ? -4.898 -17.891 -19.188 1 94.12 297 ASP B CA 1
ATOM 5102 C C . ASP B 1 297 ? -5.527 -19.234 -18.859 1 94.12 297 ASP B C 1
ATOM 5104 O O . ASP B 1 297 ? -6.562 -19.594 -19.438 1 94.12 297 ASP B O 1
ATOM 5108 N N . GLY B 1 298 ? -4.863 -19.984 -18.047 1 93.38 298 GLY B N 1
ATOM 5109 C CA . GLY B 1 298 ? -5.438 -21.266 -17.656 1 93.38 298 GLY B CA 1
ATOM 5110 C C . GLY B 1 298 ? -6.82 -21.141 -17.047 1 93.38 298 GLY B C 1
ATOM 5111 O O . GLY B 1 298 ? -7.723 -21.906 -17.375 1 93.38 298 GLY B O 1
ATOM 5112 N N . THR B 1 299 ? -6.965 -20.25 -16.188 1 90.25 299 THR B N 1
ATOM 5113 C CA . THR B 1 299 ? -8.242 -20.016 -15.531 1 90.25 299 THR B CA 1
ATOM 5114 C C . THR B 1 299 ? -9.289 -19.531 -16.531 1 90.25 299 THR B C 1
ATOM 5116 O O . THR B 1 299 ? -10.461 -19.891 -16.438 1 90.25 299 THR B O 1
ATOM 5119 N N . ALA B 1 300 ? -8.836 -18.719 -17.406 1 91.19 300 ALA B N 1
ATOM 5120 C CA . ALA B 1 300 ? -9.742 -18.234 -18.453 1 91.19 300 ALA B CA 1
ATOM 5121 C C . ALA B 1 300 ? -10.242 -19.406 -19.312 1 91.19 300 ALA B C 1
ATOM 5123 O O . ALA B 1 300 ? -11.43 -19.469 -19.641 1 91.19 300 ALA B O 1
ATOM 5124 N N . LEU B 1 301 ? -9.359 -20.219 -19.688 1 94 301 LEU B N 1
ATOM 5125 C CA . LEU B 1 301 ? -9.719 -21.406 -20.438 1 94 301 LEU B CA 1
ATOM 5126 C C . LEU B 1 301 ? -10.727 -22.25 -19.672 1 94 301 LEU B C 1
ATOM 5128 O O . LEU B 1 301 ? -11.711 -22.734 -20.25 1 94 301 LEU B O 1
ATOM 5132 N N . TYR B 1 302 ? -10.445 -22.375 -18.469 1 93.19 302 TYR B N 1
ATOM 5133 C CA . TYR B 1 302 ? -11.32 -23.062 -17.531 1 93.19 302 TYR B CA 1
ATOM 5134 C C . TYR B 1 302 ? -12.719 -22.453 -17.531 1 93.19 302 TYR B C 1
ATOM 5136 O O . TYR B 1 302 ? -13.719 -23.172 -17.453 1 93.19 302 TYR B O 1
ATOM 5144 N N . MET B 1 303 ? -12.828 -21.25 -17.656 1 91.5 303 MET B N 1
ATOM 5145 C CA . MET B 1 303 ? -14.109 -20.547 -17.703 1 91.5 303 MET B CA 1
ATOM 5146 C C . MET B 1 303 ? -14.914 -20.953 -18.922 1 91.5 303 MET B C 1
ATOM 5148 O O . MET B 1 303 ? -16.125 -21.172 -18.844 1 91.5 303 MET B O 1
ATOM 5152 N N . GLY B 1 304 ? -14.258 -20.984 -20 1 92.38 304 GLY B N 1
ATOM 5153 C CA . GLY B 1 304 ? -14.938 -21.422 -21.203 1 92.38 304 GLY B CA 1
ATOM 5154 C C . GLY B 1 304 ? -15.484 -22.828 -21.109 1 92.38 304 GLY B C 1
ATOM 5155 O O . GLY B 1 304 ? -16.641 -23.078 -21.453 1 92.38 304 GLY B O 1
ATOM 5156 N N . VAL B 1 305 ? -14.727 -23.688 -20.547 1 94.62 305 VAL B N 1
ATOM 5157 C CA . VAL B 1 305 ? -15.109 -25.094 -20.438 1 94.62 305 VAL B CA 1
ATOM 5158 C C . VAL B 1 305 ? -16.25 -25.234 -19.438 1 94.62 305 VAL B C 1
ATOM 5160 O O . VAL B 1 305 ? -17.266 -25.875 -19.75 1 94.62 305 VAL B O 1
ATOM 5163 N N . CYS B 1 306 ? -16.125 -24.656 -18.297 1 92.88 306 CYS B N 1
ATOM 5164 C CA . CYS B 1 306 ? -17.078 -24.859 -17.203 1 92.88 306 CYS B CA 1
ATOM 5165 C C . CYS B 1 306 ? -18.391 -24.156 -17.5 1 92.88 306 CYS B C 1
ATOM 5167 O O . CYS B 1 306 ? -19.453 -24.641 -17.094 1 92.88 306 CYS B O 1
ATOM 5169 N N . THR B 1 307 ? -18.312 -23.047 -18.172 1 92.94 307 THR B N 1
ATOM 5170 C CA . THR B 1 307 ? -19.547 -22.375 -18.547 1 92.94 307 THR B CA 1
ATOM 5171 C C . THR B 1 307 ? -20.391 -23.266 -19.469 1 92.94 307 THR B C 1
ATOM 5173 O O . THR B 1 307 ? -21.594 -23.422 -19.25 1 92.94 307 THR B O 1
ATOM 5176 N N . LEU B 1 308 ? -19.781 -23.828 -20.438 1 92.94 308 LEU B N 1
ATOM 5177 C CA . LEU B 1 308 ? -20.5 -24.719 -21.344 1 92.94 308 LEU B CA 1
ATOM 5178 C C . LEU B 1 308 ? -20.953 -25.984 -20.625 1 92.94 308 LEU B C 1
ATOM 5180 O O . LEU B 1 308 ? -22.016 -26.516 -20.922 1 92.94 308 LEU B O 1
ATOM 5184 N N . PHE B 1 309 ? -20.141 -26.516 -19.75 1 93.19 309 PHE B N 1
ATOM 5185 C CA . PHE B 1 309 ? -20.516 -27.656 -18.922 1 93.19 309 PHE B CA 1
ATOM 5186 C C . PHE B 1 309 ? -21.797 -27.391 -18.156 1 93.19 309 PHE B C 1
ATOM 5188 O O . PHE B 1 309 ? -22.734 -28.188 -18.219 1 93.19 309 PHE B O 1
ATOM 5195 N N . VAL B 1 310 ? -21.828 -26.25 -17.531 1 89.75 310 VAL B N 1
ATOM 5196 C CA . VAL B 1 310 ? -22.984 -25.875 -16.734 1 89.75 310 VAL B CA 1
ATOM 5197 C C . VAL B 1 310 ? -24.203 -25.688 -17.641 1 89.75 310 VAL B C 1
ATOM 5199 O O . VAL B 1 310 ? -25.297 -26.125 -17.328 1 89.75 310 VAL B O 1
ATOM 5202 N N . ALA B 1 311 ? -23.984 -25.016 -18.703 1 91.19 311 ALA B N 1
ATOM 5203 C CA . ALA B 1 311 ? -25.062 -24.828 -19.672 1 91.19 311 ALA B CA 1
ATOM 5204 C C . ALA B 1 311 ? -25.641 -26.172 -20.125 1 91.19 311 ALA B C 1
ATOM 5206 O O . ALA B 1 311 ? -26.859 -26.344 -20.203 1 91.19 311 ALA B O 1
ATOM 5207 N N . ASN B 1 312 ? -24.781 -27.094 -20.406 1 90.88 312 ASN B N 1
ATOM 5208 C CA . ASN B 1 312 ? -25.188 -28.422 -20.859 1 90.88 312 ASN B CA 1
ATOM 5209 C C . ASN B 1 312 ? -25.938 -29.188 -19.766 1 90.88 312 ASN B C 1
ATOM 5211 O O . ASN B 1 312 ? -26.938 -29.844 -20.047 1 90.88 312 ASN B O 1
ATOM 5215 N N . VAL B 1 313 ? -25.438 -29.125 -18.609 1 87.69 313 VAL B N 1
ATOM 5216 C CA . VAL B 1 313 ? -26.031 -29.859 -17.484 1 87.69 313 VAL B CA 1
ATOM 5217 C C . VAL B 1 313 ? -27.453 -29.359 -17.234 1 87.69 313 VAL B C 1
ATOM 5219 O O . VAL B 1 313 ? -28.359 -30.156 -16.953 1 87.69 313 VAL B O 1
ATOM 5222 N N . TYR B 1 314 ? -27.625 -28.125 -17.391 1 87.62 314 TYR B N 1
ATOM 5223 C CA . TYR B 1 314 ? -28.922 -27.547 -17.078 1 87.62 314 TYR B CA 1
ATOM 5224 C C . TYR B 1 314 ? -29.75 -27.344 -18.328 1 87.62 314 TYR B C 1
ATOM 5226 O O . TYR B 1 314 ? -30.859 -26.797 -18.281 1 87.62 314 TYR B O 1
ATOM 5234 N N . GLY B 1 315 ? -29.188 -27.641 -19.406 1 87.06 315 GLY B N 1
ATOM 5235 C CA . GLY B 1 315 ? -29.922 -27.609 -20.656 1 87.06 315 GLY B CA 1
ATOM 5236 C C . GLY B 1 315 ? -30.188 -26.219 -21.172 1 87.06 315 GLY B C 1
ATOM 5237 O O . GLY B 1 315 ? -31.25 -25.938 -21.734 1 87.06 315 GLY B O 1
ATOM 5238 N N . VAL B 1 316 ? -29.375 -25.344 -20.891 1 88.25 316 VAL B N 1
ATOM 5239 C CA . VAL B 1 316 ? -29.5 -23.969 -21.344 1 88.25 316 VAL B CA 1
ATOM 5240 C C . VAL B 1 316 ? -28.547 -23.719 -22.516 1 88.25 316 VAL B C 1
ATOM 5242 O O . VAL B 1 316 ? -27.328 -23.703 -22.328 1 88.25 316 VAL B O 1
ATOM 5245 N N . PRO B 1 317 ? -29.125 -23.562 -23.656 1 88.56 317 PRO B N 1
ATOM 5246 C CA . PRO B 1 317 ? -28.234 -23.297 -24.781 1 88.56 317 PRO B CA 1
ATOM 5247 C C . PRO B 1 317 ? -27.531 -21.953 -24.672 1 88.56 317 PRO B C 1
ATOM 5249 O O . PRO B 1 317 ? -28.125 -20.969 -24.234 1 88.56 317 PRO B O 1
ATOM 5252 N N . LEU B 1 318 ? -26.25 -21.938 -25 1 90.19 318 LEU B N 1
ATOM 5253 C CA . LEU B 1 318 ? -25.469 -20.719 -25 1 90.19 318 LEU B CA 1
ATOM 5254 C C . LEU B 1 318 ? -25.266 -20.203 -26.422 1 90.19 318 LEU B C 1
ATOM 5256 O O . LEU B 1 318 ? -24.656 -20.906 -27.25 1 90.19 318 LEU B O 1
ATOM 5260 N N . GLY B 1 319 ? -25.766 -19.031 -26.609 1 90.5 319 GLY B N 1
ATOM 5261 C CA . GLY B 1 319 ? -25.578 -18.422 -27.922 1 90.5 319 GLY B CA 1
ATOM 5262 C C . GLY B 1 319 ? -24.219 -17.766 -28.078 1 90.5 319 GLY B C 1
ATOM 5263 O O . GLY B 1 319 ? -23.438 -17.703 -27.141 1 90.5 319 GLY B O 1
ATOM 5264 N N . PHE B 1 320 ? -24 -17.422 -29.344 1 91 320 PHE B N 1
ATOM 5265 C CA . PHE B 1 320 ? -22.734 -16.781 -29.688 1 91 320 PHE B CA 1
ATOM 5266 C C . PHE B 1 320 ? -22.531 -15.5 -28.891 1 91 320 PHE B C 1
ATOM 5268 O O . PHE B 1 320 ? -21.422 -15.203 -28.438 1 91 320 PHE B O 1
ATOM 5275 N N . GLU B 1 321 ? -23.578 -14.781 -28.703 1 88.94 321 GLU B N 1
ATOM 5276 C CA . GLU B 1 321 ? -23.5 -13.531 -27.953 1 88.94 321 GLU B CA 1
ATOM 5277 C C . GLU B 1 321 ? -23.125 -13.773 -26.5 1 88.94 321 GLU B C 1
ATOM 5279 O O . GLU B 1 321 ? -22.328 -13.023 -25.922 1 88.94 321 GLU B O 1
ATOM 5284 N N . GLN B 1 322 ? -23.734 -14.75 -25.938 1 89.62 322 GLN B N 1
ATOM 5285 C CA . GLN B 1 322 ? -23.422 -15.086 -24.547 1 89.62 322 GLN B CA 1
ATOM 5286 C C . GLN B 1 322 ? -21.984 -15.562 -24.406 1 89.62 322 GLN B C 1
ATOM 5288 O O . GLN B 1 322 ? -21.312 -15.219 -23.422 1 89.62 322 GLN B O 1
ATOM 5293 N N . MET B 1 323 ? -21.578 -16.312 -25.391 1 91.12 323 MET B N 1
ATOM 5294 C CA . MET B 1 323 ? -20.188 -16.797 -25.359 1 91.12 323 MET B CA 1
ATOM 5295 C C . MET B 1 323 ? -19.219 -15.625 -25.469 1 91.12 323 MET B C 1
ATOM 5297 O O . MET B 1 323 ? -18.188 -15.602 -24.766 1 91.12 323 MET B O 1
ATOM 5301 N N . MET B 1 324 ? -19.547 -14.719 -26.266 1 90.69 324 MET B N 1
ATOM 5302 C CA . MET B 1 324 ? -18.703 -13.531 -26.406 1 90.69 324 MET B CA 1
ATOM 5303 C C . MET B 1 324 ? -18.688 -12.734 -25.094 1 90.69 324 MET B C 1
ATOM 5305 O O . MET B 1 324 ? -17.656 -12.172 -24.734 1 90.69 324 MET B O 1
ATOM 5309 N N . MET B 1 325 ? -19.797 -12.719 -24.5 1 87.69 325 MET B N 1
ATOM 5310 C CA . MET B 1 325 ? -19.875 -12.031 -23.219 1 87.69 325 MET B CA 1
ATOM 5311 C C . MET B 1 325 ? -18.984 -12.719 -22.188 1 87.69 325 MET B C 1
ATOM 5313 O O . MET B 1 325 ? -18.344 -12.047 -21.359 1 87.69 325 MET B O 1
ATOM 5317 N N . VAL B 1 326 ? -18.984 -13.961 -22.234 1 88.31 326 VAL B N 1
ATOM 5318 C CA . VAL B 1 326 ? -18.125 -14.719 -21.328 1 88.31 326 VAL B CA 1
ATOM 5319 C C . VAL B 1 326 ? -16.656 -14.398 -21.609 1 88.31 326 VAL B C 1
ATOM 5321 O O . VAL B 1 326 ? -15.867 -14.211 -20.672 1 88.31 326 VAL B O 1
ATOM 5324 N N . VAL B 1 327 ? -16.328 -14.32 -22.828 1 89 327 VAL B N 1
ATOM 5325 C CA . VAL B 1 327 ? -14.953 -14.016 -23.219 1 89 327 VAL B CA 1
ATOM 5326 C C . VAL B 1 327 ? -14.57 -12.625 -22.719 1 89 327 VAL B C 1
ATOM 5328 O O . VAL B 1 327 ? -13.508 -12.445 -22.125 1 89 327 VAL B O 1
ATOM 5331 N N . LEU B 1 328 ? -15.438 -11.695 -22.875 1 84.56 328 LEU B N 1
ATOM 5332 C CA . LEU B 1 328 ? -15.164 -10.32 -22.484 1 84.56 328 LEU B CA 1
ATOM 5333 C C . LEU B 1 328 ? -15.094 -10.188 -20.953 1 84.56 328 LEU B C 1
ATOM 5335 O O . LEU B 1 328 ? -14.125 -9.641 -20.422 1 84.56 328 LEU B O 1
ATOM 5339 N N . THR B 1 329 ? -16.078 -10.758 -20.328 1 80.75 329 THR B N 1
ATOM 5340 C CA . THR B 1 329 ? -16.141 -10.656 -18.875 1 80.75 329 THR B CA 1
ATOM 5341 C C . THR B 1 329 ? -15.008 -11.445 -18.219 1 80.75 329 THR B C 1
ATOM 5343 O O . THR B 1 329 ? -14.43 -11.016 -17.219 1 80.75 329 THR B O 1
ATOM 5346 N N . GLY B 1 330 ? -14.781 -12.609 -18.797 1 81.5 330 GLY B N 1
ATOM 5347 C CA . GLY B 1 330 ? -13.688 -13.414 -18.281 1 81.5 330 GLY B CA 1
ATOM 5348 C C . GLY B 1 330 ? -12.328 -12.75 -18.406 1 81.5 330 GLY B C 1
ATOM 5349 O O . GLY B 1 330 ? -11.508 -12.797 -17.5 1 81.5 330 GLY B O 1
ATOM 5350 N N . THR B 1 331 ? -12.117 -12.109 -19.5 1 82.44 331 THR B N 1
ATOM 5351 C CA . THR B 1 331 ? -10.859 -11.422 -19.75 1 82.44 331 THR B CA 1
ATOM 5352 C C . THR B 1 331 ? -10.688 -10.242 -18.781 1 82.44 331 THR B C 1
ATOM 5354 O O . THR B 1 331 ? -9.625 -10.07 -18.188 1 82.44 331 THR B O 1
ATOM 5357 N N . LEU B 1 332 ? -11.719 -9.555 -18.547 1 75.94 332 LEU B N 1
ATOM 5358 C CA . LEU B 1 332 ? -11.656 -8.398 -17.656 1 75.94 332 LEU B CA 1
ATOM 5359 C C . LEU B 1 332 ? -11.555 -8.844 -16.203 1 75.94 332 LEU B C 1
ATOM 5361 O O . LEU B 1 332 ? -10.852 -8.219 -15.398 1 75.94 332 LEU B O 1
ATOM 5365 N N . ALA B 1 333 ? -12.281 -9.898 -15.938 1 73.19 333 ALA B N 1
ATOM 5366 C CA . ALA B 1 333 ? -12.281 -10.43 -14.57 1 73.19 333 ALA B CA 1
ATOM 5367 C C . ALA B 1 333 ? -10.891 -10.922 -14.188 1 73.19 333 ALA B C 1
ATOM 5369 O O . ALA B 1 333 ? -10.516 -10.898 -13.008 1 73.19 333 ALA B O 1
ATOM 5370 N N . SER B 1 334 ? -10.148 -11.352 -15.133 1 74.31 334 SER B N 1
ATOM 5371 C CA . SER B 1 334 ? -8.812 -11.875 -14.867 1 74.31 334 SER B CA 1
ATOM 5372 C C . SER B 1 334 ? -7.902 -10.789 -14.305 1 74.31 334 SER B C 1
ATOM 5374 O O . SER B 1 334 ? -6.98 -11.078 -13.547 1 74.31 334 SER B O 1
ATOM 5376 N N . ILE B 1 335 ? -8.148 -9.586 -14.617 1 70.62 335 ILE B N 1
ATOM 5377 C CA . ILE B 1 335 ? -7.363 -8.469 -14.117 1 70.62 335 ILE B CA 1
ATOM 5378 C C . ILE B 1 335 ? -7.723 -8.195 -12.656 1 70.62 335 ILE B C 1
ATOM 5380 O O . ILE B 1 335 ? -6.848 -7.871 -11.852 1 70.62 335 ILE B O 1
ATOM 5384 N N . GLY B 1 336 ? -9.008 -8.391 -12.328 1 62.25 336 GLY B N 1
ATOM 5385 C CA . GLY B 1 336 ? -9.5 -7.996 -11.016 1 62.25 336 GLY B CA 1
ATOM 5386 C C . GLY B 1 336 ? -9.367 -9.094 -9.977 1 62.25 336 GLY B C 1
ATOM 5387 O O . GLY B 1 336 ? -9.43 -8.828 -8.773 1 62.25 336 GLY B O 1
ATOM 5388 N N . THR B 1 337 ? -9.352 -10.305 -10.234 1 59.25 337 THR B N 1
ATOM 5389 C CA . THR B 1 337 ? -9.359 -11.391 -9.266 1 59.25 337 THR B CA 1
ATOM 5390 C C . THR B 1 337 ? -7.957 -11.977 -9.102 1 59.25 337 THR B C 1
ATOM 5392 O O . THR B 1 337 ? -7.801 -13.102 -8.625 1 59.25 337 THR B O 1
ATOM 5395 N N . ALA B 1 338 ? -6.977 -11.258 -9.305 1 54.44 338 ALA B N 1
ATOM 5396 C CA . ALA B 1 338 ? -5.605 -11.711 -9.508 1 54.44 338 ALA B CA 1
ATOM 5397 C C . ALA B 1 338 ? -5 -12.219 -8.203 1 54.44 338 ALA B C 1
ATOM 5399 O O . ALA B 1 338 ? -5.098 -11.562 -7.164 1 54.44 338 ALA B O 1
ATOM 5400 N N . GLY B 1 339 ? -4.516 -13.523 -8.242 1 53.66 339 GLY B N 1
ATOM 5401 C CA . GLY B 1 339 ? -3.492 -14.031 -7.34 1 53.66 339 GLY B CA 1
ATOM 5402 C C . GLY B 1 339 ? -4.066 -14.727 -6.117 1 53.66 339 GLY B C 1
ATOM 5403 O O . GLY B 1 339 ? -3.33 -15.055 -5.184 1 53.66 339 GLY B O 1
ATOM 5404 N N . VAL B 1 340 ? -5.414 -14.75 -5.973 1 52.91 340 VAL B N 1
ATOM 5405 C CA . VAL B 1 340 ? -5.91 -15.359 -4.742 1 52.91 340 VAL B CA 1
ATOM 5406 C C . VAL B 1 340 ? -6.258 -16.828 -4.996 1 52.91 340 VAL B C 1
ATOM 5408 O O . VAL B 1 340 ? -6.762 -17.172 -6.066 1 52.91 340 VAL B O 1
ATOM 5411 N N . PRO B 1 341 ? -5.691 -17.703 -4.117 1 54.91 341 PRO B N 1
ATOM 5412 C CA . PRO B 1 341 ? -6.18 -19.094 -4.238 1 54.91 341 PRO B CA 1
ATOM 5413 C C . PRO B 1 341 ? -7.699 -19.172 -4.332 1 54.91 341 PRO B C 1
ATOM 5415 O O . PRO B 1 341 ? -8.406 -18.453 -3.617 1 54.91 341 PRO B O 1
ATOM 5418 N N . GLY B 1 342 ? -8.203 -19.906 -5.219 1 63.03 342 GLY B N 1
ATOM 5419 C CA . GLY B 1 342 ? -9.641 -20.047 -5.375 1 63.03 342 GLY B CA 1
ATOM 5420 C C . GLY B 1 342 ? -10.25 -18.984 -6.281 1 63.03 342 GLY B C 1
ATOM 5421 O O . GLY B 1 342 ? -11.469 -18.922 -6.43 1 63.03 342 GLY B O 1
ATOM 5422 N N . ALA B 1 343 ? -9.328 -18.203 -6.812 1 71.38 343 ALA B N 1
ATOM 5423 C CA . ALA B 1 343 ? -9.789 -17.141 -7.691 1 71.38 343 ALA B CA 1
ATOM 5424 C C . ALA B 1 343 ? -10.625 -17.688 -8.844 1 71.38 343 ALA B C 1
ATOM 5426 O O . ALA B 1 343 ? -11.555 -17.031 -9.312 1 71.38 343 ALA B O 1
ATOM 5427 N N . GLY B 1 344 ? -10.375 -18.859 -9.133 1 77.56 344 GLY B N 1
ATOM 5428 C CA . GLY B 1 344 ? -11.062 -19.453 -10.266 1 77.56 344 GLY B CA 1
ATOM 5429 C C . GLY B 1 344 ? -12.555 -19.625 -10.031 1 77.56 344 GLY B C 1
ATOM 5430 O O . GLY B 1 344 ? -13.367 -19.266 -10.891 1 77.56 344 GLY B O 1
ATOM 5431 N N . LEU B 1 345 ? -12.914 -20.047 -8.883 1 78.06 345 LEU B N 1
ATOM 5432 C CA . LEU B 1 345 ? -14.32 -20.266 -8.578 1 78.06 345 LEU B CA 1
ATOM 5433 C C . LEU B 1 345 ? -15.07 -18.938 -8.484 1 78.06 345 LEU B C 1
ATOM 5435 O O . LEU B 1 345 ? -16.219 -18.844 -8.93 1 78.06 345 LEU B O 1
ATOM 5439 N N . ILE B 1 346 ? -14.391 -18.016 -7.961 1 74.81 346 ILE B N 1
ATOM 5440 C CA . ILE B 1 346 ? -15 -16.688 -7.852 1 74.81 346 ILE B CA 1
ATOM 5441 C C . ILE B 1 346 ? -15.25 -16.125 -9.25 1 74.81 346 ILE B C 1
ATOM 5443 O O . ILE B 1 346 ? -16.328 -15.602 -9.523 1 74.81 346 ILE B O 1
ATOM 5447 N N . MET B 1 347 ? -14.289 -16.312 -10.031 1 80.06 347 MET B N 1
ATOM 5448 C CA . MET B 1 347 ? -14.406 -15.82 -11.398 1 80.06 347 MET B CA 1
ATOM 5449 C C . MET B 1 347 ? -15.508 -16.562 -12.148 1 80.06 347 MET B C 1
ATOM 5451 O O . MET B 1 347 ? -16.234 -15.969 -12.938 1 80.06 347 MET B O 1
ATOM 5455 N N . LEU B 1 348 ? -15.578 -17.766 -11.922 1 85.81 348 LEU B N 1
ATOM 5456 C CA . LEU B 1 348 ? -16.594 -18.562 -12.594 1 85.81 348 LEU B CA 1
ATOM 5457 C C . LEU B 1 348 ? -18 -18.125 -12.18 1 85.81 348 LEU B C 1
ATOM 5459 O O . LEU B 1 348 ? -18.891 -18.031 -13.023 1 85.81 348 LEU B O 1
ATOM 5463 N N . ALA B 1 349 ? -18.172 -17.859 -10.961 1 83 349 ALA B N 1
ATOM 5464 C CA . ALA B 1 349 ? -19.453 -17.375 -10.477 1 83 349 ALA B CA 1
ATOM 5465 C C . ALA B 1 349 ? -19.875 -16.094 -11.203 1 83 349 ALA B C 1
ATOM 5467 O O . ALA B 1 349 ? -21.031 -15.953 -11.602 1 83 349 ALA B O 1
ATOM 5468 N N . MET B 1 350 ? -18.938 -15.281 -11.406 1 78.56 350 MET B N 1
ATOM 5469 C CA . MET B 1 350 ? -19.203 -14.023 -12.086 1 78.56 350 MET B CA 1
ATOM 5470 C C . MET B 1 350 ? -19.594 -14.258 -13.539 1 78.56 350 MET B C 1
ATOM 5472 O O . MET B 1 350 ? -20.531 -13.633 -14.047 1 78.56 350 MET B O 1
ATOM 5476 N N . VAL B 1 351 ? -18.922 -15.109 -14.148 1 83.25 351 VAL B N 1
ATOM 5477 C CA . VAL B 1 351 ? -19.156 -15.391 -15.562 1 83.25 351 VAL B CA 1
ATOM 5478 C C . VAL B 1 351 ? -20.5 -16.078 -15.734 1 83.25 351 VAL B C 1
ATOM 5480 O O . VAL B 1 351 ? -21.266 -15.75 -16.656 1 83.25 351 VAL B O 1
ATOM 5483 N N . LEU B 1 352 ? -20.844 -17.016 -14.883 1 86.31 352 LEU B N 1
ATOM 5484 C CA . LEU B 1 352 ? -22.125 -17.688 -14.953 1 86.31 352 LEU B CA 1
ATOM 5485 C C . LEU B 1 352 ? -23.281 -16.703 -14.773 1 86.31 352 LEU B C 1
ATOM 5487 O O . LEU B 1 352 ? -24.266 -16.75 -15.508 1 86.31 352 LEU B O 1
ATOM 5491 N N . GLN B 1 353 ? -23.062 -15.867 -13.828 1 82.31 353 GLN B N 1
ATOM 5492 C CA . GLN B 1 353 ? -24.078 -14.852 -13.562 1 82.31 353 GLN B CA 1
ATOM 5493 C C . GLN B 1 353 ? -24.266 -13.922 -14.758 1 82.31 353 GLN B C 1
ATOM 5495 O O . GLN B 1 353 ? -25.375 -13.516 -15.078 1 82.31 353 GLN B O 1
ATOM 5500 N N . SER B 1 354 ? -23.266 -13.602 -15.391 1 83.06 354 SER B N 1
ATOM 5501 C CA . SER B 1 354 ? -23.297 -12.656 -16.5 1 83.06 354 SER B CA 1
ATOM 5502 C C . SER B 1 354 ? -24.109 -13.211 -17.672 1 83.06 354 SER B C 1
ATOM 5504 O O . SER B 1 354 ? -24.641 -12.445 -18.484 1 83.06 354 SER B O 1
ATOM 5506 N N . VAL B 1 355 ? -24.188 -14.453 -17.812 1 88.19 355 VAL B N 1
ATOM 5507 C CA . VAL B 1 355 ? -24.891 -15.031 -18.953 1 88.19 355 VAL B CA 1
ATOM 5508 C C . VAL B 1 355 ? -26.156 -15.734 -18.484 1 88.19 355 VAL B C 1
ATOM 5510 O O . VAL B 1 355 ? -26.781 -16.484 -19.25 1 88.19 355 VAL B O 1
ATOM 5513 N N . GLY B 1 356 ? -26.453 -15.594 -17.156 1 84.62 356 GLY B N 1
ATOM 5514 C CA . GLY B 1 356 ? -27.719 -16.062 -16.641 1 84.62 356 GLY B CA 1
ATOM 5515 C C . GLY B 1 356 ? -27.75 -17.547 -16.375 1 84.62 356 GLY B C 1
ATOM 5516 O O . GLY B 1 356 ? -28.812 -18.172 -16.406 1 84.62 356 GLY B O 1
ATOM 5517 N N . LEU B 1 357 ? -26.656 -18.172 -16.25 1 87.69 357 LEU B N 1
ATOM 5518 C CA . LEU B 1 357 ? -26.625 -19.594 -15.93 1 87.69 357 LEU B CA 1
ATOM 5519 C C . LEU B 1 357 ? -26.781 -19.828 -14.43 1 87.69 357 LEU B C 1
ATOM 5521 O O . LEU B 1 357 ? -26.359 -18.984 -13.625 1 87.69 357 LEU B O 1
ATOM 5525 N N . PRO B 1 358 ? -27.375 -20.891 -14.062 1 84.19 358 PRO B N 1
ATOM 5526 C CA . PRO B 1 358 ? -27.594 -21.172 -12.641 1 84.19 358 PRO B CA 1
ATOM 5527 C C . PRO B 1 358 ? -26.281 -21.328 -11.859 1 84.19 358 PRO B C 1
ATOM 5529 O O . PRO B 1 358 ? -25.391 -22.062 -12.289 1 84.19 358 PRO B O 1
ATOM 5532 N N . LEU B 1 359 ? -26.203 -20.797 -10.68 1 85 359 LEU B N 1
ATOM 5533 C CA . LEU B 1 359 ? -25 -20.812 -9.844 1 85 359 LEU B CA 1
ATOM 5534 C C . LEU B 1 359 ? -24.859 -22.156 -9.133 1 85 359 LEU B C 1
ATOM 5536 O O . LEU B 1 359 ? -23.781 -22.469 -8.609 1 85 359 LEU B O 1
ATOM 5540 N N . GLU B 1 360 ? -25.922 -22.906 -9.125 1 80.19 360 GLU B N 1
ATOM 5541 C CA . GLU B 1 360 ? -25.844 -24.25 -8.562 1 80.19 360 GLU B CA 1
ATOM 5542 C C . GLU B 1 360 ? -24.781 -25.094 -9.273 1 80.19 360 GLU B C 1
ATOM 5544 O O . GLU B 1 360 ? -24.203 -26 -8.68 1 80.19 360 GLU B O 1
ATOM 5549 N N . GLY B 1 361 ? -24.625 -24.75 -10.547 1 82.25 361 GLY B N 1
ATOM 5550 C CA . GLY B 1 361 ? -23.594 -25.438 -11.312 1 82.25 361 GLY B CA 1
ATOM 5551 C C . GLY B 1 361 ? -22.203 -25.25 -10.734 1 82.25 361 GLY B C 1
ATOM 5552 O O . GLY B 1 361 ? -21.328 -26.094 -10.961 1 82.25 361 GLY B O 1
ATOM 5553 N N . LEU B 1 362 ? -21.984 -24.219 -10.023 1 84.31 362 LEU B N 1
ATOM 5554 C CA . LEU B 1 362 ? -20.688 -23.938 -9.406 1 84.31 362 LEU B CA 1
ATOM 5555 C C . LEU B 1 362 ? -20.312 -25.031 -8.406 1 84.31 362 LEU B C 1
ATOM 5557 O O . LEU B 1 362 ? -19.141 -25.359 -8.25 1 84.31 362 LEU B O 1
ATOM 5561 N N . ALA B 1 363 ? -21.312 -25.516 -7.719 1 79.19 363 ALA B N 1
ATOM 5562 C CA . ALA B 1 363 ? -21.078 -26.547 -6.711 1 79.19 363 ALA B CA 1
ATOM 5563 C C . ALA B 1 363 ? -20.484 -27.797 -7.34 1 79.19 363 ALA B C 1
ATOM 5565 O O . ALA B 1 363 ? -19.656 -28.469 -6.734 1 79.19 363 ALA B O 1
ATOM 5566 N N . LEU B 1 364 ? -20.891 -28.156 -8.492 1 79.5 364 LEU B N 1
ATOM 5567 C CA . LEU B 1 364 ? -20.375 -29.328 -9.203 1 79.5 364 LEU B CA 1
ATOM 5568 C C . LEU B 1 364 ? -18.906 -29.172 -9.531 1 79.5 364 LEU B C 1
ATOM 5570 O O . LEU B 1 364 ? -18.109 -30.094 -9.328 1 79.5 364 LEU B O 1
ATOM 5574 N N . VAL B 1 365 ? -18.594 -28.016 -9.953 1 84.75 365 VAL B N 1
ATOM 5575 C CA . VAL B 1 365 ? -17.234 -27.734 -10.367 1 84.75 365 VAL B CA 1
ATOM 5576 C C . VAL B 1 365 ? -16.328 -27.609 -9.133 1 84.75 365 VAL B C 1
ATOM 5578 O O . VAL B 1 365 ? -15.164 -28.016 -9.164 1 84.75 365 VAL B O 1
ATOM 5581 N N . ALA B 1 366 ? -16.891 -27.031 -8.07 1 82.31 366 ALA B N 1
ATOM 5582 C CA . ALA B 1 366 ? -16.141 -26.797 -6.844 1 82.31 366 ALA B CA 1
ATOM 5583 C C . ALA B 1 366 ? -15.578 -28.109 -6.301 1 82.31 366 ALA B C 1
ATOM 5585 O O . ALA B 1 366 ? -14.492 -28.125 -5.711 1 82.31 366 ALA B O 1
ATOM 5586 N N . GLY B 1 367 ? -16.266 -29.188 -6.5 1 77 367 GLY B N 1
ATOM 5587 C CA . GLY B 1 367 ? -15.836 -30.5 -6.004 1 77 367 GLY B CA 1
ATOM 5588 C C . GLY B 1 367 ? -14.523 -30.969 -6.613 1 77 367 GLY B C 1
ATOM 5589 O O . GLY B 1 367 ? -13.773 -31.703 -5.984 1 77 367 GLY B O 1
ATOM 5590 N N . ILE B 1 368 ? -14.234 -30.562 -7.82 1 85.31 368 ILE B N 1
ATOM 5591 C CA . ILE B 1 368 ? -13.023 -31.031 -8.484 1 85.31 368 ILE B CA 1
ATOM 5592 C C . ILE B 1 368 ? -12.109 -29.844 -8.797 1 85.31 368 ILE B C 1
ATOM 5594 O O . ILE B 1 368 ? -11.211 -29.938 -9.625 1 85.31 368 ILE B O 1
ATOM 5598 N N . ASP B 1 369 ? -12.344 -28.734 -8.18 1 87.31 369 ASP B N 1
ATOM 5599 C CA . ASP B 1 369 ? -11.633 -27.5 -8.523 1 87.31 369 ASP B CA 1
ATOM 5600 C C . ASP B 1 369 ? -10.141 -27.641 -8.242 1 87.31 369 ASP B C 1
ATOM 5602 O O . ASP B 1 369 ? -9.32 -27.078 -8.977 1 87.31 369 ASP B O 1
ATOM 5606 N N . ARG B 1 370 ? -9.859 -28.344 -7.242 1 84.69 370 ARG B N 1
ATOM 5607 C CA . ARG B 1 370 ? -8.453 -28.516 -6.891 1 84.69 370 ARG B CA 1
ATOM 5608 C C . ARG B 1 370 ? -7.684 -29.172 -8.03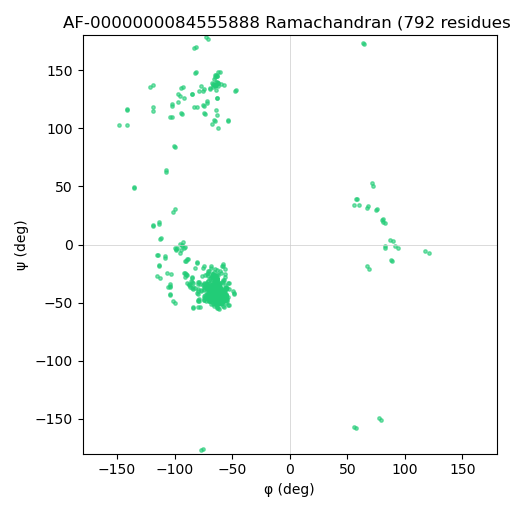1 1 84.69 370 ARG B C 1
ATOM 5610 O O . ARG B 1 370 ? -6.555 -28.766 -8.336 1 84.69 370 ARG B O 1
ATOM 5617 N N . VAL B 1 371 ? -8.227 -30.125 -8.648 1 87.81 371 VAL B N 1
ATOM 5618 C CA . VAL B 1 371 ? -7.594 -30.844 -9.75 1 87.81 371 VAL B CA 1
ATOM 5619 C C . VAL B 1 371 ? -7.52 -29.953 -10.977 1 87.81 371 VAL B C 1
ATOM 5621 O O . VAL B 1 371 ? -6.48 -29.875 -11.641 1 87.81 371 VAL B O 1
ATOM 5624 N N . LEU B 1 372 ? -8.594 -29.266 -11.227 1 91.69 372 LEU B N 1
ATOM 5625 C CA . LEU B 1 372 ? -8.617 -28.359 -12.375 1 91.69 372 LEU B CA 1
ATOM 5626 C C . LEU B 1 372 ? -7.59 -27.25 -12.211 1 91.69 372 LEU B C 1
ATOM 5628 O O . LEU B 1 372 ? -6.98 -26.812 -13.188 1 91.69 372 LEU B O 1
ATOM 5632 N N . ASP B 1 373 ? -7.43 -26.828 -10.984 1 90.81 373 ASP B N 1
ATOM 5633 C CA . ASP B 1 373 ? -6.523 -25.734 -10.68 1 90.81 373 ASP B CA 1
ATOM 5634 C C . ASP B 1 373 ? -5.078 -26.094 -11 1 90.81 373 ASP B C 1
ATOM 5636 O O . ASP B 1 373 ? -4.281 -25.25 -11.383 1 90.81 373 ASP B O 1
ATOM 5640 N N . MET B 1 374 ? -4.746 -27.375 -10.82 1 92 374 MET B N 1
ATOM 5641 C CA . MET B 1 374 ? -3.391 -27.828 -11.117 1 92 374 MET B CA 1
ATOM 5642 C C . MET B 1 374 ? -3.018 -27.516 -12.57 1 92 374 MET B C 1
ATOM 5644 O O . MET B 1 374 ? -1.969 -26.938 -12.828 1 92 374 MET B O 1
ATOM 5648 N N . PHE B 1 375 ? -3.916 -27.797 -13.461 1 94 375 PHE B N 1
ATOM 5649 C CA . PHE B 1 375 ? -3.678 -27.547 -14.883 1 94 375 PHE B CA 1
ATOM 5650 C C . PHE B 1 375 ? -3.701 -26.047 -15.18 1 94 375 PHE B C 1
ATOM 5652 O O . PHE B 1 375 ? -2.834 -25.547 -15.898 1 94 375 PHE B O 1
ATOM 5659 N N . ARG B 1 376 ? -4.613 -25.344 -14.617 1 93.88 376 ARG B N 1
ATOM 5660 C CA . ARG B 1 376 ? -4.793 -23.922 -14.883 1 93.88 376 ARG B CA 1
ATOM 5661 C C . ARG B 1 376 ? -3.562 -23.125 -14.453 1 93.88 376 ARG B C 1
ATOM 5663 O O . ARG B 1 376 ? -3.039 -22.328 -15.227 1 93.88 376 ARG B O 1
ATOM 5670 N N . THR B 1 377 ? -3.148 -23.359 -13.234 1 92.5 377 THR B N 1
ATOM 5671 C CA . THR B 1 377 ? -2.031 -22.594 -12.68 1 92.5 377 THR B CA 1
ATOM 5672 C C . THR B 1 377 ? -0.743 -22.906 -13.438 1 92.5 377 THR B C 1
ATOM 5674 O O . THR B 1 377 ? 0.073 -22 -13.664 1 92.5 377 THR B O 1
ATOM 5677 N N . CYS B 1 378 ? -0.624 -24.172 -13.82 1 95.31 378 CYS B N 1
ATOM 5678 C CA . CYS B 1 378 ? 0.536 -24.547 -14.625 1 95.31 378 CYS B CA 1
ATOM 5679 C C . CYS B 1 378 ? 0.584 -23.75 -15.922 1 95.31 378 CYS B C 1
ATOM 5681 O O . CYS B 1 378 ? 1.638 -23.234 -16.297 1 95.31 378 CYS B O 1
ATOM 5683 N N . VAL B 1 379 ? -0.502 -23.609 -16.547 1 96.19 379 VAL B N 1
ATOM 5684 C CA . VAL B 1 379 ? -0.588 -22.875 -17.812 1 96.19 379 VAL B CA 1
ATOM 5685 C C . VAL B 1 379 ? -0.361 -21.391 -17.547 1 96.19 379 VAL B C 1
ATOM 5687 O O . VAL B 1 379 ? 0.304 -20.719 -18.344 1 96.19 379 VAL B O 1
ATOM 5690 N N . ASN B 1 380 ? -0.926 -20.859 -16.484 1 94.06 380 ASN B N 1
ATOM 5691 C CA . ASN B 1 380 ? -0.714 -19.469 -16.141 1 94.06 380 ASN B CA 1
ATOM 5692 C C . ASN B 1 380 ? 0.771 -19.125 -16.047 1 94.06 380 ASN B C 1
ATOM 5694 O O . ASN B 1 380 ? 1.242 -18.172 -16.656 1 94.06 380 ASN B O 1
ATOM 5698 N N . ILE B 1 381 ? 1.46 -19.938 -15.25 1 95.62 381 ILE B N 1
ATOM 5699 C CA . ILE B 1 381 ? 2.871 -19.672 -14.992 1 95.62 381 ILE B CA 1
ATOM 5700 C C . ILE B 1 381 ? 3.67 -19.859 -16.281 1 95.62 381 ILE B C 1
ATOM 5702 O O . ILE B 1 381 ? 4.641 -19.125 -16.516 1 95.62 381 ILE B O 1
ATOM 5706 N N . THR B 1 382 ? 3.285 -20.828 -17.094 1 97.44 382 THR B N 1
ATOM 5707 C CA . THR B 1 382 ? 3.932 -21.016 -18.375 1 97.44 382 THR B CA 1
ATOM 5708 C C . THR B 1 382 ? 3.742 -19.797 -19.266 1 97.44 382 THR B C 1
ATOM 5710 O O . THR B 1 382 ? 4.668 -19.375 -19.969 1 97.44 382 THR B O 1
ATOM 5713 N N . GLY B 1 383 ? 2.562 -19.328 -19.234 1 97.19 383 GLY B N 1
ATOM 5714 C CA . GLY B 1 383 ? 2.277 -18.125 -19.969 1 97.19 383 GLY B CA 1
ATOM 5715 C C . GLY B 1 383 ? 3.113 -16.938 -19.531 1 97.19 383 GLY B C 1
ATOM 5716 O O . GLY B 1 383 ? 3.537 -16.125 -20.359 1 97.19 383 GLY B O 1
ATOM 5717 N N . ASP B 1 384 ? 3.311 -16.781 -18.234 1 96.75 384 ASP B N 1
ATOM 5718 C CA . ASP B 1 384 ? 4.168 -15.719 -17.719 1 96.75 384 ASP B CA 1
ATOM 5719 C C . ASP B 1 384 ? 5.562 -15.789 -18.328 1 96.75 384 ASP B C 1
ATOM 5721 O O . ASP B 1 384 ? 6.113 -14.766 -18.75 1 96.75 384 ASP B O 1
ATOM 5725 N N . GLY B 1 385 ? 6.078 -16.984 -18.391 1 97.69 385 GLY B N 1
ATOM 5726 C CA . GLY B 1 385 ? 7.383 -17.188 -19 1 97.69 385 GLY B CA 1
ATOM 5727 C C . GLY B 1 385 ? 7.402 -16.875 -20.484 1 97.69 385 GLY B C 1
ATOM 5728 O O . GLY B 1 385 ? 8.344 -16.25 -20.984 1 97.69 385 GLY B O 1
ATOM 5729 N N . ALA B 1 386 ? 6.398 -17.312 -21.141 1 97.88 386 ALA B N 1
ATOM 5730 C CA . ALA B 1 386 ? 6.305 -17.078 -22.594 1 97.88 386 ALA B CA 1
ATOM 5731 C C . ALA B 1 386 ? 6.285 -15.586 -22.906 1 97.88 386 ALA B C 1
ATOM 5733 O O . ALA B 1 386 ? 6.984 -15.125 -23.812 1 97.88 386 ALA B O 1
ATOM 5734 N N . VAL B 1 387 ? 5.504 -14.891 -22.156 1 97.38 387 VAL B N 1
ATOM 5735 C CA . VAL B 1 387 ? 5.41 -13.453 -22.391 1 97.38 387 VAL B CA 1
ATOM 5736 C C . VAL B 1 387 ? 6.738 -12.789 -22.047 1 97.38 387 VAL B C 1
ATOM 5738 O O . VAL B 1 387 ? 7.168 -11.852 -22.734 1 97.38 387 VAL B O 1
ATOM 5741 N N . ALA B 1 388 ? 7.371 -13.219 -21 1 97.31 388 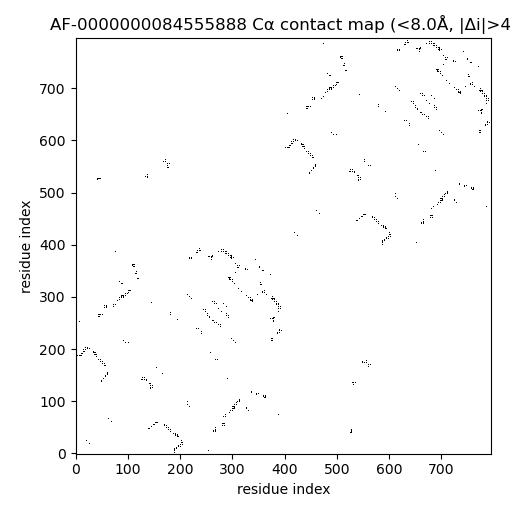ALA B N 1
ATOM 5742 C CA . ALA B 1 388 ? 8.672 -12.664 -20.625 1 97.31 388 ALA B CA 1
ATOM 5743 C C . ALA B 1 388 ? 9.68 -12.82 -21.766 1 97.31 388 ALA B C 1
ATOM 5745 O O . ALA B 1 388 ? 10.414 -11.883 -22.078 1 97.31 388 ALA B O 1
ATOM 5746 N N . VAL B 1 389 ? 9.695 -14 -22.375 1 97.19 389 VAL B N 1
ATOM 5747 C CA . VAL B 1 389 ? 10.641 -14.266 -23.469 1 97.19 389 VAL B CA 1
ATOM 5748 C C . VAL B 1 389 ? 10.289 -13.398 -24.672 1 97.19 389 VAL B C 1
ATOM 5750 O O . VAL B 1 389 ? 11.188 -12.891 -25.359 1 97.19 389 VAL B O 1
ATOM 5753 N N . VAL B 1 390 ? 9.039 -13.242 -24.953 1 97.12 390 VAL B N 1
ATOM 5754 C CA . VAL B 1 390 ? 8.586 -12.453 -26.094 1 97.12 390 VAL B CA 1
ATOM 5755 C C . VAL B 1 390 ? 8.953 -10.984 -25.891 1 97.12 390 VAL B C 1
ATOM 5757 O O . VAL B 1 390 ? 9.484 -10.328 -26.781 1 97.12 390 VAL B O 1
ATOM 5760 N N . VAL B 1 391 ? 8.656 -10.508 -24.703 1 96.38 391 VAL B N 1
ATOM 5761 C CA . VAL B 1 391 ? 8.953 -9.109 -24.391 1 96.38 391 VAL B CA 1
ATOM 5762 C C . VAL B 1 391 ? 10.469 -8.891 -24.406 1 96.38 391 VAL B C 1
ATOM 5764 O O . VAL B 1 391 ? 10.945 -7.867 -24.906 1 96.38 391 VAL B O 1
ATOM 5767 N N . ASN B 1 392 ? 11.188 -9.82 -23.859 1 96.19 392 ASN B N 1
ATOM 5768 C CA . ASN B 1 392 ? 12.648 -9.758 -23.875 1 96.19 392 ASN B CA 1
ATOM 5769 C C . ASN B 1 392 ? 13.18 -9.625 -25.312 1 96.19 392 ASN B C 1
ATOM 5771 O O . ASN B 1 392 ? 14.031 -8.773 -25.578 1 96.19 392 ASN B O 1
ATOM 5775 N N . ALA B 1 393 ? 12.688 -10.406 -26.188 1 95.75 393 ALA B N 1
ATOM 5776 C CA . ALA B 1 393 ? 13.117 -10.398 -27.594 1 95.75 393 ALA B CA 1
ATOM 5777 C C . ALA B 1 393 ? 12.727 -9.094 -28.281 1 95.75 393 ALA B C 1
ATOM 5779 O O . ALA B 1 393 ? 13.477 -8.578 -29.109 1 95.75 393 ALA B O 1
ATOM 5780 N N . SER B 1 394 ? 11.57 -8.641 -27.922 1 94.31 394 SER B N 1
ATOM 5781 C CA . SER B 1 394 ? 11.07 -7.422 -28.562 1 94.31 394 SER B CA 1
ATOM 5782 C C . SER B 1 394 ? 11.898 -6.207 -28.141 1 94.31 394 SER B C 1
ATOM 5784 O O . SER B 1 394 ? 11.953 -5.215 -28.875 1 94.31 394 SER B O 1
ATOM 5786 N N . GLU B 1 395 ? 12.422 -6.309 -26.969 1 90 395 GLU B N 1
ATOM 5787 C CA . GLU B 1 395 ? 13.195 -5.176 -26.469 1 90 395 GLU B CA 1
ATOM 5788 C C . GLU B 1 395 ? 14.664 -5.301 -26.844 1 90 395 GLU B C 1
ATOM 5790 O O . GLU B 1 395 ? 15.438 -4.352 -26.672 1 90 395 GLU B O 1
ATOM 5795 N N . GLU B 1 396 ? 14.977 -6.531 -27.266 1 80.88 396 GLU B N 1
ATOM 5796 C CA . GLU B 1 396 ? 16.344 -6.75 -27.734 1 80.88 396 GLU B CA 1
ATOM 5797 C C . GLU B 1 396 ? 16.609 -5.973 -29.031 1 80.88 396 GLU B C 1
ATOM 5799 O O . GLU B 1 396 ? 15.844 -6.07 -29.984 1 80.88 396 GLU B O 1
ATOM 5804 N N . GLY B 1 397 ? 17.344 -4.82 -28.953 1 65.06 397 GLY B N 1
ATOM 5805 C CA . GLY B 1 397 ? 17.734 -3.955 -30.062 1 65.06 397 GLY B CA 1
ATOM 5806 C C . GLY B 1 397 ? 17.219 -2.539 -29.922 1 65.06 397 GLY B C 1
ATOM 5807 O O . GLY B 1 397 ? 17.562 -1.663 -30.719 1 65.06 397 GLY B O 1
ATOM 5808 N N . LYS B 1 398 ? 16.422 -2.465 -28.922 1 59.59 398 LYS B N 1
ATOM 5809 C CA . LYS B 1 398 ? 15.906 -1.111 -28.75 1 59.59 398 LYS B CA 1
ATOM 5810 C C . LYS B 1 398 ? 16.656 -0.374 -27.641 1 59.59 398 LYS B C 1
ATOM 5812 O O . LYS B 1 398 ? 17.125 -0.993 -26.688 1 59.59 398 LYS B O 1
#

Organism: NCBI:txid82374